Protein AF-0000000077228829 (afdb_homodimer)

InterPro domains:
  IPR000198 Rho GTPase-activating protein domain [PF00620] (389-536)
  IPR000198 Rho GTPase-activating protein domain [PS50238] (380-564)
  IPR000198 Rho GTPase-activating protein domain [SM00324] (384-561)
  IPR001849 Pleckstrin homology domain [PF00169] (268-363)
  IPR001849 Pleckstrin homology domain [PS50003] (265-368)
  IPR001849 Pleckstrin homology domain [SM00233] (266-370)
  IPR004148 BAR domain [PF16746] (6-246)
  IPR008936 Rho GTPase activation protein [G3DSA:1.10.555.10] (380-565)
  IPR008936 Rho GTPase activation protein [SSF48350] (389-562)
  IPR011993 PH-like domain superfamily [G3DSA:2.30.29.30] (257-368)
  IPR027267 AH/BAR domain superfamily [G3DSA:1.20.1270.60] (2-256)
  IPR027267 AH/BAR domain superfamily [SSF103657] (5-289)
  IPR047225 GRAF, PH domain [cd01249] (268-370)
  IPR047234 GRAF family [PTHR12552] (1-563)

Structure (mmCIF, N/CA/C/O backbone):
data_AF-0000000077228829-model_v1
#
loop_
_entity.id
_entity.type
_entity.pdbx_description
1 polymer 'Oligophrenin 1'
#
loop_
_atom_site.group_PDB
_atom_site.id
_atom_site.type_symbol
_atom_site.label_atom_id
_atom_site.label_alt_id
_atom_site.label_comp_id
_atom_site.label_asym_id
_atom_site.label_entity_id
_atom_site.label_seq_id
_atom_site.pdbx_PDB_ins_code
_atom_site.Cartn_x
_atom_site.Cartn_y
_atom_site.Cartn_z
_atom_site.occupancy
_atom_site.B_iso_or_equiv
_atom_site.auth_seq_id
_atom_site.auth_comp_id
_atom_site.auth_asym_id
_atom_site.auth_atom_id
_atom_site.pdbx_PDB_model_num
ATOM 1 N N . MET A 1 1 ? -8.727 37.438 1.93 1 54.91 1 MET A N 1
ATOM 2 C CA . MET A 1 1 ? -8.305 38.531 2.812 1 54.91 1 MET A CA 1
ATOM 3 C C . MET A 1 1 ? -8.672 38.219 4.262 1 54.91 1 MET A C 1
ATOM 5 O O . MET A 1 1 ? -9.68 37.562 4.527 1 54.91 1 MET A O 1
ATOM 9 N N . GLY A 1 2 ? -7.66 38.219 5.168 1 67.12 2 GLY A N 1
ATOM 10 C CA . GLY A 1 2 ? -7.844 37.844 6.562 1 67.12 2 GLY A CA 1
ATOM 11 C C . GLY A 1 2 ? -8.664 38.844 7.344 1 67.12 2 GLY A C 1
ATOM 12 O O . GLY A 1 2 ? -8.906 39.969 6.863 1 67.12 2 GLY A O 1
ATOM 13 N N . HIS A 1 3 ? -9.336 38.438 8.219 1 81.94 3 HIS A N 1
ATOM 14 C CA . HIS A 1 3 ? -10.117 39.312 9.094 1 81.94 3 HIS A CA 1
ATOM 15 C C . HIS A 1 3 ? -9.219 40.188 9.961 1 81.94 3 HIS A C 1
ATOM 17 O O . HIS A 1 3 ? -8.141 39.75 10.375 1 81.94 3 HIS A O 1
ATOM 23 N N . PRO A 1 4 ? -9.656 41.406 10.102 1 88.5 4 PRO A N 1
ATOM 24 C CA . PRO A 1 4 ? -8.875 42.219 11.023 1 88.5 4 PRO A CA 1
ATOM 25 C C . PRO A 1 4 ? -8.875 41.688 12.453 1 88.5 4 PRO A C 1
ATOM 27 O O . PRO A 1 4 ? -9.836 41.031 12.867 1 88.5 4 PRO A O 1
ATOM 30 N N . PRO A 1 5 ? -7.82 41.938 13.156 1 91.56 5 PRO A N 1
ATOM 31 C CA . PRO A 1 5 ? -7.762 41.438 14.531 1 91.56 5 PRO A CA 1
ATOM 32 C C . PRO A 1 5 ? -8.852 42.031 15.43 1 91.56 5 PRO A C 1
ATOM 34 O O . PRO A 1 5 ? -9.211 43.219 15.266 1 91.56 5 PRO A O 1
ATOM 37 N N . LEU A 1 6 ? -9.336 41.25 16.266 1 93.94 6 LEU A N 1
ATOM 38 C CA . LEU A 1 6 ? -10.289 41.719 17.281 1 93.94 6 LEU A CA 1
ATOM 39 C C . LEU A 1 6 ? -9.562 42.406 18.438 1 93.94 6 LEU A C 1
ATOM 41 O O . LEU A 1 6 ? -8.789 41.75 19.156 1 93.94 6 LEU A O 1
ATOM 45 N N . GLU A 1 7 ? -9.867 43.688 18.625 1 91.19 7 GLU A N 1
ATOM 46 C CA . GLU A 1 7 ? -9.188 44.438 19.672 1 91.19 7 GLU A CA 1
ATOM 47 C C . GLU A 1 7 ? -9.883 44.281 21.016 1 91.19 7 GLU A C 1
ATOM 49 O O . GLU A 1 7 ? -11.117 44.25 21.078 1 91.19 7 GLU A O 1
ATOM 54 N N . PHE A 1 8 ? -9.109 44.219 22.062 1 91.31 8 PHE A N 1
ATOM 55 C CA . PHE A 1 8 ? -9.68 44.125 23.406 1 91.31 8 PHE A CA 1
ATOM 56 C C . PHE A 1 8 ? -10.438 45.406 23.75 1 91.31 8 PHE A C 1
ATOM 58 O O . PHE A 1 8 ? -11.492 45.344 24.391 1 91.31 8 PHE A O 1
ATOM 65 N N . SER A 1 9 ? -9.906 46.531 23.312 1 85.5 9 SER A N 1
ATOM 66 C CA . SER A 1 9 ? -10.547 47.812 23.578 1 85.5 9 SER A CA 1
ATOM 67 C C . SER A 1 9 ? -11.922 47.906 22.922 1 85.5 9 SER A C 1
ATOM 69 O O . SER A 1 9 ? -12.812 48.594 23.406 1 85.5 9 SER A O 1
ATOM 71 N N . ALA A 1 10 ? -12 47.219 21.797 1 89.06 10 ALA A N 1
ATOM 72 C CA . ALA A 1 10 ? -13.266 47.25 21.062 1 89.06 10 ALA A CA 1
ATOM 73 C C . ALA A 1 10 ? -14.352 46.5 21.828 1 89.06 10 ALA A C 1
ATOM 75 O O . ALA A 1 10 ? -15.539 46.688 21.594 1 89.06 10 ALA A O 1
ATOM 76 N N . CYS A 1 11 ? -13.938 45.656 22.766 1 91.5 11 CYS A N 1
ATOM 77 C CA . CYS A 1 11 ? -14.898 44.906 23.578 1 91.5 11 CYS A CA 1
ATOM 78 C C . CYS A 1 11 ? -15.688 45.844 24.5 1 91.5 11 CYS A C 1
ATOM 80 O O . CYS A 1 11 ? -16.859 45.594 24.766 1 91.5 11 CYS A O 1
ATOM 82 N N . TYR A 1 12 ? -15.031 46.875 24.875 1 85.12 12 TYR A N 1
ATOM 83 C CA . TYR A 1 12 ? -15.672 47.812 25.766 1 85.12 12 TYR A CA 1
ATOM 84 C C . TYR A 1 12 ? -16.781 48.594 25.047 1 85.12 12 TYR A C 1
ATOM 86 O O . TYR A 1 12 ? -17.859 48.812 25.609 1 85.12 12 TYR A O 1
ATOM 94 N N . LEU A 1 13 ? -16.453 48.938 23.859 1 86.31 13 LEU A N 1
ATOM 95 C CA . LEU A 1 13 ? -17.391 49.75 23.078 1 86.31 13 LEU A CA 1
ATOM 96 C C . LEU A 1 13 ? -18.531 48.875 22.547 1 86.31 13 LEU A C 1
ATOM 98 O O . LEU A 1 13 ? -19.656 49.344 22.406 1 86.31 13 LEU A O 1
ATOM 102 N N . ASP A 1 14 ? -18.188 47.625 22.281 1 91.56 14 ASP A N 1
ATOM 103 C CA . ASP A 1 14 ? -19.156 46.688 21.75 1 91.56 14 ASP A CA 1
ATOM 104 C C . ASP A 1 14 ? -19.906 47.25 20.547 1 91.56 14 ASP A C 1
ATOM 106 O O . ASP A 1 14 ? -21.141 47.188 20.484 1 91.56 14 ASP A O 1
ATOM 110 N N . SER A 1 15 ? -19.188 47.844 19.609 1 91.25 15 SER A N 1
ATOM 111 C CA . SER A 1 15 ? -19.781 48.469 18.438 1 91.25 15 SER A CA 1
ATOM 112 C C . SER A 1 15 ? -20.391 47.438 17.5 1 91.25 15 SER A C 1
ATOM 114 O O . SER A 1 15 ? -20.062 46.25 17.562 1 91.25 15 SER A O 1
ATOM 116 N N . PRO A 1 16 ? -21.312 47.812 16.656 1 91 16 PRO A N 1
ATOM 117 C CA . PRO A 1 16 ? -21.859 46.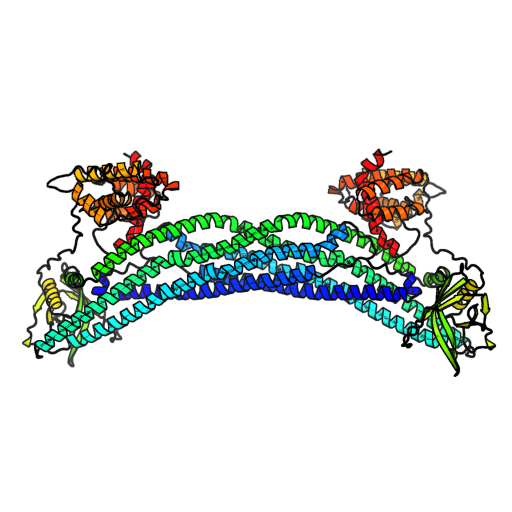906 15.656 1 91 16 PRO A CA 1
ATOM 118 C C . PRO A 1 16 ? -20.781 46.344 14.734 1 91 16 PRO A C 1
ATOM 120 O O . PRO A 1 16 ? -20.875 45.188 14.32 1 91 16 PRO A O 1
ATOM 123 N N . GLU A 1 17 ? -19.828 47.156 14.359 1 90.44 17 GLU A N 1
ATOM 124 C CA . GLU A 1 17 ? -18.719 46.688 13.523 1 90.44 17 GLU A CA 1
ATOM 125 C C . GLU A 1 17 ? -17.922 45.594 14.227 1 90.44 17 GLU A C 1
ATOM 127 O O . GLU A 1 17 ? -17.5 44.625 13.594 1 90.44 17 GLU A O 1
ATOM 132 N N . PHE A 1 18 ? -17.688 45.781 15.5 1 93.81 18 PHE A N 1
ATOM 133 C CA . PHE A 1 18 ? -17 44.781 16.297 1 93.81 18 PHE A CA 1
ATOM 134 C C . PHE A 1 18 ? -17.797 43.469 16.328 1 93.81 18 PHE A C 1
ATOM 136 O O . PHE A 1 18 ? -17.234 42.406 16.125 1 93.81 18 PHE A O 1
ATOM 143 N N . ARG A 1 19 ? -19.094 43.562 16.547 1 94.06 19 ARG A N 1
ATOM 144 C CA . ARG A 1 19 ? -19.953 42.375 16.609 1 94.06 19 ARG A CA 1
ATOM 145 C C . ARG A 1 19 ? -20 41.656 15.266 1 94.06 19 ARG A C 1
ATOM 147 O O . ARG A 1 19 ? -20.062 40.438 15.219 1 94.06 19 ARG A O 1
ATOM 154 N N . GLU A 1 20 ? -19.984 42.438 14.18 1 93.44 20 GLU A N 1
ATOM 155 C CA . GLU A 1 20 ? -19.953 41.844 12.852 1 93.44 20 GLU A CA 1
ATOM 156 C C . GLU A 1 20 ? -18.641 41.062 12.625 1 93.44 20 GLU A C 1
ATOM 158 O O . GLU A 1 20 ? -18.656 39.969 12.07 1 93.44 20 GLU A O 1
ATOM 163 N N . THR A 1 21 ? -17.531 41.656 12.945 1 94.12 21 THR A N 1
ATOM 164 C CA . THR A 1 21 ? -16.234 40.969 12.82 1 94.12 21 THR A CA 1
ATOM 165 C C . THR A 1 21 ? -16.188 39.719 13.695 1 94.12 21 THR A C 1
ATOM 167 O O . THR A 1 21 ? -15.641 38.719 13.297 1 94.12 21 THR A O 1
ATOM 170 N N . LEU A 1 22 ? -16.688 39.875 14.906 1 95.62 22 LEU A N 1
ATOM 171 C CA . LEU A 1 22 ? -16.75 38.75 15.82 1 95.62 22 LEU A CA 1
ATOM 172 C C . LEU A 1 22 ? -17.531 37.594 15.195 1 95.62 22 LEU A C 1
ATOM 174 O O . LEU A 1 22 ? -17.109 36.438 15.305 1 95.62 22 LEU A O 1
ATOM 178 N N . LYS A 1 23 ? -18.625 37.875 14.57 1 95.06 23 LYS A N 1
ATOM 179 C CA . LYS A 1 23 ? -19.438 36.875 13.898 1 95.06 23 LYS A CA 1
ATOM 180 C C . LYS A 1 23 ? -18.656 36.188 12.797 1 95.06 23 LYS A C 1
ATOM 182 O O . LYS A 1 23 ? -18.828 34.969 12.562 1 95.06 23 LYS A O 1
ATOM 187 N N . CYS A 1 24 ? -17.844 36.906 12.07 1 93.44 24 CYS A N 1
ATOM 188 C CA . CYS A 1 24 ? -17 36.312 11.039 1 93.44 24 CYS A CA 1
ATOM 189 C C . CYS A 1 24 ? -16.031 35.312 11.625 1 93.44 24 CYS A C 1
ATOM 191 O O . CYS A 1 24 ? -15.836 34.219 11.07 1 93.44 24 CYS A O 1
ATOM 193 N N . TYR A 1 25 ? -15.43 35.656 12.734 1 94.19 25 TYR A N 1
ATOM 194 C CA . TYR A 1 25 ? -14.508 34.75 13.406 1 94.19 25 TYR A CA 1
ATOM 195 C C . TYR A 1 25 ? -15.234 33.5 13.906 1 94.19 25 TYR A C 1
ATOM 197 O O . TYR A 1 25 ? -14.695 32.375 13.852 1 94.19 25 TYR A O 1
ATOM 205 N N . GLU A 1 26 ? -16.438 33.688 14.445 1 94.88 26 GLU A N 1
ATOM 206 C CA . GLU A 1 26 ? -17.234 32.562 14.914 1 94.88 26 GLU A CA 1
ATOM 207 C C . GLU A 1 26 ? -17.562 31.609 13.773 1 94.88 26 GLU A C 1
ATOM 209 O O . GLU A 1 26 ? -17.531 30.391 13.953 1 94.88 26 GLU A O 1
ATOM 214 N N . SER A 1 27 ? -17.891 32.188 12.609 1 93.94 27 SER A N 1
ATOM 215 C CA . SER A 1 27 ? -18.156 31.359 11.438 1 93.94 27 SER A CA 1
ATOM 216 C C . SER A 1 27 ? -16.938 30.531 11.031 1 93.94 27 SER A C 1
ATOM 218 O O . SER A 1 27 ? -17.062 29.406 10.57 1 93.94 27 SER A O 1
ATOM 220 N N . GLU A 1 28 ? -15.812 31.125 11.109 1 92.25 28 GLU A N 1
ATOM 221 C CA . GLU A 1 28 ? -14.578 30.422 10.789 1 92.25 28 GLU A CA 1
ATOM 222 C C . GLU A 1 28 ? -14.312 29.281 11.766 1 92.25 28 GLU A C 1
ATOM 224 O O . GLU A 1 28 ? -13.836 28.219 11.367 1 92.25 28 GLU A O 1
ATOM 229 N N . VAL A 1 29 ? -14.516 29.531 13.039 1 93.94 29 VAL A N 1
ATOM 230 C CA . VAL A 1 29 ? -14.336 28.5 14.047 1 93.94 29 VAL A CA 1
ATOM 231 C C . VAL A 1 29 ? -15.289 27.328 13.766 1 93.94 29 VAL A C 1
ATOM 233 O O . VAL A 1 29 ? -14.906 26.172 13.898 1 93.94 29 VAL A O 1
ATOM 236 N N . GLU A 1 30 ? -16.469 27.641 13.359 1 94.12 30 GLU A N 1
ATOM 237 C CA . GLU A 1 30 ? -17.453 26.609 13.031 1 94.12 30 GLU A CA 1
ATOM 238 C C . GLU A 1 30 ? -17.016 25.812 11.805 1 94.12 30 GLU A C 1
ATOM 240 O O . GLU A 1 30 ? -17.188 24.594 11.758 1 94.12 30 GLU A O 1
ATOM 245 N N . LYS A 1 31 ? -16.547 26.5 10.758 1 93.81 31 LYS A N 1
ATOM 246 C CA . LYS A 1 31 ? -16.016 25.828 9.57 1 93.81 31 LYS A CA 1
ATOM 247 C C . LYS A 1 31 ? -14.875 24.875 9.93 1 93.81 31 LYS A C 1
ATOM 249 O O . LYS A 1 31 ? -14.797 23.766 9.406 1 93.81 31 LYS A O 1
ATOM 254 N N . THR A 1 32 ? -13.984 25.344 10.766 1 94.56 32 THR A N 1
ATOM 255 C CA . THR A 1 32 ? -12.859 24.516 11.211 1 94.56 32 THR A CA 1
ATOM 256 C C . THR A 1 32 ? -13.359 23.297 11.984 1 94.56 32 THR A C 1
ATOM 258 O O . THR A 1 32 ? -12.836 22.203 11.812 1 94.56 32 THR A O 1
ATOM 261 N N . SER A 1 33 ? -14.32 23.516 12.844 1 95.25 33 SER A N 1
ATOM 262 C CA . SER A 1 33 ? -14.898 22.422 13.609 1 95.25 33 SER A CA 1
ATOM 263 C C . SER A 1 33 ? -15.492 21.359 12.695 1 95.25 33 SER A C 1
ATOM 265 O O . SER A 1 33 ? -15.273 20.156 12.898 1 95.25 33 SER A O 1
ATOM 267 N N . LYS A 1 34 ? -16.234 21.781 11.719 1 95.88 34 LYS A N 1
ATOM 268 C CA . LYS A 1 34 ? -16.828 20.859 10.758 1 95.88 34 LYS A CA 1
ATOM 269 C C . LYS A 1 34 ? -15.75 20.109 9.969 1 95.88 34 LYS A C 1
ATOM 271 O O . LYS A 1 34 ? -15.859 18.906 9.75 1 95.88 34 LYS A O 1
ATOM 276 N N . PHE A 1 35 ? -14.836 20.812 9.508 1 96.31 35 PHE A N 1
ATOM 277 C CA . PHE A 1 35 ? -13.711 20.219 8.781 1 96.31 35 PHE A CA 1
ATOM 278 C C . PHE A 1 35 ? -13.039 19.141 9.617 1 96.31 35 PHE A C 1
ATOM 280 O O . PHE A 1 35 ? -12.766 18.047 9.125 1 96.31 35 PHE A O 1
ATOM 287 N N . LEU A 1 36 ? -12.75 19.484 10.891 1 96.75 36 LEU A N 1
ATOM 288 C CA . LEU A 1 36 ? -12.07 18.547 11.766 1 96.75 36 LEU A CA 1
ATOM 289 C C . LEU A 1 36 ? -12.898 17.281 11.953 1 96.75 36 LEU A C 1
ATOM 291 O O . LEU A 1 36 ? -12.352 16.172 11.992 1 96.75 36 LEU A O 1
ATOM 295 N N . LYS A 1 37 ? -14.156 17.453 12.102 1 97.06 37 LYS A N 1
ATOM 296 C CA . LYS A 1 37 ? -15.047 16.297 12.227 1 97.06 37 LYS A CA 1
ATOM 297 C C . LYS A 1 37 ? -14.953 15.398 10.992 1 97.06 37 LYS A C 1
ATOM 299 O O . LYS A 1 37 ? -14.852 14.172 11.117 1 97.06 37 LYS A O 1
ATOM 304 N N . ASP A 1 38 ? -15.016 15.977 9.82 1 97.44 38 ASP A N 1
ATOM 305 C CA . ASP A 1 38 ? -14.914 15.227 8.57 1 97.44 38 ASP A CA 1
ATOM 306 C C . ASP A 1 38 ? -13.539 14.57 8.43 1 97.44 38 ASP A C 1
ATOM 308 O O . ASP A 1 38 ? -13.438 13.43 7.98 1 97.44 38 ASP A O 1
ATOM 312 N N . LEU A 1 39 ? -12.547 15.312 8.75 1 97.38 39 LEU A N 1
ATOM 313 C CA . LEU A 1 39 ? -11.18 14.812 8.656 1 97.38 39 LEU A CA 1
ATOM 314 C C . LEU A 1 39 ? -10.984 13.594 9.555 1 97.38 39 LEU A C 1
ATOM 316 O O . LEU A 1 39 ? -10.367 12.609 9.148 1 97.38 39 LEU A O 1
ATOM 320 N N . ILE A 1 40 ? -11.461 13.68 10.758 1 97.5 40 ILE A N 1
ATOM 321 C CA . ILE A 1 40 ? -11.352 12.578 11.703 1 97.5 40 ILE A CA 1
ATOM 322 C C . ILE A 1 40 ? -12.109 11.367 11.18 1 97.5 40 ILE A C 1
ATOM 324 O O . ILE A 1 40 ? -11.602 10.242 11.203 1 97.5 40 ILE A O 1
ATOM 328 N N . LYS A 1 41 ? -13.305 11.609 10.719 1 97.94 41 LYS A N 1
ATOM 329 C CA . LYS A 1 41 ? -14.117 10.531 10.164 1 97.94 41 LYS A CA 1
ATOM 330 C C . LYS A 1 41 ? -13.398 9.844 9.008 1 97.94 41 LYS A C 1
ATOM 332 O O . LYS A 1 41 ? -13.305 8.617 8.977 1 97.94 41 LYS A O 1
ATOM 337 N N . ASP A 1 42 ? -12.977 10.586 8.078 1 97.81 42 ASP A N 1
ATOM 338 C CA . ASP A 1 42 ? -12.289 10.031 6.914 1 97.81 42 ASP A CA 1
ATOM 339 C C . ASP A 1 42 ? -10.961 9.383 7.316 1 97.81 42 ASP A C 1
ATOM 341 O O . ASP A 1 42 ? -10.547 8.383 6.727 1 97.81 42 ASP A O 1
ATOM 345 N N . GLY A 1 43 ? -10.242 10.023 8.281 1 97.06 43 GLY A N 1
ATOM 346 C CA . GLY A 1 43 ? -9.023 9.414 8.797 1 97.06 43 GLY A CA 1
ATOM 347 C C . GLY A 1 43 ? -9.25 8.039 9.398 1 97.06 43 GLY A C 1
ATOM 348 O O . GLY A 1 43 ? -8.477 7.113 9.148 1 97.06 43 GLY A O 1
ATOM 349 N N . VAL A 1 44 ? -10.281 7.934 10.172 1 97.12 44 VAL A N 1
ATOM 350 C CA . VAL A 1 44 ? -10.648 6.656 10.781 1 97.12 44 VAL A CA 1
ATOM 351 C C . VAL A 1 44 ? -10.953 5.633 9.688 1 97.12 44 VAL A C 1
ATOM 353 O O . VAL A 1 44 ? -10.555 4.469 9.789 1 97.12 44 VAL A O 1
ATOM 356 N N . ASN A 1 45 ? -11.664 6.016 8.672 1 97.44 45 ASN A N 1
ATOM 357 C CA . ASN A 1 45 ? -12.008 5.125 7.562 1 97.44 45 ASN A CA 1
ATOM 358 C C . ASN A 1 45 ? -10.758 4.637 6.836 1 97.44 45 ASN A C 1
ATOM 360 O O . ASN A 1 45 ? -10.68 3.475 6.441 1 97.44 45 ASN A O 1
ATOM 364 N N . VAL A 1 46 ? -9.836 5.512 6.547 1 96.62 46 VAL A N 1
ATOM 365 C CA . VAL A 1 46 ? -8.586 5.133 5.898 1 96.62 46 VAL A CA 1
ATOM 366 C C . VAL A 1 46 ? -7.863 4.082 6.738 1 96.62 46 VAL A C 1
ATOM 368 O O . VAL A 1 46 ? -7.426 3.053 6.215 1 96.62 46 VAL A O 1
ATOM 371 N N . ILE A 1 47 ? -7.738 4.32 8.023 1 95.81 47 ILE A N 1
ATOM 372 C CA . ILE A 1 47 ? -7.047 3.4 8.914 1 95.81 47 ILE A CA 1
ATOM 373 C C . ILE A 1 47 ? -7.766 2.053 8.922 1 95.81 47 ILE A C 1
ATOM 375 O O . ILE A 1 47 ? -7.125 1.001 8.844 1 95.81 47 ILE A O 1
ATOM 379 N N . ALA A 1 48 ? -9.07 2.066 8.969 1 96.5 48 ALA A N 1
ATOM 380 C CA . ALA A 1 48 ? -9.859 0.84 8.977 1 96.5 48 ALA A CA 1
ATOM 381 C C . ALA A 1 48 ? -9.672 0.054 7.688 1 96.5 48 ALA A C 1
ATOM 383 O O . ALA A 1 48 ? -9.586 -1.176 7.707 1 96.5 48 ALA A O 1
ATOM 384 N N . THR A 1 49 ? -9.695 0.681 6.547 1 96.38 49 THR A N 1
ATOM 385 C CA . THR A 1 49 ? -9.57 0.011 5.258 1 96.38 49 THR A CA 1
ATOM 386 C C . THR A 1 49 ? -8.156 -0.524 5.062 1 96.38 49 THR A C 1
ATOM 388 O O . THR A 1 49 ? -7.957 -1.554 4.414 1 96.38 49 THR A O 1
ATOM 391 N N . ILE A 1 50 ? -7.164 0.167 5.551 1 94.12 50 ILE A N 1
ATOM 392 C CA . ILE A 1 50 ? -5.805 -0.361 5.531 1 94.12 50 ILE A CA 1
ATOM 393 C C . ILE A 1 50 ? -5.75 -1.68 6.297 1 94.12 50 ILE A C 1
ATOM 395 O O . ILE A 1 50 ? -5.129 -2.645 5.844 1 94.12 50 ILE A O 1
ATOM 399 N N . LYS A 1 51 ? -6.344 -1.652 7.477 1 95.06 51 LYS A N 1
ATOM 400 C CA . LYS A 1 51 ? -6.383 -2.865 8.289 1 95.06 51 LYS A CA 1
ATOM 401 C C . LYS A 1 51 ? -7.082 -4 7.547 1 95.06 51 LYS A C 1
ATOM 403 O O . LYS A 1 51 ? -6.605 -5.137 7.547 1 95.06 51 LYS A O 1
ATOM 408 N N . ALA A 1 52 ? -8.188 -3.688 6.973 1 96.31 52 ALA A N 1
ATOM 409 C CA . ALA A 1 52 ? -8.938 -4.691 6.223 1 96.31 52 ALA A CA 1
ATOM 410 C C . ALA A 1 52 ? -8.109 -5.246 5.07 1 96.31 52 ALA A C 1
ATOM 412 O O . ALA A 1 52 ? -8.133 -6.449 4.801 1 96.31 52 ALA A O 1
ATOM 413 N N . TYR A 1 53 ? -7.438 -4.383 4.352 1 95.38 53 TYR A N 1
ATOM 414 C CA . TYR A 1 53 ? -6.559 -4.781 3.262 1 95.38 53 TYR A CA 1
ATOM 415 C C . TYR A 1 53 ? -5.457 -5.711 3.762 1 95.38 53 TYR A C 1
ATOM 417 O O . TYR A 1 53 ? -5.195 -6.758 3.16 1 95.38 53 TYR A O 1
ATOM 425 N N . SER A 1 54 ? -4.883 -5.355 4.828 1 94.69 54 SER A N 1
ATOM 426 C CA . SER A 1 54 ? -3.811 -6.168 5.395 1 94.69 54 SER A CA 1
ATOM 427 C C . SER A 1 54 ? -4.316 -7.555 5.785 1 94.69 54 SER A C 1
ATOM 429 O O . SER A 1 54 ? -3.652 -8.562 5.52 1 94.69 54 SER A O 1
ATOM 431 N N . VAL A 1 55 ? -5.461 -7.609 6.41 1 96.5 55 VAL A N 1
ATOM 432 C CA . VAL A 1 55 ? -6.043 -8.875 6.84 1 96.5 55 VAL A CA 1
ATOM 433 C C . VAL A 1 55 ? -6.344 -9.742 5.617 1 96.5 55 VAL A C 1
ATOM 435 O O . VAL A 1 55 ? -6.117 -10.953 5.641 1 96.5 55 VAL A O 1
ATOM 438 N N . ALA A 1 56 ? -6.867 -9.156 4.535 1 97.25 56 ALA A N 1
ATOM 439 C CA . ALA A 1 56 ? -7.176 -9.891 3.307 1 97.25 56 ALA A CA 1
ATOM 440 C C . ALA A 1 56 ? -5.91 -10.484 2.691 1 97.25 56 ALA A C 1
ATOM 442 O O . ALA A 1 56 ? -5.91 -11.633 2.244 1 97.25 56 ALA A O 1
ATOM 443 N N . VAL A 1 57 ? -4.832 -9.727 2.646 1 96.44 57 VAL A N 1
ATOM 444 C CA . VAL A 1 57 ? -3.57 -10.203 2.086 1 96.44 57 VAL A CA 1
ATOM 445 C C . VAL A 1 57 ? -3.016 -11.336 2.943 1 96.44 57 VAL A C 1
ATOM 447 O O . VAL A 1 57 ? -2.471 -12.312 2.418 1 96.44 57 VAL A O 1
ATOM 450 N N . GLN A 1 58 ? -3.164 -11.203 4.234 1 96.56 58 GLN A N 1
ATOM 451 C CA . GLN A 1 58 ? -2.689 -12.258 5.129 1 96.56 58 GLN A CA 1
ATOM 452 C C . GLN A 1 58 ? -3.438 -13.562 4.883 1 96.56 58 GLN A C 1
ATOM 454 O O . GLN A 1 58 ? -2.836 -14.641 4.891 1 96.56 58 GLN A O 1
ATOM 459 N N . LYS A 1 59 ? -4.691 -13.477 4.719 1 97.81 59 LYS A N 1
ATOM 460 C CA . LYS A 1 59 ? -5.477 -14.672 4.422 1 97.81 59 LYS A CA 1
ATOM 461 C C . LYS A 1 59 ? -5.055 -15.289 3.094 1 97.81 59 LYS A C 1
ATOM 463 O O . LYS A 1 59 ? -4.945 -16.516 2.98 1 97.81 59 LYS A O 1
ATOM 468 N N . PHE A 1 60 ? -4.895 -14.484 2.084 1 98 60 PHE A N 1
ATOM 469 C CA . PHE A 1 60 ? -4.395 -14.93 0.789 1 98 60 PHE A CA 1
ATOM 470 C C . PHE A 1 60 ? -3.049 -15.625 0.939 1 98 60 PHE A C 1
ATOM 472 O O . PHE A 1 60 ? -2.824 -16.688 0.354 1 98 60 PHE A O 1
ATOM 479 N N . SER A 1 61 ? -2.197 -14.977 1.704 1 97.06 61 SER A N 1
ATOM 480 C CA . SER A 1 61 ? -0.881 -15.539 1.988 1 97.06 61 SER A CA 1
ATOM 481 C C . SER A 1 61 ? -0.997 -16.906 2.662 1 97.06 61 SER A C 1
ATOM 483 O O . SER A 1 61 ? -0.271 -17.844 2.312 1 97.06 61 SER A O 1
ATOM 485 N N . GLN A 1 62 ? -1.879 -17.078 3.568 1 97.19 62 GLN A N 1
ATOM 486 C CA . GLN A 1 62 ? -2.084 -18.344 4.27 1 97.19 62 GLN A CA 1
ATOM 487 C C . GLN A 1 62 ? -2.562 -19.438 3.311 1 97.19 62 GLN A C 1
ATOM 489 O O . GLN A 1 62 ? -2.123 -20.578 3.396 1 97.19 62 GLN A O 1
ATOM 494 N N . THR A 1 63 ? -3.455 -19.047 2.471 1 97.56 63 THR A N 1
ATOM 495 C CA . THR A 1 63 ? -3.957 -20 1.476 1 97.56 63 THR A CA 1
ATOM 496 C C . THR A 1 63 ? -2.824 -20.5 0.586 1 97.56 63 THR A C 1
ATOM 498 O O . THR A 1 63 ? -2.721 -21.688 0.321 1 97.56 63 THR A O 1
ATOM 501 N N . LEU A 1 64 ? -1.945 -19.594 0.128 1 96.81 64 LEU A N 1
ATOM 502 C CA . LEU A 1 64 ? -0.799 -19.969 -0.687 1 96.81 64 LEU A CA 1
ATOM 503 C C . LEU A 1 64 ? 0.134 -20.891 0.091 1 96.81 64 LEU A C 1
ATOM 505 O O . LEU A 1 64 ? 0.637 -21.875 -0.454 1 96.81 64 LEU A O 1
ATOM 509 N N . ASN A 1 65 ? 0.278 -20.625 1.34 1 95.44 65 ASN A N 1
ATOM 510 C CA . ASN A 1 65 ? 1.232 -21.359 2.17 1 95.44 65 ASN A CA 1
ATOM 511 C C . ASN A 1 65 ? 0.764 -22.781 2.449 1 95.44 65 ASN A C 1
ATOM 513 O O . ASN A 1 65 ? 1.58 -23.672 2.701 1 95.44 65 ASN A O 1
ATOM 517 N N . THR A 1 66 ? -0.516 -23.016 2.445 1 92.88 66 THR A N 1
ATOM 518 C CA . THR A 1 66 ? -1.072 -24.312 2.82 1 92.88 66 THR A CA 1
ATOM 519 C C . THR A 1 66 ? -1.021 -25.281 1.645 1 92.88 66 THR A C 1
ATOM 521 O O . THR A 1 66 ? -1.024 -26.5 1.838 1 92.88 66 THR A O 1
ATOM 524 N N . PHE A 1 67 ? -0.878 -24.797 0.49 1 91.44 67 PHE A N 1
ATOM 525 C CA . PHE A 1 67 ? -0.95 -25.672 -0.675 1 91.44 67 PHE A CA 1
ATOM 526 C C . PHE A 1 67 ? 0.412 -26.281 -0.976 1 91.44 67 PHE A C 1
ATOM 528 O O . PHE A 1 67 ? 1.432 -25.594 -0.946 1 91.44 67 PHE A O 1
ATOM 535 N N . GLN A 1 68 ? 0.374 -27.578 -1.229 1 87.31 68 GLN A N 1
ATOM 536 C CA . GLN A 1 68 ? 1.561 -28.312 -1.641 1 87.31 68 GLN A CA 1
ATOM 537 C C . GLN A 1 68 ? 1.349 -28.984 -2.994 1 87.31 68 GLN A C 1
ATOM 539 O O . GLN A 1 68 ? 0.366 -29.703 -3.191 1 87.31 68 GLN A O 1
ATOM 544 N N . PHE A 1 69 ? 2.266 -28.703 -3.895 1 85.19 69 PHE A N 1
ATOM 545 C CA . PHE A 1 69 ? 2.189 -29.312 -5.215 1 85.19 69 PHE A CA 1
ATOM 546 C C . PHE A 1 69 ? 2.525 -30.797 -5.148 1 85.19 69 PHE A C 1
ATOM 548 O O . PHE A 1 69 ? 3.455 -31.203 -4.441 1 85.19 69 PHE A O 1
ATOM 555 N N . ASP A 1 70 ? 1.688 -31.516 -5.77 1 81.94 70 ASP A N 1
ATOM 556 C CA . ASP A 1 70 ? 2 -32.906 -5.965 1 81.94 70 ASP A CA 1
ATOM 557 C C . ASP A 1 70 ? 2.527 -33.188 -7.375 1 81.94 70 ASP A C 1
ATOM 559 O O . ASP A 1 70 ? 1.999 -32.625 -8.352 1 81.94 70 ASP A O 1
ATOM 563 N N . PHE A 1 71 ? 3.65 -33.938 -7.465 1 79.62 71 PHE A N 1
ATOM 564 C CA . PHE A 1 71 ? 4.258 -34.219 -8.758 1 79.62 71 PHE A CA 1
ATOM 565 C C . PHE A 1 71 ? 4.254 -35.688 -9.055 1 79.62 71 PHE A C 1
ATOM 567 O O . PHE A 1 71 ? 4.145 -36.531 -8.141 1 79.62 71 PHE A O 1
ATOM 574 N N . ILE A 1 72 ? 4.273 -35.906 -10.266 1 79.25 72 ILE A N 1
ATOM 575 C CA . ILE A 1 72 ? 4.332 -37.281 -10.703 1 79.25 72 ILE A CA 1
ATOM 576 C C . ILE A 1 72 ? 5.773 -37.781 -10.656 1 79.25 72 ILE A C 1
ATOM 578 O O . ILE A 1 72 ? 6.691 -37.094 -11.109 1 79.25 72 ILE A O 1
ATOM 582 N N . GLY A 1 73 ? 5.926 -38.969 -10.023 1 76.94 73 GLY A N 1
ATOM 583 C CA . GLY A 1 73 ? 7.246 -39.562 -9.969 1 76.94 73 GLY A CA 1
ATOM 584 C C . GLY A 1 73 ? 8.023 -39.188 -8.727 1 76.94 73 GLY A C 1
ATOM 585 O O . GLY A 1 73 ? 7.539 -38.406 -7.891 1 76.94 73 GLY A O 1
ATOM 586 N N . ASP A 1 74 ? 9.227 -39.688 -8.609 1 77.69 74 ASP A N 1
ATOM 587 C CA . ASP A 1 74 ? 9.992 -39.531 -7.379 1 77.69 74 ASP A CA 1
ATOM 588 C C . ASP A 1 74 ? 11.039 -38.438 -7.516 1 77.69 74 ASP A C 1
ATOM 590 O O . ASP A 1 74 ? 11.68 -38.062 -6.531 1 77.69 74 ASP A O 1
ATOM 594 N N . SER A 1 75 ? 11.219 -37.938 -8.75 1 83.19 75 SER A N 1
ATOM 595 C CA . SER A 1 75 ? 12.25 -36.938 -8.945 1 83.19 75 SER A CA 1
ATOM 596 C C . SER A 1 75 ? 11.703 -35.719 -9.672 1 83.19 75 SER A C 1
ATOM 598 O O . SER A 1 75 ? 10.875 -35.844 -10.578 1 83.19 75 SER A O 1
ATOM 600 N N . LEU A 1 76 ? 12.211 -34.625 -9.195 1 87.06 76 LEU A N 1
ATOM 601 C CA . LEU A 1 76 ? 11.805 -33.375 -9.805 1 87.06 76 LEU A CA 1
ATOM 602 C C . LEU A 1 76 ? 12.984 -32.688 -10.469 1 87.06 76 LEU A C 1
ATOM 604 O O . LEU A 1 76 ? 14.125 -32.844 -10.023 1 87.06 76 LEU A O 1
ATOM 608 N N . THR A 1 77 ? 12.758 -32 -11.547 1 88.44 77 THR A N 1
ATOM 609 C CA . THR A 1 77 ? 13.773 -31.141 -12.141 1 88.44 77 THR A CA 1
ATOM 610 C C . THR A 1 77 ? 13.992 -29.891 -11.289 1 88.44 77 THR A C 1
ATOM 612 O O . THR A 1 77 ? 13.18 -29.578 -10.422 1 88.44 77 THR A O 1
ATOM 615 N N . ASP A 1 78 ? 15.094 -29.234 -11.508 1 88.56 78 ASP A N 1
ATOM 616 C CA . ASP A 1 78 ? 15.359 -27.984 -10.797 1 88.56 78 ASP A CA 1
ATOM 617 C C . ASP A 1 78 ? 14.234 -26.969 -11.023 1 88.56 78 ASP A C 1
ATOM 619 O O . ASP A 1 78 ? 13.867 -26.234 -10.102 1 88.56 78 ASP A O 1
ATOM 623 N N . ASP A 1 79 ? 13.758 -26.922 -12.242 1 91.12 79 ASP A N 1
ATOM 624 C CA . ASP A 1 79 ? 12.664 -26.016 -12.562 1 91.12 79 ASP A CA 1
ATOM 625 C C . ASP A 1 79 ? 11.406 -26.359 -11.766 1 91.12 79 ASP A C 1
ATOM 627 O O . ASP A 1 79 ? 10.742 -25.484 -11.219 1 91.12 79 ASP A O 1
ATOM 631 N N . GLU A 1 80 ? 11.125 -27.594 -11.656 1 90.88 80 GLU A N 1
ATOM 632 C CA . GLU A 1 80 ? 9.945 -28.047 -10.922 1 90.88 80 GLU A CA 1
ATOM 633 C C . GLU A 1 80 ? 10.094 -27.781 -9.422 1 90.88 80 GLU A C 1
ATOM 635 O O . GLU A 1 80 ? 9.109 -27.469 -8.742 1 90.88 80 GLU A O 1
ATOM 640 N N . ILE A 1 81 ? 11.25 -27.969 -8.945 1 91.94 81 ILE A N 1
ATOM 641 C CA . ILE A 1 81 ? 11.508 -27.688 -7.543 1 91.94 81 ILE A CA 1
ATOM 642 C C . ILE A 1 81 ? 11.242 -26.203 -7.262 1 91.94 81 ILE A C 1
ATOM 644 O O . ILE A 1 81 ? 10.609 -25.859 -6.258 1 91.94 81 ILE A O 1
ATOM 648 N N . ASN A 1 82 ? 11.781 -25.391 -8.133 1 93.56 82 ASN A N 1
ATOM 649 C CA . ASN A 1 82 ? 11.555 -23.953 -8.008 1 93.56 82 ASN A CA 1
ATOM 650 C C . ASN A 1 82 ? 10.07 -23.625 -8.023 1 93.56 82 ASN A C 1
ATOM 652 O O . ASN A 1 82 ? 9.609 -22.797 -7.234 1 93.56 82 ASN A O 1
ATOM 656 N N . ILE A 1 83 ? 9.328 -24.203 -8.828 1 94.75 83 ILE A N 1
ATOM 657 C CA . ILE A 1 83 ? 7.895 -23.984 -8.953 1 94.75 83 ILE A CA 1
ATOM 658 C C . ILE A 1 83 ? 7.18 -24.5 -7.711 1 94.75 83 ILE A C 1
ATOM 660 O O . ILE A 1 83 ? 6.289 -23.844 -7.176 1 94.75 83 ILE A O 1
ATOM 664 N N . ALA A 1 84 ? 7.59 -25.688 -7.223 1 92.88 84 ALA A N 1
ATOM 665 C CA . ALA A 1 84 ? 6.965 -26.297 -6.059 1 92.88 84 ALA A CA 1
ATOM 666 C C . ALA A 1 84 ? 7.105 -25.422 -4.824 1 92.88 84 ALA A C 1
ATOM 668 O O . ALA A 1 84 ? 6.242 -25.438 -3.941 1 92.88 84 ALA A O 1
ATOM 669 N N . GLN A 1 85 ? 8.148 -24.594 -4.793 1 94.44 85 GLN A N 1
ATOM 670 C CA . GLN A 1 85 ? 8.43 -23.75 -3.627 1 94.44 85 GLN A CA 1
ATOM 671 C C . GLN A 1 85 ? 7.879 -22.344 -3.814 1 94.44 85 GLN A C 1
ATOM 673 O O . GLN A 1 85 ? 7.91 -21.531 -2.887 1 94.44 85 GLN A O 1
ATOM 678 N N . SER A 1 86 ? 7.375 -22 -4.891 1 95.62 86 SER A N 1
ATOM 679 C CA . SER A 1 86 ? 7.008 -20.641 -5.266 1 95.62 86 SER A CA 1
ATOM 680 C C . SER A 1 86 ? 5.941 -20.078 -4.332 1 95.62 86 SER A C 1
ATOM 682 O O . SER A 1 86 ? 6.094 -18.984 -3.801 1 95.62 86 SER A O 1
ATOM 684 N N . PHE A 1 87 ? 4.875 -20.844 -4.047 1 95.75 87 PHE A N 1
ATOM 685 C CA . PHE A 1 87 ? 3.766 -20.359 -3.238 1 95.75 87 PHE A CA 1
ATOM 686 C C . PHE A 1 87 ? 4.219 -20.078 -1.81 1 95.75 87 PHE A C 1
ATOM 688 O O . PHE A 1 87 ? 3.779 -19.109 -1.191 1 95.75 87 PHE A O 1
ATOM 695 N N . GLN A 1 88 ? 5.074 -20.922 -1.35 1 95.56 88 GLN A N 1
ATOM 696 C CA . GLN A 1 88 ? 5.621 -20.672 -0.02 1 95.56 88 GLN A CA 1
ATOM 697 C C . GLN A 1 88 ? 6.469 -19.406 -0 1 95.56 88 GLN A C 1
ATOM 699 O O . GLN A 1 88 ? 6.43 -18.641 0.967 1 95.56 88 GLN A O 1
ATOM 704 N N . GLU A 1 89 ? 7.227 -19.203 -1.013 1 95.31 89 GLU A N 1
ATOM 705 C CA . GLU A 1 89 ? 8.023 -17.984 -1.138 1 95.31 89 GLU A CA 1
ATOM 706 C C . GLU A 1 89 ? 7.133 -16.75 -1.217 1 95.31 89 GLU A C 1
ATOM 708 O O . GLU A 1 89 ? 7.414 -15.734 -0.571 1 95.31 89 GLU A O 1
ATOM 713 N N . PHE A 1 90 ? 6.121 -16.891 -2.035 1 96.25 90 PHE A N 1
ATOM 714 C CA . PHE A 1 90 ? 5.168 -15.797 -2.154 1 96.25 90 PHE A CA 1
ATOM 715 C C . PHE A 1 90 ? 4.539 -15.477 -0.805 1 96.25 90 PHE A C 1
ATOM 717 O O . PHE A 1 90 ? 4.449 -14.312 -0.416 1 96.25 90 PHE A O 1
A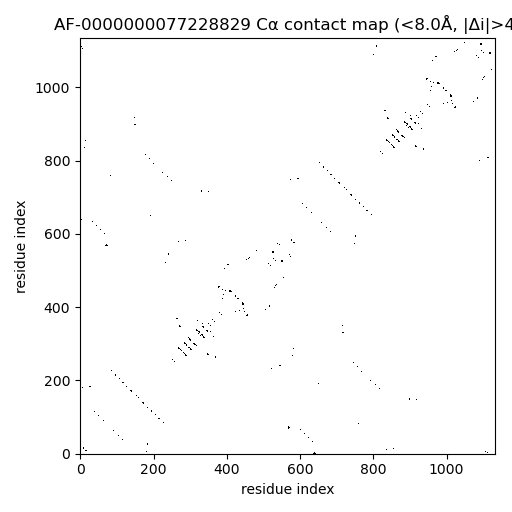TOM 724 N N . ALA A 1 91 ? 4.062 -16.547 -0.161 1 96.19 91 ALA A N 1
ATOM 725 C CA . ALA A 1 91 ? 3.396 -16.391 1.131 1 96.19 91 ALA A CA 1
ATOM 726 C C . ALA A 1 91 ? 4.316 -15.727 2.148 1 96.19 91 ALA A C 1
ATOM 728 O O . ALA A 1 91 ? 3.895 -14.836 2.891 1 96.19 91 ALA A O 1
ATOM 729 N N . GLY A 1 92 ? 5.539 -16.156 2.186 1 94.25 92 GLY A N 1
ATOM 730 C CA . GLY A 1 92 ? 6.5 -15.57 3.1 1 94.25 92 GLY A CA 1
ATOM 731 C C . GLY A 1 92 ? 6.73 -14.094 2.848 1 94.25 92 GLY A C 1
ATOM 732 O O . GLY A 1 92 ? 6.789 -13.297 3.789 1 94.25 92 GLY A O 1
ATOM 733 N N . LEU A 1 93 ? 6.879 -13.75 1.653 1 93.5 93 LEU A N 1
ATOM 734 C CA . LEU A 1 93 ? 7.086 -12.359 1.266 1 93.5 93 LEU A CA 1
ATOM 735 C C . LEU A 1 93 ? 5.891 -11.5 1.666 1 93.5 93 LEU A C 1
ATOM 737 O O . LEU A 1 93 ? 6.062 -10.43 2.244 1 93.5 93 LEU A O 1
ATOM 741 N N . LEU A 1 94 ? 4.719 -11.953 1.35 1 94.12 94 LEU A N 1
ATOM 742 C CA . LEU A 1 94 ? 3.496 -11.227 1.663 1 94.12 94 LEU A CA 1
ATOM 743 C C . LEU A 1 94 ? 3.328 -11.07 3.17 1 94.12 94 LEU A C 1
ATOM 745 O O . LEU A 1 94 ? 2.949 -10 3.648 1 94.12 94 LEU A O 1
ATOM 749 N N . GLN A 1 95 ? 3.627 -12.125 3.883 1 93.69 95 GLN A N 1
ATOM 750 C CA . GLN A 1 95 ? 3.48 -12.086 5.336 1 93.69 95 GLN A CA 1
ATOM 751 C C . GLN A 1 95 ? 4.41 -11.047 5.957 1 93.69 95 GLN A C 1
ATOM 753 O O . GLN A 1 95 ? 4.012 -10.312 6.863 1 93.69 95 GLN A O 1
ATOM 758 N N . GLU A 1 96 ? 5.574 -10.961 5.504 1 91.06 96 GLU A N 1
ATOM 759 C CA . GLU A 1 96 ? 6.547 -10 6.023 1 91.06 96 GLU A CA 1
ATOM 760 C C . GLU A 1 96 ? 6.09 -8.57 5.789 1 91.06 96 GLU A C 1
ATOM 762 O O . GLU A 1 96 ? 6.195 -7.723 6.68 1 91.06 96 GLU A O 1
ATOM 767 N N . VAL A 1 97 ? 5.625 -8.32 4.664 1 90.62 97 VAL A N 1
ATOM 768 C CA . VAL A 1 97 ? 5.16 -6.992 4.281 1 90.62 97 VAL A CA 1
ATOM 769 C C . VAL A 1 97 ? 3.965 -6.594 5.145 1 90.62 97 VAL A C 1
ATOM 771 O O . VAL A 1 97 ? 3.889 -5.461 5.629 1 90.62 97 VAL A O 1
ATOM 774 N N . GLU A 1 98 ? 3.055 -7.465 5.387 1 93.06 98 GLU A N 1
ATOM 775 C CA . GLU A 1 98 ? 1.816 -7.145 6.09 1 93.06 98 GLU A CA 1
ATOM 776 C C . GLU A 1 98 ? 2.055 -7.004 7.59 1 93.06 98 GLU A C 1
ATOM 778 O O . GLU A 1 98 ? 1.336 -6.27 8.273 1 93.06 98 GLU A O 1
ATOM 783 N N . ASP A 1 99 ? 3.041 -7.656 8.148 1 91.06 99 ASP A N 1
ATOM 784 C CA . ASP A 1 99 ? 3.395 -7.461 9.547 1 91.06 99 ASP A CA 1
ATOM 785 C C . ASP A 1 99 ? 3.754 -6.004 9.82 1 91.06 99 ASP A C 1
ATOM 787 O O . ASP A 1 99 ? 3.32 -5.43 10.828 1 91.06 99 ASP A O 1
ATOM 791 N N . ASP A 1 100 ? 4.469 -5.414 8.984 1 88.5 100 ASP A N 1
ATOM 792 C CA . ASP A 1 100 ? 4.855 -4.012 9.109 1 88.5 100 ASP A CA 1
ATOM 793 C C . ASP A 1 100 ? 3.652 -3.092 8.93 1 88.5 100 ASP A C 1
ATOM 795 O O . ASP A 1 100 ? 3.527 -2.082 9.633 1 88.5 100 ASP A O 1
ATOM 799 N N . ARG A 1 101 ? 2.85 -3.451 8.031 1 90.31 101 ARG A N 1
ATOM 800 C CA . ARG A 1 101 ? 1.66 -2.641 7.785 1 90.31 101 ARG A CA 1
ATOM 801 C C . ARG A 1 101 ? 0.744 -2.631 9.008 1 90.31 101 ARG A C 1
ATOM 803 O O . ARG A 1 101 ? 0.199 -1.588 9.367 1 90.31 101 ARG A O 1
ATOM 810 N N . MET A 1 102 ? 0.618 -3.75 9.672 1 89.5 102 MET A N 1
ATOM 811 C CA . MET A 1 102 ? -0.245 -3.861 10.844 1 89.5 102 MET A CA 1
ATOM 812 C C . MET A 1 102 ? 0.306 -3.037 12 1 89.5 102 MET A C 1
ATOM 814 O O . MET A 1 102 ? -0.459 -2.467 12.781 1 89.5 102 MET A O 1
ATOM 818 N N . MET A 1 103 ? 1.556 -2.918 12.109 1 89.06 103 MET A N 1
ATOM 819 C CA . MET A 1 103 ? 2.178 -2.102 13.148 1 89.06 103 MET A CA 1
ATOM 820 C C . MET A 1 103 ? 1.887 -0.622 12.93 1 89.06 103 MET A C 1
ATOM 822 O O . MET A 1 103 ? 1.622 0.113 13.883 1 89.06 103 MET A O 1
ATOM 826 N N . LEU A 1 104 ? 1.987 -0.253 11.719 1 85.75 104 LEU A N 1
ATOM 827 C CA . LEU A 1 104 ? 1.686 1.135 11.383 1 85.75 104 LEU A CA 1
ATOM 828 C C . LEU A 1 104 ? 0.234 1.469 11.711 1 85.75 104 LEU A C 1
ATOM 830 O O . LEU A 1 104 ? -0.055 2.539 12.25 1 85.75 104 LEU A O 1
ATOM 834 N N . VAL A 1 105 ? -0.719 0.579 11.414 1 85.25 105 VAL A N 1
ATOM 835 C CA . VAL A 1 105 ? -2.145 0.789 11.641 1 85.25 105 VAL A CA 1
ATOM 836 C C . VAL A 1 105 ? -2.408 0.999 13.125 1 85.25 105 VAL A C 1
ATOM 838 O O . VAL A 1 105 ? -3.213 1.853 13.508 1 85.25 105 VAL A O 1
ATOM 841 N N . GLN A 1 106 ? -1.684 0.343 13.906 1 86.5 106 GLN A N 1
ATOM 842 C CA . GLN A 1 106 ? -1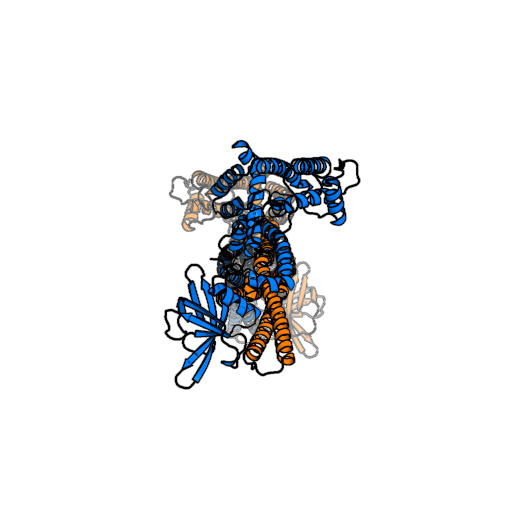.875 0.421 15.344 1 86.5 106 GLN A CA 1
ATOM 843 C C . GLN A 1 106 ? -1.466 1.79 15.883 1 86.5 106 GLN A C 1
ATOM 845 O O . GLN A 1 106 ? -2.08 2.305 16.812 1 86.5 106 GLN A O 1
ATOM 850 N N . ASN A 1 107 ? -0.567 2.414 15.219 1 91.25 107 ASN A N 1
ATOM 851 C CA . ASN A 1 107 ? -0.042 3.701 15.664 1 91.25 107 ASN A CA 1
ATOM 852 C C . ASN A 1 107 ? -0.745 4.863 14.969 1 91.25 107 ASN A C 1
ATOM 854 O O . ASN A 1 107 ? -0.654 6.008 15.414 1 91.25 107 ASN A O 1
ATOM 858 N N . ALA A 1 108 ? -1.428 4.516 13.93 1 90.5 108 ALA A N 1
ATOM 859 C CA . ALA A 1 108 ? -1.979 5.555 13.062 1 90.5 108 ALA A CA 1
ATOM 860 C C . ALA A 1 108 ? -3.059 6.355 13.789 1 90.5 108 ALA A C 1
ATOM 862 O O . ALA A 1 108 ? -3.146 7.574 13.633 1 90.5 108 ALA A O 1
ATOM 863 N N . SER A 1 109 ? -3.867 5.684 14.625 1 90.75 109 SER A N 1
ATOM 864 C CA . SER A 1 109 ? -4.91 6.371 15.383 1 90.75 109 SER A CA 1
ATOM 865 C C . SER A 1 109 ? -4.312 7.355 16.375 1 90.75 109 SER A C 1
ATOM 867 O O . SER A 1 109 ? -4.855 8.438 16.594 1 90.75 109 SER A O 1
ATOM 869 N N . ASP A 1 110 ? -3.197 6.984 16.938 1 94.44 110 ASP A N 1
ATOM 870 C CA . ASP A 1 110 ? -2.529 7.836 17.906 1 94.44 110 ASP A CA 1
ATOM 871 C C . ASP A 1 110 ? -1.869 9.039 17.234 1 94.44 110 ASP A C 1
ATOM 873 O O . ASP A 1 110 ? -1.745 10.102 17.844 1 94.44 110 ASP A O 1
ATOM 877 N N . LEU A 1 111 ? -1.479 8.828 16.047 1 94.81 111 LEU A N 1
ATOM 878 C CA . LEU A 1 111 ? -0.748 9.867 15.336 1 94.81 111 LEU A CA 1
ATOM 879 C C . LEU A 1 111 ? -1.704 10.906 14.75 1 94.81 111 LEU A C 1
ATOM 881 O O . LEU A 1 111 ? -1.403 12.102 14.742 1 94.81 111 LEU A O 1
ATOM 885 N N . LEU A 1 112 ? -2.836 10.438 14.297 1 96.5 112 LEU A N 1
ATOM 886 C CA . LEU A 1 112 ? -3.725 11.328 13.555 1 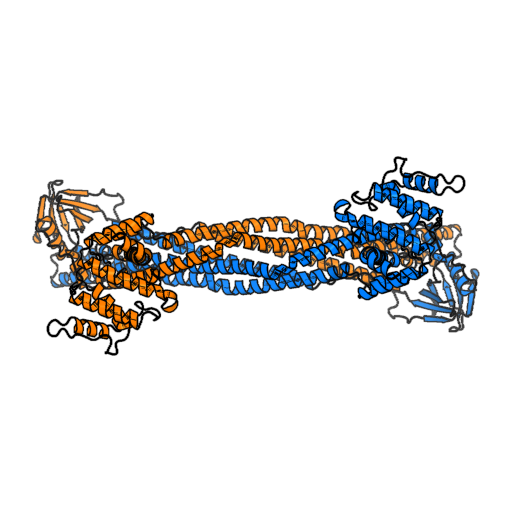96.5 112 LEU A CA 1
ATOM 887 C C . LEU A 1 112 ? -4.977 11.648 14.367 1 96.5 112 LEU A C 1
ATOM 889 O O . LEU A 1 112 ? -5.262 12.812 14.641 1 96.5 112 LEU A O 1
ATOM 893 N N . ILE A 1 113 ? -5.664 10.688 14.875 1 97.06 113 ILE A N 1
ATOM 894 C CA . ILE A 1 113 ? -7.016 10.836 15.406 1 97.06 113 ILE A CA 1
ATOM 895 C C . ILE A 1 113 ? -6.957 11.484 16.781 1 97.06 113 ILE A C 1
ATOM 897 O O . ILE A 1 113 ? -7.637 12.484 17.031 1 97.06 113 ILE A O 1
ATOM 901 N N . LYS A 1 114 ? -6.133 11 17.703 1 97.12 114 LYS A N 1
ATOM 902 C CA . LYS A 1 114 ? -6.098 11.469 19.078 1 97.12 114 LYS A CA 1
ATOM 903 C C . LYS A 1 114 ? -5.738 12.945 19.156 1 97.12 114 LYS A C 1
ATOM 905 O O . LYS A 1 114 ? -6.422 13.727 19.828 1 97.12 114 LYS A O 1
ATOM 910 N N . PRO A 1 115 ? -4.695 13.336 18.438 1 97.44 115 PRO A N 1
ATOM 911 C CA . PRO A 1 115 ? -4.359 14.758 18.5 1 97.44 115 PRO A CA 1
ATOM 912 C C . PRO A 1 115 ? -5.461 15.648 17.922 1 97.44 115 PRO A C 1
ATOM 914 O O . PRO A 1 115 ? -5.715 16.734 18.453 1 97.44 115 PRO A O 1
ATOM 917 N N . LEU A 1 116 ? -6.086 15.219 16.875 1 97.25 116 LEU A N 1
ATOM 918 C CA . LEU A 1 116 ? -7.152 16.016 16.266 1 97.25 116 LEU A CA 1
ATOM 919 C C . LEU A 1 116 ? -8.359 16.094 17.203 1 97.25 116 LEU A C 1
ATOM 921 O O . LEU A 1 116 ? -8.984 17.141 17.328 1 97.25 116 LEU A O 1
ATOM 925 N N . GLU A 1 117 ? -8.664 15.008 17.844 1 96.94 117 GLU A N 1
ATOM 926 C CA . GLU A 1 117 ? -9.758 14.992 18.812 1 96.94 117 GLU A CA 1
ATOM 927 C C . GLU A 1 117 ? -9.438 15.883 20.016 1 96.94 117 GLU A C 1
ATOM 929 O O . GLU A 1 117 ? -10.328 16.531 20.562 1 96.94 117 GLU A O 1
ATOM 934 N N . LYS A 1 118 ? -8.227 15.836 20.438 1 96.69 118 LYS A N 1
ATOM 935 C CA . LYS A 1 118 ? -7.797 16.688 21.547 1 96.69 118 LYS A CA 1
ATOM 936 C C . LYS A 1 118 ? -7.957 18.172 21.188 1 96.69 118 LYS A C 1
ATOM 938 O O . LYS A 1 118 ? -8.43 18.953 22.016 1 96.69 118 LYS A O 1
ATOM 943 N N . PHE A 1 119 ? -7.566 18.531 19.984 1 97.19 119 PHE A N 1
ATOM 944 C CA . PHE A 1 119 ? -7.723 19.906 19.562 1 97.19 119 PHE A CA 1
ATOM 945 C C . PHE A 1 119 ? -9.195 20.297 19.516 1 97.19 119 PHE A C 1
ATOM 947 O O . PHE A 1 119 ? -9.562 21.406 19.938 1 97.19 119 PHE A O 1
ATOM 954 N N . ARG A 1 120 ? -10.016 19.453 19 1 95.88 120 ARG A N 1
ATOM 955 C CA . ARG A 1 120 ? -11.453 19.719 18.922 1 95.88 120 ARG A CA 1
ATOM 956 C C . ARG A 1 120 ? -12.055 19.922 20.312 1 95.88 120 ARG A C 1
ATOM 958 O O . ARG A 1 120 ? -12.82 20.859 20.531 1 95.88 120 ARG A O 1
ATOM 965 N N . LYS A 1 121 ? -11.656 19.125 21.25 1 95 121 LYS A N 1
ATOM 966 C CA . LYS A 1 121 ? -12.203 19.172 22.594 1 95 121 LYS A CA 1
ATOM 967 C C . LYS A 1 121 ? -11.633 20.344 23.391 1 95 121 LYS A C 1
ATOM 969 O O . LYS A 1 121 ? -12.375 21.141 23.969 1 95 121 LYS A O 1
ATOM 974 N N . ASP A 1 122 ? -10.312 20.516 23.297 1 94.81 122 ASP A N 1
ATOM 975 C CA . ASP A 1 122 ? -9.625 21.453 24.172 1 94.81 122 ASP A CA 1
ATOM 976 C C . ASP A 1 122 ? -9.664 22.875 23.609 1 94.81 122 ASP A C 1
ATOM 978 O O . ASP A 1 122 ? -9.547 23.844 24.359 1 94.81 122 ASP A O 1
ATOM 982 N N . GLN A 1 123 ? -9.758 22.969 22.344 1 94.62 123 GLN A N 1
ATOM 983 C CA . GLN A 1 123 ? -9.719 24.312 21.781 1 94.62 123 GLN A CA 1
ATOM 984 C C . GLN A 1 123 ? -11.094 24.734 21.266 1 94.62 123 GLN A C 1
ATOM 986 O O . GLN A 1 123 ? -11.641 25.75 21.719 1 94.62 123 GLN A O 1
ATOM 991 N N . ILE A 1 124 ? -11.703 23.984 20.453 1 95 124 ILE A N 1
ATOM 992 C CA . ILE A 1 124 ? -13.008 24.328 19.906 1 95 124 ILE A CA 1
ATOM 993 C C . ILE A 1 124 ? -14.07 24.219 20.984 1 95 124 ILE A C 1
ATOM 995 O O . ILE A 1 124 ? -14.938 25.094 21.109 1 95 124 ILE A O 1
ATOM 999 N N . GLY A 1 125 ? -14.031 23.109 21.797 1 95.12 125 GLY A N 1
ATOM 1000 C CA . GLY A 1 125 ? -14.969 22.953 22.891 1 95.12 125 GLY A CA 1
ATOM 1001 C C . GLY A 1 125 ? -14.906 24.094 23.906 1 95.12 125 GLY A C 1
ATOM 1002 O O . GLY A 1 125 ? -15.938 24.625 24.312 1 95.12 125 GLY A O 1
ATOM 1003 N N . VAL A 1 126 ? -13.719 24.5 24.297 1 95.75 126 VAL A N 1
ATOM 1004 C CA . VAL A 1 126 ? -13.516 25.578 25.25 1 95.75 126 VAL A CA 1
ATOM 1005 C C . VAL A 1 126 ? -14.008 26.906 24.656 1 95.75 126 VAL A C 1
ATOM 1007 O O . VAL A 1 126 ? -14.57 27.734 25.375 1 95.75 126 VAL A O 1
ATOM 1010 N N . THR A 1 127 ? -13.766 27.078 23.391 1 96.69 127 THR A N 1
ATOM 1011 C CA . THR A 1 127 ? -14.227 28.297 22.719 1 96.69 127 THR A CA 1
ATOM 1012 C C . THR A 1 127 ? -15.75 28.375 22.75 1 96.69 127 THR A C 1
ATOM 1014 O O . THR A 1 127 ? -16.312 29.453 22.938 1 96.69 127 THR A O 1
ATOM 1017 N N . LYS A 1 128 ? -16.406 27.25 22.578 1 95.88 128 LYS A N 1
ATOM 1018 C CA . LYS A 1 128 ? -17.859 27.219 22.641 1 95.88 128 LYS A CA 1
ATOM 1019 C C . LYS A 1 128 ? -18.359 27.562 24.031 1 95.88 128 LYS A C 1
ATOM 1021 O O . LYS A 1 128 ? -19.359 28.25 24.188 1 95.88 128 LYS A O 1
ATOM 1026 N N . GLU A 1 129 ? -17.656 27.125 25.047 1 96.56 129 GLU A N 1
ATOM 1027 C CA . GLU A 1 129 ? -18 27.438 26.422 1 96.56 129 GLU A CA 1
ATOM 1028 C C . GLU A 1 129 ? -17.828 28.922 26.703 1 96.56 129 GLU A C 1
ATOM 1030 O O . GLU A 1 129 ? -18.672 29.531 27.359 1 96.56 129 GLU A O 1
ATOM 1035 N N . LYS A 1 130 ? -16.703 29.469 26.234 1 97.31 130 LYS A N 1
ATOM 1036 C CA . LYS A 1 130 ? -16.453 30.891 26.422 1 97.31 130 LYS A CA 1
ATOM 1037 C C . LYS A 1 130 ? -17.484 31.734 25.672 1 97.31 130 LYS A C 1
ATOM 1039 O O . LYS A 1 130 ? -17.859 32.812 26.109 1 97.31 130 LYS A O 1
ATOM 1044 N N . LYS A 1 131 ? -17.891 31.25 24.531 1 97.44 131 LYS A N 1
ATOM 1045 C CA . LYS A 1 131 ? -18.938 31.938 23.781 1 97.44 131 LYS A CA 1
ATOM 1046 C C . LYS A 1 131 ? -20.234 32 24.578 1 97.44 131 LYS A C 1
ATOM 1048 O O . LYS A 1 131 ? -20.891 33.031 24.641 1 97.44 131 LYS A O 1
ATOM 1053 N N . LYS A 1 132 ? -20.656 30.891 25.188 1 97.5 132 LYS A N 1
ATOM 1054 C CA . LYS A 1 132 ? -21.859 30.828 26 1 97.5 132 LYS A CA 1
ATOM 1055 C C . LYS A 1 132 ? -21.797 31.828 27.156 1 97.5 132 LYS A C 1
ATOM 1057 O O . LYS A 1 132 ? -22.781 32.5 27.469 1 97.5 132 LYS A O 1
ATOM 1062 N N . LYS A 1 133 ? -20.656 31.859 27.797 1 97.81 133 LYS A N 1
ATOM 1063 C CA . LYS A 1 133 ? -20.469 32.812 28.891 1 97.81 133 LYS A CA 1
ATOM 1064 C C . LYS A 1 133 ? -20.578 34.25 28.406 1 97.81 133 LYS A C 1
ATOM 1066 O O . LYS A 1 133 ? -21.219 35.094 29.047 1 97.81 133 LYS A O 1
ATOM 1071 N N . PHE A 1 134 ? -19.953 34.531 27.281 1 97.88 134 PHE A N 1
ATOM 1072 C CA . PHE A 1 134 ? -20 35.844 26.672 1 97.88 134 PHE A CA 1
ATOM 1073 C C . PHE A 1 134 ? -21.438 36.25 26.359 1 97.88 134 PHE A C 1
ATOM 1075 O O . PHE A 1 134 ? -21.844 37.375 26.641 1 97.88 134 PHE A O 1
ATOM 1082 N N . GLU A 1 135 ? -22.188 35.375 25.828 1 97.12 135 GLU A N 1
ATOM 1083 C CA . GLU A 1 135 ? -23.578 35.656 25.469 1 97.12 135 GLU A CA 1
ATOM 1084 C C . GLU A 1 135 ? -24.438 35.844 26.719 1 97.12 135 GLU A C 1
ATOM 1086 O O . GLU A 1 135 ? -25.297 36.75 26.75 1 97.12 135 GLU A O 1
ATOM 1091 N N . LYS A 1 136 ? -24.203 35.062 27.672 1 97.69 136 LYS A N 1
ATOM 1092 C CA . LYS A 1 136 ? -24.969 35.156 28.922 1 97.69 136 LYS A CA 1
ATOM 1093 C C . LYS A 1 136 ? -24.703 36.5 29.609 1 97.69 136 LYS A C 1
ATOM 1095 O O . LYS A 1 136 ? -25.641 37.188 30.031 1 97.69 136 LYS A O 1
ATOM 1100 N N . GLU A 1 137 ? -23.422 36.844 29.703 1 96.94 137 GLU A N 1
ATOM 1101 C CA . GLU A 1 137 ? -23.047 38.094 30.359 1 96.94 137 GLU A CA 1
ATOM 1102 C C . GLU A 1 137 ? -23.516 39.312 29.547 1 96.94 137 GLU A C 1
ATOM 1104 O O . GLU A 1 137 ? -23.859 40.344 30.109 1 96.94 137 GLU A O 1
ATOM 1109 N N . SER A 1 138 ? -23.438 39.125 28.234 1 95.69 138 SER A N 1
ATOM 1110 C CA . SER A 1 138 ? -23.938 40.188 27.359 1 95.69 138 SER A CA 1
ATOM 1111 C C . SER A 1 138 ? -25.422 40.438 27.594 1 95.69 138 SER A C 1
ATOM 1113 O O . SER A 1 138 ? -25.859 41.562 27.75 1 95.69 138 SER A O 1
ATOM 1115 N N . GLU A 1 139 ? -26.219 39.406 27.672 1 95.81 139 GLU A N 1
ATOM 1116 C CA . GLU A 1 139 ? -27.656 39.531 27.875 1 95.81 139 GLU A CA 1
ATOM 1117 C C . GLU A 1 139 ? -27.969 40.125 29.25 1 95.81 139 GLU A C 1
ATOM 1119 O O . GLU A 1 139 ? -28.859 40.938 29.391 1 95.81 139 GLU A O 1
ATOM 1124 N N . LYS A 1 140 ? -27.266 39.656 30.203 1 96.56 140 LYS A N 1
ATOM 1125 C CA . LYS A 1 140 ? -27.453 40.156 31.562 1 96.56 140 LYS A CA 1
ATOM 1126 C C . LYS A 1 140 ? -27.172 41.656 31.641 1 96.56 140 LYS A C 1
ATOM 1128 O O . LYS A 1 140 ? -27.938 42.406 32.25 1 96.56 140 LYS A O 1
ATOM 1133 N N . TYR A 1 141 ? -26.078 42.062 31.094 1 95.81 141 TYR A N 1
ATOM 1134 C CA . TYR A 1 141 ? -25.672 43.438 31.125 1 95.81 141 TYR A CA 1
ATOM 1135 C C . TYR A 1 141 ? -26.703 44.344 30.422 1 95.81 141 TYR A C 1
ATOM 1137 O O . TYR A 1 141 ? -27.156 45.344 30.969 1 95.81 141 TYR A O 1
ATOM 1145 N N . TYR A 1 142 ? -27.094 44 29.234 1 93.38 142 TYR A N 1
ATOM 1146 C CA . TYR A 1 142 ? -27.984 44.875 28.453 1 93.38 142 TYR A CA 1
ATOM 1147 C C . TYR A 1 142 ? -29.391 44.875 29.047 1 93.38 142 TYR A C 1
ATOM 1149 O O . TYR A 1 142 ? -30.094 45.875 28.984 1 93.38 142 TYR A O 1
ATOM 1157 N N . SER A 1 143 ? -29.797 43.75 29.672 1 94.5 143 SER A N 1
ATOM 1158 C CA . SER A 1 143 ? -31.062 43.75 30.391 1 94.5 143 SER A CA 1
ATOM 1159 C C . SER A 1 143 ? -31.047 44.688 31.578 1 94.5 143 SER A C 1
ATOM 1161 O O . SER A 1 143 ? -32 45.438 31.797 1 94.5 143 SER A O 1
ATOM 1163 N N . GLN A 1 144 ? -29.984 44.625 32.281 1 94.75 144 GLN A N 1
ATOM 1164 C CA . GLN A 1 144 ? -29.828 45.531 33.406 1 94.75 144 GLN A CA 1
ATOM 1165 C C . GLN A 1 144 ? -29.75 46.969 32.969 1 94.75 144 GLN A C 1
ATOM 1167 O O . GLN A 1 144 ? -30.234 47.875 33.656 1 94.75 144 GLN A O 1
ATOM 1172 N N . LEU A 1 145 ? -29.047 47.188 31.906 1 93.5 145 LEU A N 1
ATOM 1173 C CA . LEU A 1 145 ? -28.922 48.531 31.359 1 93.5 145 LEU A CA 1
ATOM 1174 C C . LEU A 1 145 ? -30.297 49.094 31.016 1 93.5 145 LEU A C 1
ATOM 1176 O O . LEU A 1 145 ? -30.594 50.25 31.297 1 93.5 145 LEU A O 1
ATOM 1180 N N . GLU A 1 146 ? -31.141 48.312 30.375 1 91.25 146 GLU A N 1
ATOM 1181 C CA . GLU A 1 146 ? -32.5 48.75 30.031 1 91.25 146 GLU A CA 1
ATOM 1182 C C . GLU A 1 146 ? -33.281 49.125 31.281 1 91.25 146 GLU A C 1
ATOM 1184 O O . GLU A 1 146 ? -34 50.125 31.297 1 91.25 146 GLU A O 1
ATOM 1189 N N . LYS A 1 147 ? -33.156 48.375 32.281 1 93.19 147 LYS A N 1
ATOM 1190 C CA . LYS A 1 147 ? -33.844 48.656 33.531 1 93.19 147 LYS A CA 1
ATOM 1191 C C . LYS A 1 147 ? -33.312 49.938 34.156 1 93.19 147 LYS A C 1
ATOM 1193 O O . LYS A 1 147 ? -34.062 50.719 34.688 1 93.19 147 LYS A O 1
ATOM 1198 N N . HIS A 1 148 ? -32.031 50 34.062 1 94.25 148 HIS A N 1
ATOM 1199 C CA . HIS A 1 148 ? -31.344 51.156 34.656 1 94.25 148 HIS A CA 1
ATOM 1200 C C . HIS A 1 148 ? -31.766 52.438 34 1 94.25 148 HIS A C 1
ATOM 1202 O O . HIS A 1 148 ? -32 53.469 34.656 1 94.25 148 HIS A O 1
ATOM 1208 N N . LEU A 1 149 ? -31.922 52.438 32.719 1 92.31 149 LEU A N 1
ATOM 1209 C CA . LEU A 1 149 ? -32.25 53.625 31.953 1 92.31 149 LEU A CA 1
ATOM 1210 C C . LEU A 1 149 ? -33.719 53.969 32.094 1 92.31 149 LEU A C 1
ATOM 1212 O O . LEU A 1 149 ? -34.125 55.094 31.797 1 92.31 149 LEU A O 1
ATOM 1216 N N . SER A 1 150 ? -34.5 53.094 32.5 1 90.19 150 SER A N 1
ATOM 1217 C CA . SER A 1 150 ? -35.938 53.312 32.625 1 90.19 150 SER A CA 1
ATOM 1218 C C . SER A 1 150 ? -36.281 53.844 34.031 1 90.19 150 SER A C 1
ATOM 1220 O O . SER A 1 150 ? -37.406 54.219 34.281 1 90.19 150 SER A O 1
ATOM 1222 N N . LEU A 1 151 ? -35.281 53.938 34.906 1 91.25 151 LEU A N 1
ATOM 1223 C CA . LEU A 1 151 ? -35.531 54.375 36.281 1 91.25 151 LEU A CA 1
ATOM 1224 C C . LEU A 1 151 ? -35.906 55.844 36.312 1 91.25 151 LEU A C 1
ATOM 1226 O O . LEU A 1 151 ? -35.312 56.656 35.594 1 91.25 151 LEU A O 1
ATOM 1230 N N . SER A 1 152 ? -36.875 56.156 37.094 1 88.12 152 SER A N 1
ATOM 1231 C CA . SER A 1 152 ? -37.312 57.531 37.25 1 88.12 152 SER A CA 1
ATOM 1232 C C . SER A 1 152 ? -36.344 58.344 38.125 1 88.12 152 SER A C 1
ATOM 1234 O O . SER A 1 152 ? -35.781 57.812 39.094 1 88.12 152 SER A O 1
ATOM 1236 N N . VAL A 1 153 ? -36.188 59.656 37.812 1 86 153 VAL A N 1
ATOM 1237 C CA . VAL A 1 153 ? -35.312 60.562 38.531 1 86 153 VAL A CA 1
ATOM 1238 C C . VAL A 1 153 ? -35.875 60.781 39.938 1 86 153 VAL A C 1
ATOM 1240 O O . VAL A 1 153 ? -35.156 61.156 40.875 1 86 153 VAL A O 1
ATOM 1243 N N . LYS A 1 154 ? -37.156 60.531 40.094 1 87.25 154 LYS A N 1
ATOM 1244 C CA . LYS A 1 154 ? -37.844 60.812 41.344 1 87.25 154 LYS A CA 1
ATOM 1245 C C . LYS A 1 154 ? -37.625 59.75 42.375 1 87.25 154 LYS A C 1
ATOM 1247 O O . LYS A 1 154 ? -37.969 59.906 43.562 1 87.25 154 LYS A O 1
ATOM 1252 N N . LYS A 1 155 ? -37 58.781 42.031 1 87.81 155 LYS A N 1
ATOM 1253 C CA . LYS A 1 155 ? -36.719 57.688 42.969 1 87.81 155 LYS A CA 1
ATOM 1254 C C . LYS A 1 155 ? -35.719 58.156 44.031 1 87.81 155 LYS A C 1
ATOM 1256 O O . LYS A 1 155 ? -35 59.156 43.875 1 87.81 155 LYS A O 1
ATOM 1261 N N . LYS A 1 156 ? -35.656 57.406 45.156 1 91.06 156 LYS A N 1
ATOM 1262 C CA . LYS A 1 156 ? -34.719 57.719 46.25 1 91.06 156 LYS A CA 1
ATOM 1263 C C . LYS A 1 156 ? -33.281 57.656 45.812 1 91.06 156 LYS A C 1
ATOM 1265 O O . LYS A 1 156 ? -32.906 56.781 45.031 1 91.06 156 LYS A O 1
ATOM 1270 N N . ASP A 1 157 ? -32.531 58.5 46.312 1 89.81 157 ASP A N 1
ATOM 1271 C CA . ASP A 1 157 ? -31.141 58.594 45.938 1 89.81 157 ASP A CA 1
ATOM 1272 C C . ASP A 1 157 ? -30.375 57.312 46.25 1 89.81 157 ASP A C 1
ATOM 1274 O O . ASP A 1 157 ? -29.469 56.938 45.5 1 89.81 157 ASP A O 1
ATOM 1278 N N . SER A 1 158 ? -30.734 56.688 47.281 1 91.5 158 SER A N 1
ATOM 1279 C CA . SER A 1 158 ? -30.078 55.438 47.656 1 91.5 158 SER A CA 1
ATOM 1280 C C . SER A 1 158 ? -30.344 54.344 46.625 1 91.5 158 SER A C 1
ATOM 1282 O O . SER A 1 158 ? -29.453 53.531 46.312 1 91.5 158 SER A O 1
ATOM 1284 N N . GLN A 1 159 ? -31.562 54.406 46.156 1 91.88 159 GLN A N 1
ATOM 1285 C CA . GLN A 1 159 ? -31.938 53.406 45.125 1 91.88 159 GLN A CA 1
ATOM 1286 C C . GLN A 1 159 ? -31.219 53.688 43.812 1 91.88 159 GLN A C 1
ATOM 1288 O O . GLN A 1 159 ? -30.828 52.75 43.125 1 91.88 159 GLN A O 1
ATOM 1293 N N . LEU A 1 160 ? -31.094 54.875 43.531 1 92.69 160 LEU A N 1
ATOM 1294 C CA . LEU A 1 160 ? -30.422 55.25 42.281 1 92.69 160 LEU A CA 1
ATOM 1295 C C . LEU A 1 160 ? -28.938 54.938 42.344 1 92.69 160 LEU A C 1
ATOM 1297 O O . LEU A 1 160 ? -28.359 54.469 41.375 1 92.69 160 LEU A O 1
ATOM 1301 N N . GLN A 1 161 ? -28.375 55.094 43.5 1 92.69 161 GLN A N 1
ATOM 1302 C CA . GLN A 1 161 ? -26.953 54.781 43.688 1 92.69 161 GLN A CA 1
ATOM 1303 C C . GLN A 1 161 ? -26.719 53.281 43.625 1 92.69 161 GLN A C 1
ATOM 1305 O O . GLN A 1 161 ? -25.703 52.844 43.062 1 92.69 161 GLN A O 1
ATOM 1310 N N . GLU A 1 162 ? -27.594 52.562 44.188 1 93.44 162 GLU A N 1
ATOM 1311 C CA . GLU A 1 162 ? -27.5 51.125 44.125 1 93.44 162 GLU A CA 1
ATOM 1312 C C . GLU A 1 162 ? -27.625 50.625 42.688 1 93.44 162 GLU A C 1
ATOM 1314 O O . GLU A 1 162 ? -26.938 49.688 42.281 1 93.44 162 GLU A O 1
ATOM 1319 N N . ALA A 1 163 ? -28.469 51.25 41.969 1 93.25 163 ALA A N 1
ATOM 1320 C CA . ALA A 1 163 ? -28.656 50.875 40.562 1 93.25 163 ALA A CA 1
ATOM 1321 C C . ALA A 1 163 ? -27.406 51.188 39.75 1 93.25 163 ALA A C 1
ATOM 1323 O O . ALA A 1 163 ? -27.031 50.406 38.875 1 93.25 163 ALA A O 1
ATOM 1324 N N . ASP A 1 164 ? -26.797 52.25 40.062 1 93 164 ASP A N 1
ATOM 1325 C CA . ASP A 1 164 ? -25.562 52.625 39.375 1 93 164 ASP A CA 1
ATOM 1326 C C . ASP A 1 164 ? -24.438 51.625 39.656 1 93 164 ASP A C 1
ATOM 1328 O O . ASP A 1 164 ? -23.719 51.219 38.75 1 93 164 ASP A O 1
ATOM 1332 N N . GLU A 1 165 ? -24.344 51.25 40.875 1 92.38 165 GLU A N 1
ATOM 1333 C CA . GLU A 1 165 ? -23.312 50.312 41.281 1 92.38 165 GLU A CA 1
ATOM 1334 C C . GLU A 1 165 ? -23.547 48.938 40.656 1 92.38 165 GLU A C 1
ATOM 1336 O O . GLU A 1 165 ? -22.594 48.281 40.25 1 92.38 165 GLU A O 1
ATOM 1341 N N . GLN A 1 166 ? -24.75 48.594 40.625 1 93.44 166 GLN A N 1
ATOM 1342 C CA . GLN A 1 166 ? -25.094 47.312 40.031 1 93.44 166 GLN A CA 1
ATOM 1343 C C . GLN A 1 166 ? -24.781 47.312 38.531 1 93.44 166 GLN A C 1
ATOM 1345 O O . GLN A 1 166 ? -24.297 46.312 38 1 93.44 166 GLN A O 1
ATOM 1350 N N . LEU A 1 167 ? -25.078 48.312 37.875 1 92.62 167 LEU A N 1
ATOM 1351 C CA . LEU A 1 167 ? -24.797 48.406 36.438 1 92.62 167 LEU A CA 1
ATOM 1352 C C . LEU A 1 167 ? -23.297 48.344 36.188 1 92.62 167 LEU A C 1
ATOM 1354 O O . LEU A 1 167 ? -22.859 47.688 35.219 1 92.62 167 LEU A O 1
ATOM 1358 N N . ASP A 1 168 ? -22.547 49 37.062 1 88.88 168 ASP A N 1
ATOM 1359 C CA . ASP A 1 168 ? -21.094 48.969 36.906 1 88.88 168 ASP A CA 1
ATOM 1360 C C . ASP A 1 168 ? -20.531 47.562 37.094 1 88.88 168 ASP A C 1
ATOM 1362 O O . ASP A 1 168 ? -19.609 47.188 36.375 1 88.88 168 ASP A O 1
ATOM 1366 N N . LYS A 1 169 ? -21.031 46.938 38 1 90.81 169 LYS A N 1
ATOM 1367 C CA . LYS A 1 169 ? -20.609 45.562 38.25 1 90.81 169 LYS A CA 1
ATOM 1368 C C . LYS A 1 169 ? -20.906 44.656 37.031 1 90.81 169 LYS A C 1
ATOM 1370 O O . LYS A 1 169 ? -20.062 43.875 36.625 1 90.81 169 LYS A O 1
ATOM 1375 N N . GLU A 1 170 ? -22.078 44.781 36.5 1 92.62 170 GLU A N 1
ATOM 1376 C CA . GLU A 1 170 ? -22.469 43.969 35.344 1 92.62 170 GLU A CA 1
ATOM 1377 C C . GLU A 1 170 ? -21.656 44.344 34.094 1 92.62 170 GLU A C 1
ATOM 1379 O O . GLU A 1 170 ? -21.359 43.5 33.281 1 92.62 170 GLU A O 1
ATOM 1384 N N . ARG A 1 171 ? -21.312 45.562 34 1 89.88 171 ARG A N 1
ATOM 1385 C CA . ARG A 1 171 ? -20.5 46.031 32.906 1 89.88 171 ARG A CA 1
ATOM 1386 C C . ARG A 1 171 ? -19.109 45.375 32.938 1 89.88 171 ARG A C 1
ATOM 1388 O O . ARG A 1 171 ? -18.578 44.938 31.922 1 89.88 171 ARG A O 1
ATOM 1395 N N . VAL A 1 172 ? -18.531 45.375 34.156 1 89.19 172 VAL A N 1
ATOM 1396 C CA . VAL A 1 172 ? -17.203 44.781 34.344 1 89.19 172 VAL A CA 1
ATOM 1397 C C . VAL A 1 172 ? -17.234 43.312 34 1 89.19 172 VAL A C 1
ATOM 1399 O O . VAL A 1 172 ? -16.328 42.781 33.344 1 89.19 172 VAL A O 1
ATOM 1402 N N . ASN A 1 173 ? -18.281 42.656 34.438 1 92.06 173 ASN A N 1
ATOM 1403 C CA . ASN A 1 173 ? -18.422 41.219 34.125 1 92.06 173 ASN A CA 1
ATOM 1404 C C . ASN A 1 173 ? -18.547 40.969 32.625 1 92.06 173 ASN A C 1
ATOM 1406 O O . ASN A 1 173 ? -17.953 40.031 32.094 1 92.06 173 ASN A O 1
ATOM 1410 N N . PHE A 1 174 ? -19.312 41.75 32 1 94.44 174 PHE A N 1
ATOM 1411 C CA . PHE A 1 174 ? -19.5 41.625 30.562 1 94.44 174 PHE A CA 1
ATOM 1412 C C . PHE A 1 174 ? -18.188 41.875 29.812 1 94.44 174 PHE A C 1
ATOM 1414 O O . PHE A 1 174 ? -17.844 41.125 28.906 1 94.44 174 PHE A O 1
ATOM 1421 N N . TYR A 1 175 ? -17.531 42.906 30.219 1 92.12 175 TYR A N 1
ATOM 1422 C CA . TYR A 1 175 ? -16.281 43.25 29.562 1 92.12 175 TYR A CA 1
ATOM 1423 C C . TYR A 1 175 ? -15.258 42.125 29.734 1 92.12 175 TYR A C 1
ATOM 1425 O O . TYR A 1 175 ? -14.594 41.75 28.766 1 92.12 175 TYR A O 1
ATOM 1433 N N . GLU A 1 176 ? -15.125 41.594 30.906 1 92.19 176 GLU A N 1
ATOM 1434 C CA . GLU A 1 176 ? -14.195 40.5 31.172 1 92.19 176 GLU A CA 1
ATOM 1435 C C . GLU A 1 176 ? -14.523 39.281 30.312 1 92.19 176 GLU A C 1
ATOM 1437 O O . GLU A 1 176 ? -13.633 38.656 29.75 1 92.19 176 GLU A O 1
ATOM 1442 N N . ALA A 1 177 ? -15.789 38.938 30.266 1 95.38 177 ALA A N 1
ATOM 1443 C CA . ALA A 1 177 ? -16.219 37.812 29.453 1 95.38 177 ALA A CA 1
ATOM 1444 C C . ALA A 1 177 ? -15.922 38.031 27.984 1 95.38 177 ALA A C 1
ATOM 1446 O O . ALA A 1 177 ? -15.539 37.094 27.266 1 95.38 177 ALA A O 1
ATOM 1447 N N . SER A 1 178 ? -16.141 39.219 27.531 1 96 178 SER A N 1
ATOM 1448 C CA . SER A 1 178 ? -15.898 39.562 26.125 1 96 178 SER A CA 1
ATOM 1449 C C . SER A 1 178 ? -14.414 39.469 25.781 1 96 178 SER A C 1
ATOM 1451 O O . SER A 1 178 ? -14.055 38.906 24.75 1 96 178 SER A O 1
ATOM 1453 N N . VAL A 1 179 ? -13.617 40.031 26.609 1 95 179 VAL A N 1
ATOM 1454 C CA . VAL A 1 179 ? -12.172 40.031 26.375 1 95 179 VAL A CA 1
ATOM 1455 C C . VAL A 1 179 ? -11.648 38.594 26.391 1 95 179 VAL A C 1
ATOM 1457 O O . VAL A 1 179 ? -10.828 38.219 25.562 1 95 179 VAL A O 1
ATOM 1460 N N . GLU A 1 180 ? -12.07 37.812 27.297 1 95.12 180 GLU A N 1
ATOM 1461 C CA . GLU A 1 180 ? -11.656 36.406 27.375 1 95.12 180 GLU A CA 1
ATOM 1462 C C . GLU A 1 180 ? -12.07 35.656 26.109 1 95.12 180 GLU A C 1
ATOM 1464 O O . GLU A 1 180 ? -11.32 34.781 25.625 1 95.12 180 GLU A O 1
ATOM 1469 N N . TYR A 1 181 ? -13.266 35.875 25.688 1 97.31 181 TYR A N 1
ATOM 1470 C CA . TYR A 1 181 ? -13.773 35.219 24.484 1 97.31 181 TYR A CA 1
ATOM 1471 C C . TYR A 1 181 ? -12.93 35.594 23.281 1 97.31 181 TYR A C 1
ATOM 1473 O O . TYR A 1 181 ? -12.531 34.719 22.5 1 97.31 181 TYR A O 1
ATOM 1481 N N . VAL A 1 182 ? -12.672 36.875 23.109 1 96 182 VAL A N 1
ATOM 1482 C CA . VAL A 1 182 ? -11.859 37.375 22 1 96 182 VAL A CA 1
ATOM 1483 C C . VAL A 1 182 ? -10.461 36.75 22.078 1 96 182 VAL A C 1
ATOM 1485 O O . VAL A 1 182 ? -9.914 36.312 21.047 1 96 182 VAL A O 1
ATOM 1488 N N . TYR A 1 183 ? -9.922 36.688 23.234 1 95.25 183 TYR A N 1
ATOM 1489 C CA . TYR A 1 183 ? -8.625 36.031 23.453 1 95.25 183 TYR A CA 1
ATOM 1490 C C . TYR A 1 183 ? -8.641 34.594 22.969 1 95.25 183 TYR A C 1
ATOM 1492 O O . TYR A 1 183 ? -7.734 34.156 22.25 1 95.25 183 TYR A O 1
ATOM 1500 N N . GLN A 1 184 ? -9.633 33.906 23.375 1 95.62 184 GLN A N 1
ATOM 1501 C CA . GLN A 1 184 ? -9.75 32.5 23.016 1 95.62 184 GLN A CA 1
ATOM 1502 C C . GLN A 1 184 ? -9.883 32.312 21.516 1 95.62 184 GLN A C 1
ATOM 1504 O O . GLN A 1 184 ? -9.328 31.375 20.938 1 95.62 184 GLN A O 1
ATOM 1509 N N . ILE A 1 185 ? -10.641 33.125 20.891 1 94.94 185 ILE A N 1
ATOM 1510 C CA . ILE A 1 185 ? -10.828 33.062 19.453 1 94.94 185 ILE A CA 1
ATOM 1511 C C . ILE A 1 185 ? -9.484 33.219 18.75 1 94.94 185 ILE A C 1
ATOM 1513 O O . ILE A 1 185 ? -9.188 32.469 17.797 1 94.94 185 ILE A O 1
ATOM 1517 N N . HIS A 1 186 ? -8.688 34.188 19.141 1 92.88 186 HIS A N 1
ATOM 1518 C CA . HIS A 1 186 ? -7.371 34.375 18.547 1 92.88 186 HIS A CA 1
ATOM 1519 C C . HIS A 1 186 ? -6.477 33.156 18.766 1 92.88 186 HIS A C 1
ATOM 1521 O O . HIS A 1 186 ? -5.719 32.781 17.875 1 92.88 186 HIS A O 1
ATOM 1527 N N . GLN A 1 187 ? -6.57 32.562 19.984 1 92.56 187 GLN A N 1
ATOM 1528 C CA . GLN A 1 187 ? -5.773 31.391 20.297 1 92.56 187 GLN A CA 1
ATOM 1529 C C . GLN A 1 187 ? -6.102 30.234 19.344 1 92.56 187 GLN A C 1
ATOM 1531 O O . GLN A 1 187 ? -5.199 29.609 18.797 1 92.56 187 GLN A O 1
ATOM 1536 N N . VAL A 1 188 ? -7.344 30 19.172 1 93.94 188 VAL A N 1
ATOM 1537 C CA . VAL A 1 188 ? -7.773 28.875 18.344 1 93.94 188 VAL A CA 1
ATOM 1538 C C . VAL A 1 188 ? -7.34 29.109 16.891 1 93.94 188 VAL A C 1
ATOM 1540 O O . VAL A 1 188 ? -6.879 28.188 16.219 1 93.94 188 VAL A O 1
ATOM 1543 N N . GLN A 1 189 ? -7.492 30.344 16.406 1 91.31 189 GLN A N 1
ATOM 1544 C CA . GLN A 1 189 ? -7.152 30.688 15.023 1 91.31 189 GLN A CA 1
ATOM 1545 C C . GLN A 1 189 ? -5.66 30.5 14.758 1 91.31 189 GLN A C 1
ATOM 1547 O O . GLN A 1 189 ? -5.266 30.078 13.672 1 91.31 189 GLN A O 1
ATOM 1552 N N . ASP A 1 190 ? -4.887 30.781 15.711 1 91.19 190 ASP A N 1
ATOM 1553 C CA . ASP A 1 190 ? -3.441 30.672 15.531 1 91.19 190 ASP A CA 1
ATOM 1554 C C . ASP A 1 190 ? -2.975 29.219 15.734 1 91.19 190 ASP A C 1
ATOM 1556 O O . ASP A 1 190 ? -2.109 28.734 15 1 91.19 190 ASP A O 1
ATOM 1560 N N . ARG A 1 191 ? -3.475 28.562 16.703 1 93.19 191 ARG A N 1
ATOM 1561 C CA . ARG A 1 191 ? -3.02 27.219 17.062 1 93.19 191 ARG A CA 1
ATOM 1562 C C . ARG A 1 191 ? -3.406 26.203 15.992 1 93.19 191 ARG A C 1
ATOM 1564 O O . ARG A 1 191 ? -2.736 25.188 15.828 1 93.19 191 ARG A O 1
ATOM 1571 N N . LYS A 1 192 ? -4.488 26.375 15.297 1 93.69 192 LYS A N 1
ATOM 1572 C CA . LYS A 1 192 ? -4.945 25.406 14.305 1 93.69 192 LYS A CA 1
ATOM 1573 C C . LYS A 1 192 ? -3.906 25.219 13.203 1 93.69 192 LYS A C 1
ATOM 1575 O O . LYS A 1 192 ? -3.867 24.172 12.555 1 93.69 192 LYS A O 1
ATOM 1580 N N . LYS A 1 193 ? -3.039 26.266 12.992 1 92.38 193 LYS A N 1
ATOM 1581 C CA . LYS A 1 193 ? -2.037 26.266 11.93 1 92.38 193 LYS A CA 1
ATOM 1582 C C . LYS A 1 193 ? -1.039 25.125 12.133 1 92.38 193 LYS A C 1
ATOM 1584 O O . LYS A 1 193 ? -0.549 24.547 11.156 1 92.38 193 LYS A O 1
ATOM 1589 N N . PHE A 1 194 ? -0.74 24.812 13.352 1 94.62 194 PHE A N 1
ATOM 1590 C CA . PHE A 1 194 ? 0.279 23.781 13.539 1 94.62 194 PHE A CA 1
ATOM 1591 C C . PHE A 1 194 ? -0.301 22.562 14.25 1 94.62 194 PHE A C 1
ATOM 1593 O O . PHE A 1 194 ? 0.107 21.438 13.992 1 94.62 194 PHE A O 1
ATOM 1600 N N . ASP A 1 195 ? -1.319 22.703 15.117 1 95.75 195 ASP A N 1
ATOM 1601 C CA . ASP A 1 195 ? -1.891 21.594 15.875 1 95.75 195 ASP A CA 1
ATOM 1602 C C . ASP A 1 195 ? -2.688 20.672 14.961 1 95.75 195 ASP A C 1
ATOM 1604 O O . ASP A 1 195 ? -2.871 19.484 15.281 1 95.75 195 ASP A O 1
ATOM 1608 N N . VAL A 1 196 ? -3.176 21.156 13.875 1 95.75 196 VAL A N 1
ATOM 1609 C CA . VAL A 1 196 ? -3.98 20.344 12.969 1 95.75 196 VAL A CA 1
ATOM 1610 C C . VAL A 1 196 ? -3.102 19.781 11.852 1 95.75 196 VAL A C 1
ATOM 1612 O O . VAL A 1 196 ? -3.289 18.656 11.414 1 95.75 196 VAL A O 1
ATOM 1615 N N . VAL A 1 197 ? -2.152 20.531 11.352 1 96.88 197 VAL A N 1
ATOM 1616 C CA . VAL A 1 197 ? -1.33 20.156 10.203 1 96.88 197 VAL A CA 1
ATOM 1617 C C . VAL A 1 197 ? -0.304 19.109 10.625 1 96.88 197 VAL A C 1
ATOM 1619 O O . VAL A 1 197 ? -0.021 18.172 9.867 1 96.88 197 VAL A O 1
ATOM 1622 N N . GLU A 1 198 ? 0.169 19.203 11.844 1 97.25 198 GLU A N 1
ATOM 1623 C CA . GLU A 1 198 ? 1.244 18.328 12.312 1 97.25 198 GLU A CA 1
ATOM 1624 C C . GLU A 1 198 ? 0.797 16.875 12.344 1 97.25 198 GLU A C 1
ATOM 1626 O O . GLU A 1 198 ? 1.509 15.992 11.859 1 97.25 198 GLU A O 1
ATOM 1631 N N . PRO A 1 199 ? -0.35 16.578 12.938 1 97.25 199 PRO A N 1
ATOM 1632 C CA . PRO A 1 199 ? -0.798 15.188 12.938 1 97.25 199 PRO A CA 1
ATOM 1633 C C . PRO A 1 199 ? -1.005 14.633 11.531 1 97.25 199 PRO A C 1
ATOM 1635 O O . PRO A 1 199 ? -0.687 13.469 11.266 1 97.25 199 PRO A O 1
ATOM 1638 N N . VAL A 1 200 ? -1.52 15.398 10.625 1 97.31 200 VAL A N 1
ATOM 1639 C CA . VAL A 1 200 ? -1.743 14.961 9.25 1 97.31 200 VAL A CA 1
ATOM 1640 C C . VAL A 1 200 ? -0.404 14.672 8.578 1 97.31 200 VAL A C 1
ATOM 1642 O O . VAL A 1 200 ? -0.255 13.664 7.887 1 97.31 200 VAL A O 1
ATOM 1645 N N . LEU A 1 201 ? 0.518 15.586 8.789 1 96.88 201 LEU A N 1
ATOM 1646 C CA . LEU A 1 201 ? 1.857 15.406 8.242 1 96.88 201 LEU A CA 1
ATOM 1647 C C . LEU A 1 201 ? 2.486 14.117 8.773 1 96.88 201 LEU A C 1
ATOM 1649 O O . LEU A 1 201 ? 3.088 13.359 8.016 1 96.88 201 LEU A O 1
ATOM 1653 N N . ALA A 1 202 ? 2.367 13.938 10.062 1 95.44 202 ALA A N 1
ATOM 1654 C CA . ALA A 1 202 ? 2.924 12.742 10.688 1 95.44 202 ALA A CA 1
ATOM 1655 C C . ALA A 1 202 ? 2.277 11.477 10.133 1 95.44 202 ALA A C 1
ATOM 1657 O O . ALA A 1 202 ? 2.959 10.477 9.891 1 95.44 202 ALA A O 1
ATOM 1658 N N . PHE A 1 203 ? 1.021 11.5 9.93 1 96.19 203 PHE A N 1
ATOM 1659 C CA . PHE A 1 203 ? 0.273 10.375 9.383 1 96.19 203 PHE A CA 1
ATOM 1660 C C . PHE A 1 203 ? 0.727 10.07 7.961 1 96.19 203 PHE A C 1
ATOM 1662 O O . PHE A 1 203 ? 0.99 8.906 7.625 1 96.19 203 PHE A O 1
ATOM 1669 N N . LEU A 1 204 ? 0.788 11.039 7.156 1 94.5 204 LEU A N 1
ATOM 1670 C CA . LEU A 1 204 ? 1.227 10.859 5.777 1 94.5 204 LEU A CA 1
ATOM 1671 C C . LEU A 1 204 ? 2.646 10.312 5.727 1 94.5 204 LEU A C 1
ATOM 1673 O O . LEU A 1 204 ? 2.951 9.445 4.902 1 94.5 204 LEU A O 1
ATOM 1677 N N . HIS A 1 205 ? 3.467 10.875 6.602 1 93.25 205 HIS A N 1
ATOM 1678 C CA . HIS A 1 205 ? 4.832 10.375 6.684 1 93.25 205 HIS A CA 1
ATOM 1679 C C . HIS A 1 205 ? 4.848 8.883 7.008 1 93.25 205 HIS A C 1
ATOM 1681 O O . HIS A 1 205 ? 5.656 8.133 6.457 1 93.25 205 HIS A O 1
ATOM 1687 N N . SER A 1 206 ? 4.047 8.523 7.895 1 92.62 206 SER A N 1
ATOM 1688 C CA . SER A 1 206 ? 3.98 7.121 8.305 1 92.62 206 SER A CA 1
ATOM 1689 C C . SER A 1 206 ? 3.555 6.23 7.141 1 92.62 206 SER A C 1
ATOM 1691 O O . SER A 1 206 ? 4.145 5.172 6.914 1 92.62 206 SER A O 1
ATOM 1693 N N . ILE A 1 207 ? 2.564 6.594 6.398 1 89.38 207 ILE A N 1
ATOM 1694 C CA . ILE A 1 207 ? 2.045 5.828 5.27 1 89.38 207 ILE A CA 1
ATOM 1695 C C . ILE A 1 207 ? 3.123 5.699 4.195 1 89.38 207 ILE A C 1
ATOM 1697 O O . ILE A 1 207 ? 3.33 4.613 3.641 1 89.38 207 ILE A O 1
ATOM 1701 N N . LEU A 1 208 ? 3.768 6.738 3.887 1 88.94 208 LEU A N 1
ATOM 1702 C CA . LEU A 1 208 ? 4.777 6.742 2.832 1 88.94 208 LEU A CA 1
ATOM 1703 C C . LEU A 1 208 ? 6.004 5.945 3.252 1 88.94 208 LEU A C 1
ATOM 1705 O O . LEU A 1 208 ? 6.637 5.289 2.42 1 88.94 208 LEU A O 1
ATOM 1709 N N . THR A 1 209 ? 6.348 6.086 4.484 1 88.75 209 THR A N 1
ATOM 1710 C CA . THR A 1 209 ? 7.465 5.297 4.996 1 88.75 209 THR A CA 1
ATOM 1711 C C . THR A 1 209 ? 7.184 3.805 4.852 1 88.75 209 THR A C 1
ATOM 1713 O O . THR A 1 209 ? 8.094 3.02 4.582 1 88.75 209 THR A O 1
ATOM 1716 N N . LEU A 1 210 ? 6.008 3.473 5.109 1 87.44 210 LEU A N 1
ATOM 1717 C CA . LEU A 1 210 ? 5.625 2.076 4.934 1 87.44 210 LEU A CA 1
ATOM 1718 C C . LEU A 1 210 ? 5.852 1.623 3.498 1 87.44 210 LEU A C 1
ATOM 1720 O O . LEU A 1 210 ? 6.309 0.502 3.26 1 87.44 210 LEU A O 1
ATOM 1724 N N . ASN A 1 211 ? 5.48 2.359 2.557 1 87.62 211 ASN A N 1
ATOM 1725 C CA . ASN A 1 211 ? 5.719 2.041 1.152 1 87.62 211 ASN A CA 1
ATOM 1726 C C . ASN A 1 211 ? 7.207 1.862 0.866 1 87.62 211 ASN A C 1
ATOM 1728 O O . ASN A 1 211 ? 7.598 0.956 0.129 1 87.62 211 ASN A O 1
ATOM 1732 N N . ASN A 1 212 ? 7.965 2.725 1.437 1 87.88 212 ASN A N 1
ATOM 1733 C CA . ASN A 1 212 ? 9.406 2.617 1.265 1 87.88 212 ASN A CA 1
ATOM 1734 C C . ASN A 1 212 ? 9.953 1.318 1.857 1 87.88 212 ASN A C 1
ATOM 1736 O O . ASN A 1 212 ? 10.805 0.667 1.258 1 87.88 212 ASN A O 1
ATOM 1740 N N . LEU A 1 213 ? 9.469 1.025 2.982 1 87.12 213 LEU A N 1
ATOM 1741 C CA . LEU A 1 213 ? 9.883 -0.203 3.646 1 87.12 213 LEU A CA 1
ATOM 1742 C C . LEU A 1 213 ? 9.492 -1.427 2.824 1 87.12 213 LEU A C 1
ATOM 1744 O O . LEU A 1 213 ? 10.266 -2.383 2.721 1 87.12 213 LEU A O 1
ATOM 1748 N N . THR A 1 214 ? 8.359 -1.41 2.307 1 88.31 214 THR A N 1
ATOM 1749 C CA . THR A 1 214 ? 7.875 -2.516 1.484 1 88.31 214 THR A CA 1
ATOM 1750 C C . THR A 1 214 ? 8.773 -2.715 0.268 1 88.31 214 THR A C 1
ATOM 1752 O O . THR A 1 214 ? 9.117 -3.848 -0.077 1 88.31 214 THR A O 1
ATOM 1755 N N . VAL A 1 215 ? 9.141 -1.693 -0.386 1 89.12 215 VAL A N 1
ATOM 1756 C CA . VAL A 1 215 ? 10.016 -1.766 -1.555 1 89.12 215 VAL A CA 1
ATOM 1757 C C . VAL A 1 215 ? 11.375 -2.332 -1.153 1 89.12 215 VAL A C 1
ATOM 1759 O O . VAL A 1 215 ? 11.938 -3.17 -1.859 1 89.12 215 VAL A O 1
ATOM 1762 N N . GLU A 1 216 ? 11.828 -1.889 -0.039 1 88.62 216 GLU A N 1
ATOM 1763 C CA . GLU A 1 216 ? 13.117 -2.377 0.444 1 88.62 216 GLU A CA 1
ATOM 1764 C C . GLU A 1 216 ? 13.055 -3.867 0.769 1 88.62 216 GLU A C 1
ATOM 1766 O O . GLU A 1 216 ? 13.984 -4.613 0.459 1 88.62 216 GLU A O 1
ATOM 1771 N N . MET A 1 217 ? 12.023 -4.301 1.336 1 87.19 217 MET A N 1
ATOM 1772 C CA . MET A 1 217 ? 11.859 -5.691 1.755 1 87.19 217 MET A CA 1
ATOM 1773 C C . MET A 1 217 ? 11.641 -6.598 0.55 1 87.19 217 MET A C 1
ATOM 1775 O O . MET A 1 217 ? 11.891 -7.805 0.622 1 87.19 217 MET A O 1
ATOM 1779 N N . THR A 1 218 ? 11.164 -6.047 -0.552 1 88.62 218 THR A N 1
ATOM 1780 C CA . THR A 1 218 ? 10.812 -6.867 -1.706 1 88.62 218 THR A CA 1
ATOM 1781 C C . THR A 1 218 ? 11.828 -6.676 -2.832 1 88.62 218 THR A C 1
ATOM 1783 O O . THR A 1 218 ? 11.531 -6.945 -3.996 1 88.62 218 THR A O 1
ATOM 1786 N N . GLN A 1 219 ? 12.969 -6.215 -2.514 1 89.12 219 GLN A N 1
ATOM 1787 C CA . GLN A 1 219 ? 13.984 -5.93 -3.518 1 89.12 219 GLN A CA 1
ATOM 1788 C C . GLN A 1 219 ? 14.445 -7.207 -4.211 1 89.12 219 GLN A C 1
ATOM 1790 O O . GLN A 1 219 ? 14.773 -7.191 -5.402 1 89.12 219 GLN A O 1
ATOM 1795 N N . ASP A 1 220 ? 14.422 -8.32 -3.498 1 90.06 220 ASP A N 1
ATOM 1796 C CA . ASP A 1 220 ? 14.914 -9.586 -4.035 1 90.06 220 ASP A CA 1
ATOM 1797 C C . ASP A 1 220 ? 13.82 -10.312 -4.82 1 90.06 220 ASP A C 1
ATOM 1799 O O . ASP A 1 220 ? 14.055 -11.383 -5.379 1 90.06 220 ASP A O 1
ATOM 1803 N N . PHE A 1 221 ? 12.727 -9.758 -4.895 1 90.94 221 PHE A N 1
ATOM 1804 C CA . PHE A 1 221 ? 11.625 -10.398 -5.602 1 90.94 221 PHE A CA 1
ATOM 1805 C C . PHE A 1 221 ? 11.867 -10.383 -7.105 1 90.94 221 PHE A C 1
ATOM 1807 O O . PHE A 1 221 ? 11.531 -11.344 -7.805 1 90.94 221 PHE A O 1
ATOM 1814 N N . MET A 1 222 ? 12.398 -9.344 -7.633 1 89.88 222 MET A N 1
ATOM 1815 C CA . MET A 1 222 ? 12.531 -9.195 -9.078 1 89.88 222 MET A CA 1
ATOM 1816 C C . MET A 1 222 ? 13.469 -10.25 -9.648 1 89.88 222 MET A C 1
ATOM 1818 O O . MET A 1 222 ? 13.117 -10.953 -10.602 1 89.88 222 MET A O 1
ATOM 1822 N N . PRO A 1 223 ? 14.664 -10.438 -9.039 1 93.19 223 PRO A N 1
ATOM 1823 C CA . PRO A 1 223 ? 15.492 -11.539 -9.523 1 93.19 223 PRO A CA 1
ATOM 1824 C C . PRO A 1 223 ? 14.812 -12.898 -9.383 1 93.19 223 PRO A C 1
ATOM 1826 O O . PRO A 1 223 ? 14.938 -13.75 -10.266 1 93.19 223 PRO A O 1
ATOM 1829 N N . TYR A 1 224 ? 14.156 -13.102 -8.32 1 94.81 224 TYR A N 1
ATOM 1830 C CA . TYR A 1 224 ? 13.438 -14.352 -8.117 1 94.81 224 TYR A CA 1
ATOM 1831 C C . TYR A 1 224 ? 12.352 -14.531 -9.164 1 94.81 224 TYR A C 1
ATOM 1833 O O . TYR A 1 224 ? 12.164 -15.633 -9.695 1 94.81 224 TYR A O 1
ATOM 1841 N N . LYS A 1 225 ? 11.609 -13.5 -9.406 1 94.38 225 LYS A N 1
ATOM 1842 C CA . LYS A 1 225 ? 10.547 -13.523 -10.414 1 94.38 225 LYS A CA 1
ATOM 1843 C C . LYS A 1 225 ? 11.094 -13.945 -11.773 1 94.38 225 LYS A C 1
ATOM 1845 O O . LYS A 1 225 ? 10.484 -14.758 -12.469 1 94.38 225 LYS A O 1
ATOM 1850 N N . GLN A 1 226 ? 12.219 -13.398 -12.148 1 94.62 226 GLN A N 1
ATOM 1851 C CA . GLN A 1 226 ? 12.82 -13.711 -13.438 1 94.62 226 GLN A CA 1
ATOM 1852 C C . GLN A 1 226 ? 13.227 -15.18 -13.508 1 94.62 226 GLN A C 1
ATOM 1854 O O . GLN A 1 226 ? 12.984 -15.844 -14.523 1 94.62 226 GLN A O 1
ATOM 1859 N N . GLU A 1 227 ? 13.766 -15.625 -12.445 1 95.44 227 GLU A N 1
ATOM 1860 C CA . GLU A 1 227 ? 14.156 -17.031 -12.367 1 95.44 227 GLU A CA 1
ATOM 1861 C C . GLU A 1 227 ? 12.93 -17.938 -12.445 1 95.44 227 GLU A C 1
ATOM 1863 O O . GLU A 1 227 ? 12.953 -18.953 -13.141 1 95.44 227 GLU A O 1
ATOM 1868 N N . LEU A 1 228 ? 11.938 -17.594 -11.672 1 96.31 228 LEU A N 1
ATOM 1869 C CA . LEU A 1 228 ? 10.719 -18.406 -11.656 1 96.31 228 LEU A CA 1
ATOM 1870 C C . LEU A 1 228 ? 10.023 -18.375 -13.016 1 96.31 228 LEU A C 1
ATOM 1872 O O . LEU A 1 228 ? 9.5 -19.406 -13.461 1 96.31 228 LEU A O 1
ATOM 1876 N N . GLN A 1 229 ? 10.039 -17.266 -13.672 1 95.94 229 GLN A N 1
ATOM 1877 C CA . GLN A 1 229 ? 9.453 -17.141 -15 1 95.94 229 GLN A CA 1
ATOM 1878 C C . GLN A 1 229 ? 10.156 -18.062 -15.992 1 95.94 229 GLN A C 1
ATOM 1880 O O . GLN A 1 229 ? 9.508 -18.672 -16.859 1 95.94 229 GLN A O 1
ATOM 1885 N N . LEU A 1 230 ? 11.43 -18.125 -15.844 1 94 230 LEU A N 1
ATOM 1886 C CA . LEU A 1 230 ? 12.195 -19.031 -16.688 1 94 230 LEU A CA 1
ATOM 1887 C C . LEU A 1 230 ? 11.836 -20.484 -16.391 1 94 230 LEU A C 1
ATOM 1889 O O . LEU A 1 230 ? 11.672 -21.297 -17.312 1 94 230 LEU A O 1
ATOM 1893 N N . SER A 1 231 ? 11.727 -20.812 -15.172 1 94.81 231 SER A N 1
ATOM 1894 C CA . SER A 1 231 ? 11.344 -22.156 -14.773 1 94.81 231 SER A CA 1
ATOM 1895 C C . SER A 1 231 ? 9.969 -22.531 -15.32 1 94.81 231 SER A C 1
ATOM 1897 O O . SER A 1 231 ? 9.758 -23.656 -15.781 1 94.81 231 SER A O 1
ATOM 1899 N N . LEU A 1 232 ? 9.07 -21.594 -15.219 1 96 232 LEU A N 1
ATOM 1900 C CA . LEU A 1 232 ? 7.715 -21.812 -15.711 1 96 232 LEU A CA 1
ATOM 1901 C C . LEU A 1 232 ? 7.723 -22.047 -17.219 1 96 232 LEU A C 1
ATOM 1903 O O . LEU A 1 232 ? 7.051 -22.953 -17.719 1 96 232 LEU A O 1
ATOM 1907 N N . GLN A 1 233 ? 8.492 -21.297 -17.922 1 93.44 233 GLN A N 1
ATOM 1908 C CA . GLN A 1 233 ? 8.594 -21.422 -19.375 1 93.44 233 GLN A CA 1
ATOM 1909 C C . GLN A 1 233 ? 9.211 -22.766 -19.766 1 93.44 233 GLN A C 1
ATOM 1911 O O . GLN A 1 233 ? 8.727 -23.438 -20.688 1 93.44 233 GLN A O 1
ATOM 1916 N N . ASN A 1 234 ? 10.25 -23.125 -19.078 1 91.19 234 ASN A N 1
ATOM 1917 C CA . ASN A 1 234 ? 10.898 -24.406 -19.344 1 91.19 234 ASN A CA 1
ATOM 1918 C C . ASN A 1 234 ? 9.953 -25.578 -19.078 1 91.19 234 ASN A C 1
ATOM 1920 O O . ASN A 1 234 ? 9.906 -26.531 -19.859 1 91.19 234 ASN A O 1
ATOM 1924 N N . THR A 1 235 ? 9.273 -25.469 -18 1 92.69 235 THR A N 1
ATOM 1925 C CA . THR A 1 235 ? 8.328 -26.531 -17.641 1 92.69 235 THR A CA 1
ATOM 1926 C C . THR A 1 235 ? 7.199 -26.609 -18.672 1 92.69 235 THR A C 1
ATOM 1928 O O . THR A 1 235 ? 6.766 -27.703 -19.031 1 92.69 235 THR A O 1
ATOM 1931 N N . ARG A 1 236 ? 6.727 -25.484 -19.141 1 93.56 236 ARG A N 1
ATOM 1932 C CA . ARG A 1 236 ? 5.695 -25.453 -20.172 1 93.56 236 ARG A CA 1
ATOM 1933 C C . ARG A 1 236 ? 6.195 -26.078 -21.469 1 93.56 236 ARG A C 1
ATOM 1935 O O . ARG A 1 236 ? 5.488 -26.875 -22.094 1 93.56 236 ARG A O 1
ATOM 1942 N N . ASN A 1 237 ? 7.414 -25.734 -21.859 1 89.88 237 ASN A N 1
ATOM 1943 C CA . ASN A 1 237 ? 8 -26.312 -23.062 1 89.88 237 ASN A CA 1
ATOM 1944 C C . ASN A 1 237 ? 8.141 -27.828 -22.969 1 89.88 237 ASN A C 1
ATOM 1946 O O . ASN A 1 237 ? 7.859 -28.547 -23.938 1 89.88 237 ASN A O 1
ATOM 1950 N N . ASN A 1 238 ? 8.57 -28.25 -21.797 1 89.38 238 ASN A N 1
ATOM 1951 C CA . ASN A 1 238 ? 8.688 -29.688 -21.562 1 89.38 238 ASN A CA 1
ATOM 1952 C C . ASN A 1 238 ? 7.328 -30.391 -21.656 1 89.38 238 ASN A C 1
ATOM 1954 O O . ASN A 1 238 ? 7.215 -31.469 -22.234 1 89.38 238 ASN A O 1
ATOM 1958 N N . TYR A 1 239 ? 6.391 -29.734 -21.109 1 91.38 239 TYR A N 1
ATOM 1959 C CA . TYR A 1 239 ? 5.039 -30.266 -21.125 1 91.38 239 TYR A CA 1
ATOM 1960 C C . TYR A 1 239 ? 4.523 -30.406 -22.547 1 91.38 239 TYR A C 1
ATOM 1962 O O . TYR A 1 239 ? 3.963 -31.438 -22.922 1 91.38 239 TYR A O 1
ATOM 1970 N N . GLU A 1 240 ? 4.664 -29.391 -23.344 1 89.5 240 GLU A N 1
ATOM 1971 C CA . GLU A 1 240 ? 4.152 -29.391 -24.719 1 89.5 240 GLU A CA 1
ATOM 1972 C C . GLU A 1 240 ? 4.789 -30.5 -25.547 1 89.5 240 GLU A C 1
ATOM 1974 O O . GLU A 1 240 ? 4.098 -31.188 -26.297 1 89.5 240 GLU A O 1
ATOM 1979 N N . SER A 1 241 ? 6.027 -30.672 -25.312 1 85 241 SER A N 1
ATOM 1980 C CA . SER A 1 241 ? 6.734 -31.734 -26.016 1 85 241 SER A CA 1
ATOM 1981 C C . SER A 1 241 ? 6.281 -33.094 -25.547 1 85 241 SER A C 1
ATOM 1983 O O . SER A 1 241 ? 6.023 -34 -26.359 1 85 241 SER A O 1
ATOM 1985 N N . THR A 1 242 ? 6.164 -33.25 -24.266 1 88.75 242 THR A N 1
ATOM 1986 C CA . THR A 1 242 ? 5.754 -34.5 -23.688 1 88.75 242 THR A CA 1
ATOM 1987 C C . THR A 1 242 ? 4.309 -34.844 -24.047 1 88.75 242 THR A C 1
ATOM 1989 O O . THR A 1 242 ? 3.959 -36 -24.281 1 88.75 242 THR A O 1
ATOM 1992 N N . CYS A 1 243 ? 3.512 -33.844 -24.078 1 90.12 243 CYS A N 1
ATOM 1993 C CA . CYS A 1 243 ? 2.094 -34.031 -24.375 1 90.12 243 CYS A CA 1
ATOM 1994 C C . CYS A 1 243 ? 1.895 -34.562 -25.781 1 90.12 243 CYS A C 1
ATOM 1996 O O . CYS A 1 243 ? 1.017 -35.406 -26 1 90.12 243 CYS A O 1
ATOM 1998 N N . GLU A 1 244 ? 2.68 -34.125 -26.719 1 87.25 244 GLU A N 1
ATOM 1999 C CA . GLU A 1 244 ? 2.594 -34.625 -28.078 1 87.25 244 GLU A CA 1
ATOM 2000 C C . GLU A 1 244 ? 2.924 -36.125 -28.141 1 87.25 244 GLU A C 1
ATOM 2002 O O . GLU A 1 244 ? 2.217 -36.906 -28.797 1 87.25 244 GLU A O 1
ATOM 2007 N N . GLU A 1 245 ? 3.965 -36.438 -27.406 1 87 245 GLU A N 1
ATOM 2008 C CA . GLU A 1 245 ? 4.375 -37.844 -27.359 1 87 245 GLU A CA 1
ATOM 2009 C C . GLU A 1 245 ? 3.332 -38.719 -26.656 1 87 245 GLU A C 1
ATOM 2011 O O . GLU A 1 245 ? 3.055 -39.844 -27.078 1 87 245 GLU A O 1
ATOM 2016 N N . LEU A 1 246 ? 2.807 -38.188 -25.625 1 90.25 246 LEU A N 1
ATOM 2017 C CA . LEU A 1 246 ? 1.813 -38.875 -24.828 1 90.25 246 LEU A CA 1
ATOM 2018 C C . LEU A 1 246 ? 0.527 -39.094 -25.625 1 90.25 246 LEU A C 1
ATOM 2020 O O . LEU A 1 246 ? -0.108 -40.156 -25.531 1 90.25 246 LEU A O 1
ATOM 2024 N N . GLU A 1 247 ? 0.125 -38.125 -26.375 1 90.12 247 GLU A N 1
ATOM 2025 C CA . GLU A 1 247 ? -1.067 -38.219 -27.203 1 90.12 247 GLU A CA 1
ATOM 2026 C C . GLU A 1 247 ? -0.903 -39.312 -28.281 1 90.12 247 GLU A C 1
ATOM 2028 O O . GLU A 1 247 ? -1.848 -40.031 -28.594 1 90.12 247 GLU A O 1
ATOM 2033 N N . GLU A 1 248 ? 0.253 -39.344 -28.859 1 88.56 248 GLU A N 1
ATOM 2034 C CA . GLU A 1 248 ? 0.53 -40.375 -29.844 1 88.56 248 GLU A CA 1
ATOM 2035 C C . GLU A 1 248 ? 0.457 -41.75 -29.234 1 88.56 248 GLU A C 1
ATOM 2037 O O . GLU A 1 248 ? -0.075 -42.688 -29.844 1 88.56 248 GLU A O 1
ATOM 2042 N N . LEU A 1 249 ? 1.018 -41.875 -28.078 1 88 249 LEU A N 1
ATOM 2043 C CA . LEU A 1 249 ? 0.943 -43.156 -27.375 1 88 249 LEU A CA 1
ATOM 2044 C C . LEU A 1 249 ? -0.505 -43.531 -27.062 1 88 249 LEU A C 1
ATOM 2046 O O . LEU A 1 249 ? -0.895 -44.688 -27.203 1 88 249 LEU A O 1
ATOM 2050 N N . MET A 1 250 ? -1.271 -42.594 -26.609 1 90.81 250 MET A N 1
ATOM 2051 C CA . MET A 1 250 ? -2.684 -42.812 -26.328 1 90.81 250 MET A CA 1
ATOM 2052 C C . MET A 1 250 ? -3.424 -43.344 -27.547 1 90.81 250 MET A C 1
ATOM 2054 O O . MET A 1 250 ? -4.207 -44.281 -27.453 1 90.81 250 MET A O 1
ATOM 2058 N N . LYS A 1 251 ? -3.17 -42.75 -28.719 1 88.5 251 LYS A N 1
ATOM 2059 C CA . LYS A 1 251 ? -3.807 -43.156 -29.969 1 88.5 251 LYS A CA 1
ATOM 2060 C C . LYS A 1 251 ? -3.42 -44.562 -30.344 1 88.5 251 LYS A C 1
ATOM 2062 O O . LYS A 1 251 ? -4.262 -45.344 -30.797 1 88.5 251 LYS A O 1
ATOM 2067 N N . ARG A 1 252 ? -2.203 -44.906 -30.094 1 84.88 252 ARG A N 1
ATOM 2068 C CA . ARG A 1 252 ? -1.73 -46.25 -30.391 1 84.88 252 ARG A CA 1
ATOM 2069 C C . ARG A 1 252 ? -2.363 -47.25 -29.453 1 84.88 252 ARG A C 1
ATOM 2071 O O . ARG A 1 252 ? -2.715 -48.375 -29.891 1 84.88 252 ARG A O 1
ATOM 2078 N N . MET A 1 253 ? -2.459 -46.844 -28.25 1 85.31 253 MET A N 1
ATOM 2079 C CA . MET A 1 253 ? -2.957 -47.781 -27.234 1 85.31 253 MET A CA 1
ATOM 2080 C C . MET A 1 253 ? -4.465 -47.969 -27.375 1 85.31 253 MET A C 1
ATOM 2082 O O . MET A 1 253 ? -5.008 -48.969 -26.906 1 85.31 253 MET A O 1
ATOM 2086 N N . THR A 1 254 ? -5.156 -47.094 -27.969 1 85.75 254 THR A N 1
ATOM 2087 C CA . THR A 1 254 ? -6.605 -47.188 -28.094 1 85.75 254 THR A CA 1
ATOM 2088 C C . THR A 1 254 ? -6.984 -47.781 -29.453 1 85.75 254 THR A C 1
ATOM 2090 O O . THR A 1 254 ? -8.172 -47.969 -29.734 1 85.75 254 THR A O 1
ATOM 2093 N N . ASN A 1 255 ? -5.949 -48.094 -30.172 1 81.38 255 ASN A N 1
ATOM 2094 C CA . ASN A 1 255 ? -6.227 -48.812 -31.422 1 81.38 255 ASN A CA 1
ATOM 2095 C C . ASN A 1 255 ? -6.738 -50.219 -31.156 1 81.38 255 ASN A C 1
ATOM 2097 O O . ASN A 1 255 ? -6.148 -50.969 -30.375 1 81.38 255 ASN A O 1
ATOM 2101 N N . PRO A 1 256 ? -7.809 -50.656 -31.75 1 70.81 256 PRO A N 1
ATOM 2102 C CA . PRO A 1 256 ? -8.43 -51.969 -31.484 1 70.81 256 PRO A CA 1
ATOM 2103 C C . PRO A 1 256 ? -7.48 -53.125 -31.734 1 70.81 256 PRO A C 1
ATOM 2105 O O . PRO A 1 256 ? -7.512 -54.125 -31 1 70.81 256 PRO A O 1
ATOM 2108 N N . THR A 1 257 ? -6.711 -53.031 -32.75 1 67 257 THR A N 1
ATOM 2109 C CA . THR A 1 257 ? -5.777 -54.094 -33.062 1 67 257 THR A CA 1
ATOM 2110 C C . THR A 1 257 ? -4.801 -54.312 -31.906 1 67 257 THR A C 1
ATOM 2112 O O . THR A 1 257 ? -4.477 -55.469 -31.562 1 67 257 THR A O 1
ATOM 2115 N N . LYS A 1 258 ? -4.395 -53.312 -31.297 1 68.69 258 LYS A N 1
ATOM 2116 C CA . LYS A 1 258 ? -3.42 -53.406 -30.203 1 68.69 258 LYS A CA 1
ATOM 2117 C C . LYS A 1 258 ? -4.074 -53.906 -28.922 1 68.69 258 LYS A C 1
ATOM 2119 O O . LYS A 1 258 ? -3.461 -54.625 -28.156 1 68.69 258 LYS A O 1
ATOM 2124 N N . VAL A 1 259 ? -5.207 -53.469 -28.797 1 62.72 259 VAL A N 1
ATOM 2125 C CA . VAL A 1 259 ? -5.922 -53.875 -27.578 1 62.72 259 VAL A CA 1
ATOM 2126 C C . VAL A 1 259 ? -6.031 -55.406 -27.531 1 62.72 259 VAL A C 1
ATOM 2128 O O . VAL A 1 259 ? -5.828 -56.031 -26.484 1 62.72 259 VAL A O 1
ATOM 2131 N N . ILE A 1 260 ? -6.254 -55.875 -28.688 1 59.47 260 ILE A N 1
ATOM 2132 C CA . ILE A 1 260 ? -6.422 -57.344 -28.797 1 59.47 260 ILE A CA 1
ATOM 2133 C C . ILE A 1 260 ? -5.078 -58.031 -28.578 1 59.47 260 ILE A C 1
ATOM 2135 O O . ILE A 1 260 ? -5.02 -59.094 -27.953 1 59.47 260 ILE A O 1
ATOM 2139 N N . GLN A 1 261 ? -4.016 -57.281 -29.016 1 59.44 261 GLN A N 1
ATOM 2140 C CA . GLN A 1 261 ? -2.68 -57.875 -28.922 1 59.44 261 GLN A CA 1
ATOM 2141 C C . GLN A 1 261 ? -2.125 -57.75 -27.5 1 59.44 261 GLN A C 1
ATOM 2143 O O . GLN A 1 261 ? -1.263 -58.531 -27.094 1 59.44 261 GLN A O 1
ATOM 2148 N N . MET A 1 262 ? -2.549 -56.844 -26.797 1 58.66 262 MET A N 1
ATOM 2149 C CA . MET A 1 262 ? -2.025 -56.531 -25.469 1 58.66 262 MET A CA 1
ATOM 2150 C C . MET A 1 262 ? -2.211 -57.719 -24.531 1 58.66 262 MET A C 1
ATOM 2152 O O . MET A 1 262 ? -1.397 -57.938 -23.625 1 58.66 262 MET A O 1
ATOM 2156 N N . HIS A 1 263 ? -3.217 -58.531 -24.828 1 54.78 263 HIS A N 1
ATOM 2157 C CA . HIS A 1 263 ? -3.506 -59.688 -24.016 1 54.78 263 HIS A CA 1
ATOM 2158 C C . HIS A 1 263 ? -2.324 -60.656 -24 1 54.78 263 HIS A C 1
ATOM 2160 O O . HIS A 1 263 ? -2.082 -61.344 -23 1 54.78 263 HIS A O 1
ATOM 2166 N N . SER A 1 264 ? -1.633 -60.625 -25.094 1 53.12 264 SER A N 1
ATOM 2167 C CA . SER A 1 264 ? -0.61 -61.656 -25.234 1 53.12 264 SER A CA 1
ATOM 2168 C C . SER A 1 264 ? 0.72 -61.188 -24.641 1 53.12 264 SER A C 1
ATOM 2170 O O . SER A 1 264 ? 1.626 -62 -24.453 1 53.12 264 SER A O 1
ATOM 2172 N N . LEU A 1 265 ? 0.891 -59.906 -24.312 1 54.84 265 LEU A N 1
ATOM 2173 C CA . LEU A 1 265 ? 2.215 -59.375 -23.984 1 54.84 265 LEU A CA 1
ATOM 2174 C C . LEU A 1 265 ? 2.402 -59.25 -22.484 1 54.84 265 LEU A C 1
ATOM 2176 O O . LEU A 1 265 ? 3.525 -59.094 -22 1 54.84 265 LEU A O 1
ATOM 2180 N N . LEU A 1 266 ? 1.381 -59.375 -21.719 1 58.91 266 LEU A N 1
ATOM 2181 C CA . LEU A 1 266 ? 1.487 -59.094 -20.281 1 58.91 266 LEU A CA 1
ATOM 2182 C C . LEU A 1 266 ? 1.622 -60.375 -19.484 1 58.91 266 LEU A C 1
ATOM 2184 O O . LEU A 1 266 ? 1.183 -61.438 -19.938 1 58.91 266 LEU A O 1
ATOM 2188 N N . PRO A 1 267 ? 2.568 -60.25 -18.438 1 64.12 267 PRO A N 1
ATOM 2189 C CA . PRO A 1 267 ? 2.541 -61.406 -17.531 1 64.12 267 PRO A CA 1
ATOM 2190 C C . PRO A 1 267 ? 1.122 -61.875 -17.219 1 64.12 267 PRO A C 1
ATOM 2192 O O . PRO A 1 267 ? 0.185 -61.094 -17.25 1 64.12 267 PRO A O 1
ATOM 2195 N N . MET A 1 268 ? 0.96 -63.125 -17.094 1 80.88 268 MET A N 1
ATOM 2196 C CA . MET A 1 268 ? -0.38 -63.688 -16.953 1 80.88 268 MET A CA 1
ATOM 2197 C C . MET A 1 268 ? -1.048 -63.188 -15.68 1 80.88 268 MET A C 1
ATOM 2199 O O . MET A 1 268 ? -0.749 -63.656 -14.586 1 80.88 268 MET A O 1
ATOM 2203 N N . GLU A 1 269 ? -1.716 -62.094 -15.797 1 87.25 269 GLU A N 1
ATOM 2204 C CA . GLU A 1 269 ? -2.537 -61.531 -14.719 1 87.25 269 GLU A CA 1
ATOM 2205 C C . GLU A 1 269 ? -3.904 -61.094 -15.242 1 87.25 269 GLU A C 1
ATOM 2207 O O . GLU A 1 269 ? -4.047 -60.75 -16.422 1 87.25 269 GLU A O 1
ATOM 2212 N N . GLY A 1 270 ? -4.922 -61.156 -14.406 1 88.94 270 GLY A N 1
ATOM 2213 C CA . GLY A 1 270 ? -6.277 -60.781 -14.781 1 88.94 270 GLY A CA 1
ATOM 2214 C C . GLY A 1 270 ? -7.328 -61.281 -13.805 1 88.94 270 GLY A C 1
ATOM 2215 O O . GLY A 1 270 ? -6.996 -61.875 -12.773 1 88.94 270 GLY A O 1
ATOM 2216 N N . TYR A 1 271 ? -8.57 -61.031 -14.156 1 91.38 271 TYR A N 1
ATOM 2217 C CA . TYR A 1 271 ? -9.68 -61.469 -13.305 1 91.38 271 TYR A CA 1
ATOM 2218 C C . TYR A 1 271 ? -10.117 -62.875 -13.633 1 91.38 271 TYR A C 1
ATOM 2220 O O . TYR A 1 271 ? -10.211 -63.25 -14.812 1 91.38 271 TYR A O 1
ATOM 2228 N N . LEU A 1 272 ? -10.312 -63.594 -12.602 1 92.94 272 LEU A N 1
ATOM 2229 C CA . LEU A 1 272 ? -10.883 -64.938 -12.695 1 92.94 272 LEU A CA 1
ATOM 2230 C C . LEU A 1 272 ? -11.977 -65.125 -11.656 1 92.94 272 LEU A C 1
ATOM 2232 O O . LEU A 1 272 ? -11.953 -64.5 -10.594 1 92.94 272 LEU A O 1
ATOM 2236 N N . TYR A 1 273 ? -12.914 -65.938 -12.062 1 92.81 273 TYR A N 1
ATOM 2237 C CA . TYR A 1 273 ? -13.969 -66.312 -11.125 1 92.81 273 TYR A CA 1
ATOM 2238 C C . TYR A 1 273 ? -13.75 -67.688 -10.594 1 92.81 273 TYR A C 1
ATOM 2240 O O . TYR A 1 273 ? -13.656 -68.688 -11.367 1 92.81 273 TYR A O 1
ATOM 2248 N N . CYS A 1 274 ? -13.703 -67.812 -9.336 1 91.94 274 CYS A N 1
ATOM 2249 C CA . CYS A 1 274 ? -13.391 -69.062 -8.688 1 91.94 274 CYS A CA 1
ATOM 2250 C C . CYS A 1 274 ? -14.641 -69.688 -8.078 1 91.94 274 CYS A C 1
ATOM 2252 O O . CYS A 1 274 ? -15.414 -69.062 -7.398 1 91.94 274 CYS A O 1
ATOM 2254 N N . GLN A 1 275 ? -14.672 -71.062 -8.352 1 89.62 275 GLN A N 1
ATOM 2255 C CA . GLN A 1 275 ? -15.797 -71.812 -7.777 1 89.62 275 GLN A CA 1
ATOM 2256 C C . GLN A 1 275 ? -15.516 -72.188 -6.328 1 89.62 275 GLN A C 1
ATOM 2258 O O . GLN A 1 275 ? -14.57 -72.938 -6.055 1 89.62 275 GLN A O 1
ATOM 2263 N N . GLU A 1 276 ? -16.281 -71.625 -5.457 1 86.81 276 GLU A N 1
ATOM 2264 C CA . GLU A 1 276 ? -16.156 -72 -4.047 1 86.81 276 GLU A CA 1
ATOM 2265 C C . GLU A 1 276 ? -17.312 -72.875 -3.582 1 86.81 276 GLU A C 1
ATOM 2267 O O . GLU A 1 276 ? -18.484 -72.5 -3.762 1 86.81 276 GLU A O 1
ATOM 2272 N N . LYS A 1 277 ? -16.891 -74 -3.076 1 83.69 277 LYS A N 1
ATOM 2273 C CA . LYS A 1 277 ? -17.906 -74.938 -2.594 1 83.69 277 LYS A CA 1
ATOM 2274 C C . LYS A 1 277 ? -18.109 -74.75 -1.089 1 83.69 277 LYS A C 1
ATOM 2276 O O . LYS A 1 277 ? -17.156 -74.625 -0.334 1 83.69 277 LYS A O 1
ATOM 2281 N N . TRP A 1 278 ? -19.391 -74.625 -0.743 1 80.88 278 TRP A N 1
ATOM 2282 C CA .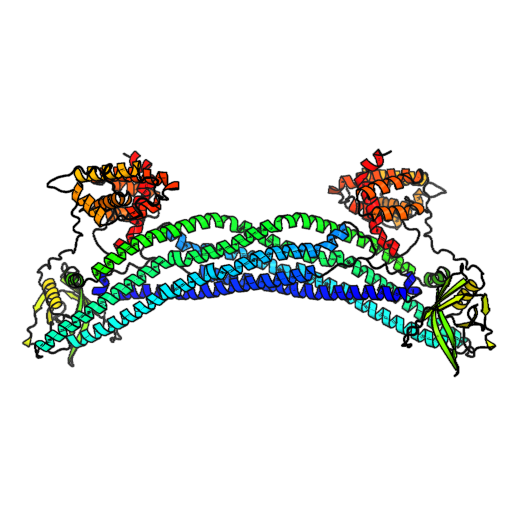 TRP A 1 278 ? -19.75 -74.562 0.669 1 80.88 278 TRP A CA 1
ATOM 2283 C C . TRP A 1 278 ? -20.922 -75.5 0.948 1 80.88 278 TRP A C 1
ATOM 2285 O O . TRP A 1 278 ? -21.406 -76.188 0.043 1 80.88 278 TRP A O 1
ATOM 2295 N N . ALA A 1 279 ? -21.219 -75.75 2.209 1 79.19 279 ALA A N 1
ATOM 2296 C CA . ALA A 1 279 ? -22.141 -76.75 2.693 1 79.19 279 ALA A CA 1
ATOM 2297 C C . ALA A 1 279 ? -23.469 -76.688 1.945 1 79.19 279 ALA A C 1
ATOM 2299 O O . ALA A 1 279 ? -24.047 -77.75 1.611 1 79.19 279 ALA A O 1
ATOM 2300 N N . LEU A 1 280 ? -23.859 -75.562 1.661 1 81.06 280 LEU A N 1
ATOM 2301 C CA . LEU A 1 280 ? -25.219 -75.438 1.122 1 81.06 280 LEU A CA 1
ATOM 2302 C C . LEU A 1 280 ? -25.172 -75.125 -0.378 1 81.06 280 LEU A C 1
ATOM 2304 O O . LEU A 1 280 ? -26.219 -74.938 -0.996 1 81.06 280 LEU A O 1
ATOM 2308 N N . GLY A 1 281 ? -23.906 -75.188 -1.005 1 84.81 281 GLY A N 1
ATOM 2309 C CA . GLY A 1 281 ? -23.969 -74.938 -2.436 1 84.81 281 GLY A CA 1
ATOM 2310 C C . GLY A 1 281 ? -22.641 -74.438 -3.008 1 84.81 281 GLY A C 1
ATOM 2311 O O . GLY A 1 281 ? -21.578 -74.688 -2.447 1 84.81 281 GLY A O 1
ATOM 2312 N N . VAL A 1 282 ? -22.688 -73.875 -4.328 1 86 282 VAL A N 1
ATOM 2313 C CA . VAL A 1 282 ? -21.516 -73.375 -5.059 1 86 282 VAL A CA 1
ATOM 2314 C C . VAL A 1 282 ? -21.641 -71.938 -5.34 1 86 282 VAL A C 1
ATOM 2316 O O . VAL A 1 282 ? -22.734 -71.438 -5.656 1 86 282 VAL A O 1
ATOM 2319 N N . THR A 1 283 ? -20.672 -71.125 -4.887 1 87.69 283 THR A N 1
ATOM 2320 C CA . THR A 1 283 ? -20.656 -69.688 -5.203 1 87.69 283 THR A CA 1
ATOM 2321 C C . THR A 1 283 ? -19.422 -69.375 -6.035 1 87.69 283 THR A C 1
ATOM 2323 O O . THR A 1 283 ? -18.391 -70.062 -5.934 1 87.69 283 THR A O 1
ATOM 2326 N N . TRP A 1 284 ? -19.609 -68.438 -6.914 1 90.31 284 TRP A N 1
ATOM 2327 C CA . TRP A 1 284 ? -18.5 -67.938 -7.734 1 90.31 284 TRP A CA 1
ATOM 2328 C C . TRP A 1 284 ? -18 -66.625 -7.242 1 90.31 284 TRP A C 1
ATOM 2330 O O . TRP A 1 284 ? -18.766 -65.625 -7.129 1 90.31 284 TRP A O 1
ATOM 2340 N N . VAL A 1 285 ? -16.719 -66.562 -6.93 1 89.25 285 VAL A N 1
ATOM 2341 C CA . VAL A 1 285 ? -16.125 -65.375 -6.363 1 89.25 285 VAL A CA 1
ATOM 2342 C C . VAL A 1 285 ? -15.109 -64.812 -7.34 1 89.25 285 VAL A C 1
ATOM 2344 O O . VAL A 1 285 ? -14.312 -65.562 -7.93 1 89.25 285 VAL A O 1
ATOM 2347 N N . LYS A 1 286 ? -15.172 -63.469 -7.477 1 91.06 286 LYS A N 1
ATOM 2348 C CA . LYS A 1 286 ? -14.273 -62.781 -8.391 1 91.06 286 LYS A CA 1
ATOM 2349 C C . LYS A 1 286 ? -12.93 -62.5 -7.738 1 91.06 286 LYS A C 1
ATOM 2351 O O . LYS A 1 286 ? -12.867 -61.875 -6.672 1 91.06 286 LYS A O 1
ATOM 2356 N N . TYR A 1 287 ? -11.805 -62.938 -8.328 1 92.38 287 TYR A N 1
ATOM 2357 C CA . TYR A 1 287 ? -10.453 -62.688 -7.84 1 92.38 287 TYR A CA 1
ATOM 2358 C C . TYR A 1 287 ? -9.602 -62.031 -8.914 1 92.38 287 TYR A C 1
ATOM 2360 O O . TYR A 1 287 ? -9.781 -62.281 -10.109 1 92.38 287 TYR A O 1
ATOM 2368 N N . TYR A 1 288 ? -8.797 -61.094 -8.492 1 93.12 288 TYR A N 1
ATOM 2369 C CA . TYR A 1 288 ? -7.695 -60.719 -9.367 1 93.12 288 TYR A CA 1
ATOM 2370 C C . TYR A 1 288 ? -6.492 -61.625 -9.172 1 93.12 288 TYR A C 1
ATOM 2372 O O . TYR A 1 288 ? -5.957 -61.75 -8.07 1 93.12 288 TYR A O 1
ATOM 2380 N N . CYS A 1 289 ? -6.031 -62.25 -10.203 1 92.44 289 CYS A N 1
ATOM 2381 C CA . CYS A 1 289 ? -5.039 -63.312 -10.086 1 92.44 289 CYS A CA 1
ATOM 2382 C C . CYS A 1 289 ? -3.768 -62.938 -10.844 1 92.44 289 CYS A C 1
ATOM 2384 O O . CYS A 1 289 ? -3.826 -62.344 -11.922 1 92.44 289 CYS A O 1
ATOM 2386 N N . LYS A 1 290 ? -2.648 -63.25 -10.273 1 90.06 290 LYS A N 1
ATOM 2387 C CA . LYS A 1 290 ? -1.329 -63.094 -10.883 1 90.06 290 LYS A CA 1
ATOM 2388 C C . LYS A 1 290 ? -0.564 -64.438 -10.82 1 90.06 290 LYS A C 1
ATOM 2390 O O . LYS A 1 290 ? -0.419 -65 -9.742 1 90.06 290 LYS A O 1
ATOM 2395 N N . TYR A 1 291 ? -0.206 -64.875 -11.969 1 89.88 291 TYR A N 1
ATOM 2396 C CA . TYR A 1 291 ? 0.493 -66.125 -11.992 1 89.88 291 TYR A CA 1
ATOM 2397 C C . TYR A 1 291 ? 1.981 -65.938 -12.258 1 89.88 291 TYR A C 1
ATOM 2399 O O . TYR A 1 291 ? 2.365 -65.25 -13.203 1 89.88 291 TYR A O 1
ATOM 2407 N N . HIS A 1 292 ? 2.801 -66.5 -11.484 1 84.75 292 HIS A N 1
ATOM 2408 C CA . HIS A 1 292 ? 4.25 -66.5 -11.656 1 84.75 292 HIS A CA 1
ATOM 2409 C C . HIS A 1 292 ? 4.746 -67.812 -12.141 1 84.75 292 HIS A C 1
ATOM 2411 O O . HIS A 1 292 ? 4.832 -68.812 -11.359 1 84.75 292 HIS A O 1
ATOM 2417 N N . LYS A 1 293 ? 5.152 -67.812 -13.32 1 80.12 293 LYS A N 1
ATOM 2418 C CA . LYS A 1 293 ? 5.508 -69.062 -13.977 1 80.12 293 LYS A CA 1
ATOM 2419 C C . LYS A 1 293 ? 6.723 -69.688 -13.305 1 80.12 293 LYS A C 1
ATOM 2421 O O . LYS A 1 293 ? 6.77 -70.938 -13.133 1 80.12 293 LYS A O 1
ATOM 2426 N N . GLU A 1 294 ? 7.688 -68.875 -12.961 1 80 294 GLU A N 1
ATOM 2427 C CA . GLU A 1 294 ? 8.93 -69.438 -12.398 1 80 294 GLU A CA 1
ATOM 2428 C C . GLU A 1 294 ? 8.68 -70.125 -11.086 1 80 294 GLU A C 1
ATOM 2430 O O . GLU A 1 294 ? 9.242 -71.188 -10.844 1 80 294 GLU A O 1
ATOM 2435 N N . SER A 1 295 ? 7.824 -69.625 -10.32 1 83 295 SER A N 1
ATOM 2436 C CA . SER A 1 295 ? 7.566 -70.25 -9.016 1 83 295 SER A CA 1
ATOM 2437 C C . SER A 1 295 ? 6.297 -71.062 -9.031 1 83 295 SER A C 1
ATOM 2439 O O . SER A 1 295 ? 5.965 -71.75 -8.039 1 83 295 SER A O 1
ATOM 2441 N N . GLN A 1 296 ? 5.57 -71.062 -10.125 1 86.38 296 GLN A N 1
ATOM 2442 C CA . GLN A 1 296 ? 4.305 -71.812 -10.281 1 86.38 296 GLN A CA 1
ATOM 2443 C C . GLN A 1 296 ? 3.316 -71.375 -9.188 1 86.38 296 GLN A C 1
ATOM 2445 O O . GLN A 1 296 ? 2.668 -72.25 -8.594 1 86.38 296 GLN A O 1
ATOM 2450 N N . GLN A 1 297 ? 3.371 -70.125 -8.992 1 89.62 297 GLN A N 1
ATOM 2451 C CA . GLN A 1 297 ? 2.514 -69.625 -7.93 1 89.62 297 GLN A CA 1
ATOM 2452 C C . GLN A 1 297 ? 1.42 -68.75 -8.484 1 89.62 297 GLN A C 1
ATOM 2454 O O . GLN A 1 297 ? 1.68 -67.875 -9.367 1 89.62 297 GLN A O 1
ATOM 2459 N N . LEU A 1 298 ? 0.246 -69 -8.039 1 91.25 298 LEU A N 1
ATOM 2460 C CA . LEU A 1 298 ? -0.904 -68.188 -8.383 1 91.25 298 LEU A CA 1
ATOM 2461 C C . LEU A 1 298 ? -1.329 -67.312 -7.191 1 91.25 298 LEU A C 1
ATOM 2463 O O . LEU A 1 298 ? -1.746 -67.812 -6.16 1 91.25 298 LEU A O 1
ATOM 2467 N N . CYS A 1 299 ? -1.145 -66 -7.336 1 91.25 299 CYS A N 1
ATOM 2468 C CA . CYS A 1 299 ? -1.558 -65.062 -6.301 1 91.25 299 CYS A CA 1
ATOM 2469 C C . CYS A 1 299 ? -2.949 -64.5 -6.59 1 91.25 299 CYS A C 1
ATOM 2471 O O . CYS A 1 299 ? -3.201 -64 -7.68 1 91.25 299 CYS A O 1
ATOM 2473 N N . MET A 1 300 ? -3.881 -64.625 -5.633 1 91.56 300 MET A N 1
ATOM 2474 C CA . MET A 1 300 ? -5.266 -64.188 -5.832 1 91.56 300 MET A CA 1
ATOM 2475 C C . MET A 1 300 ? -5.676 -63.188 -4.793 1 91.56 300 MET A C 1
ATOM 2477 O O . MET A 1 300 ? -5.449 -63.375 -3.598 1 91.56 300 MET A O 1
ATOM 2481 N N . VAL A 1 301 ? -6.156 -62.094 -5.281 1 90.56 301 VAL A N 1
ATOM 2482 C CA . VAL A 1 301 ? -6.691 -61.062 -4.414 1 90.56 301 VAL A CA 1
ATOM 2483 C C . VAL A 1 301 ? -8.203 -60.938 -4.605 1 90.56 301 VAL A C 1
ATOM 2485 O O . VAL A 1 301 ? -8.688 -60.812 -5.734 1 90.56 301 VAL A O 1
ATOM 2488 N N . SER A 1 302 ? -8.969 -61.031 -3.551 1 87.31 302 SER A N 1
ATOM 2489 C CA . SER A 1 302 ? -10.422 -61 -3.643 1 87.31 302 SER A CA 1
ATOM 2490 C C . SER A 1 302 ? -10.93 -59.594 -3.951 1 87.31 302 SER A C 1
ATOM 2492 O O . SER A 1 302 ? -10.469 -58.625 -3.357 1 87.31 302 SER A O 1
ATOM 2494 N N . CYS A 1 303 ? -11.742 -59.469 -4.992 1 79.19 303 CYS A N 1
ATOM 2495 C CA . CYS A 1 303 ? -12.281 -58.156 -5.383 1 79.19 303 CYS A CA 1
ATOM 2496 C C . CYS A 1 303 ? -13.789 -58.125 -5.148 1 79.19 303 CYS A C 1
ATOM 2498 O O . CYS A 1 303 ? -14.477 -57.281 -5.727 1 79.19 303 CYS A O 1
ATOM 2500 N N . ASP A 1 304 ? -14.359 -59 -4.277 1 71.25 304 ASP A N 1
ATOM 2501 C CA . ASP A 1 304 ? -15.797 -59 -4.02 1 71.25 304 ASP A CA 1
ATOM 2502 C C . ASP A 1 304 ? -16.188 -57.875 -3.07 1 71.25 304 ASP A C 1
ATOM 2504 O O . ASP A 1 304 ? -15.594 -57.719 -1.995 1 71.25 304 ASP A O 1
ATOM 2508 N N . GLN A 1 305 ? -16.812 -56.844 -3.619 1 59.72 305 GLN A N 1
ATOM 2509 C CA . GLN A 1 305 ? -17.25 -55.688 -2.855 1 59.72 305 GLN A CA 1
ATOM 2510 C C . GLN A 1 305 ? -18.188 -56.094 -1.715 1 59.72 305 GLN A C 1
ATOM 2512 O O . GLN A 1 305 ? -18.422 -55.312 -0.798 1 59.72 305 GLN A O 1
ATOM 2517 N N . LYS A 1 306 ? -18.844 -57.219 -2.006 1 53.88 306 LYS A N 1
ATOM 2518 C CA . LYS A 1 306 ? -19.875 -57.531 -1.018 1 53.88 306 LYS A CA 1
ATOM 2519 C C . LYS A 1 306 ? -19.266 -58.125 0.252 1 53.88 306 LYS A C 1
ATOM 2521 O O . LYS A 1 306 ? -19.969 -58.375 1.232 1 53.88 306 LYS A O 1
ATOM 2526 N N . ALA A 1 307 ? -18.156 -58.656 0.305 1 50.78 307 ALA A N 1
ATOM 2527 C CA . ALA A 1 307 ? -17.719 -59.344 1.511 1 50.78 307 ALA A CA 1
ATOM 2528 C C . ALA A 1 307 ? -17.219 -58.375 2.564 1 50.78 307 ALA A C 1
ATOM 2530 O O . ALA A 1 307 ? -16.375 -57.531 2.277 1 50.78 307 ALA A O 1
ATOM 2531 N N . THR A 1 308 ? -17.844 -58.094 3.416 1 52.66 308 THR A N 1
ATOM 2532 C CA . THR A 1 308 ? -17.578 -57.312 4.625 1 52.66 308 THR A CA 1
ATOM 2533 C C . THR A 1 308 ? -16.203 -57.688 5.195 1 52.66 308 THR A C 1
ATOM 2535 O O . THR A 1 308 ? -15.625 -56.906 5.957 1 52.66 308 THR A O 1
ATOM 2538 N N . VAL A 1 309 ? -15.805 -58.938 5.082 1 53.28 309 VAL A N 1
ATOM 2539 C CA . VAL A 1 309 ? -14.562 -59.344 5.715 1 53.28 309 VAL A CA 1
ATOM 2540 C C . VAL A 1 309 ? -13.453 -59.438 4.668 1 53.28 309 VAL A C 1
ATOM 2542 O O . VAL A 1 309 ? -13.609 -60.094 3.641 1 53.28 309 VAL A O 1
ATOM 2545 N N . LYS A 1 310 ? -12.523 -58.688 4.75 1 56.59 310 LYS A N 1
ATOM 2546 C CA . LYS A 1 310 ? -11.312 -58.656 3.928 1 56.59 310 LYS A CA 1
ATOM 2547 C C . LYS A 1 310 ? -10.688 -60.062 3.846 1 56.59 310 LYS A C 1
ATOM 2549 O O . LYS A 1 310 ? -10.25 -60.625 4.859 1 56.59 310 LYS A O 1
ATOM 2554 N N . GLN A 1 311 ? -10.914 -60.812 2.867 1 62.47 311 GLN A N 1
ATOM 2555 C CA . GLN A 1 311 ? -10.289 -62.125 2.76 1 62.47 311 GLN A CA 1
ATOM 2556 C C . GLN A 1 311 ? -8.805 -62.031 2.428 1 62.47 311 GLN A C 1
ATOM 2558 O O . GLN A 1 311 ? -8.406 -61.156 1.647 1 62.47 311 GLN A O 1
ATOM 2563 N N . PRO A 1 312 ? -7.914 -62.625 3.156 1 67.56 312 PRO A N 1
ATOM 2564 C CA . PRO A 1 312 ? -6.465 -62.531 2.961 1 67.56 312 PRO A CA 1
ATOM 2565 C C . PRO A 1 312 ? -6.031 -62.969 1.565 1 67.56 312 PRO A C 1
ATOM 2567 O O . PRO A 1 312 ? -6.734 -63.75 0.915 1 67.56 312 PRO A O 1
ATOM 2570 N N . ASN A 1 313 ? -5.086 -62.281 0.977 1 82.19 313 ASN A N 1
ATOM 2571 C CA . ASN A 1 313 ? -4.457 -62.688 -0.268 1 82.19 313 ASN A CA 1
ATOM 2572 C C . ASN A 1 313 ? -4.117 -64.188 -0.244 1 82.19 313 ASN A C 1
ATOM 2574 O O . ASN A 1 313 ? -3.637 -64.688 0.766 1 82.19 313 ASN A O 1
ATOM 2578 N N . THR A 1 314 ? -4.684 -64.938 -1.211 1 87.12 314 THR A N 1
ATOM 2579 C CA . THR A 1 314 ? -4.465 -66.375 -1.285 1 87.12 314 THR A CA 1
ATOM 2580 C C . THR A 1 314 ? -3.373 -66.688 -2.301 1 87.12 314 THR A C 1
ATOM 2582 O O . THR A 1 314 ? -3.316 -66.062 -3.375 1 87.12 314 THR A O 1
ATOM 2585 N N . GLN A 1 315 ? -2.48 -67.5 -1.868 1 90 315 GLN A N 1
ATOM 2586 C CA . GLN A 1 315 ? -1.426 -68 -2.752 1 90 315 GLN A CA 1
ATOM 2587 C C . GLN A 1 315 ? -1.553 -69.5 -2.984 1 90 315 GLN A C 1
ATOM 2589 O O . GLN A 1 315 ? -1.621 -70.312 -2.031 1 90 315 GLN A O 1
ATOM 2594 N N . LEU A 1 316 ? -1.695 -69.875 -4.281 1 91 316 LEU A N 1
ATOM 2595 C CA . LEU A 1 316 ? -1.85 -71.312 -4.637 1 91 316 LEU A CA 1
ATOM 2596 C C . LEU A 1 316 ? -0.672 -71.75 -5.477 1 91 316 LEU A C 1
ATOM 2598 O O . LEU A 1 316 ? -0.169 -71.062 -6.328 1 91 316 LEU A O 1
ATOM 2602 N N . THR A 1 317 ? -0.172 -72.875 -5.07 1 91.62 317 THR A N 1
ATOM 2603 C CA . THR A 1 317 ? 0.896 -73.5 -5.852 1 91.62 317 THR A CA 1
ATOM 2604 C C . THR A 1 317 ? 0.325 -74.5 -6.863 1 91.62 317 THR A C 1
ATOM 2606 O O . THR A 1 317 ? -0.315 -75.438 -6.48 1 91.62 317 THR A O 1
ATOM 2609 N N . LEU A 1 318 ? 0.609 -74.312 -8.102 1 89.5 318 LEU A N 1
ATOM 2610 C CA . LEU A 1 318 ? -0.027 -75.062 -9.172 1 89.5 318 LEU A CA 1
ATOM 2611 C C . LEU A 1 318 ? 0.665 -76.438 -9.375 1 89.5 318 LEU A C 1
ATOM 2613 O O . LEU A 1 318 ? 1.896 -76.5 -9.391 1 89.5 318 LEU A O 1
ATOM 2617 N N . LYS A 1 319 ? -0.131 -77.438 -9.516 1 85.19 319 LYS A N 1
ATOM 2618 C CA . LYS A 1 319 ? 0.356 -78.75 -9.898 1 85.19 319 LYS A CA 1
ATOM 2619 C C . LYS A 1 319 ? 0.094 -79.062 -11.375 1 85.19 319 LYS A C 1
ATOM 2621 O O . LYS A 1 319 ? 1.015 -79.375 -12.125 1 85.19 319 LYS A O 1
ATOM 2626 N N . SER A 1 320 ? -1.083 -78.938 -11.742 1 82.94 320 SER A N 1
ATOM 2627 C CA . SER A 1 320 ? -1.488 -79.125 -13.125 1 82.94 320 SER A CA 1
ATOM 2628 C C . SER A 1 320 ? -2.744 -78.375 -13.461 1 82.94 320 SER A C 1
ATOM 2630 O O . SER A 1 320 ? -3.428 -77.875 -12.57 1 82.94 320 SER A O 1
ATOM 2632 N N . CYS A 1 321 ? -2.92 -78.125 -14.766 1 84.25 321 CYS A N 1
ATOM 2633 C CA . CYS A 1 321 ? -4.094 -77.375 -15.258 1 84.25 321 CYS A CA 1
ATOM 2634 C C . CYS A 1 321 ? -4.762 -78.125 -16.391 1 84.25 321 CYS A C 1
ATOM 2636 O O . CYS A 1 321 ? -4.09 -78.562 -17.328 1 84.25 321 CYS A O 1
ATOM 2638 N N . VAL A 1 322 ? -6.027 -78.438 -16.234 1 79.06 322 VAL A N 1
ATOM 2639 C CA . VAL A 1 322 ? -6.738 -79.188 -17.266 1 79.06 322 VAL A CA 1
ATOM 2640 C C . VAL A 1 322 ? -8.039 -78.5 -17.609 1 79.06 322 VAL A C 1
ATOM 2642 O O . VAL A 1 322 ? -8.656 -77.875 -16.75 1 79.06 322 VAL A O 1
ATOM 2645 N N . ARG A 1 323 ? -8.352 -78.5 -18.812 1 77.12 323 ARG A N 1
ATOM 2646 C CA . ARG A 1 323 ? -9.625 -77.938 -19.25 1 77.12 323 ARG A CA 1
ATOM 2647 C C . ARG A 1 323 ? -10.797 -78.75 -18.672 1 77.12 323 ARG A C 1
ATOM 2649 O O . ARG A 1 323 ? -10.742 -79.938 -18.609 1 77.12 323 ARG A O 1
ATOM 2656 N N . ARG A 1 324 ? -11.703 -78.062 -18.125 1 72.81 324 ARG A N 1
ATOM 2657 C CA . ARG A 1 324 ? -12.898 -78.75 -17.609 1 72.81 324 ARG A CA 1
ATOM 2658 C C . ARG A 1 324 ? -13.836 -79.125 -18.75 1 72.81 324 ARG A C 1
ATOM 2660 O O . ARG A 1 324 ? -14.055 -78.312 -19.672 1 72.81 324 ARG A O 1
ATOM 2667 N N . LYS A 1 325 ? -14.258 -80.312 -18.703 1 72.12 325 LYS A N 1
ATOM 2668 C CA . LYS A 1 325 ? -15.188 -80.75 -19.734 1 72.12 325 LYS A CA 1
ATOM 2669 C C . LYS A 1 325 ? -16.469 -79.938 -19.719 1 72.12 325 LYS A C 1
ATOM 2671 O O . LYS A 1 325 ? -17.078 -79.75 -18.656 1 72.12 325 LYS A O 1
ATOM 2676 N N . SER A 1 326 ? -16.875 -79.5 -20.766 1 69 326 SER A N 1
ATOM 2677 C CA . SER A 1 326 ? -18.047 -78.625 -20.922 1 69 326 SER A CA 1
ATOM 2678 C C . SER A 1 326 ? -19.312 -79.375 -20.438 1 69 326 SER A C 1
ATOM 2680 O O . SER A 1 326 ? -20.25 -78.688 -19.969 1 69 326 SER A O 1
ATOM 2682 N N . GLU A 1 327 ? -19.281 -80.562 -20.438 1 75.38 327 GLU A N 1
ATOM 2683 C CA . GLU A 1 327 ? -20.484 -81.312 -20.094 1 75.38 327 GLU A CA 1
ATOM 2684 C C . GLU A 1 327 ? -20.688 -81.375 -18.578 1 75.38 327 GLU A C 1
ATOM 2686 O O . GLU A 1 327 ? -21.797 -81.625 -18.109 1 75.38 327 GLU A O 1
ATOM 2691 N N . SER A 1 328 ? -19.641 -81.125 -17.891 1 78.88 328 SER A N 1
ATOM 2692 C CA . SER A 1 328 ? -19.719 -81.312 -16.438 1 78.88 328 SER A CA 1
ATOM 2693 C C . SER A 1 328 ? -20.172 -80.062 -15.711 1 78.88 328 SER A C 1
ATOM 2695 O O . SER A 1 328 ? -20.531 -80.125 -14.531 1 78.88 328 SER A O 1
ATOM 2697 N N . ILE A 1 329 ? -20.141 -78.938 -16.438 1 84.69 329 ILE A N 1
ATOM 2698 C CA . ILE A 1 329 ? -20.469 -77.688 -15.773 1 84.69 329 ILE A CA 1
ATOM 2699 C C . ILE A 1 329 ? -21.219 -76.812 -16.734 1 84.69 329 ILE A C 1
ATOM 2701 O O . ILE A 1 329 ? -20.891 -76.75 -17.922 1 84.69 329 ILE A O 1
ATOM 2705 N N . ASP A 1 330 ? -22.297 -76.125 -16.266 1 86.88 330 ASP A N 1
ATOM 2706 C CA . ASP A 1 330 ? -23.109 -75.312 -17.109 1 86.88 330 ASP A CA 1
ATOM 2707 C C . ASP A 1 330 ? -22.562 -73.875 -17.109 1 86.88 330 ASP A C 1
ATOM 2709 O O . ASP A 1 330 ? -23.297 -72.938 -16.844 1 86.88 330 ASP A O 1
ATOM 2713 N N . LYS A 1 331 ? -21.312 -73.75 -17.219 1 89.88 331 LYS A N 1
ATOM 2714 C CA . LYS A 1 331 ? -20.641 -72.438 -17.344 1 89.88 331 LYS A CA 1
ATOM 2715 C C . LYS A 1 331 ? -19.625 -72.438 -18.469 1 89.88 331 LYS A C 1
ATOM 2717 O O . LYS A 1 331 ? -19.031 -73.5 -18.781 1 89.88 331 LYS A O 1
ATOM 2722 N N . ARG A 1 332 ? -19.516 -71.375 -19.016 1 89.88 332 ARG A N 1
ATOM 2723 C CA . ARG A 1 332 ? -18.594 -71.25 -20.125 1 89.88 332 ARG A CA 1
ATOM 2724 C C . ARG A 1 332 ? -17.188 -70.875 -19.656 1 89.88 332 ARG A C 1
ATOM 2726 O O . ARG A 1 332 ? -17.031 -70.312 -18.594 1 89.88 332 ARG A O 1
ATOM 2733 N N . PHE A 1 333 ? -16.203 -71.312 -20.375 1 92.06 333 PHE A N 1
ATOM 2734 C CA . PHE A 1 333 ? -14.805 -70.875 -20.25 1 92.06 333 PHE A CA 1
ATOM 2735 C C . PHE A 1 333 ? -14.203 -71.375 -18.938 1 92.06 333 PHE A C 1
ATOM 2737 O O . PHE A 1 333 ? -13.484 -70.625 -18.266 1 92.06 333 PHE A O 1
ATOM 2744 N N . CYS A 1 334 ? -14.523 -72.438 -18.438 1 92.12 334 CYS A N 1
ATOM 2745 C CA . CYS A 1 334 ? -14.055 -72.938 -17.156 1 92.12 334 CYS A CA 1
ATOM 2746 C C . CYS A 1 334 ? -12.852 -73.875 -17.344 1 92.12 334 CYS A C 1
ATOM 2748 O O . CYS A 1 334 ? -12.695 -74.5 -18.406 1 92.12 334 CYS A O 1
ATOM 2750 N N . PHE A 1 335 ? -12.023 -73.875 -16.422 1 91.12 335 PHE A N 1
ATOM 2751 C CA . PHE A 1 335 ? -10.906 -74.812 -16.375 1 91.12 335 PHE A CA 1
ATOM 2752 C C . PHE A 1 335 ? -10.562 -75.188 -14.938 1 91.12 335 PHE A C 1
ATOM 2754 O O . PHE A 1 335 ? -10.914 -74.5 -14.008 1 91.12 335 PHE A O 1
ATOM 2761 N N . ASP A 1 336 ? -9.938 -76.312 -14.75 1 90.94 336 ASP A N 1
ATOM 2762 C CA . ASP A 1 336 ? -9.609 -76.812 -13.422 1 90.94 336 ASP A CA 1
ATOM 2763 C C . ASP A 1 336 ? -8.102 -76.75 -13.164 1 90.94 336 ASP A C 1
ATOM 2765 O O . ASP A 1 336 ? -7.301 -77 -14.07 1 90.94 336 ASP A O 1
ATOM 2769 N N . VAL A 1 337 ? -7.836 -76.375 -11.984 1 91 337 VAL A N 1
ATOM 2770 C CA . VAL A 1 337 ? -6.434 -76.25 -11.578 1 91 337 VAL A CA 1
ATOM 2771 C C . VAL A 1 337 ? -6.203 -77.125 -10.32 1 91 337 VAL A C 1
ATOM 2773 O O . VAL A 1 337 ? -6.922 -76.938 -9.328 1 91 337 VAL A O 1
ATOM 2776 N N . GLU A 1 338 ? -5.262 -77.938 -10.469 1 89.94 338 GLU A N 1
ATOM 2777 C CA . GLU A 1 338 ? -4.859 -78.75 -9.289 1 89.94 338 GLU A CA 1
ATOM 2778 C C . GLU A 1 338 ? -3.756 -78 -8.516 1 89.94 338 GLU A C 1
ATOM 2780 O O . GLU A 1 338 ? -2.736 -77.625 -9.094 1 89.94 338 GLU A O 1
ATOM 2785 N N . VAL A 1 339 ? -4.008 -77.875 -7.301 1 90.38 339 VAL A N 1
ATOM 2786 C CA . VAL A 1 339 ? -3.059 -77.125 -6.477 1 90.38 339 VAL A CA 1
ATOM 2787 C C . VAL A 1 339 ? -2.623 -78 -5.293 1 90.38 339 VAL A C 1
ATOM 2789 O O . VAL A 1 339 ? -3.301 -78.938 -4.938 1 90.38 339 VAL A O 1
ATOM 2792 N N . ILE A 1 340 ? -1.518 -77.625 -4.762 1 89.06 340 ILE A N 1
ATOM 2793 C CA . ILE A 1 340 ? -0.939 -78.375 -3.668 1 89.06 340 ILE A CA 1
ATOM 2794 C C . ILE A 1 340 ? -1.734 -78.125 -2.389 1 89.06 340 ILE A C 1
ATOM 2796 O O . ILE A 1 340 ? -1.926 -79.062 -1.585 1 89.06 340 ILE A O 1
ATOM 2800 N N . GLU A 1 341 ? -2.234 -77 -2.242 1 86.94 341 GLU A N 1
ATOM 2801 C CA . GLU A 1 341 ? -2.85 -76.562 -0.988 1 86.94 341 GLU A CA 1
ATOM 2802 C C . GLU A 1 341 ? -4.246 -77.125 -0.828 1 86.94 341 GLU A C 1
ATOM 2804 O O . GLU A 1 341 ? -4.785 -77.188 0.279 1 86.94 341 GLU A O 1
ATOM 2809 N N . ARG A 1 342 ? -4.73 -77.625 -1.95 1 85.06 342 ARG A N 1
ATOM 2810 C CA . ARG A 1 342 ? -6.078 -78.188 -1.908 1 85.06 342 ARG A CA 1
ATOM 2811 C C . ARG A 1 342 ? -6.109 -79.562 -2.467 1 85.06 342 ARG A C 1
ATOM 2813 O O . ARG A 1 342 ? -5.324 -79.938 -3.355 1 85.06 342 ARG A O 1
ATOM 2820 N N . SER A 1 343 ? -6.957 -80.375 -1.934 1 84.06 343 SER A N 1
ATOM 2821 C CA . SER A 1 343 ? -7.059 -81.812 -2.373 1 84.06 343 SER A CA 1
ATOM 2822 C C . SER A 1 343 ? -7.883 -81.938 -3.652 1 84.06 343 SER A C 1
ATOM 2824 O O . SER A 1 343 ? -7.625 -82.75 -4.484 1 84.06 343 SER A O 1
ATOM 2826 N N . ALA A 1 344 ? -8.828 -81.062 -3.732 1 84.75 344 ALA A N 1
ATOM 2827 C CA . ALA A 1 344 ? -9.664 -81.062 -4.926 1 84.75 344 ALA A CA 1
ATOM 2828 C C . ALA A 1 344 ? -9.273 -79.938 -5.898 1 84.75 344 ALA A C 1
ATOM 2830 O O . ALA A 1 344 ? -8.758 -78.938 -5.484 1 84.75 344 ALA A O 1
ATOM 2831 N N . PRO A 1 345 ? -9.414 -80.25 -7.133 1 89.06 345 PRO A N 1
ATOM 2832 C CA . PRO A 1 345 ? -9.102 -79.25 -8.117 1 89.06 345 PRO A CA 1
ATOM 2833 C C . PRO A 1 345 ? -9.977 -78 -7.957 1 89.06 345 PRO A C 1
ATOM 2835 O O . PRO A 1 345 ? -11.141 -78.062 -7.543 1 89.06 345 PRO A O 1
ATOM 2838 N N . VAL A 1 346 ? -9.406 -76.875 -8.211 1 90.81 346 VAL A N 1
ATOM 2839 C CA . VAL A 1 346 ? -10.133 -75.625 -8.148 1 90.81 346 VAL A CA 1
ATOM 2840 C C . VAL A 1 346 ? -10.586 -75.25 -9.555 1 90.81 346 VAL A C 1
ATOM 2842 O O . VAL A 1 346 ? -9.781 -75.188 -10.484 1 90.81 346 VAL A O 1
ATOM 2845 N N . THR A 1 347 ? -11.859 -74.938 -9.688 1 92.31 347 THR A N 1
ATOM 2846 C CA . THR A 1 347 ? -12.406 -74.562 -10.984 1 92.31 347 THR A CA 1
ATOM 2847 C C . THR A 1 347 ? -12.43 -73.062 -11.141 1 92.31 347 THR A C 1
ATOM 2849 O O . THR A 1 347 ? -12.969 -72.312 -10.289 1 92.31 347 THR A O 1
ATOM 2852 N N . PHE A 1 348 ? -11.859 -72.625 -12.211 1 93.25 348 PHE A N 1
ATOM 2853 C CA . PHE A 1 348 ? -11.852 -71.188 -12.531 1 93.25 348 PHE A CA 1
ATOM 2854 C C . PHE A 1 348 ? -12.641 -70.938 -13.812 1 93.25 348 PHE A C 1
ATOM 2856 O O . PHE A 1 348 ? -12.75 -71.812 -14.672 1 93.25 348 PHE A O 1
ATOM 2863 N N . GLN A 1 349 ? -13.234 -69.812 -13.867 1 93.25 349 GLN A N 1
ATOM 2864 C CA . GLN A 1 349 ? -13.891 -69.312 -15.078 1 93.25 349 GLN A CA 1
ATOM 2865 C C . GLN A 1 349 ? -13.234 -68 -15.57 1 93.25 349 GLN A C 1
ATOM 2867 O O . GLN A 1 349 ? -13.07 -67.062 -14.805 1 93.25 349 GLN A O 1
ATOM 2872 N N . ALA A 1 350 ? -12.766 -68 -16.797 1 91.19 350 ALA A N 1
ATOM 2873 C CA . ALA A 1 350 ? -12.203 -66.812 -17.406 1 91.19 350 ALA A CA 1
ATOM 2874 C C . ALA A 1 350 ? -13.289 -66 -18.078 1 91.19 350 ALA A C 1
ATOM 2876 O O . ALA A 1 350 ? -14.375 -66.5 -18.375 1 91.19 350 ALA A O 1
ATOM 2877 N N . PRO A 1 351 ? -13.062 -64.75 -18.297 1 90.38 351 PRO A N 1
ATOM 2878 C CA . PRO A 1 351 ? -14.062 -63.906 -18.922 1 90.38 351 PRO A CA 1
ATOM 2879 C C . PRO A 1 351 ? -14.32 -64.25 -20.375 1 90.38 351 PRO A C 1
ATOM 2881 O O . PRO A 1 351 ? -15.445 -64.125 -20.875 1 90.38 351 PRO A O 1
ATOM 2884 N N . THR A 1 352 ? -13.344 -64.688 -21.062 1 88.5 352 THR A N 1
ATOM 2885 C CA . THR A 1 352 ? -13.508 -65.062 -22.469 1 88.5 352 THR A CA 1
ATOM 2886 C C . THR A 1 352 ? -12.766 -66.312 -22.797 1 88.5 352 THR A C 1
ATOM 2888 O O . THR A 1 352 ? -11.953 -66.812 -22 1 88.5 352 THR A O 1
ATOM 2891 N N . GLU A 1 353 ? -13.156 -66.812 -23.922 1 88.06 353 GLU A N 1
ATOM 2892 C CA . GLU A 1 353 ? -12.492 -68.062 -24.375 1 88.06 353 GLU A CA 1
ATOM 2893 C C . GLU A 1 353 ? -11.008 -67.812 -24.625 1 88.06 353 GLU A C 1
ATOM 2895 O O . GLU A 1 353 ? -10.172 -68.688 -24.312 1 88.06 353 GLU A O 1
ATOM 2900 N N . ALA A 1 354 ? -10.719 -66.688 -25.188 1 83.75 354 ALA A N 1
ATOM 2901 C CA . ALA A 1 354 ? -9.336 -66.312 -25.469 1 83.75 354 ALA A CA 1
ATOM 2902 C C . ALA A 1 354 ? -8.516 -66.25 -24.188 1 83.75 354 ALA A C 1
ATOM 2904 O O . ALA A 1 354 ? -7.387 -66.75 -24.125 1 83.75 354 ALA A O 1
ATOM 2905 N N . GLU A 1 355 ? -9.055 -65.75 -23.172 1 85.94 355 GLU A N 1
ATOM 2906 C CA . GLU A 1 355 ? -8.367 -65.625 -21.891 1 85.94 355 GLU A CA 1
ATOM 2907 C C . GLU A 1 355 ? -8.219 -67 -21.219 1 85.94 355 GLU A C 1
ATOM 2909 O O . GLU A 1 355 ? -7.203 -67.25 -20.578 1 85.94 355 GLU A O 1
ATOM 2914 N N . ARG A 1 356 ? -9.25 -67.75 -21.344 1 88.56 356 ARG A N 1
ATOM 2915 C CA . ARG A 1 356 ? -9.148 -69.062 -20.797 1 88.56 356 ARG A CA 1
ATOM 2916 C C . ARG A 1 356 ? -7.961 -69.812 -21.406 1 88.56 356 ARG A C 1
ATOM 2918 O O . ARG A 1 356 ? -7.188 -70.5 -20.688 1 88.56 356 ARG A O 1
ATOM 2925 N N . LYS A 1 357 ? -7.906 -69.688 -22.672 1 85.12 357 LYS A N 1
ATOM 2926 C CA . LYS A 1 357 ? -6.809 -70.375 -23.375 1 85.12 357 LYS A CA 1
ATOM 2927 C C . LYS A 1 357 ? -5.457 -69.812 -22.906 1 85.12 357 LYS A C 1
ATOM 2929 O O . LYS A 1 357 ? -4.516 -70.625 -22.719 1 85.12 357 LYS A O 1
ATOM 2934 N N . LEU A 1 358 ? -5.355 -68.625 -22.75 1 83.44 358 LEU A N 1
ATOM 2935 C CA . LEU A 1 358 ? -4.113 -67.938 -22.312 1 83.44 358 LEU A CA 1
ATOM 2936 C C . LEU A 1 358 ? -3.725 -68.438 -20.922 1 83.44 358 LEU A C 1
ATOM 2938 O O . LEU A 1 358 ? -2.557 -68.75 -20.672 1 83.44 358 LEU A O 1
ATOM 2942 N N . TRP A 1 359 ? -4.637 -68.5 -20.047 1 87.62 359 TRP A N 1
ATOM 2943 C CA . TRP A 1 359 ? -4.383 -68.938 -18.688 1 87.62 359 TRP A CA 1
ATOM 2944 C C . TRP A 1 359 ? -3.928 -70.375 -18.672 1 87.62 359 TRP A C 1
ATOM 2946 O O . TRP A 1 359 ? -2.967 -70.75 -17.984 1 87.62 359 TRP A O 1
ATOM 2956 N N . MET A 1 360 ? -4.562 -71.125 -19.422 1 86.06 360 MET A N 1
ATOM 2957 C CA . MET A 1 360 ? -4.227 -72.562 -19.469 1 86.06 360 MET A CA 1
ATOM 2958 C C . MET A 1 360 ? -2.84 -72.812 -20.062 1 86.06 360 MET A C 1
ATOM 2960 O O . MET A 1 360 ? -2.076 -73.625 -19.594 1 86.06 360 MET A O 1
ATOM 2964 N N . GLU A 1 361 ? -2.605 -72 -21.078 1 83.12 361 GLU A N 1
ATOM 2965 C CA . GLU A 1 361 ? -1.286 -72.062 -21.703 1 83.12 361 GLU A CA 1
ATOM 2966 C C . GLU A 1 361 ? -0.191 -71.688 -20.734 1 83.12 361 GLU A C 1
ATOM 2968 O O . GLU A 1 361 ? 0.888 -72.25 -20.703 1 83.12 361 GLU A O 1
ATOM 2973 N N . ALA A 1 362 ? -0.434 -70.688 -20.047 1 82.25 362 ALA A N 1
ATOM 2974 C CA . ALA A 1 362 ? 0.541 -70.188 -19.078 1 82.25 362 ALA A CA 1
ATOM 2975 C C . ALA A 1 362 ? 0.755 -71.188 -17.953 1 82.25 362 ALA A C 1
ATOM 2977 O O . ALA A 1 362 ? 1.874 -71.312 -17.453 1 82.25 362 ALA A O 1
ATOM 2978 N N . MET A 1 363 ? -0.236 -71.812 -17.594 1 83.75 363 MET A N 1
ATOM 2979 C CA . MET A 1 363 ? -0.161 -72.688 -16.438 1 83.75 363 MET A CA 1
ATOM 2980 C C . MET A 1 363 ? 0.324 -74.062 -16.875 1 83.75 363 MET A C 1
ATOM 2982 O O . MET A 1 363 ? 0.751 -74.875 -16.031 1 83.75 363 MET A O 1
ATOM 2986 N N . ASP A 1 364 ? 0.032 -74.5 -18.203 1 73.81 364 ASP A N 1
ATOM 2987 C CA . ASP A 1 364 ? 0.417 -75.812 -18.703 1 73.81 364 ASP A CA 1
ATOM 2988 C C . ASP A 1 364 ? 1.831 -75.812 -19.281 1 73.81 364 ASP A C 1
ATOM 2990 O O . ASP A 1 364 ? 2.289 -76.812 -19.844 1 73.81 364 ASP A O 1
ATOM 2994 N N . GLY A 1 365 ? 2.682 -74.75 -19 1 58.78 365 GLY A N 1
ATOM 2995 C CA . GLY A 1 365 ? 4.094 -74.688 -19.328 1 58.78 365 GLY A CA 1
ATOM 2996 C C . GLY A 1 365 ? 4.344 -74.375 -20.797 1 58.78 365 GLY A C 1
ATOM 2997 O O . GLY A 1 365 ? 5.48 -74.438 -21.266 1 58.78 365 GLY A O 1
ATOM 2998 N N . LYS A 1 366 ? 3.227 -74.25 -21.703 1 53.25 366 LYS A N 1
ATOM 2999 C CA . LYS A 1 366 ? 3.586 -73.875 -23.047 1 53.25 366 LYS A CA 1
ATOM 3000 C C . LYS A 1 366 ? 3.852 -72.375 -23.109 1 53.25 366 LYS A C 1
ATOM 3002 O O . LYS A 1 366 ? 3.186 -71.562 -22.422 1 53.25 366 LYS A O 1
ATOM 3007 N N . GLU A 1 367 ? 4.988 -72.062 -23.234 1 45.94 367 GLU A N 1
ATOM 3008 C CA . GLU A 1 367 ? 5.488 -70.688 -23.141 1 45.94 367 GLU A CA 1
ATOM 3009 C C . GLU A 1 367 ? 4.719 -69.75 -24.078 1 45.94 367 GLU A C 1
ATOM 3011 O O . GLU A 1 367 ? 4.633 -70 -25.281 1 45.94 367 GLU A O 1
ATOM 3016 N N . PRO A 1 368 ? 3.727 -69.125 -23.609 1 45.53 368 PRO A N 1
ATOM 3017 C CA . PRO A 1 368 ? 3.211 -68.125 -24.547 1 45.53 368 PRO A CA 1
ATOM 3018 C C . PRO A 1 368 ? 4.316 -67.25 -25.156 1 45.53 368 PRO A C 1
ATOM 3020 O O . PRO A 1 368 ? 5.324 -66.938 -24.5 1 45.53 368 PRO A O 1
ATOM 3023 N N . ILE A 1 369 ? 4.617 -67.438 -26.406 1 40.66 369 ILE A N 1
ATOM 3024 C CA . ILE A 1 369 ? 5.59 -66.562 -27.094 1 40.66 369 ILE A CA 1
ATOM 3025 C C . ILE A 1 369 ? 5.188 -65.125 -26.953 1 40.66 369 ILE A C 1
ATOM 3027 O O . ILE A 1 369 ? 4.109 -64.688 -27.391 1 40.66 369 ILE A O 1
ATOM 3031 N N . TYR A 1 370 ? 5.512 -64.5 -25.938 1 38.75 370 TYR A N 1
ATOM 3032 C CA . TYR A 1 370 ? 5.324 -63.094 -25.75 1 38.75 370 TYR A CA 1
ATOM 3033 C C . TYR A 1 370 ? 5.957 -62.312 -26.891 1 38.75 370 TYR A C 1
ATOM 3035 O O . TYR A 1 370 ? 7.141 -62.469 -27.188 1 38.75 370 TYR A O 1
ATOM 3043 N N . HIS A 1 371 ? 5.301 -62.188 -27.938 1 36.28 371 HIS A N 1
ATOM 3044 C CA . HIS A 1 371 ? 5.898 -61.344 -28.953 1 36.28 371 HIS A CA 1
ATOM 3045 C C . HIS A 1 371 ? 5.984 -59.906 -28.469 1 36.28 371 HIS A C 1
ATOM 3047 O O . HIS A 1 371 ? 5.008 -59.344 -27.938 1 36.28 371 HIS A O 1
ATOM 3053 N N . SER A 1 372 ? 6.973 -59.594 -27.844 1 39.12 372 SER A N 1
ATOM 3054 C CA . SER A 1 372 ? 7.27 -58.219 -27.5 1 39.12 372 SER A CA 1
ATOM 3055 C C . SER A 1 372 ? 6.824 -57.25 -28.594 1 39.12 372 SER A C 1
ATOM 3057 O O . SER A 1 372 ? 7.191 -57.438 -29.766 1 39.12 372 SER A O 1
ATOM 3059 N N . PRO A 1 373 ? 5.711 -56.625 -28.422 1 41.41 373 PRO A N 1
ATOM 3060 C CA . PRO A 1 373 ? 5.109 -55.75 -29.438 1 41.41 373 PRO A CA 1
ATOM 3061 C C . PRO A 1 373 ? 6.148 -55.094 -30.328 1 41.41 373 PRO A C 1
ATOM 3063 O O . PRO A 1 373 ? 7.344 -55.156 -30.047 1 41.41 373 PRO A O 1
ATOM 3066 N N . ILE A 1 374 ? 5.691 -53.812 -30.859 1 43.62 374 ILE A N 1
ATOM 3067 C CA . ILE A 1 374 ? 5.703 -52.938 -32.031 1 43.62 374 ILE A CA 1
ATOM 3068 C C . ILE A 1 374 ? 6.969 -52.062 -32 1 43.62 374 ILE A C 1
ATOM 3070 O O . ILE A 1 374 ? 7.102 -51.156 -31.188 1 43.62 374 ILE A O 1
ATOM 3074 N N . GLN A 1 375 ? 8.047 -52.75 -31.922 1 44.03 375 GLN A N 1
ATOM 3075 C CA . GLN A 1 375 ? 9.156 -51.812 -32.125 1 44.03 375 GLN A CA 1
ATOM 3076 C C . GLN A 1 375 ? 8.93 -50.938 -33.375 1 44.03 375 GLN A C 1
ATOM 3078 O O . GLN A 1 375 ? 8.484 -51.438 -34.406 1 44.03 375 GLN A O 1
ATOM 3083 N N . LYS A 1 376 ? 8.719 -49.75 -33.188 1 49.5 376 LYS A N 1
ATOM 3084 C CA . LYS A 1 376 ? 8.805 -48.812 -34.312 1 49.5 376 LYS A CA 1
ATOM 3085 C C . LYS A 1 376 ? 9.859 -49.25 -35.312 1 49.5 376 LYS A C 1
ATOM 3087 O O . LYS A 1 376 ? 10.961 -49.656 -34.938 1 49.5 376 LYS A O 1
ATOM 3092 N N . GLN A 1 377 ? 9.484 -49.781 -36.375 1 45.91 377 GLN A N 1
ATOM 3093 C CA . GLN A 1 377 ? 10.32 -50.125 -37.5 1 45.91 377 GLN A CA 1
ATOM 3094 C C . GLN A 1 377 ? 11.367 -49.062 -37.781 1 45.91 377 GLN A C 1
ATOM 3096 O O . GLN A 1 377 ? 11.094 -48.062 -38.438 1 45.91 377 GLN A O 1
ATOM 3101 N N . ALA A 1 378 ? 12.07 -48.688 -36.812 1 55.44 378 ALA A N 1
ATOM 3102 C CA . ALA A 1 378 ? 13.164 -47.781 -37.125 1 55.44 378 ALA A CA 1
ATOM 3103 C C . ALA A 1 378 ? 14.148 -48.406 -38.094 1 55.44 378 ALA A C 1
ATOM 3105 O O . ALA A 1 378 ? 14.695 -49.5 -37.844 1 55.44 378 ALA A O 1
ATOM 3106 N N . GLU A 1 379 ? 13.883 -48 -39.406 1 65.25 379 GLU A N 1
ATOM 3107 C CA . GLU A 1 379 ? 14.438 -48.594 -40.625 1 65.25 379 GLU A CA 1
ATOM 3108 C C . GLU A 1 379 ? 15.805 -48.031 -40.969 1 65.25 379 GLU A C 1
ATOM 3110 O O . GLU A 1 379 ? 16.516 -48.531 -41.812 1 65.25 379 GLU A O 1
ATOM 3115 N N . MET A 1 380 ? 16.297 -47 -40.125 1 82.06 380 MET A N 1
ATOM 3116 C CA . MET A 1 380 ? 17.531 -46.406 -40.625 1 82.06 380 MET A CA 1
ATOM 3117 C C . MET A 1 380 ? 18.734 -46.875 -39.812 1 82.06 380 MET A C 1
ATOM 3119 O O . MET A 1 380 ? 18.578 -47.375 -38.688 1 82.06 380 MET A O 1
ATOM 3123 N N . GLU A 1 381 ? 19.922 -46.812 -40.344 1 88.5 381 GLU A N 1
ATOM 3124 C CA . GLU A 1 381 ? 21.141 -47.312 -39.719 1 88.5 381 GLU A CA 1
ATOM 3125 C C . GLU A 1 381 ? 22.172 -46.188 -39.594 1 88.5 381 GLU A C 1
ATOM 3127 O O . GLU A 1 381 ? 22.219 -45.281 -40.406 1 88.5 381 GLU A O 1
ATOM 3132 N N . LEU A 1 382 ? 22.891 -46.281 -38.531 1 93.38 382 LEU A N 1
ATOM 3133 C CA . LEU A 1 382 ? 24.016 -45.375 -38.312 1 93.38 382 LEU A CA 1
ATOM 3134 C C . LEU A 1 382 ? 25.234 -45.812 -39.125 1 93.38 382 LEU A C 1
ATOM 3136 O O . LEU A 1 382 ? 26.094 -46.531 -38.625 1 93.38 382 LEU A O 1
ATOM 3140 N N . ASN A 1 383 ? 25.297 -45.375 -40.344 1 91.44 383 ASN A N 1
ATOM 3141 C CA . ASN A 1 383 ? 26.359 -45.75 -41.281 1 91.44 383 ASN A CA 1
ATOM 3142 C C . ASN A 1 383 ? 26.969 -44.562 -41.969 1 91.44 383 ASN A C 1
ATOM 3144 O O . ASN A 1 383 ? 26.688 -43.406 -41.625 1 91.44 383 ASN A O 1
ATOM 3148 N N . GLU A 1 384 ? 27.812 -44.781 -42.906 1 91 384 GLU A N 1
ATOM 3149 C CA . GLU A 1 384 ? 28.547 -43.719 -43.562 1 91 384 GLU A CA 1
ATOM 3150 C C . GLU A 1 384 ? 27.609 -42.781 -44.344 1 91 384 GLU A C 1
ATOM 3152 O O . GLU A 1 384 ? 27.844 -41.594 -44.438 1 91 384 GLU A O 1
ATOM 3157 N N . ILE A 1 385 ? 26.609 -43.375 -44.844 1 90.38 385 ILE A N 1
ATOM 3158 C CA . ILE A 1 385 ? 25.641 -42.562 -45.562 1 90.38 385 ILE A CA 1
ATOM 3159 C C . ILE A 1 385 ? 24.922 -41.625 -44.594 1 90.38 385 ILE A C 1
ATOM 3161 O O . ILE A 1 385 ? 24.656 -40.469 -44.906 1 90.38 385 ILE A O 1
ATOM 3165 N N . GLY A 1 386 ? 24.609 -42.219 -43.438 1 93.81 386 GLY A N 1
ATOM 3166 C CA . GLY A 1 386 ? 24 -41.406 -42.406 1 93.81 386 GLY A CA 1
ATOM 3167 C C . GLY A 1 386 ? 24.875 -40.25 -41.969 1 93.81 386 GLY A C 1
ATOM 3168 O O . GLY A 1 386 ? 24.391 -39.125 -41.781 1 93.81 386 GLY A O 1
ATOM 3169 N N . PHE A 1 387 ? 26.141 -40.438 -41.844 1 95.69 387 PHE A N 1
ATOM 3170 C CA . PHE A 1 387 ? 27.078 -39.375 -41.469 1 95.69 387 PHE A CA 1
ATOM 3171 C C . PHE A 1 387 ? 27.125 -38.281 -42.531 1 95.69 387 PHE A C 1
ATOM 3173 O O . PHE A 1 387 ? 27.156 -37.094 -42.188 1 95.69 387 PHE A O 1
ATOM 3180 N N . LYS A 1 388 ? 27.156 -38.781 -43.75 1 93.19 388 LYS A N 1
ATOM 3181 C CA . LYS A 1 388 ? 27.188 -37.812 -44.844 1 93.19 388 LYS A CA 1
ATOM 3182 C C . LYS A 1 388 ? 25.922 -36.969 -44.875 1 93.19 388 LYS A C 1
ATOM 3184 O O . LYS A 1 388 ? 25.984 -35.75 -45.094 1 93.19 388 LYS A O 1
ATOM 3189 N N . PHE A 1 389 ? 24.844 -37.594 -44.656 1 94 389 PHE A N 1
ATOM 3190 C CA . PHE A 1 389 ? 23.562 -36.906 -44.625 1 94 389 PHE A CA 1
ATOM 3191 C C . PHE A 1 389 ? 23.562 -35.812 -43.562 1 94 389 PHE A C 1
ATOM 3193 O O . PHE A 1 389 ? 23.203 -34.688 -43.812 1 94 389 PHE A O 1
ATOM 3200 N N . VAL A 1 390 ? 23.969 -36.188 -42.312 1 96 390 VAL A N 1
ATOM 3201 C CA . VAL A 1 390 ? 23.953 -35.281 -41.188 1 96 390 VAL A CA 1
ATOM 3202 C C . VAL A 1 390 ? 24.938 -34.125 -41.406 1 96 390 VAL A C 1
ATOM 3204 O O . VAL A 1 390 ? 24.641 -32.969 -41.125 1 96 390 VAL A O 1
ATOM 3207 N N . ARG A 1 391 ? 26.062 -34.406 -41.969 1 95.81 391 ARG A N 1
ATOM 3208 C CA . ARG A 1 391 ? 27.047 -33.375 -42.281 1 95.81 391 ARG A CA 1
ATOM 3209 C C . ARG A 1 391 ? 26.516 -32.344 -43.281 1 95.81 391 ARG A C 1
ATOM 3211 O O . ARG A 1 391 ? 26.734 -31.141 -43.125 1 95.81 391 ARG A O 1
ATOM 3218 N N . ARG A 1 392 ? 25.844 -32.875 -44.219 1 93.5 392 ARG A N 1
ATOM 3219 C CA . ARG A 1 392 ? 25.281 -31.984 -45.25 1 93.5 392 ARG A CA 1
ATOM 3220 C C . ARG A 1 392 ? 24.203 -31.094 -44.656 1 93.5 392 ARG A C 1
ATOM 3222 O O . ARG A 1 392 ? 24.109 -29.906 -45 1 93.5 392 ARG A O 1
ATOM 3229 N N . CYS A 1 393 ? 23.391 -31.688 -43.875 1 95.25 393 CYS A N 1
ATOM 3230 C CA . CYS A 1 393 ? 22.344 -30.906 -43.188 1 95.25 393 CYS A CA 1
ATOM 3231 C C . CYS A 1 393 ? 22.953 -29.828 -42.312 1 95.25 393 CYS A C 1
ATOM 3233 O O . CYS A 1 393 ? 22.531 -28.672 -42.375 1 95.25 393 CYS A O 1
ATOM 3235 N N . ILE A 1 394 ? 23.938 -30.219 -41.531 1 96.44 394 ILE A N 1
ATOM 3236 C CA . ILE A 1 394 ? 24.609 -29.297 -40.625 1 96.44 394 ILE A CA 1
ATOM 3237 C C . ILE A 1 394 ? 25.219 -28.125 -41.406 1 96.44 394 ILE A C 1
ATOM 3239 O O . ILE A 1 394 ? 25.062 -26.969 -41.031 1 96.44 394 ILE A O 1
ATOM 3243 N N . ASN A 1 395 ? 25.891 -28.484 -42.469 1 94.25 395 ASN A N 1
ATOM 3244 C CA . ASN A 1 395 ? 26.531 -27.469 -43.281 1 94.25 395 ASN A CA 1
ATOM 3245 C C . ASN A 1 395 ? 25.5 -26.469 -43.844 1 94.25 395 ASN A C 1
ATOM 3247 O O . ASN A 1 395 ? 25.75 -25.266 -43.844 1 94.25 395 ASN A O 1
ATOM 3251 N N . TYR A 1 396 ? 24.469 -26.953 -44.281 1 93.69 396 TYR A N 1
ATOM 3252 C CA . TYR A 1 396 ? 23.406 -26.094 -44.812 1 93.69 396 TYR A CA 1
ATOM 3253 C C . TYR A 1 396 ? 22.859 -25.172 -43.719 1 93.69 396 TYR A C 1
ATOM 3255 O O . TYR A 1 396 ? 22.703 -23.969 -43.938 1 93.69 396 TYR A O 1
ATOM 3263 N N . ILE A 1 397 ? 22.547 -25.688 -42.594 1 95.31 397 ILE A N 1
ATOM 3264 C CA . ILE A 1 397 ? 21.922 -24.922 -41.5 1 95.31 397 ILE A CA 1
ATOM 3265 C C . ILE A 1 397 ? 22.891 -23.859 -41 1 95.31 397 ILE A C 1
ATOM 3267 O O . ILE A 1 397 ? 22.484 -22.719 -40.781 1 95.31 397 ILE A O 1
ATOM 3271 N N . GLU A 1 398 ? 24.125 -24.203 -40.812 1 95.62 398 GLU A N 1
ATOM 3272 C CA . GLU A 1 398 ? 25.109 -23.266 -40.281 1 95.62 398 GLU A CA 1
ATOM 3273 C C . GLU A 1 398 ? 25.422 -22.172 -41.281 1 95.62 398 GLU A C 1
ATOM 3275 O O . GLU A 1 398 ? 25.828 -21.062 -40.906 1 95.62 398 GLU A O 1
ATOM 3280 N N . THR A 1 399 ? 25.203 -22.422 -42.5 1 92.69 399 THR A N 1
ATOM 3281 C CA . THR A 1 399 ? 25.531 -21.438 -43.531 1 92.69 399 THR A CA 1
ATOM 3282 C C . THR A 1 399 ? 24.312 -20.578 -43.875 1 92.69 399 THR A C 1
ATOM 3284 O O . THR A 1 399 ? 24.438 -19.375 -44.094 1 92.69 399 THR A O 1
ATOM 3287 N N . LYS A 1 400 ? 23.125 -21.203 -43.844 1 92.12 400 LYS A N 1
ATOM 3288 C CA . LYS A 1 400 ? 21.984 -20.5 -44.406 1 92.12 400 LYS A CA 1
ATOM 3289 C C . LYS A 1 400 ? 20.906 -20.234 -43.375 1 92.12 400 LYS A C 1
ATOM 3291 O O . LYS A 1 400 ? 20.078 -19.344 -43.531 1 92.12 400 LYS A O 1
ATOM 3296 N N . ALA A 1 401 ? 20.906 -21 -42.312 1 93.38 401 ALA A N 1
ATOM 3297 C CA . ALA A 1 401 ? 19.688 -20.984 -41.5 1 93.38 401 ALA A CA 1
ATOM 3298 C C . ALA A 1 401 ? 20.016 -20.797 -40 1 93.38 401 ALA A C 1
ATOM 3300 O O . ALA A 1 401 ? 19.125 -20.891 -39.156 1 93.38 401 ALA A O 1
ATOM 3301 N N . VAL A 1 402 ? 21.125 -20.469 -39.625 1 94.31 402 VAL A N 1
ATOM 3302 C CA . VAL A 1 402 ? 21.547 -20.484 -38.25 1 94.31 402 VAL A CA 1
ATOM 3303 C C . VAL A 1 402 ? 20.875 -19.344 -37.469 1 94.31 402 VAL A C 1
ATOM 3305 O O . VAL A 1 402 ? 20.609 -19.469 -36.281 1 94.31 402 VAL A O 1
ATOM 3308 N N . THR A 1 403 ? 20.484 -18.281 -38.188 1 94 403 THR A N 1
ATOM 3309 C CA . THR A 1 403 ? 19.906 -17.109 -37.531 1 94 403 THR A CA 1
ATOM 3310 C C . THR A 1 403 ? 18.391 -17.109 -37.656 1 94 403 THR A C 1
ATOM 3312 O O . THR A 1 403 ? 17.719 -16.203 -37.156 1 94 403 THR A O 1
ATOM 3315 N N . GLN A 1 404 ? 17.875 -18.109 -38.219 1 93 404 GLN A N 1
ATOM 3316 C CA . GLN A 1 404 ? 16.422 -18.172 -38.375 1 93 404 GLN A CA 1
ATOM 3317 C C . GLN A 1 404 ? 15.719 -18.422 -37.062 1 93 404 GLN A C 1
ATOM 3319 O O . GLN A 1 404 ? 16.047 -19.375 -36.344 1 93 404 GLN A O 1
ATOM 3324 N N . GLU A 1 405 ? 14.711 -17.656 -36.875 1 93 405 GLU A N 1
ATOM 3325 C CA . GLU A 1 405 ? 13.984 -17.797 -35.625 1 93 405 GLU A CA 1
ATOM 3326 C C . GLU A 1 405 ? 13.281 -19.141 -35.531 1 93 405 GLU A C 1
ATOM 3328 O O . GLU A 1 405 ? 12.562 -19.547 -36.438 1 93 405 GLU A O 1
ATOM 3333 N N . GLY A 1 406 ? 13.594 -19.844 -34.469 1 93 406 GLY A N 1
ATOM 3334 C CA . GLY A 1 406 ? 12.945 -21.125 -34.219 1 93 406 GLY A CA 1
ATOM 3335 C C . GLY A 1 406 ? 13.523 -22.25 -35.062 1 93 406 GLY A C 1
ATOM 3336 O O . GLY A 1 406 ? 12.828 -23.234 -35.344 1 93 406 GLY A O 1
ATOM 3337 N N . VAL A 1 407 ? 14.711 -22.062 -35.438 1 93.94 407 VAL A N 1
ATOM 3338 C CA . VAL A 1 407 ? 15.375 -23.141 -36.188 1 93.94 407 VAL A CA 1
ATOM 3339 C C . VAL A 1 407 ? 15.258 -24.453 -35.406 1 93.94 407 VAL A C 1
ATOM 3341 O O . VAL A 1 407 ? 15.438 -24.469 -34.188 1 93.94 407 VAL A O 1
ATOM 3344 N N . TYR A 1 408 ? 14.812 -25.594 -36.031 1 93.62 408 TYR A N 1
ATOM 3345 C CA . TYR A 1 408 ? 14.586 -26.938 -35.5 1 93.62 408 TYR A CA 1
ATOM 3346 C C . TYR A 1 408 ? 13.242 -27.047 -34.812 1 93.62 408 TYR A C 1
ATOM 3348 O O . TYR A 1 408 ? 12.734 -28.141 -34.562 1 93.62 408 TYR A O 1
ATOM 3356 N N . ARG A 1 409 ? 12.719 -25.938 -34.406 1 90.38 409 ARG A N 1
ATOM 3357 C CA . ARG A 1 409 ? 11.43 -25.969 -33.719 1 90.38 409 ARG A CA 1
ATOM 3358 C C . ARG A 1 409 ? 10.281 -25.984 -34.75 1 90.38 409 ARG A C 1
ATOM 3360 O O . ARG A 1 409 ? 9.281 -26.688 -34.531 1 90.38 409 ARG A O 1
ATOM 3367 N N . THR A 1 410 ? 10.445 -25.188 -35.75 1 90.5 410 THR A N 1
ATOM 3368 C CA . THR A 1 410 ? 9.445 -25.156 -36.812 1 90.5 410 THR A CA 1
ATOM 3369 C C . THR A 1 410 ? 9.547 -26.406 -37.688 1 90.5 410 THR A C 1
ATOM 3371 O O . THR A 1 410 ? 10.641 -26.812 -38.062 1 90.5 410 THR A O 1
ATOM 3374 N N . VAL A 1 411 ? 8.438 -26.984 -38 1 88.88 411 VAL A N 1
ATOM 3375 C CA . VAL A 1 411 ? 8.422 -28.266 -38.688 1 88.88 411 VAL A CA 1
ATOM 3376 C C . VAL A 1 411 ? 8.172 -28.062 -40.188 1 88.88 411 VAL A C 1
ATOM 3378 O O . VAL A 1 411 ? 7.375 -27.219 -40.562 1 88.88 411 VAL A O 1
ATOM 3381 N N . GLY A 1 412 ? 8.922 -28.828 -40.906 1 88.19 412 GLY A N 1
ATOM 3382 C CA . GLY A 1 412 ? 8.711 -28.812 -42.344 1 88.19 412 GLY A CA 1
ATOM 3383 C C . GLY A 1 412 ? 7.625 -29.766 -42.812 1 88.19 412 GLY A C 1
ATOM 3384 O O . GLY A 1 412 ? 7.125 -30.562 -42.031 1 88.19 412 GLY A O 1
ATOM 3385 N N . SER A 1 413 ? 7.281 -29.578 -44.062 1 89.38 413 SER A N 1
ATOM 3386 C CA . SER A 1 413 ? 6.258 -30.438 -44.656 1 89.38 413 SER A CA 1
ATOM 3387 C C . SER A 1 413 ? 6.703 -31.891 -44.688 1 89.38 413 SER A C 1
ATOM 3389 O O . SER A 1 413 ? 7.801 -32.219 -45.156 1 89.38 413 SER A O 1
ATOM 3391 N N . ASN A 1 414 ? 5.887 -32.812 -44.188 1 89.38 414 ASN A N 1
ATOM 3392 C CA . ASN A 1 414 ? 6.191 -34.25 -44.125 1 89.38 414 ASN A CA 1
ATOM 3393 C C . ASN A 1 414 ? 6.461 -34.812 -45.5 1 89.38 414 ASN A C 1
ATOM 3395 O O . ASN A 1 414 ? 7.32 -35.688 -45.656 1 89.38 414 ASN A O 1
ATOM 3399 N N . ILE A 1 415 ? 5.793 -34.312 -46.438 1 90.12 415 ILE A N 1
ATOM 3400 C CA . ILE A 1 415 ? 5.941 -34.781 -47.812 1 90.12 415 ILE A CA 1
ATOM 3401 C C . ILE A 1 415 ? 7.336 -34.469 -48.312 1 90.12 415 ILE A C 1
ATOM 3403 O O . ILE A 1 415 ? 8.008 -35.312 -48.906 1 90.12 415 ILE A O 1
ATOM 3407 N N . GLN A 1 416 ? 7.707 -33.25 -48.094 1 90.38 416 GLN A N 1
ATOM 3408 C CA . GLN A 1 416 ? 9.023 -32.812 -48.531 1 90.38 416 GLN A CA 1
ATOM 3409 C C . GLN A 1 416 ? 10.133 -33.531 -47.781 1 90.38 416 GLN A C 1
ATOM 3411 O O . GLN A 1 416 ? 11.172 -33.844 -48.344 1 90.38 416 GLN A O 1
ATOM 3416 N N . VAL A 1 417 ? 9.922 -33.781 -46.531 1 91.81 417 VAL A N 1
ATOM 3417 C CA . VAL A 1 417 ? 10.914 -34.469 -45.719 1 91.81 417 VAL A CA 1
ATOM 3418 C C . VAL A 1 417 ? 11.117 -35.906 -46.219 1 91.81 417 VAL A C 1
ATOM 3420 O O . VAL A 1 417 ? 12.25 -36.375 -46.375 1 91.81 417 VAL A O 1
ATOM 3423 N N . GLN A 1 418 ? 10.047 -36.594 -46.531 1 89.31 418 GLN A N 1
ATOM 3424 C CA . GLN A 1 418 ? 10.109 -37.969 -47 1 89.31 418 GLN A CA 1
ATOM 3425 C C . GLN A 1 418 ? 10.766 -38 -48.375 1 89.31 418 GLN A C 1
ATOM 3427 O O . GLN A 1 418 ? 11.531 -38.938 -48.688 1 89.31 418 GLN A O 1
ATOM 3432 N N . LYS A 1 419 ? 10.406 -37.062 -49.156 1 87.75 419 LYS A N 1
ATOM 3433 C CA . LYS A 1 419 ? 11.031 -36.969 -50.469 1 87.75 419 LYS A CA 1
ATOM 3434 C C . LYS A 1 419 ? 12.547 -36.812 -50.344 1 87.75 419 LYS A C 1
ATOM 3436 O O . LYS A 1 419 ? 13.289 -37.469 -51.094 1 87.75 419 LYS A O 1
ATOM 3441 N N . LEU A 1 420 ? 12.969 -35.938 -49.5 1 89.44 420 LEU A N 1
ATOM 3442 C CA . LEU A 1 420 ? 14.391 -35.719 -49.281 1 89.44 420 LEU A CA 1
ATOM 3443 C C . LEU A 1 420 ? 15.078 -36.969 -48.75 1 89.44 420 LEU A C 1
ATOM 3445 O O . LEU A 1 420 ? 16.141 -37.375 -49.25 1 89.44 420 LEU A O 1
ATOM 3449 N N . ILE A 1 421 ? 14.516 -37.625 -47.781 1 90.12 421 ILE A N 1
ATOM 3450 C CA . ILE A 1 421 ? 15.07 -38.812 -47.156 1 90.12 421 ILE A CA 1
ATOM 3451 C C . ILE A 1 421 ? 15.141 -39.938 -48.188 1 90.12 421 ILE A C 1
ATOM 3453 O O . ILE A 1 421 ? 16.156 -40.625 -48.312 1 90.12 421 ILE A O 1
ATOM 3457 N N . ASN A 1 422 ? 14.062 -40.094 -48.969 1 86.44 422 ASN A N 1
ATOM 3458 C CA . ASN A 1 422 ? 14.008 -41.156 -49.969 1 86.44 422 ASN A CA 1
ATOM 3459 C C . ASN A 1 422 ? 15.023 -40.906 -51.062 1 86.44 422 ASN A C 1
ATOM 3461 O O . ASN A 1 422 ? 15.578 -41.875 -51.625 1 86.44 422 ASN A O 1
ATOM 3465 N N . SER A 1 423 ? 15.156 -39.75 -51.375 1 84.12 423 SER A N 1
ATOM 3466 C CA . SER A 1 423 ? 16.109 -39.406 -52.438 1 84.12 423 SER A CA 1
ATOM 3467 C C . SER A 1 423 ? 17.547 -39.656 -51.969 1 84.12 423 SER A C 1
ATOM 3469 O O . SER A 1 423 ? 18.391 -40.094 -52.75 1 84.12 423 SER A O 1
ATOM 3471 N N . PHE A 1 424 ? 17.859 -39.375 -50.781 1 87.69 424 PHE A N 1
ATOM 3472 C CA . PHE A 1 424 ? 19.219 -39.469 -50.281 1 87.69 424 PHE A CA 1
ATOM 3473 C C . PHE A 1 424 ? 19.578 -40.906 -49.938 1 87.69 424 PHE A C 1
ATOM 3475 O O . PHE A 1 424 ? 20.703 -41.344 -50.156 1 87.69 424 PHE A O 1
ATOM 3482 N N . PHE A 1 425 ? 18.656 -41.625 -49.344 1 85.94 425 PHE A N 1
ATOM 3483 C CA . PHE A 1 425 ? 18.953 -42.938 -48.844 1 85.94 425 PHE A CA 1
ATOM 3484 C C . PHE A 1 425 ? 18.484 -44.031 -49.812 1 85.94 425 PHE A C 1
ATOM 3486 O O . PHE A 1 425 ? 18.359 -45.188 -49.469 1 85.94 425 PHE A O 1
ATOM 3493 N N . ASP A 1 426 ? 18.219 -43.625 -51.031 1 78.19 426 ASP A N 1
ATOM 3494 C CA . ASP A 1 426 ? 17.828 -44.562 -52.062 1 78.19 426 ASP A CA 1
ATOM 3495 C C . ASP A 1 426 ? 18.953 -45.562 -52.375 1 78.19 426 ASP A C 1
ATOM 3497 O O . ASP A 1 426 ? 20.062 -45.156 -52.719 1 78.19 426 ASP A O 1
ATOM 3501 N N . PRO A 1 427 ? 18.828 -46.875 -52.156 1 69.56 427 PRO A N 1
ATOM 3502 C CA . PRO A 1 427 ? 19.875 -47.844 -52.344 1 69.56 427 PRO A CA 1
ATOM 3503 C C . PRO A 1 427 ? 20.312 -47.969 -53.812 1 69.56 427 PRO A C 1
ATOM 3505 O O . PRO A 1 427 ? 21.453 -48.344 -54.094 1 69.56 427 PRO A O 1
ATOM 3508 N N . VAL A 1 428 ? 19.422 -47.906 -54.688 1 68.19 428 VAL A N 1
ATOM 3509 C CA . VAL A 1 428 ? 19.688 -48.156 -56.125 1 68.19 428 VAL A CA 1
ATOM 3510 C C . VAL A 1 428 ? 20.484 -47 -56.719 1 68.19 428 VAL A C 1
ATOM 3512 O O . VAL A 1 428 ? 21.453 -47.219 -57.438 1 68.19 428 VAL A O 1
ATOM 3515 N N . ASN A 1 429 ? 20.047 -45.719 -56.5 1 61.38 429 ASN A N 1
ATOM 3516 C CA . ASN A 1 429 ? 20.703 -44.562 -57.062 1 61.38 429 ASN A CA 1
ATOM 3517 C C . ASN A 1 429 ? 20.984 -43.5 -56 1 61.38 429 ASN A C 1
ATOM 3519 O O . ASN A 1 429 ? 20.25 -42.531 -55.875 1 61.38 429 ASN A O 1
ATOM 3523 N N . PRO A 1 430 ? 22 -43.906 -55.125 1 60.91 430 PRO A N 1
ATOM 3524 C CA . PRO A 1 430 ? 22.297 -42.875 -54.125 1 60.91 430 PRO A CA 1
ATOM 3525 C C . PRO A 1 430 ? 22.578 -41.531 -54.75 1 60.91 430 PRO A C 1
ATOM 3527 O O . PRO A 1 430 ? 23.438 -41.406 -55.625 1 60.91 430 PRO A O 1
ATOM 3530 N N . ARG A 1 431 ? 21.406 -40.812 -54.969 1 58.28 431 ARG A N 1
ATOM 3531 C CA . ARG A 1 431 ? 21.594 -39.5 -55.594 1 58.28 431 ARG A CA 1
ATOM 3532 C C . ARG A 1 431 ? 22.312 -38.562 -54.656 1 58.28 431 ARG A C 1
ATOM 3534 O O . ARG A 1 431 ? 22.031 -38.531 -53.469 1 58.28 431 ARG A O 1
ATOM 3541 N N . ASP A 1 432 ? 23.422 -38.156 -55 1 63.19 432 ASP A N 1
ATOM 3542 C CA . ASP A 1 432 ? 24.125 -37.094 -54.344 1 63.19 432 ASP A CA 1
ATOM 3543 C C . ASP A 1 432 ? 23.266 -35.812 -54.281 1 63.19 432 ASP A C 1
ATOM 3545 O O . ASP A 1 432 ? 23.344 -35 -55.188 1 63.19 432 ASP A O 1
ATOM 3549 N N . VAL A 1 433 ? 22.188 -35.906 -53.562 1 64.31 433 VAL A N 1
ATOM 3550 C CA . VAL A 1 433 ? 21.266 -34.781 -53.469 1 64.31 433 VAL A CA 1
ATOM 3551 C C . VAL A 1 433 ? 22.016 -33.562 -52.938 1 64.31 433 VAL A C 1
ATOM 3553 O O . VAL A 1 433 ? 22.656 -33.625 -51.906 1 64.31 433 VAL A O 1
ATOM 3556 N N . ASP A 1 434 ? 22.297 -32.656 -53.812 1 66.81 434 ASP A N 1
ATOM 3557 C CA . ASP A 1 434 ? 22.906 -31.406 -53.406 1 66.81 434 ASP A CA 1
ATOM 3558 C C . ASP A 1 434 ? 21.922 -30.531 -52.625 1 66.81 434 ASP A C 1
ATOM 3560 O O . ASP A 1 434 ? 20.969 -30 -53.219 1 66.81 434 ASP A O 1
ATOM 3564 N N . LEU A 1 435 ? 21.922 -30.484 -51.344 1 67.75 435 LEU A N 1
ATOM 3565 C CA . LEU A 1 435 ? 21.016 -29.719 -50.469 1 67.75 435 LEU A CA 1
ATOM 3566 C C . LEU A 1 435 ? 21.156 -28.219 -50.75 1 67.75 435 LEU A C 1
ATOM 3568 O O . LEU A 1 435 ? 20.234 -27.453 -50.469 1 67.75 435 LEU A O 1
ATOM 3572 N N . GLN A 1 436 ? 22.344 -27.781 -51.312 1 62.81 436 GLN A N 1
ATOM 3573 C CA . GLN A 1 436 ? 22.609 -26.359 -51.531 1 62.81 436 GLN A CA 1
ATOM 3574 C C . GLN A 1 436 ? 21.875 -25.828 -52.75 1 62.81 436 GLN A C 1
ATOM 3576 O O . GLN A 1 436 ? 21.562 -24.641 -52.844 1 62.81 436 GLN A O 1
ATOM 3581 N N . ASN A 1 437 ? 21.734 -26.719 -53.781 1 58.66 437 ASN A N 1
ATOM 3582 C CA . ASN A 1 437 ? 21.281 -26.234 -55.062 1 58.66 437 ASN A CA 1
ATOM 3583 C C . ASN A 1 437 ? 19.75 -26.266 -55.156 1 58.66 437 ASN A C 1
ATOM 3585 O O . ASN A 1 437 ? 19.156 -25.5 -55.906 1 58.66 437 ASN A O 1
ATOM 3589 N N . ILE A 1 438 ? 19.047 -27.25 -54.531 1 59.97 438 ILE A N 1
ATOM 3590 C CA . ILE A 1 438 ? 17.625 -27.422 -54.75 1 59.97 438 ILE A CA 1
ATOM 3591 C C . ILE A 1 438 ? 16.844 -26.625 -53.719 1 59.97 438 ILE A C 1
ATOM 3593 O O . ILE A 1 438 ? 17.328 -26.406 -52.594 1 59.97 438 ILE A O 1
ATOM 3597 N N . ASP A 1 439 ? 15.867 -25.891 -54.094 1 69.12 439 ASP A N 1
ATOM 3598 C CA . ASP A 1 439 ? 15 -24.969 -53.375 1 69.12 439 ASP A CA 1
ATOM 3599 C C . ASP A 1 439 ? 14.352 -25.641 -52.156 1 69.12 439 ASP A C 1
ATOM 3601 O O . ASP A 1 439 ? 13.141 -25.891 -52.156 1 69.12 439 ASP A O 1
ATOM 3605 N N . TRP A 1 440 ? 15.195 -26.266 -51.281 1 80.25 440 TRP A N 1
ATOM 3606 C CA . TRP A 1 440 ? 14.578 -26.797 -50.062 1 80.25 440 TRP A CA 1
ATOM 3607 C C . TRP A 1 440 ? 14.406 -25.703 -49 1 80.25 440 TRP A C 1
ATOM 3609 O O . TRP A 1 440 ? 15.227 -24.781 -48.906 1 80.25 440 TRP A O 1
ATOM 3619 N N . ASP A 1 441 ? 13.359 -25.812 -48.375 1 88 441 ASP A N 1
ATOM 3620 C CA . ASP A 1 441 ? 13.125 -24.922 -47.25 1 88 441 ASP A CA 1
ATOM 3621 C C . ASP A 1 441 ? 13.922 -25.375 -46.031 1 88 441 ASP A C 1
ATOM 3623 O O . ASP A 1 441 ? 14.148 -26.562 -45.844 1 88 441 ASP A O 1
ATOM 3627 N N . GLU A 1 442 ? 14.492 -24.469 -45.344 1 90.5 442 GLU A N 1
ATOM 3628 C CA . GLU A 1 442 ? 15.305 -24.734 -44.156 1 90.5 442 GLU A CA 1
ATOM 3629 C C . GLU A 1 442 ? 14.562 -25.641 -43.156 1 90.5 442 GLU A C 1
ATOM 3631 O O . GLU A 1 442 ? 15.172 -26.5 -42.531 1 90.5 442 GLU A O 1
ATOM 3636 N N . LYS A 1 443 ? 13.242 -25.484 -43.125 1 93.56 443 LYS A N 1
ATOM 3637 C CA . LYS A 1 443 ? 12.438 -26.297 -42.188 1 93.56 443 LYS A CA 1
ATOM 3638 C C . LYS A 1 443 ? 12.43 -27.766 -42.625 1 93.56 443 LYS A C 1
ATOM 3640 O O . LYS A 1 443 ? 12.383 -28.656 -41.781 1 93.56 443 LYS A O 1
ATOM 3645 N N . THR A 1 444 ? 12.5 -27.953 -43.844 1 93.88 444 THR A N 1
ATOM 3646 C CA . THR A 1 444 ? 12.523 -29.312 -44.375 1 93.88 444 THR A CA 1
ATOM 3647 C C . THR A 1 444 ? 13.828 -30.016 -44 1 93.88 444 THR A C 1
ATOM 3649 O O . THR A 1 444 ? 13.828 -31.188 -43.625 1 93.88 444 THR A O 1
ATOM 3652 N N . ILE A 1 445 ? 14.906 -29.297 -44.094 1 94 445 ILE A N 1
ATOM 3653 C CA . ILE A 1 445 ? 16.219 -29.859 -43.812 1 94 445 ILE A CA 1
ATOM 3654 C C . ILE A 1 445 ? 16.344 -30.188 -42.344 1 94 445 ILE A C 1
ATOM 3656 O O . ILE A 1 445 ? 16.812 -31.266 -41.969 1 94 445 ILE A O 1
ATOM 3660 N N . THR A 1 446 ? 15.938 -29.234 -41.469 1 95.75 446 THR A N 1
ATOM 3661 C CA . THR A 1 446 ? 16.016 -29.469 -40.031 1 95.75 446 THR A CA 1
ATOM 3662 C C . THR A 1 446 ? 15.125 -30.641 -39.625 1 95.75 446 THR A C 1
ATOM 3664 O O . THR A 1 446 ? 15.516 -31.469 -38.781 1 95.75 446 THR A O 1
ATOM 3667 N N . SER A 1 447 ? 13.961 -30.688 -40.25 1 95.25 447 SER A N 1
ATOM 3668 C CA . SER A 1 447 ? 13.039 -31.781 -39.969 1 95.25 447 SER A CA 1
ATOM 3669 C C . SER A 1 447 ? 13.578 -33.125 -40.469 1 95.25 447 SER A C 1
ATOM 3671 O O . SER A 1 447 ? 13.375 -34.156 -39.812 1 95.25 447 SER A O 1
ATOM 3673 N N . ALA A 1 448 ? 14.188 -33.062 -41.562 1 94.06 448 ALA A N 1
ATOM 3674 C CA . ALA A 1 448 ? 14.75 -34.281 -42.094 1 94.06 448 ALA A CA 1
ATOM 3675 C C . ALA A 1 448 ? 15.875 -34.812 -41.219 1 94.06 448 ALA A C 1
ATOM 3677 O O . ALA A 1 448 ? 15.984 -36.031 -41.031 1 94.06 448 ALA A O 1
ATOM 3678 N N . LEU A 1 449 ? 16.703 -33.969 -40.781 1 95.69 449 LEU A N 1
ATOM 3679 C CA . LEU A 1 449 ? 17.781 -34.344 -39.875 1 95.69 449 LEU A CA 1
ATOM 3680 C C . LEU A 1 449 ? 17.219 -35.031 -38.625 1 95.69 449 LEU A C 1
ATOM 3682 O O . LEU A 1 449 ? 17.672 -36.094 -38.25 1 95.69 449 LEU A O 1
ATOM 3686 N N . LYS A 1 450 ? 16.219 -34.438 -38.031 1 95.12 450 LYS A N 1
ATOM 3687 C CA . LYS A 1 450 ? 15.578 -34.969 -36.812 1 95.12 450 LYS A CA 1
ATOM 3688 C C . LYS A 1 450 ? 14.93 -36.312 -37.125 1 95.12 450 LYS A C 1
ATOM 3690 O O . LYS A 1 450 ? 15.016 -37.25 -36.312 1 95.12 450 LYS A O 1
ATOM 3695 N N . PHE A 1 451 ? 14.312 -36.312 -38.25 1 93.31 451 PHE A N 1
ATOM 3696 C CA . PHE A 1 451 ? 13.633 -37.562 -38.656 1 93.31 451 PHE A CA 1
ATOM 3697 C C . PHE A 1 451 ? 14.617 -38.719 -38.75 1 93.31 451 PHE A C 1
ATOM 3699 O O . PHE A 1 451 ? 14.344 -39.812 -38.281 1 93.31 451 PHE A O 1
ATOM 3706 N N . TYR A 1 452 ? 15.719 -38.5 -39.438 1 94.25 452 TYR A N 1
ATOM 3707 C CA . TYR A 1 452 ? 16.75 -39.5 -39.562 1 94.25 452 TYR A CA 1
ATOM 3708 C C . TYR A 1 452 ? 17.188 -40.031 -38.188 1 94.25 452 TYR A C 1
ATOM 3710 O O . TYR A 1 452 ? 17.234 -41.25 -37.969 1 94.25 452 TYR A O 1
ATOM 3718 N N . LEU A 1 453 ? 17.469 -39.125 -37.312 1 95.25 453 LEU A N 1
ATOM 3719 C CA . LEU A 1 453 ? 17.953 -39.469 -35.969 1 95.25 453 LEU A CA 1
ATOM 3720 C C . LEU A 1 453 ? 16.891 -40.25 -35.219 1 95.25 453 LEU A C 1
ATOM 3722 O O . LEU A 1 453 ? 17.219 -41.219 -34.5 1 95.25 453 LEU A O 1
ATOM 3726 N N . ARG A 1 454 ? 15.648 -39.875 -35.375 1 91.94 454 ARG A N 1
ATOM 3727 C CA . ARG A 1 454 ? 14.539 -40.5 -34.656 1 91.94 454 ARG A CA 1
ATOM 3728 C C . ARG A 1 454 ? 14.234 -41.875 -35.25 1 91.94 454 ARG A C 1
ATOM 3730 O O . ARG A 1 454 ? 13.672 -42.75 -34.562 1 91.94 454 ARG A O 1
ATOM 3737 N N . SER A 1 455 ? 14.656 -42.062 -36.469 1 90.75 455 SER A N 1
ATOM 3738 C CA . SER A 1 455 ? 14.297 -43.281 -37.188 1 90.75 455 SER A CA 1
ATOM 3739 C C . SER A 1 455 ? 15.43 -44.312 -37.125 1 90.75 455 SER A C 1
ATOM 3741 O O . SER A 1 455 ? 15.367 -45.344 -37.781 1 90.75 455 SER A O 1
ATOM 3743 N N . LEU A 1 456 ? 16.422 -44.031 -36.375 1 92.88 456 LEU A N 1
ATOM 3744 C CA . LEU A 1 456 ? 17.5 -45 -36.188 1 92.88 456 LEU A CA 1
ATOM 3745 C C . LEU A 1 456 ? 16.984 -46.25 -35.469 1 92.88 456 LEU A C 1
ATOM 3747 O O . LEU A 1 456 ? 16.156 -46.156 -34.562 1 92.88 456 LEU A O 1
ATOM 3751 N N . SER A 1 457 ? 17.406 -47.406 -35.875 1 89.5 457 SER A N 1
ATOM 3752 C CA . SER A 1 457 ? 16.984 -48.656 -35.219 1 89.5 457 SER A CA 1
ATOM 3753 C C . SER A 1 457 ? 17.25 -48.625 -33.719 1 89.5 457 SER A C 1
ATOM 3755 O O . SER A 1 457 ? 16.438 -49.094 -32.938 1 89.5 457 SER A O 1
ATOM 3757 N N . GLU A 1 458 ? 18.391 -48.094 -33.406 1 92.19 458 GLU A N 1
ATOM 3758 C CA . GLU A 1 458 ? 18.734 -47.781 -32.031 1 92.19 458 GLU A CA 1
ATOM 3759 C C . GLU A 1 458 ? 19.047 -46.312 -31.859 1 92.19 458 GLU A C 1
ATOM 3761 O O . GLU A 1 458 ? 19.734 -45.719 -32.688 1 92.19 458 GLU A O 1
ATOM 3766 N N . PRO A 1 459 ? 18.453 -45.781 -30.797 1 94.38 459 PRO A N 1
ATOM 3767 C CA . PRO A 1 459 ? 18.734 -44.344 -30.609 1 94.38 459 PRO A CA 1
ATOM 3768 C C . PRO A 1 459 ? 20.234 -44.062 -30.516 1 94.38 459 PRO A C 1
ATOM 3770 O O . PRO A 1 459 ? 21.016 -44.938 -30.109 1 94.38 459 PRO A O 1
ATOM 3773 N N . LEU A 1 460 ? 20.547 -42.875 -30.859 1 95.56 460 LEU A N 1
ATOM 3774 C CA . LEU A 1 460 ? 21.953 -42.469 -30.906 1 95.56 460 LEU A CA 1
ATOM 3775 C C . LEU A 1 460 ? 22.625 -42.719 -29.562 1 95.56 460 LEU A C 1
ATOM 3777 O O . LEU A 1 460 ? 23.797 -43.125 -29.516 1 95.56 460 LEU A O 1
ATOM 3781 N N . MET A 1 461 ? 21.891 -42.531 -28.469 1 96.38 461 MET A N 1
ATOM 3782 C CA . MET A 1 461 ? 22.469 -42.719 -27.141 1 96.38 461 MET A CA 1
ATOM 3783 C C . MET A 1 461 ? 22.25 -44.125 -26.625 1 96.38 461 MET A C 1
ATOM 3785 O O . MET A 1 461 ? 22.469 -44.406 -25.438 1 96.38 461 MET A O 1
ATOM 3789 N N . THR A 1 462 ? 21.719 -45 -27.375 1 95.12 462 THR A N 1
ATOM 3790 C CA . THR A 1 462 ? 21.547 -46.438 -27.172 1 95.12 462 THR A CA 1
ATOM 3791 C C . THR A 1 462 ? 20.484 -46.719 -26.109 1 95.12 462 THR A C 1
ATOM 3793 O O . THR A 1 462 ? 20.25 -45.906 -25.234 1 95.12 462 THR A O 1
ATOM 3796 N N . TYR A 1 463 ? 19.875 -47.906 -26.203 1 93.38 463 TYR A N 1
ATOM 3797 C CA . TYR A 1 463 ? 18.922 -48.344 -25.203 1 93.38 463 TYR A CA 1
ATOM 3798 C C . TYR A 1 463 ? 19.625 -48.75 -23.906 1 93.38 463 TYR A C 1
ATOM 3800 O O . TYR A 1 463 ? 19.109 -48.531 -22.812 1 93.38 463 TYR A O 1
ATOM 3808 N N . ASN A 1 464 ? 20.781 -49.281 -24.062 1 93.44 464 ASN A N 1
ATOM 3809 C CA . ASN A 1 464 ? 21.531 -49.812 -22.938 1 93.44 464 ASN A CA 1
ATOM 3810 C C . ASN A 1 464 ? 21.906 -48.719 -21.938 1 93.44 464 ASN A C 1
ATOM 3812 O O . ASN A 1 464 ? 21.938 -48.969 -20.734 1 93.44 464 ASN A O 1
ATOM 3816 N N . LEU A 1 465 ? 22.219 -47.594 -22.438 1 95.62 465 LEU A N 1
ATOM 3817 C CA . LEU A 1 465 ? 22.688 -46.531 -21.578 1 95.62 465 LEU A CA 1
ATOM 3818 C C . LEU A 1 465 ? 21.531 -45.594 -21.172 1 95.62 465 LEU A C 1
ATOM 3820 O O . LEU A 1 465 ? 21.719 -44.688 -20.359 1 95.62 465 LEU A O 1
ATOM 3824 N N . HIS A 1 466 ? 20.438 -45.844 -21.703 1 95.19 466 HIS A N 1
ATOM 3825 C CA . HIS A 1 466 ? 19.297 -44.969 -21.5 1 95.19 466 HIS A CA 1
ATOM 3826 C C . HIS A 1 466 ? 18.953 -44.844 -20.016 1 95.19 466 HIS A C 1
ATOM 3828 O O . HIS A 1 466 ? 18.812 -43.719 -19.5 1 95.19 466 HIS A O 1
ATOM 3834 N N . ARG A 1 467 ? 18.828 -45.906 -19.344 1 94.12 467 ARG A N 1
ATOM 3835 C CA . ARG A 1 467 ? 18.438 -45.906 -17.938 1 94.12 467 ARG A CA 1
ATOM 3836 C C . ARG A 1 467 ? 19.469 -45.156 -17.094 1 94.12 467 ARG A C 1
ATOM 3838 O O . ARG A 1 467 ? 19.109 -44.375 -16.203 1 94.12 467 ARG A O 1
ATOM 3845 N N . ASP A 1 468 ? 20.656 -45.406 -17.391 1 95.19 468 ASP A N 1
ATOM 3846 C CA . ASP A 1 468 ? 21.719 -44.75 -16.625 1 95.19 468 ASP A CA 1
ATOM 3847 C C . ASP A 1 468 ? 21.734 -43.25 -16.891 1 95.19 468 ASP A C 1
ATOM 3849 O O . ASP A 1 468 ? 22 -42.438 -15.969 1 95.19 468 ASP A O 1
ATOM 3853 N N . LEU A 1 469 ? 21.562 -42.906 -18.062 1 95.62 469 LEU A N 1
ATOM 3854 C CA . LEU A 1 469 ? 21.547 -41.5 -18.422 1 95.62 469 LEU A CA 1
ATOM 3855 C C . LEU A 1 469 ? 20.391 -40.781 -17.703 1 95.62 469 LEU A C 1
ATOM 3857 O O . LEU A 1 469 ? 20.578 -39.688 -17.172 1 95.62 469 LEU A O 1
ATOM 3861 N N . ILE A 1 470 ? 19.25 -41.375 -17.703 1 94.69 470 ILE A N 1
ATOM 3862 C CA . ILE A 1 470 ? 18.078 -40.781 -17.047 1 94.69 470 ILE A CA 1
ATOM 3863 C C . ILE A 1 470 ? 18.328 -40.688 -15.547 1 94.69 470 ILE A C 1
ATOM 3865 O O . ILE A 1 470 ? 18.016 -39.688 -14.922 1 94.69 470 ILE A O 1
ATOM 3869 N N . SER A 1 471 ? 18.891 -41.719 -14.977 1 94.44 471 SER A N 1
ATOM 3870 C CA . SER A 1 471 ? 19.203 -41.719 -13.555 1 94.44 471 SER A CA 1
ATOM 3871 C C . SER A 1 471 ? 20.188 -40.625 -13.195 1 94.44 471 SER A C 1
ATOM 3873 O O . SER A 1 471 ? 20.078 -40 -12.141 1 94.44 471 SER A O 1
ATOM 3875 N N . ALA A 1 472 ? 21.141 -40.406 -14.031 1 94.81 472 ALA A N 1
ATOM 3876 C CA . ALA A 1 472 ? 22.109 -39.344 -13.812 1 94.81 472 ALA A CA 1
ATOM 3877 C C . ALA A 1 472 ? 21.422 -37.969 -13.844 1 94.81 472 ALA A C 1
ATOM 3879 O O . ALA A 1 472 ? 21.703 -37.094 -13.008 1 94.81 472 ALA A O 1
ATOM 3880 N N . ALA A 1 473 ? 20.578 -37.781 -14.812 1 93.56 473 ALA A N 1
ATOM 3881 C CA . ALA A 1 473 ? 19.875 -36.5 -14.969 1 93.56 473 ALA A CA 1
ATOM 3882 C C . ALA A 1 473 ? 18.969 -36.219 -13.773 1 93.56 473 ALA A C 1
ATOM 3884 O O . ALA A 1 473 ? 18.688 -35.062 -13.453 1 93.56 473 ALA A O 1
ATOM 3885 N N . LYS A 1 474 ? 18.453 -37.281 -13.102 1 92.56 474 LYS A N 1
ATOM 3886 C CA . LYS A 1 474 ? 17.531 -37.188 -11.977 1 92.56 474 LYS A CA 1
ATOM 3887 C C . LYS A 1 474 ? 18.266 -36.844 -10.688 1 92.56 474 LYS A C 1
ATOM 3889 O O . LYS A 1 474 ? 17.656 -36.469 -9.695 1 92.56 474 LYS A O 1
ATOM 3894 N N . SER A 1 475 ? 19.562 -36.844 -10.727 1 91.5 475 SER A N 1
ATOM 3895 C CA . SER A 1 475 ? 20.359 -36.594 -9.523 1 91.5 475 SER A CA 1
ATOM 3896 C C . SER A 1 475 ? 20.219 -35.125 -9.078 1 91.5 475 SER A C 1
ATOM 3898 O O . SER A 1 475 ? 20.125 -34.219 -9.914 1 91.5 475 SER A O 1
ATOM 3900 N N . ASP A 1 476 ? 20.297 -34.969 -7.762 1 87.5 476 ASP A N 1
ATOM 3901 C CA . ASP A 1 476 ? 20.172 -33.625 -7.195 1 87.5 476 ASP A CA 1
ATOM 3902 C C . ASP A 1 476 ? 21.5 -32.906 -7.23 1 87.5 476 ASP A C 1
ATOM 3904 O O . ASP A 1 476 ? 21.531 -31.672 -7.09 1 87.5 476 ASP A O 1
ATOM 3908 N N . ASN A 1 477 ? 22.531 -33.562 -7.406 1 89.62 477 ASN A N 1
ATOM 3909 C CA . ASN A 1 477 ? 23.859 -32.969 -7.418 1 89.62 477 ASN A CA 1
ATOM 3910 C C . ASN A 1 477 ? 24.328 -32.656 -8.844 1 89.62 477 ASN A C 1
ATOM 3912 O O . ASN A 1 477 ? 24.594 -33.562 -9.617 1 89.62 477 ASN A O 1
ATOM 3916 N N . LEU A 1 478 ? 24.484 -31.453 -9.078 1 88.19 478 LEU A N 1
ATOM 3917 C CA . LEU A 1 478 ? 24.859 -31.016 -10.422 1 88.19 478 LEU A CA 1
ATOM 3918 C C . LEU A 1 478 ? 26.203 -31.578 -10.828 1 88.19 478 LEU A C 1
ATOM 3920 O O . LEU A 1 478 ? 26.391 -31.984 -11.984 1 88.19 478 LEU A O 1
ATOM 3924 N N . ASP A 1 479 ? 27.156 -31.609 -9.922 1 89.75 479 ASP A N 1
ATOM 3925 C CA . ASP A 1 479 ? 28.484 -32.125 -10.227 1 89.75 479 ASP A CA 1
ATOM 3926 C C . ASP A 1 479 ? 28.438 -33.594 -10.602 1 89.75 479 ASP A C 1
ATOM 3928 O O . ASP A 1 479 ? 29.156 -34.031 -11.508 1 89.75 479 ASP A O 1
ATOM 3932 N N . PHE A 1 480 ? 27.641 -34.219 -9.836 1 92.44 480 PHE A N 1
ATOM 3933 C CA . PHE A 1 480 ? 27.484 -35.656 -10.141 1 92.44 480 PHE A CA 1
ATOM 3934 C C . PHE A 1 480 ? 26.812 -35.844 -11.492 1 92.44 480 PHE A C 1
ATOM 3936 O O . PHE A 1 480 ? 27.219 -36.719 -12.273 1 92.44 480 PHE A O 1
ATOM 3943 N N . ARG A 1 481 ? 25.766 -35.062 -11.852 1 93.69 481 ARG A N 1
ATOM 3944 C CA . ARG A 1 481 ? 25.078 -35.125 -13.141 1 93.69 481 ARG A CA 1
ATOM 3945 C C . ARG A 1 481 ? 26.062 -34.938 -14.289 1 93.69 481 ARG A C 1
ATOM 3947 O O . ARG A 1 481 ? 26.078 -35.75 -15.234 1 93.69 481 ARG A O 1
ATOM 3954 N N . LEU A 1 482 ? 26.922 -33.969 -14.141 1 91.19 482 LEU A N 1
ATOM 3955 C CA . LEU A 1 482 ? 27.875 -33.625 -15.195 1 91.19 482 LEU A CA 1
ATOM 3956 C C . LEU A 1 482 ? 28.906 -34.719 -15.406 1 91.19 482 LEU A C 1
ATOM 3958 O O . LEU A 1 482 ? 29.125 -35.156 -16.531 1 91.19 482 LEU A O 1
ATOM 3962 N N . SER A 1 483 ? 29.438 -35.156 -14.273 1 91.62 483 SER A N 1
ATOM 3963 C CA . SER A 1 483 ? 30.484 -36.188 -14.344 1 91.62 483 SER A CA 1
ATOM 3964 C C . SER A 1 483 ? 29.938 -37.5 -14.859 1 91.62 483 SER A C 1
ATOM 3966 O O . SER A 1 483 ? 30.578 -38.156 -15.672 1 91.62 483 SER A O 1
ATOM 3968 N N . GLU A 1 484 ? 28.766 -37.844 -14.336 1 94.31 484 GLU A N 1
ATOM 3969 C CA . GLU A 1 484 ? 28.188 -39.156 -14.703 1 94.31 484 GLU A CA 1
ATOM 3970 C C . GLU A 1 484 ? 27.766 -39.156 -16.172 1 94.31 484 GLU A C 1
ATOM 3972 O O . GLU A 1 484 ? 28 -40.156 -16.875 1 94.31 484 GLU A O 1
ATOM 3977 N N . ILE A 1 485 ? 27.156 -38.094 -16.672 1 94.12 485 ILE A N 1
ATOM 3978 C CA . ILE A 1 485 ? 26.734 -38.031 -18.062 1 94.12 485 ILE A CA 1
ATOM 3979 C C . ILE A 1 485 ? 27.969 -38.094 -18.984 1 94.12 485 ILE A C 1
ATOM 3981 O O . ILE A 1 485 ? 27.953 -38.75 -20.016 1 94.12 485 ILE A O 1
ATOM 3985 N N . HIS A 1 486 ? 29 -37.438 -18.578 1 91.19 486 HIS A N 1
ATOM 3986 C CA . HIS A 1 486 ? 30.25 -37.469 -19.328 1 91.19 486 HIS A CA 1
ATOM 3987 C C . HIS A 1 486 ? 30.797 -38.875 -19.422 1 91.19 486 HIS A C 1
ATOM 3989 O O . HIS A 1 486 ? 31.188 -39.344 -20.516 1 91.19 486 HIS A O 1
ATOM 3995 N N . THR A 1 487 ? 30.797 -39.5 -18.297 1 93.69 487 THR A N 1
ATOM 3996 C CA . THR A 1 487 ? 31.297 -40.875 -18.25 1 93.69 487 THR A CA 1
ATOM 3997 C C . THR A 1 487 ? 30.469 -41.781 -19.156 1 93.69 487 THR A C 1
ATOM 3999 O O . THR A 1 487 ? 31.031 -42.625 -19.875 1 93.69 487 THR A O 1
ATOM 4002 N N . LEU A 1 488 ? 29.219 -41.625 -19.156 1 95.38 488 LEU A N 1
ATOM 4003 C CA . LEU A 1 488 ? 28.328 -42.469 -19.922 1 95.38 488 LEU A CA 1
ATOM 4004 C C . LEU A 1 488 ? 28.469 -42.219 -21.422 1 95.38 488 LEU A C 1
ATOM 4006 O O . LEU A 1 488 ? 28.328 -43.125 -22.234 1 95.38 488 LEU A O 1
ATOM 4010 N N . VAL A 1 489 ? 28.781 -41 -21.812 1 93.69 489 VAL A N 1
ATOM 4011 C CA . VAL A 1 489 ? 29 -40.625 -23.219 1 93.69 489 VAL A CA 1
ATOM 4012 C C . VAL A 1 489 ? 30.203 -41.375 -23.766 1 93.69 489 VAL A C 1
ATOM 4014 O O . VAL A 1 489 ? 30.203 -41.844 -24.922 1 93.69 489 VAL A O 1
ATOM 4017 N N . TYR A 1 490 ? 31.141 -41.594 -22.969 1 92.06 490 TYR A N 1
ATOM 4018 C CA . TYR A 1 490 ? 32.375 -42.281 -23.406 1 92.06 490 TYR A CA 1
ATOM 4019 C C . TYR A 1 490 ? 32.156 -43.781 -23.484 1 92.06 490 TYR A C 1
ATOM 4021 O O . TYR A 1 490 ? 32.938 -44.5 -24.078 1 92.06 490 TYR A O 1
ATOM 4029 N N . LYS A 1 491 ? 31.094 -44.25 -22.906 1 94.75 491 LYS A N 1
ATOM 4030 C CA . LYS A 1 491 ? 30.766 -45.656 -23 1 94.75 491 LYS A CA 1
ATOM 4031 C C . LYS A 1 491 ? 30 -45.969 -24.281 1 94.75 491 LYS A C 1
ATOM 4033 O O . LYS A 1 491 ? 29.75 -47.156 -24.594 1 94.75 491 LYS A O 1
ATOM 4038 N N . LEU A 1 492 ? 29.656 -44.938 -25.047 1 95.62 492 LEU A N 1
ATOM 4039 C CA . LEU A 1 492 ? 28.953 -45.125 -26.312 1 95.62 492 LEU A CA 1
ATOM 4040 C C . LEU A 1 492 ? 29.844 -45.812 -27.344 1 95.62 492 LEU A C 1
ATOM 4042 O O . LEU A 1 492 ? 31.062 -45.656 -27.312 1 95.62 492 LEU A O 1
ATOM 4046 N N . PRO A 1 493 ? 29.188 -46.594 -28.25 1 94.75 493 PRO A N 1
ATOM 4047 C CA . PRO A 1 493 ? 29.969 -47.094 -29.375 1 94.75 493 PRO A CA 1
ATOM 4048 C C . PRO A 1 493 ? 30.641 -46 -30.172 1 94.75 493 PRO A C 1
ATOM 4050 O O . PRO A 1 493 ? 30.141 -44.875 -30.219 1 94.75 493 PRO A O 1
ATOM 4053 N N . GLU A 1 494 ? 31.703 -46.25 -30.797 1 94.31 494 GLU A N 1
ATOM 4054 C CA . GLU A 1 494 ? 32.562 -45.25 -31.453 1 94.31 494 GLU A CA 1
ATOM 4055 C C . GLU A 1 494 ? 31.766 -44.469 -32.5 1 94.31 494 GLU A C 1
ATOM 4057 O O . GLU A 1 494 ? 31.844 -43.219 -32.531 1 94.31 494 GLU A O 1
ATOM 4062 N N . LYS A 1 495 ? 31 -45.125 -33.25 1 95.19 495 LYS A N 1
ATOM 4063 C CA . LYS A 1 495 ? 30.234 -44.438 -34.312 1 95.19 495 LYS A CA 1
ATOM 4064 C C . LYS A 1 495 ? 29.188 -43.531 -33.688 1 95.19 495 LYS A C 1
ATOM 4066 O O . LYS A 1 495 ? 28.953 -42.406 -34.188 1 95.19 495 LYS A O 1
ATOM 4071 N N . ASN A 1 496 ? 28.578 -44.031 -32.625 1 96.06 496 ASN A N 1
ATOM 4072 C CA . ASN A 1 496 ? 27.578 -43.219 -31.922 1 96.06 496 ASN A CA 1
ATOM 4073 C C . ASN A 1 496 ? 28.203 -41.969 -31.312 1 96.06 496 ASN A C 1
ATOM 4075 O O . ASN A 1 496 ? 27.625 -40.875 -31.406 1 96.06 496 ASN A O 1
ATOM 4079 N N . ARG A 1 497 ? 29.312 -42.156 -30.734 1 94.94 497 ARG A N 1
ATOM 4080 C CA . ARG A 1 497 ? 30 -41.062 -30.078 1 94.94 497 ARG A CA 1
ATOM 4081 C C . ARG A 1 497 ? 30.453 -40 -31.094 1 94.94 497 ARG A C 1
ATOM 4083 O O . ARG A 1 497 ? 30.344 -38.812 -30.828 1 94.94 497 ARG A O 1
ATOM 4090 N N . GLU A 1 498 ? 30.922 -40.469 -32.188 1 95.06 498 GLU A N 1
ATOM 4091 C CA . GLU A 1 498 ? 31.359 -39.562 -33.25 1 95.06 498 GLU A CA 1
ATOM 4092 C C . GLU A 1 498 ? 30.188 -38.719 -33.75 1 95.06 498 GLU A C 1
ATOM 4094 O O . GLU A 1 498 ? 30.328 -37.5 -33.938 1 95.06 498 GLU A O 1
ATOM 4099 N N . MET A 1 499 ? 29.109 -39.344 -33.969 1 96.56 499 MET A N 1
ATOM 4100 C CA . MET A 1 499 ? 27.922 -38.656 -34.438 1 96.56 499 MET A CA 1
ATOM 4101 C C . MET A 1 499 ? 27.438 -37.656 -33.406 1 96.56 499 MET A C 1
ATOM 4103 O O . MET A 1 499 ? 27.062 -36.531 -33.719 1 96.56 499 MET A O 1
ATOM 4107 N N . LEU A 1 500 ? 27.438 -38.125 -32.188 1 96.19 500 LEU A N 1
ATOM 4108 C CA . LEU A 1 500 ? 27 -37.281 -31.109 1 96.19 500 LEU A CA 1
ATOM 4109 C C . LEU A 1 500 ? 27.859 -36.031 -31 1 96.19 500 LEU A C 1
ATOM 4111 O O . LEU A 1 500 ? 27.328 -34.938 -30.828 1 96.19 500 LEU A O 1
ATOM 4115 N N . GLU A 1 501 ? 29.109 -36.219 -31.094 1 93.94 501 GLU A N 1
ATOM 4116 C CA . GLU A 1 501 ? 30.031 -35.094 -31.016 1 93.94 501 GLU A CA 1
ATOM 4117 C C . GLU A 1 501 ? 29.781 -34.094 -32.125 1 93.94 501 GLU A C 1
ATOM 4119 O O . GLU A 1 501 ? 29.812 -32.875 -31.922 1 93.94 501 GLU A O 1
ATOM 4124 N N . MET A 1 502 ? 29.578 -34.625 -33.25 1 95.75 502 MET A N 1
ATOM 4125 C CA . MET A 1 502 ? 29.297 -33.781 -34.406 1 95.75 502 MET A CA 1
ATOM 4126 C C . MET A 1 502 ? 28 -33 -34.219 1 95.75 502 MET A C 1
ATOM 4128 O O . MET A 1 502 ? 27.953 -31.797 -34.469 1 95.75 502 MET A O 1
ATOM 4132 N N . LEU A 1 503 ? 27.047 -33.656 -33.719 1 96.94 503 LEU A N 1
ATOM 4133 C CA . LEU A 1 503 ? 25.75 -33.031 -33.531 1 96.94 503 LEU A CA 1
ATOM 4134 C C . LEU A 1 503 ? 25.812 -31.969 -32.406 1 96.94 503 LEU A C 1
ATOM 4136 O O . LEU A 1 503 ? 25.297 -30.875 -32.562 1 96.94 503 LEU A O 1
ATOM 4140 N N . ILE A 1 504 ? 26.422 -32.312 -31.328 1 96.31 504 ILE A N 1
ATOM 4141 C CA . ILE A 1 504 ? 26.484 -31.406 -30.188 1 96.31 504 ILE A CA 1
ATOM 4142 C C . ILE A 1 504 ? 27.281 -30.156 -30.547 1 96.31 504 ILE A C 1
ATOM 4144 O O . ILE A 1 504 ? 26.906 -29.047 -30.172 1 96.31 504 ILE A O 1
ATOM 4148 N N . LYS A 1 505 ? 28.359 -30.359 -31.266 1 95.44 505 LYS A N 1
ATOM 4149 C CA . LYS A 1 505 ? 29.109 -29.203 -31.734 1 95.44 505 LYS A CA 1
ATOM 4150 C C . LYS A 1 505 ? 28.234 -28.281 -32.562 1 95.44 505 LYS A C 1
ATOM 4152 O O . LYS A 1 505 ? 28.297 -27.062 -32.438 1 95.44 505 LYS A O 1
ATOM 4157 N N . HIS A 1 506 ? 27.5 -28.844 -33.375 1 96.75 506 HIS A N 1
ATOM 4158 C CA . HIS A 1 506 ? 26.562 -28.078 -34.188 1 96.75 506 HIS A CA 1
ATOM 4159 C C . HIS A 1 506 ? 25.531 -27.359 -33.344 1 96.75 506 HIS A C 1
ATOM 4161 O O . HIS A 1 506 ? 25.25 -26.188 -33.562 1 96.75 506 HIS A O 1
ATOM 4167 N N . LEU A 1 507 ? 24.938 -28.078 -32.406 1 97 507 LEU A N 1
ATOM 4168 C CA . LEU A 1 507 ? 23.906 -27.5 -31.547 1 97 507 LEU A CA 1
ATOM 4169 C C . LEU A 1 507 ? 24.469 -26.344 -30.719 1 97 507 LEU A C 1
ATOM 4171 O O . LEU A 1 507 ? 23.797 -25.344 -30.5 1 97 507 LEU A O 1
ATOM 4175 N N . VAL A 1 508 ? 25.672 -26.516 -30.297 1 96.19 508 VAL A N 1
ATOM 4176 C CA . VAL A 1 508 ? 26.344 -25.453 -29.562 1 96.19 508 VAL A CA 1
ATOM 4177 C C . VAL A 1 508 ? 26.469 -24.219 -30.453 1 96.19 508 VAL A C 1
ATOM 4179 O O . VAL A 1 508 ? 26.25 -23.094 -30 1 96.19 508 VAL A O 1
ATOM 4182 N N . ASN A 1 509 ? 26.859 -24.438 -31.656 1 96.12 509 ASN A N 1
ATOM 4183 C CA . ASN A 1 509 ? 26.984 -23.344 -32.625 1 96.12 509 ASN A CA 1
ATOM 4184 C C . ASN A 1 509 ? 25.641 -22.625 -32.844 1 96.12 509 ASN A C 1
ATOM 4186 O O . ASN A 1 509 ? 25.594 -21.406 -32.875 1 96.12 509 ASN A O 1
ATOM 4190 N N . VAL A 1 510 ? 24.609 -23.344 -33 1 96.56 510 VAL A N 1
ATOM 4191 C CA . VAL A 1 510 ? 23.297 -22.766 -33.219 1 96.56 510 VAL A CA 1
ATOM 4192 C C . VAL A 1 510 ? 22.844 -21.984 -31.984 1 96.56 510 VAL A C 1
ATOM 4194 O O . VAL A 1 510 ? 22.328 -20.875 -32.094 1 96.56 510 VAL A O 1
ATOM 4197 N N . CYS A 1 511 ? 23.047 -22.578 -30.781 1 96.06 511 CYS A N 1
ATOM 4198 C CA . CYS A 1 511 ? 22.672 -21.922 -29.547 1 96.06 511 CYS A CA 1
ATOM 4199 C C . CYS A 1 511 ? 23.469 -20.656 -29.312 1 96.06 511 CYS A C 1
ATOM 4201 O O . CYS A 1 511 ? 23.031 -19.75 -28.609 1 96.06 511 CYS A O 1
ATOM 4203 N N . GLY A 1 512 ? 24.625 -20.594 -29.922 1 95.31 512 GLY A N 1
ATOM 4204 C CA . GLY A 1 512 ? 25.438 -19.375 -29.844 1 95.31 512 GLY A CA 1
ATOM 4205 C C . GLY A 1 512 ? 24.766 -18.172 -30.484 1 95.31 512 GLY A C 1
ATOM 4206 O O . GLY A 1 512 ? 25.125 -17.031 -30.203 1 95.31 512 GLY A O 1
ATOM 4207 N N . HIS A 1 513 ? 23.781 -18.422 -31.312 1 96 513 HIS A N 1
ATOM 4208 C CA . HIS A 1 513 ? 23.047 -17.375 -31.984 1 96 513 HIS A CA 1
ATOM 4209 C C . HIS A 1 513 ? 21.641 -17.219 -31.391 1 96 513 HIS A C 1
ATOM 4211 O O . HIS A 1 513 ? 20.703 -16.875 -32.094 1 96 513 HIS A O 1
ATOM 4217 N N . SER A 1 514 ? 21.5 -17.516 -30.125 1 94.06 514 SER A N 1
ATOM 4218 C CA . SER A 1 514 ? 20.188 -17.562 -29.484 1 94.06 514 SER A CA 1
ATOM 4219 C C . SER A 1 514 ? 19.547 -16.172 -29.438 1 94.06 514 SER A C 1
ATOM 4221 O O . SER A 1 514 ? 18.328 -16.047 -29.391 1 94.06 514 SER A O 1
ATOM 4223 N N . ASN A 1 515 ? 20.297 -15.109 -29.516 1 93.5 515 ASN A N 1
ATOM 4224 C CA . ASN A 1 515 ? 19.75 -13.758 -29.547 1 93.5 515 ASN A CA 1
ATOM 4225 C C . ASN A 1 515 ? 18.938 -13.508 -30.812 1 93.5 515 ASN A C 1
ATOM 4227 O O . ASN A 1 515 ? 17.984 -12.727 -30.797 1 93.5 515 ASN A O 1
ATOM 4231 N N . ASP A 1 516 ? 19.359 -14.25 -31.844 1 94.19 516 ASP A N 1
ATOM 4232 C CA . ASP A 1 516 ? 18.688 -14.086 -33.125 1 94.19 516 ASP A CA 1
ATOM 4233 C C . ASP A 1 516 ? 17.625 -15.164 -33.344 1 94.19 516 ASP A C 1
ATOM 4235 O O . ASP A 1 516 ? 16.484 -14.859 -33.688 1 94.19 516 ASP A O 1
ATOM 4239 N N . ASN A 1 517 ? 18.031 -16.391 -33.125 1 94.88 517 ASN A N 1
ATOM 4240 C CA . ASN A 1 517 ? 17.141 -17.484 -33.469 1 94.88 517 ASN A CA 1
ATOM 4241 C C . ASN A 1 517 ? 16.297 -17.922 -32.281 1 94.88 517 ASN A C 1
ATOM 4243 O O . ASN A 1 517 ? 15.383 -18.734 -32.438 1 94.88 517 ASN A O 1
ATOM 4247 N N . ARG A 1 518 ? 16.531 -17.484 -31.031 1 90.94 518 ARG A N 1
ATOM 4248 C CA . ARG A 1 518 ? 15.781 -17.734 -29.797 1 90.94 518 ARG A CA 1
ATOM 4249 C C . ARG A 1 518 ? 15.93 -19.172 -29.344 1 90.94 518 ARG A C 1
ATOM 4251 O O . ARG A 1 518 ? 15.094 -19.688 -28.594 1 90.94 518 ARG A O 1
ATOM 4258 N N . MET A 1 519 ? 16.953 -19.797 -29.844 1 94.5 519 MET A N 1
ATOM 4259 C CA . MET A 1 519 ? 17.156 -21.203 -29.484 1 94.5 519 MET A CA 1
ATOM 4260 C C . MET A 1 519 ? 18.234 -21.344 -28.422 1 94.5 519 MET A C 1
ATOM 4262 O O . MET A 1 519 ? 19.406 -21.562 -28.734 1 94.5 519 MET A O 1
ATOM 4266 N N . THR A 1 520 ? 17.766 -21.266 -27.156 1 93.38 520 THR A N 1
ATOM 4267 C CA . THR A 1 520 ? 18.641 -21.469 -26.016 1 93.38 520 THR A CA 1
ATOM 4268 C C . THR A 1 520 ? 18.938 -22.953 -25.812 1 93.38 520 THR A C 1
ATOM 4270 O O . THR A 1 520 ? 18.266 -23.797 -26.391 1 93.38 520 THR A O 1
ATOM 4273 N N . PRO A 1 521 ? 19.953 -23.266 -25.016 1 93.38 521 PRO A N 1
ATOM 4274 C CA . PRO A 1 521 ? 20.219 -24.672 -24.75 1 93.38 521 PRO A CA 1
ATOM 4275 C C . PRO A 1 521 ? 19 -25.422 -24.219 1 93.38 521 PRO A C 1
ATOM 4277 O O . PRO A 1 521 ? 18.766 -26.562 -24.594 1 93.38 521 PRO A O 1
ATOM 4280 N N . SER A 1 522 ? 18.203 -24.797 -23.453 1 92.31 522 SER A N 1
ATOM 4281 C CA . SER A 1 522 ? 17 -25.406 -22.906 1 92.31 522 SER A CA 1
ATOM 4282 C C . SER A 1 522 ? 15.977 -25.672 -24.016 1 92.31 522 SER A C 1
ATOM 4284 O O . SER A 1 522 ? 15.383 -26.75 -24.078 1 92.31 522 SER A O 1
ATOM 4286 N N . ASN A 1 523 ? 15.797 -24.703 -24.875 1 91.75 523 ASN A N 1
ATOM 4287 C CA . ASN A 1 523 ? 14.867 -24.859 -25.984 1 91.75 523 ASN A CA 1
ATOM 4288 C C . ASN A 1 523 ? 15.312 -25.953 -26.938 1 91.75 523 ASN A C 1
ATOM 4290 O O . ASN A 1 523 ? 14.492 -26.75 -27.422 1 91.75 523 ASN A O 1
ATOM 4294 N N . MET A 1 524 ? 16.609 -25.906 -27.188 1 95.12 524 MET A N 1
ATOM 4295 C CA . MET A 1 524 ? 17.172 -26.906 -28.094 1 95.12 524 MET A CA 1
ATOM 4296 C C . MET A 1 524 ? 17.078 -28.312 -27.484 1 95.12 524 MET A C 1
ATOM 4298 O O . MET A 1 524 ? 16.797 -29.281 -28.203 1 95.12 524 MET A O 1
ATOM 4302 N N . ALA A 1 525 ? 17.25 -28.406 -26.188 1 95.12 525 ALA A N 1
ATOM 4303 C CA . ALA A 1 525 ? 17.219 -29.672 -25.484 1 95.12 525 ALA A CA 1
ATOM 4304 C C . ALA A 1 525 ? 15.82 -30.297 -25.547 1 95.12 525 ALA A C 1
ATOM 4306 O O . ALA A 1 525 ? 15.68 -31.516 -25.625 1 95.12 525 ALA A O 1
ATOM 4307 N N . VAL A 1 526 ? 14.797 -29.516 -25.562 1 93.19 526 VAL A N 1
ATOM 4308 C CA . VAL A 1 526 ? 13.422 -30 -25.625 1 93.19 526 VAL A CA 1
ATOM 4309 C C . VAL A 1 526 ? 13.188 -30.703 -26.953 1 93.19 526 VAL A C 1
ATOM 4311 O O . VAL A 1 526 ? 12.453 -31.703 -27.016 1 93.19 526 VAL A O 1
ATOM 4314 N N . ILE A 1 527 ? 13.82 -30.219 -28 1 93.69 527 ILE A N 1
ATOM 4315 C CA . ILE A 1 527 ? 13.641 -30.766 -29.328 1 93.69 527 ILE A CA 1
ATOM 4316 C C . ILE A 1 527 ? 14.484 -32.031 -29.484 1 93.69 527 ILE A C 1
ATOM 4318 O O . ILE A 1 527 ? 14.016 -33.031 -30 1 93.69 527 ILE A O 1
ATOM 4322 N N . PHE A 1 528 ? 15.672 -32.031 -28.984 1 96.31 528 PHE A N 1
ATOM 4323 C CA . PHE A 1 528 ? 16.625 -33.094 -29.312 1 96.31 528 PHE A CA 1
ATOM 4324 C C . PHE A 1 528 ? 16.672 -34.156 -28.203 1 96.31 528 PHE A C 1
ATOM 4326 O O . PHE A 1 528 ? 17.219 -35.219 -28.406 1 96.31 528 PHE A O 1
ATOM 4333 N N . GLY A 1 529 ? 16.078 -33.844 -27.062 1 94.81 529 GLY A N 1
ATOM 4334 C CA . GLY A 1 529 ? 16 -34.844 -26 1 94.81 529 GLY A CA 1
ATOM 4335 C C . GLY A 1 529 ? 15.398 -36.156 -26.469 1 94.81 529 GLY A C 1
ATOM 4336 O O . GLY A 1 529 ? 16.094 -37.188 -26.562 1 94.81 529 GLY A O 1
ATOM 4337 N N . PRO A 1 530 ? 14.141 -36 -26.906 1 92.19 530 PRO A N 1
ATOM 4338 C CA . PRO A 1 530 ? 13.484 -37.219 -27.375 1 92.19 530 PRO A CA 1
ATOM 4339 C C . PRO A 1 530 ? 14.023 -37.688 -28.719 1 92.19 530 PRO A C 1
ATOM 4341 O O . PRO A 1 530 ? 13.781 -38.844 -29.125 1 92.19 530 PRO A O 1
ATOM 4344 N N . THR A 1 531 ? 14.812 -36.875 -29.406 1 93.12 531 THR A N 1
ATOM 4345 C CA . THR A 1 531 ? 15.383 -37.219 -30.703 1 93.12 531 THR A CA 1
ATOM 4346 C C . THR A 1 531 ? 16.594 -38.125 -30.516 1 93.12 531 THR A C 1
ATOM 4348 O O . THR A 1 531 ? 16.797 -39.062 -31.297 1 93.12 531 THR A O 1
ATOM 4351 N N . LEU A 1 532 ? 17.375 -37.844 -29.516 1 95.81 532 LEU A N 1
ATOM 4352 C CA . LEU A 1 532 ? 18.625 -38.562 -29.328 1 95.81 532 LEU A CA 1
ATOM 4353 C C . LEU A 1 532 ? 18.453 -39.719 -28.344 1 95.81 532 LEU A C 1
ATOM 4355 O O . LEU A 1 532 ? 19.234 -40.688 -28.375 1 95.81 532 LEU A O 1
ATOM 4359 N N . LEU A 1 533 ? 17.5 -39.531 -27.453 1 94.75 533 LEU A N 1
ATOM 4360 C CA . LEU A 1 533 ? 17.25 -40.531 -26.453 1 94.75 533 LEU A CA 1
ATOM 4361 C C . LEU A 1 533 ? 15.836 -41.094 -26.594 1 94.75 533 LEU A C 1
ATOM 4363 O O . LEU A 1 533 ? 14.891 -40.344 -26.859 1 94.75 533 LEU A O 1
ATOM 4367 N N . ARG A 1 534 ? 15.727 -42.344 -26.516 1 91.31 534 ARG A N 1
ATOM 4368 C CA . ARG A 1 534 ? 14.438 -43.031 -26.562 1 91.31 534 ARG A CA 1
ATOM 4369 C C . ARG A 1 534 ? 14.43 -44.25 -25.672 1 91.31 534 ARG A C 1
ATOM 4371 O O . ARG A 1 534 ? 15.391 -45.031 -25.656 1 91.31 534 ARG A O 1
ATOM 4378 N N . ALA A 1 535 ? 13.383 -44.406 -24.984 1 88.62 535 ALA A N 1
ATOM 4379 C CA . ALA A 1 535 ? 13.242 -45.625 -24.156 1 88.62 535 ALA A CA 1
ATOM 4380 C C . ALA A 1 535 ? 12.875 -46.812 -25 1 88.62 535 ALA A C 1
ATOM 4382 O O . ALA A 1 535 ? 12.203 -46.688 -26.031 1 88.62 535 ALA A O 1
ATOM 4383 N N . GLN A 1 536 ? 13.258 -47.906 -24.516 1 85.31 536 GLN A N 1
ATOM 4384 C CA . GLN A 1 536 ? 12.938 -49.156 -25.219 1 85.31 536 GLN A CA 1
ATOM 4385 C C . GLN A 1 536 ? 11.461 -49.5 -25.094 1 85.31 536 GLN A C 1
ATOM 4387 O O . GLN A 1 536 ? 10.836 -49.969 -26.047 1 85.31 536 GLN A O 1
ATOM 4392 N N . GLU A 1 537 ? 11.023 -49.156 -23.922 1 82.19 537 GLU A N 1
ATOM 4393 C CA . GLU A 1 537 ? 9.617 -49.438 -23.672 1 82.19 537 GLU A CA 1
ATOM 4394 C C . GLU A 1 537 ? 8.758 -48.219 -23.906 1 82.19 537 GLU A C 1
ATOM 4396 O O . GLU A 1 537 ? 9.164 -47.094 -23.578 1 82.19 537 GLU A O 1
ATOM 4401 N N . GLU A 1 538 ? 7.648 -48.438 -24.531 1 83.25 538 GLU A N 1
ATOM 4402 C CA . GLU A 1 538 ? 6.699 -47.344 -24.734 1 83.25 538 GLU A CA 1
ATOM 4403 C C . GLU A 1 538 ? 5.668 -47.312 -23.609 1 83.25 538 GLU A C 1
ATOM 4405 O O . GLU A 1 538 ? 4.582 -47.875 -23.734 1 83.25 538 GLU A O 1
ATOM 4410 N N . THR A 1 539 ? 5.957 -46.594 -22.562 1 87.69 539 THR A N 1
ATOM 4411 C CA . THR A 1 539 ? 5.102 -46.438 -21.391 1 87.69 539 THR A CA 1
ATOM 4412 C C . THR A 1 539 ? 4.891 -44.969 -21.062 1 87.69 539 THR A C 1
ATOM 4414 O O . THR A 1 539 ? 5.617 -44.125 -21.562 1 87.69 539 THR A O 1
ATOM 4417 N N . VAL A 1 540 ? 3.896 -44.719 -20.328 1 88.44 540 VAL A N 1
ATOM 4418 C CA . VAL A 1 540 ? 3.652 -43.375 -19.859 1 88.44 540 VAL A CA 1
ATOM 4419 C C . VAL A 1 540 ? 4.832 -42.906 -19 1 88.44 540 VAL A C 1
ATOM 4421 O O . VAL A 1 540 ? 5.254 -41.75 -19.109 1 88.44 540 VAL A O 1
ATOM 4424 N N . ALA A 1 541 ? 5.332 -43.781 -18.172 1 88.19 541 ALA A N 1
ATOM 4425 C CA . ALA A 1 541 ? 6.496 -43.469 -17.359 1 88.19 541 ALA A CA 1
ATOM 4426 C C . ALA A 1 541 ? 7.66 -43 -18.219 1 88.19 541 ALA A C 1
ATOM 4428 O O . ALA A 1 541 ? 8.367 -42.062 -17.844 1 88.19 541 ALA A O 1
ATOM 4429 N N . ALA A 1 542 ? 7.863 -43.656 -19.297 1 89.12 542 ALA A N 1
ATOM 4430 C CA . ALA A 1 542 ? 8.938 -43.25 -20.203 1 89.12 542 ALA A CA 1
ATOM 4431 C C . ALA A 1 542 ? 8.688 -41.875 -20.766 1 89.12 542 ALA A C 1
ATOM 4433 O O . ALA A 1 542 ? 9.633 -41.094 -20.984 1 89.12 542 ALA A O 1
ATOM 4434 N N . MET A 1 543 ? 7.449 -41.594 -21.094 1 88.44 543 MET A N 1
ATOM 4435 C CA . MET A 1 543 ? 7.098 -40.281 -21.609 1 88.44 543 MET A CA 1
ATOM 4436 C C . MET A 1 543 ? 7.34 -39.188 -20.547 1 88.44 543 MET A C 1
ATOM 4438 O O . MET A 1 543 ? 7.812 -38.094 -20.859 1 88.44 543 MET A O 1
ATOM 4442 N N . MET A 1 544 ? 7.039 -39.5 -19.359 1 87.06 544 MET A N 1
ATOM 4443 C CA . MET A 1 544 ? 7.227 -38.562 -18.266 1 87.06 544 MET A CA 1
ATOM 4444 C C . MET A 1 544 ? 8.711 -38.281 -18.031 1 87.06 544 MET A C 1
ATOM 4446 O O . MET A 1 544 ? 9.07 -37.25 -17.484 1 87.06 544 MET A O 1
ATOM 4450 N N . ASP A 1 545 ? 9.539 -39.188 -18.453 1 89.38 545 ASP A N 1
ATOM 4451 C CA . ASP A 1 545 ? 10.977 -39.062 -18.25 1 89.38 545 ASP A CA 1
ATOM 4452 C C . ASP A 1 545 ? 11.609 -38.219 -19.375 1 89.38 545 ASP A C 1
ATOM 4454 O O . ASP A 1 545 ? 12.805 -37.938 -19.344 1 89.38 545 ASP A O 1
ATOM 4458 N N . ILE A 1 546 ? 10.828 -37.812 -20.312 1 90.69 546 ILE A N 1
ATOM 4459 C CA . ILE A 1 546 ? 11.352 -37.031 -21.438 1 90.69 546 ILE A CA 1
ATOM 4460 C C . ILE A 1 546 ? 12.008 -35.75 -20.906 1 90.69 546 ILE A C 1
ATOM 4462 O O . ILE A 1 546 ? 13.023 -35.312 -21.438 1 90.69 546 ILE A O 1
ATOM 4466 N N . LYS A 1 547 ? 11.453 -35.219 -19.875 1 90.81 547 LYS A N 1
ATOM 4467 C CA . LYS A 1 547 ? 12.008 -34 -19.297 1 90.81 547 LYS A CA 1
ATOM 4468 C C . LYS A 1 547 ? 13.453 -34.219 -18.859 1 90.81 547 LYS A C 1
ATOM 4470 O O . LYS A 1 547 ? 14.281 -33.312 -18.953 1 90.81 547 LYS A O 1
ATOM 4475 N N . PHE A 1 548 ? 13.758 -35.344 -18.391 1 92.88 548 PHE A N 1
ATOM 4476 C CA . PHE A 1 548 ? 15.117 -35.625 -17.953 1 92.88 548 PHE A CA 1
ATOM 4477 C C . PHE A 1 548 ? 16.016 -35.938 -19.156 1 92.88 548 PHE A C 1
ATOM 4479 O O . PHE A 1 548 ? 17.234 -35.688 -19.094 1 92.88 548 PHE A O 1
ATOM 4486 N N . GLN A 1 549 ? 15.406 -36.531 -20.25 1 95 549 GLN A N 1
ATOM 4487 C CA . GLN A 1 549 ? 16.156 -36.625 -21.5 1 95 549 GLN A CA 1
ATOM 4488 C C . GLN A 1 549 ? 16.641 -35.25 -21.953 1 95 549 GLN A C 1
ATOM 4490 O O . GLN A 1 549 ? 17.781 -35.125 -22.406 1 95 549 GLN A O 1
ATOM 4495 N N . ASN A 1 550 ? 15.719 -34.344 -21.812 1 93.94 550 ASN A N 1
ATOM 4496 C CA . ASN A 1 550 ? 16.047 -32.969 -22.188 1 93.94 550 ASN A CA 1
ATOM 4497 C C . ASN A 1 550 ? 17.203 -32.406 -21.359 1 93.94 550 ASN A C 1
ATOM 4499 O O . ASN A 1 550 ? 18.047 -31.688 -21.891 1 93.94 550 ASN A O 1
ATOM 4503 N N . ILE A 1 551 ? 17.234 -32.75 -20.125 1 94.31 551 ILE A N 1
ATOM 4504 C CA . ILE A 1 551 ? 18.281 -32.25 -19.234 1 94.31 551 ILE A CA 1
ATOM 4505 C C . ILE A 1 551 ? 19.625 -32.812 -19.672 1 94.31 551 ILE A C 1
ATOM 4507 O O . ILE A 1 551 ? 20.641 -32.125 -19.641 1 94.31 551 ILE A O 1
ATOM 4511 N N . VAL A 1 552 ? 19.672 -34.062 -20.078 1 95.12 552 VAL A N 1
ATOM 4512 C CA . VAL A 1 552 ? 20.891 -34.688 -20.562 1 95.12 552 VAL A CA 1
ATOM 4513 C C . VAL A 1 552 ? 21.453 -33.875 -21.734 1 95.12 552 VAL A C 1
ATOM 4515 O O . VAL A 1 552 ? 22.641 -33.531 -21.75 1 95.12 552 VAL A O 1
ATOM 4518 N N . VAL A 1 553 ? 20.609 -33.625 -22.703 1 95.31 553 VAL A N 1
ATOM 4519 C CA . VAL A 1 553 ? 21.031 -32.906 -23.906 1 95.31 553 VAL A CA 1
ATOM 4520 C C . VAL A 1 553 ? 21.453 -31.484 -23.562 1 95.31 553 VAL A C 1
ATOM 4522 O O . VAL A 1 553 ? 22.422 -30.969 -24.109 1 95.31 553 VAL A O 1
ATOM 4525 N N . GLU A 1 554 ? 20.688 -30.891 -22.672 1 94.62 554 GLU A N 1
ATOM 4526 C CA . GLU A 1 554 ? 21.016 -29.531 -22.25 1 94.62 554 GLU A CA 1
ATOM 4527 C C . GLU A 1 554 ? 22.406 -29.469 -21.625 1 94.62 554 GLU A C 1
ATOM 4529 O O . GLU A 1 554 ? 23.172 -28.531 -21.922 1 94.62 554 GLU A O 1
ATOM 4534 N N . ILE A 1 555 ? 22.703 -30.375 -20.828 1 94.12 555 ILE A N 1
ATOM 4535 C CA . ILE A 1 555 ? 24.016 -30.453 -20.172 1 94.12 555 ILE A CA 1
ATOM 4536 C C . ILE A 1 555 ? 25.109 -30.641 -21.219 1 94.12 555 ILE A C 1
ATOM 4538 O O . ILE A 1 555 ? 26.172 -30.031 -21.141 1 94.12 555 ILE A O 1
ATOM 4542 N N . LEU A 1 556 ? 24.859 -31.516 -22.203 1 95 556 LEU A N 1
ATOM 4543 C CA . LEU A 1 556 ? 25.844 -31.781 -23.266 1 95 556 LEU A CA 1
ATOM 4544 C C . LEU A 1 556 ? 26.125 -30.516 -24.062 1 95 556 LEU A C 1
ATOM 4546 O O . LEU A 1 556 ? 27.266 -30.281 -24.5 1 95 556 LEU A O 1
ATOM 4550 N N . ILE A 1 557 ? 25.125 -29.703 -24.281 1 95.06 557 ILE A N 1
ATOM 4551 C CA . ILE A 1 557 ? 25.281 -28.469 -25.031 1 95.06 557 ILE A CA 1
ATOM 4552 C C . ILE A 1 557 ? 26.016 -27.422 -24.172 1 95.06 557 ILE A C 1
ATOM 4554 O O . ILE A 1 557 ? 27 -26.844 -24.609 1 95.06 557 ILE A O 1
ATOM 4558 N N . GLU A 1 558 ? 25.578 -27.266 -22.953 1 92.88 558 GLU A N 1
ATOM 4559 C CA . GLU A 1 558 ? 26.078 -26.219 -22.078 1 92.88 558 GLU A CA 1
ATOM 4560 C C . GLU A 1 558 ? 27.516 -26.5 -21.641 1 92.88 558 GLU A C 1
ATOM 4562 O O . GLU A 1 558 ? 28.312 -25.578 -21.453 1 92.88 558 GLU A O 1
ATOM 4567 N N . GLU A 1 559 ? 27.781 -27.719 -21.422 1 89.56 559 GLU A N 1
ATOM 4568 C CA . GLU A 1 559 ? 29.094 -28.094 -20.891 1 89.56 559 GLU A CA 1
ATOM 4569 C C . GLU A 1 559 ? 29.938 -28.766 -21.969 1 89.56 559 GLU A C 1
ATOM 4571 O O . GLU A 1 559 ? 30.781 -29.609 -21.656 1 89.56 559 GLU A O 1
ATOM 4576 N N . TYR A 1 560 ? 29.688 -28.453 -23.172 1 89.56 560 TYR A N 1
ATOM 4577 C CA . TYR A 1 560 ? 30.359 -29.078 -24.312 1 89.56 560 TYR A CA 1
ATOM 4578 C C . TYR A 1 560 ? 31.875 -28.969 -24.172 1 89.56 560 TYR A C 1
ATOM 4580 O O . TYR A 1 560 ? 32.594 -29.938 -24.438 1 89.56 560 TYR A O 1
ATOM 4588 N N . LYS A 1 561 ? 32.375 -27.766 -23.781 1 82.56 561 LYS A N 1
ATOM 4589 C CA . LYS A 1 561 ? 33.812 -27.562 -23.672 1 82.56 561 LYS A CA 1
ATOM 4590 C C . LYS A 1 561 ? 34.406 -28.469 -22.609 1 82.56 561 LYS A C 1
ATOM 4592 O O . LYS A 1 561 ? 35.531 -28.984 -22.797 1 82.56 561 LYS A O 1
ATOM 4597 N N . LYS A 1 562 ? 33.625 -28.688 -21.609 1 74.75 562 LYS A N 1
ATOM 4598 C CA . LYS A 1 562 ? 34.125 -29.547 -20.531 1 74.75 562 LYS A CA 1
ATOM 4599 C C . LYS A 1 562 ? 34.094 -31.031 -20.938 1 74.75 562 LYS A C 1
ATOM 4601 O O . LYS A 1 562 ? 35 -31.797 -20.609 1 74.75 562 LYS A O 1
ATOM 4606 N N . VAL A 1 563 ? 33.125 -31.312 -21.641 1 64.19 563 VAL A N 1
ATOM 4607 C CA . VAL A 1 563 ? 32.906 -32.719 -22.047 1 64.19 563 VAL A CA 1
ATOM 4608 C C . VAL A 1 563 ? 33.938 -33.094 -23.094 1 64.19 563 VAL A C 1
ATOM 4610 O O . VAL A 1 563 ? 34.469 -34.219 -23.078 1 64.19 563 VAL A O 1
ATOM 4613 N N . GLN A 1 564 ? 34.25 -32.281 -24.016 1 64.12 564 GLN A N 1
ATOM 4614 C CA . GLN A 1 564 ? 35.25 -32.531 -25.047 1 64.12 564 GLN A CA 1
ATOM 4615 C C . GLN A 1 564 ? 36.656 -32.625 -24.469 1 64.12 564 GLN A C 1
ATOM 4617 O O . GLN A 1 564 ? 37.469 -33.438 -24.922 1 64.12 564 GLN A O 1
ATOM 4622 N N . ILE A 1 565 ? 36.906 -31.688 -23.609 1 46.84 565 ILE A N 1
ATOM 4623 C CA . ILE A 1 565 ? 38.25 -31.594 -23.078 1 46.84 565 ILE A CA 1
ATOM 4624 C C . ILE A 1 565 ? 38.594 -32.875 -22.312 1 46.84 565 ILE A C 1
ATOM 4626 O O . ILE A 1 565 ? 39.719 -33.312 -22.297 1 46.84 565 ILE A O 1
ATOM 4630 N N . CYS A 1 566 ? 37.75 -33.438 -21.641 1 41.66 566 CYS A N 1
ATOM 4631 C CA . CYS A 1 566 ? 38.156 -34.625 -20.859 1 41.66 566 CYS A CA 1
ATOM 4632 C C . CYS A 1 566 ? 38.312 -35.844 -21.75 1 41.66 566 CYS A C 1
ATOM 4634 O O . CYS A 1 566 ? 38.344 -36.969 -21.266 1 41.66 566 CYS A O 1
ATOM 4636 N N . LYS A 1 567 ? 38.688 -35.562 -23.062 1 43.81 567 LYS A N 1
ATOM 4637 C CA . LYS A 1 567 ? 39.312 -36.594 -23.859 1 43.81 567 LYS A CA 1
ATOM 4638 C C . LYS A 1 567 ? 40.812 -36.719 -23.578 1 43.81 567 LYS A C 1
ATOM 4640 O O . LYS A 1 567 ? 41.5 -35.688 -23.469 1 43.81 567 LYS A O 1
ATOM 4645 N N . MET B 1 1 ? 6.547 -38.062 -1.618 1 55.34 1 MET B N 1
ATOM 4646 C CA . MET B 1 1 ? 6.863 -38.969 -2.707 1 55.34 1 MET B CA 1
ATOM 4647 C C . MET B 1 1 ? 5.75 -39 -3.748 1 55.34 1 MET B C 1
ATOM 4649 O O . MET B 1 1 ? 4.578 -38.812 -3.412 1 55.34 1 MET B O 1
ATOM 4653 N N . GLY B 1 2 ? 6.09 -38.688 -5.02 1 67.38 2 GLY B N 1
ATOM 4654 C CA . GLY B 1 2 ? 5.121 -38.562 -6.098 1 67.38 2 GLY B CA 1
ATOM 4655 C C . GLY B 1 2 ? 4.484 -39.875 -6.473 1 67.38 2 GLY B C 1
ATOM 4656 O O . GLY B 1 2 ? 4.969 -40.938 -6.078 1 67.38 2 GLY B O 1
ATOM 4657 N N . HIS B 1 3 ? 3.34 -39.875 -6.832 1 82.12 3 HIS B N 1
ATOM 4658 C CA . HIS B 1 3 ? 2.629 -41.062 -7.293 1 82.12 3 HIS B CA 1
ATOM 4659 C C . HIS B 1 3 ? 3.234 -41.594 -8.586 1 82.12 3 HIS B C 1
ATOM 4661 O O . HIS B 1 3 ? 3.689 -40.812 -9.43 1 82.12 3 HIS B O 1
ATOM 4667 N N . PRO B 1 4 ? 3.297 -42.906 -8.617 1 88.69 4 PRO B N 1
ATOM 4668 C CA . PRO B 1 4 ? 3.771 -43.469 -9.891 1 88.69 4 PRO B CA 1
ATOM 4669 C C . PRO B 1 4 ? 2.852 -43.125 -11.062 1 88.69 4 PRO B C 1
ATOM 4671 O O . PRO B 1 4 ? 1.646 -42.969 -10.875 1 88.69 4 PRO B O 1
ATOM 4674 N N . PRO B 1 5 ? 3.42 -43.031 -12.219 1 91.69 5 PRO B N 1
ATOM 4675 C CA . PRO B 1 5 ? 2.588 -42.719 -13.383 1 91.69 5 PRO B CA 1
ATOM 4676 C C . PRO B 1 5 ? 1.536 -43.781 -13.672 1 91.69 5 PRO B C 1
ATOM 4678 O O . PRO B 1 5 ? 1.79 -44.969 -13.477 1 91.69 5 PRO B O 1
ATOM 4681 N N . LEU B 1 6 ? 0.423 -43.344 -14.07 1 94.06 6 LEU B N 1
ATOM 4682 C CA . LEU B 1 6 ? -0.636 -44.25 -14.516 1 94.06 6 LEU B CA 1
ATOM 4683 C C . LEU B 1 6 ? -0.387 -44.719 -15.945 1 94.06 6 LEU B C 1
ATOM 4685 O O . LEU B 1 6 ? -0.383 -43.906 -16.875 1 94.06 6 LEU B O 1
ATOM 4689 N N . GLU B 1 7 ? -0.227 -46.031 -16.094 1 91.5 7 GLU B N 1
ATOM 4690 C CA . GLU B 1 7 ? 0.085 -46.562 -17.406 1 91.5 7 GLU B CA 1
ATOM 4691 C C . GLU B 1 7 ? -1.187 -46.844 -18.203 1 91.5 7 GLU B C 1
ATOM 4693 O O . GLU B 1 7 ? -2.189 -47.312 -17.641 1 91.5 7 GLU B O 1
ATOM 4698 N N . PHE B 1 8 ? -1.139 -46.594 -19.484 1 91.44 8 PHE B N 1
ATOM 4699 C CA . PHE B 1 8 ? -2.275 -46.875 -20.359 1 91.44 8 PHE B CA 1
ATOM 4700 C C . PHE B 1 8 ? -2.543 -48.375 -20.406 1 91.44 8 PHE B C 1
ATOM 4702 O O . PHE B 1 8 ? -3.699 -48.812 -20.422 1 91.44 8 PHE B O 1
ATOM 4709 N N . SER B 1 9 ? -1.478 -49.188 -20.406 1 85.94 9 SER B N 1
ATOM 4710 C CA . SER B 1 9 ? -1.62 -50.625 -20.453 1 85.94 9 SER B CA 1
ATOM 4711 C C . SER B 1 9 ? -2.322 -51.156 -19.203 1 85.94 9 SER B C 1
ATOM 4713 O O . SER B 1 9 ? -3.004 -52.188 -19.266 1 85.94 9 SER B O 1
ATOM 4715 N N . ALA B 1 10 ? -2.09 -50.469 -18.141 1 89.12 10 ALA B N 1
ATOM 4716 C CA . ALA B 1 10 ? -2.705 -50.875 -16.875 1 89.12 10 ALA B CA 1
ATOM 4717 C C . ALA B 1 10 ? -4.219 -50.688 -16.922 1 89.12 10 ALA B C 1
ATOM 4719 O O . ALA B 1 10 ? -4.953 -51.312 -16.141 1 89.12 10 ALA B O 1
ATOM 4720 N N . CYS B 1 11 ? -4.695 -49.844 -17.844 1 91.62 11 CYS B N 1
ATOM 4721 C CA . CYS B 1 11 ? -6.129 -49.625 -17.984 1 91.62 11 CYS B CA 1
ATOM 4722 C C . CYS B 1 11 ? -6.836 -50.875 -18.469 1 91.62 11 CYS B C 1
ATOM 4724 O O . CYS B 1 11 ? -7.98 -51.125 -18.109 1 91.62 11 CYS B O 1
ATOM 4726 N N . TYR B 1 12 ? -6.105 -51.594 -19.234 1 85.56 12 TYR B N 1
ATOM 4727 C CA . TYR B 1 12 ? -6.688 -52.812 -19.797 1 85.56 12 TYR B CA 1
ATOM 4728 C C . TYR B 1 12 ? -6.891 -53.875 -18.703 1 85.56 12 TYR B C 1
ATOM 4730 O O . TYR B 1 12 ? -7.922 -54.562 -18.672 1 85.56 12 TYR B O 1
ATOM 4738 N N . LEU B 1 13 ? -5.906 -53.969 -17.875 1 86.44 13 LEU B N 1
ATOM 4739 C CA . LEU B 1 13 ? -5.953 -54.969 -16.828 1 86.44 13 LEU B CA 1
ATOM 4740 C C . LEU B 1 13 ? -6.91 -54.531 -15.711 1 86.44 13 LEU B C 1
ATOM 4742 O O . LEU B 1 13 ? -7.535 -55.375 -15.07 1 86.44 13 LEU B O 1
ATOM 4746 N N . ASP B 1 14 ? -6.984 -53.25 -15.523 1 91.62 14 ASP B N 1
ATOM 4747 C CA . ASP B 1 14 ? -7.848 -52.688 -14.484 1 91.62 14 ASP B CA 1
ATOM 4748 C C . ASP B 1 14 ? -7.609 -53.375 -13.141 1 91.62 14 ASP B C 1
ATOM 4750 O O . ASP B 1 14 ? -8.562 -53.781 -12.469 1 91.62 14 ASP B O 1
ATOM 4754 N N . SER B 1 15 ? -6.363 -53.531 -12.742 1 91.31 15 SER B N 1
ATOM 4755 C CA . SER B 1 15 ? -5.996 -54.219 -11.508 1 91.31 15 SER B CA 1
ATOM 4756 C C . SER B 1 15 ? -6.402 -53.375 -10.289 1 91.31 15 SER B C 1
ATOM 4758 O O . SER B 1 15 ? -6.637 -52.188 -10.391 1 91.31 15 SER B O 1
ATOM 4760 N N . PRO B 1 16 ? -6.555 -54 -9.141 1 91.19 16 PRO B N 1
ATOM 4761 C CA . PRO B 1 16 ? -6.836 -53.25 -7.91 1 91.19 16 PRO B CA 1
ATOM 4762 C C . PRO B 1 16 ? -5.766 -52.219 -7.594 1 91.19 16 PRO B C 1
ATOM 4764 O O . PRO B 1 16 ? -6.074 -51.156 -7.066 1 91.19 16 PRO B O 1
ATOM 4767 N N . GLU B 1 17 ? -4.508 -52.562 -7.828 1 90.56 17 GLU B N 1
ATOM 4768 C CA . GLU B 1 17 ? -3.42 -51.625 -7.605 1 90.56 17 GLU B CA 1
ATOM 4769 C C . GLU B 1 17 ? -3.57 -50.375 -8.492 1 90.56 17 GLU B C 1
ATOM 4771 O O . GLU B 1 17 ? -3.309 -49.25 -8.047 1 90.56 17 GLU B O 1
ATOM 4776 N N . PHE B 1 18 ? -3.941 -50.625 -9.727 1 93.88 18 PHE B N 1
ATOM 4777 C CA . PHE B 1 18 ? -4.195 -49.5 -10.648 1 93.88 18 PHE B CA 1
ATOM 4778 C C . PHE B 1 18 ? -5.32 -48.625 -10.133 1 93.88 18 PHE B C 1
ATOM 4780 O O . PHE B 1 18 ? -5.191 -47.406 -10.117 1 93.88 18 PHE B O 1
ATOM 4787 N N . ARG B 1 19 ? -6.43 -49.219 -9.695 1 94.19 19 ARG B N 1
ATOM 4788 C CA . ARG B 1 19 ? -7.582 -48.469 -9.195 1 94.19 19 ARG B CA 1
ATOM 4789 C C . ARG B 1 19 ? -7.223 -47.688 -7.945 1 94.19 19 ARG B C 1
ATOM 4791 O O . ARG B 1 19 ? -7.711 -46.562 -7.746 1 94.19 19 ARG B O 1
ATOM 4798 N N . GLU B 1 20 ? -6.363 -48.25 -7.102 1 93.56 20 GLU B N 1
ATOM 4799 C CA . GLU B 1 20 ? -5.91 -47.562 -5.91 1 93.56 20 GLU B CA 1
ATOM 4800 C C . GLU B 1 20 ? -5.078 -46.312 -6.277 1 93.56 20 GLU B C 1
ATOM 4802 O O . GLU B 1 20 ? -5.242 -45.25 -5.684 1 93.56 20 GLU B O 1
ATOM 4807 N N . THR B 1 21 ? -4.145 -46.469 -7.18 1 94.25 21 THR B N 1
ATOM 4808 C CA . THR B 1 21 ? -3.336 -45.344 -7.637 1 94.25 21 THR B CA 1
ATOM 4809 C C . THR B 1 21 ? -4.211 -44.281 -8.289 1 94.25 21 THR B C 1
ATOM 4811 O O . THR B 1 21 ? -3.98 -43.094 -8.109 1 94.25 21 THR B O 1
ATOM 4814 N N . LEU B 1 22 ? -5.145 -44.75 -9.094 1 95.75 22 LEU B N 1
ATOM 4815 C CA . LEU B 1 22 ? -6.082 -43.812 -9.727 1 95.75 22 LEU B CA 1
ATOM 4816 C C . LEU B 1 22 ? -6.828 -43 -8.688 1 95.75 22 LEU B C 1
ATOM 4818 O O . LEU B 1 22 ? -7.012 -41.781 -8.859 1 95.75 22 LEU B O 1
ATOM 4822 N N . LYS B 1 23 ? -7.262 -43.625 -7.629 1 95.19 23 LYS B N 1
ATOM 4823 C CA . LYS B 1 23 ? -7.957 -42.938 -6.547 1 95.19 23 LYS B CA 1
ATOM 4824 C C . LYS B 1 23 ? -7.062 -41.875 -5.914 1 95.19 23 LYS B C 1
ATOM 4826 O O . LYS B 1 23 ? -7.547 -40.812 -5.504 1 95.19 23 LYS B O 1
ATOM 4831 N N . CYS B 1 24 ? -5.805 -42.156 -5.762 1 93.56 24 CYS B N 1
ATOM 4832 C CA . CYS B 1 24 ? -4.863 -41.156 -5.223 1 93.56 24 CYS B CA 1
ATOM 4833 C C . CYS B 1 24 ? -4.785 -39.938 -6.113 1 93.56 24 CYS B C 1
ATOM 4835 O O . CYS B 1 24 ? -4.781 -38.812 -5.617 1 93.56 24 CYS B O 1
ATOM 4837 N N . TYR B 1 25 ? -4.723 -40.125 -7.402 1 94.25 25 TYR B N 1
ATOM 4838 C CA . TYR B 1 25 ? -4.691 -39.031 -8.344 1 94.25 25 TYR B CA 1
ATOM 4839 C C . TYR B 1 25 ? -5.984 -38.219 -8.289 1 94.25 25 TYR B C 1
ATOM 4841 O O . TYR B 1 25 ? -5.965 -37 -8.383 1 94.25 25 TYR B O 1
ATOM 4849 N N . GLU B 1 26 ? -7.109 -38.938 -8.172 1 94.94 26 GLU B N 1
ATOM 4850 C CA . GLU B 1 26 ? -8.398 -38.25 -8.062 1 94.94 26 GLU B CA 1
ATOM 4851 C C . GLU B 1 26 ? -8.461 -37.375 -6.816 1 94.94 26 GLU B C 1
ATOM 4853 O O . GLU B 1 26 ? -8.992 -36.25 -6.863 1 94.94 26 GLU B O 1
ATOM 4858 N N . SER B 1 27 ? -7.91 -37.875 -5.711 1 94 27 SER B N 1
ATOM 4859 C CA . SER B 1 27 ? -7.859 -37.094 -4.477 1 94 27 SER B CA 1
ATOM 4860 C C . SER B 1 27 ? -7.023 -35.844 -4.652 1 94 27 SER B C 1
ATOM 4862 O O . SER B 1 27 ? -7.336 -34.812 -4.078 1 94 27 SER B O 1
ATOM 4864 N N . GLU B 1 28 ? -5.965 -35.969 -5.336 1 92.38 28 GLU B N 1
ATOM 4865 C CA . GLU B 1 28 ? -5.105 -34.812 -5.598 1 92.38 28 GLU B CA 1
ATOM 4866 C C . GLU B 1 28 ? -5.824 -33.781 -6.449 1 92.38 28 GLU B C 1
ATOM 4868 O O . GLU B 1 28 ? -5.668 -32.562 -6.227 1 92.38 28 GLU B O 1
ATOM 4873 N N . VAL B 1 29 ? -6.52 -34.219 -7.469 1 94.06 29 VAL B N 1
ATOM 4874 C CA . VAL B 1 29 ? -7.277 -33.281 -8.32 1 94.06 29 VAL B CA 1
ATOM 4875 C C . VAL B 1 29 ? -8.32 -32.562 -7.484 1 94.06 29 VAL B C 1
ATOM 4877 O O . VAL B 1 29 ? -8.539 -31.359 -7.668 1 94.06 29 VAL B O 1
ATOM 4880 N N . GLU B 1 30 ? -8.938 -33.25 -6.574 1 94.19 30 GLU B N 1
ATOM 4881 C CA . GLU B 1 30 ? -9.93 -32.656 -5.699 1 94.19 30 GLU B CA 1
ATOM 4882 C C . GLU B 1 30 ? -9.281 -31.609 -4.773 1 94.19 30 GLU B C 1
ATOM 4884 O O . GLU B 1 30 ? -9.859 -30.547 -4.523 1 94.19 30 GLU B O 1
ATOM 4889 N N . LYS B 1 31 ? -8.133 -31.938 -4.191 1 93.81 31 LYS B N 1
ATOM 4890 C CA . LYS B 1 31 ? -7.398 -31 -3.354 1 93.81 31 LYS B CA 1
ATOM 4891 C C . LYS B 1 31 ? -7.043 -29.734 -4.129 1 93.81 31 LYS B C 1
ATOM 4893 O O . LYS B 1 31 ? -7.156 -28.625 -3.604 1 93.81 31 LYS B O 1
ATOM 4898 N N . THR B 1 32 ? -6.586 -29.922 -5.34 1 94.62 32 THR B N 1
ATOM 4899 C CA . THR B 1 32 ? -6.25 -28.781 -6.191 1 94.62 32 THR B CA 1
ATOM 4900 C C . THR B 1 32 ? -7.484 -27.938 -6.484 1 94.62 32 THR B C 1
ATOM 4902 O O . THR B 1 32 ? -7.418 -26.703 -6.477 1 94.62 32 THR B O 1
ATOM 4905 N N . SER B 1 33 ? -8.57 -28.594 -6.762 1 95.31 33 SER B N 1
ATOM 4906 C CA . SER B 1 33 ? -9.828 -27.891 -7.023 1 95.31 33 SER B CA 1
ATOM 4907 C C . SER B 1 33 ? -10.242 -27.047 -5.824 1 95.31 33 SER B C 1
ATOM 4909 O O . SER B 1 33 ? -10.633 -25.875 -5.98 1 95.31 33 SER B O 1
ATOM 4911 N N . LYS B 1 34 ? -10.188 -27.609 -4.656 1 95.81 34 LYS B N 1
ATOM 4912 C CA . LYS B 1 34 ? -10.523 -26.891 -3.434 1 95.81 34 LYS B CA 1
ATOM 4913 C C . LYS B 1 34 ? -9.578 -25.703 -3.211 1 95.81 34 LYS B C 1
ATOM 4915 O O . LYS B 1 34 ? -10.016 -24.625 -2.838 1 95.81 34 LYS B O 1
ATOM 4920 N N . PHE B 1 35 ? -8.367 -25.938 -3.352 1 96.31 35 PHE B N 1
ATOM 4921 C CA . PHE B 1 35 ? -7.363 -24.891 -3.221 1 96.31 35 PHE B CA 1
ATOM 4922 C C . PHE B 1 35 ? -7.668 -23.734 -4.16 1 96.31 35 PHE B C 1
ATOM 4924 O O . PHE B 1 35 ? -7.629 -22.578 -3.752 1 96.31 35 PHE B O 1
ATOM 4931 N N . LEU B 1 36 ? -7.938 -24.078 -5.43 1 96.81 36 LEU B N 1
ATOM 4932 C CA . LEU B 1 36 ? -8.203 -23.047 -6.426 1 96.81 36 LEU B CA 1
ATOM 4933 C C . LEU B 1 36 ? -9.43 -22.219 -6.039 1 96.81 36 LEU B C 1
ATOM 4935 O O . LEU B 1 36 ? -9.445 -21 -6.219 1 96.81 36 LEU B O 1
ATOM 4939 N N . LYS B 1 37 ? -10.422 -22.875 -5.562 1 97 37 LYS B N 1
ATOM 4940 C CA . LYS B 1 37 ? -11.617 -22.172 -5.105 1 97 37 LYS B CA 1
ATOM 4941 C C . LYS B 1 37 ? -11.281 -21.188 -3.994 1 97 37 LYS B C 1
ATOM 4943 O O . LYS B 1 37 ? -11.727 -20.031 -4.027 1 97 37 LYS B O 1
ATOM 4948 N N . ASP B 1 38 ? -10.516 -21.609 -3.016 1 97.44 38 ASP B N 1
ATOM 4949 C CA . ASP B 1 38 ? -10.109 -20.75 -1.911 1 97.44 38 ASP B CA 1
ATOM 4950 C C . ASP B 1 38 ? -9.219 -19.609 -2.404 1 97.44 38 ASP B C 1
ATOM 4952 O O . ASP B 1 38 ? -9.352 -18.469 -1.947 1 97.44 38 ASP B O 1
ATOM 4956 N N . LEU B 1 39 ? -8.312 -19.938 -3.258 1 97.38 39 LEU B N 1
ATOM 4957 C CA . LEU B 1 39 ? -7.395 -18.938 -3.805 1 97.38 39 LEU B CA 1
ATOM 4958 C C . LEU B 1 39 ? -8.156 -17.844 -4.547 1 97.38 39 LEU B C 1
ATOM 4960 O O . LEU B 1 39 ? -7.855 -16.656 -4.395 1 97.38 39 LEU B O 1
ATOM 4964 N N . ILE B 1 40 ? -9.086 -18.234 -5.336 1 97.5 40 ILE B N 1
ATOM 4965 C CA . ILE B 1 40 ? -9.898 -17.281 -6.094 1 97.5 40 ILE B CA 1
ATOM 4966 C C . ILE B 1 40 ? -10.703 -16.406 -5.133 1 97.5 40 ILE B C 1
ATOM 4968 O O . ILE B 1 40 ? -10.742 -15.18 -5.289 1 97.5 40 ILE B O 1
ATOM 4972 N N . LYS B 1 41 ? -11.305 -17.047 -4.176 1 97.88 41 LYS B N 1
ATOM 4973 C CA . LYS B 1 41 ? -12.078 -16.312 -3.174 1 97.88 41 LYS B CA 1
ATOM 4974 C C . LYS B 1 41 ? -11.211 -15.273 -2.461 1 97.88 41 LYS B C 1
ATOM 4976 O O . LYS B 1 41 ? -11.594 -14.109 -2.348 1 97.88 41 LYS B O 1
ATOM 4981 N N . ASP B 1 42 ? -10.133 -15.688 -1.948 1 97.81 42 ASP B N 1
ATOM 4982 C CA . ASP B 1 42 ? -9.234 -14.797 -1.229 1 97.81 42 ASP B CA 1
ATOM 4983 C C . ASP B 1 42 ? -8.648 -13.742 -2.162 1 97.81 42 ASP B C 1
ATOM 4985 O O . ASP B 1 42 ? -8.422 -12.602 -1.753 1 97.81 42 ASP B O 1
ATOM 4989 N N . GLY B 1 43 ? -8.32 -14.148 -3.422 1 97.12 43 GLY B N 1
ATOM 4990 C CA . GLY B 1 43 ? -7.855 -13.18 -4.402 1 97.12 43 GLY B CA 1
ATOM 4991 C C . GLY B 1 43 ? -8.859 -12.07 -4.664 1 97.12 43 GLY B C 1
ATOM 4992 O O . GLY B 1 43 ? -8.492 -10.898 -4.738 1 97.12 43 GLY B O 1
ATOM 4993 N N . VAL B 1 44 ? -10.094 -12.445 -4.801 1 97.12 44 VAL B N 1
ATOM 4994 C CA . VAL B 1 44 ? -11.164 -11.477 -5.008 1 97.12 44 VAL B CA 1
ATOM 4995 C C . VAL B 1 44 ? -11.258 -10.539 -3.811 1 97.12 44 VAL B C 1
ATOM 4997 O O . VAL B 1 44 ? -11.453 -9.328 -3.975 1 97.12 44 VAL B O 1
ATOM 5000 N N . ASN B 1 45 ? -11.156 -11.047 -2.619 1 97.5 45 ASN B N 1
ATOM 5001 C CA . ASN B 1 45 ? -11.211 -10.242 -1.401 1 97.5 45 ASN B CA 1
ATOM 5002 C C . ASN B 1 45 ? -10.062 -9.234 -1.341 1 97.5 45 ASN B C 1
ATOM 5004 O O . ASN B 1 45 ? -10.258 -8.094 -0.913 1 97.5 45 ASN B O 1
ATOM 5008 N N . VAL B 1 46 ? -8.867 -9.648 -1.654 1 96.62 46 VAL B N 1
ATOM 5009 C CA . VAL B 1 46 ? -7.715 -8.758 -1.678 1 96.62 46 VAL B CA 1
ATOM 5010 C C . VAL B 1 46 ? -7.973 -7.602 -2.646 1 96.62 46 VAL B C 1
ATOM 5012 O O . VAL B 1 46 ? -7.77 -6.438 -2.303 1 96.62 46 VAL B O 1
ATOM 5015 N N . ILE B 1 47 ? -8.43 -7.922 -3.836 1 95.81 47 ILE B N 1
ATOM 5016 C CA . ILE B 1 47 ? -8.695 -6.91 -4.855 1 95.81 47 ILE B CA 1
ATOM 5017 C C . ILE B 1 47 ? -9.773 -5.949 -4.359 1 95.81 47 ILE B C 1
ATOM 5019 O O . ILE B 1 47 ? -9.641 -4.73 -4.504 1 95.81 47 ILE B O 1
ATOM 5023 N N . ALA B 1 48 ? -10.805 -6.461 -3.748 1 96.5 48 ALA B N 1
ATOM 5024 C CA . ALA B 1 48 ? -11.898 -5.641 -3.23 1 96.5 48 ALA B CA 1
ATOM 5025 C C . ALA B 1 48 ? -11.406 -4.707 -2.127 1 96.5 48 ALA B C 1
ATOM 5027 O O . ALA B 1 48 ? -11.82 -3.549 -2.055 1 96.5 48 ALA B O 1
ATOM 5028 N N . THR B 1 49 ? -10.609 -5.172 -1.208 1 96.31 49 THR B N 1
ATOM 5029 C CA . THR B 1 49 ? -10.125 -4.371 -0.089 1 96.31 49 THR B CA 1
ATOM 5030 C C . THR B 1 49 ? -9.133 -3.316 -0.568 1 96.31 49 THR B C 1
ATOM 5032 O O . THR B 1 49 ? -9.055 -2.227 0.002 1 96.31 49 THR B O 1
ATOM 5035 N N . ILE B 1 50 ? -8.352 -3.619 -1.565 1 94.06 50 ILE B N 1
ATOM 5036 C CA . ILE B 1 50 ? -7.48 -2.613 -2.168 1 94.06 50 ILE B CA 1
ATOM 5037 C C . ILE B 1 50 ? -8.328 -1.464 -2.713 1 94.06 50 ILE B C 1
ATOM 5039 O O . ILE B 1 50 ? -7.984 -0.293 -2.533 1 94.06 50 ILE B O 1
ATOM 5043 N N . LYS B 1 51 ? -9.375 -1.836 -3.428 1 94.94 51 LYS B N 1
ATOM 5044 C CA . LYS B 1 51 ? -10.273 -0.826 -3.977 1 94.94 51 LYS B CA 1
ATOM 5045 C C . LYS B 1 51 ? -10.883 0.028 -2.867 1 94.94 51 LYS B C 1
ATOM 5047 O O . LYS B 1 51 ? -10.953 1.254 -2.988 1 94.94 51 LYS B O 1
ATOM 5052 N N . ALA B 1 52 ? -11.312 -0.622 -1.85 1 96.19 52 ALA B N 1
ATOM 5053 C CA . ALA B 1 52 ? -11.906 0.091 -0.721 1 96.19 52 ALA B CA 1
ATOM 5054 C C . ALA B 1 52 ? -10.898 1.04 -0.08 1 96.19 52 ALA B C 1
ATOM 5056 O O . ALA B 1 52 ? -11.25 2.162 0.294 1 96.19 52 ALA B O 1
ATOM 5057 N N . TYR B 1 53 ? -9.695 0.579 0.096 1 95.25 53 TYR B N 1
ATOM 5058 C CA . TYR B 1 53 ? -8.617 1.4 0.636 1 95.25 53 TYR B CA 1
ATOM 5059 C C . TYR B 1 53 ? -8.367 2.621 -0.243 1 95.25 53 TYR B C 1
ATOM 5061 O O . TYR B 1 53 ? -8.266 3.742 0.257 1 95.25 53 TYR B O 1
ATOM 5069 N N . SER B 1 54 ? -8.32 2.404 -1.482 1 94.62 54 SER B N 1
ATOM 5070 C CA . SER B 1 54 ? -8.086 3.498 -2.42 1 94.62 54 SER B CA 1
ATOM 5071 C C . SER B 1 54 ? -9.203 4.535 -2.354 1 94.62 54 SER B C 1
ATOM 5073 O O . SER B 1 54 ? -8.938 5.738 -2.35 1 94.62 54 SER B O 1
ATOM 5075 N N . VAL B 1 55 ? -10.43 4.086 -2.309 1 96.44 55 VAL B N 1
ATOM 5076 C CA . VAL B 1 55 ? -11.578 4.977 -2.246 1 96.44 55 VAL B CA 1
ATOM 5077 C C . VAL B 1 55 ? -11.539 5.789 -0.954 1 96.44 55 VAL B C 1
ATOM 5079 O O . VAL B 1 55 ? -11.836 6.988 -0.956 1 96.44 55 VAL B O 1
ATOM 5082 N N . ALA B 1 56 ? -11.172 5.164 0.177 1 97.19 56 ALA B N 1
ATOM 5083 C CA . ALA B 1 56 ? -11.078 5.844 1.466 1 97.19 56 ALA B CA 1
ATOM 5084 C C . ALA B 1 56 ? -10.016 6.938 1.428 1 97.19 56 ALA B C 1
ATOM 5086 O O . ALA B 1 56 ? -10.227 8.039 1.942 1 97.19 56 ALA B O 1
ATOM 5087 N N . VAL B 1 57 ? -8.867 6.668 0.831 1 96.38 57 VAL B N 1
ATOM 5088 C CA . VAL B 1 57 ? -7.789 7.641 0.732 1 96.38 57 VAL B CA 1
ATOM 5089 C C . VAL B 1 57 ? -8.219 8.805 -0.157 1 96.38 57 VAL B C 1
ATOM 5091 O O . VAL B 1 57 ? -7.898 9.961 0.126 1 96.38 57 VAL B O 1
ATOM 5094 N N . GLN B 1 58 ? -8.93 8.5 -1.198 1 96.56 58 GLN B N 1
ATOM 5095 C CA . GLN B 1 58 ? -9.414 9.555 -2.09 1 96.56 58 GLN B CA 1
ATOM 5096 C C . GLN B 1 58 ? -10.367 10.492 -1.364 1 96.56 58 GLN B C 1
ATOM 5098 O O . GLN B 1 58 ? -10.32 11.711 -1.556 1 96.56 58 GLN B O 1
ATOM 5103 N N . LYS B 1 59 ? -11.227 9.945 -0.6 1 97.75 59 LYS B N 1
ATOM 5104 C CA . LYS B 1 59 ? -12.148 10.766 0.178 1 97.75 59 LYS B CA 1
ATOM 5105 C C . LYS B 1 59 ? -11.398 11.641 1.18 1 97.75 59 LYS B C 1
ATOM 5107 O O . LYS B 1 59 ? -11.727 12.812 1.357 1 97.75 59 LYS B O 1
ATOM 5112 N N . PHE B 1 60 ? -10.445 11.062 1.863 1 97.94 60 PHE B N 1
ATOM 5113 C CA . PHE B 1 60 ? -9.586 11.797 2.775 1 97.94 60 PHE B CA 1
ATOM 5114 C C . PHE B 1 60 ? -8.883 12.938 2.051 1 97.94 60 PHE B C 1
ATOM 5116 O O . PHE B 1 60 ? -8.82 14.062 2.561 1 97.94 60 PHE B O 1
ATOM 5123 N N . SER B 1 61 ? -8.359 12.586 0.904 1 97.06 61 SER B N 1
ATOM 5124 C CA . SER B 1 61 ? -7.695 13.578 0.064 1 97.06 61 SER B CA 1
ATOM 5125 C C . SER B 1 61 ? -8.641 14.711 -0.308 1 97.06 61 SER B C 1
ATOM 5127 O O . SER B 1 61 ? -8.258 15.883 -0.269 1 97.06 61 SER B O 1
ATOM 5129 N N . GLN B 1 62 ? -9.852 14.461 -0.619 1 97.12 62 GLN B N 1
ATOM 5130 C CA . GLN B 1 62 ? -10.844 15.461 -0.979 1 97.12 62 GLN B CA 1
ATOM 5131 C C . GLN B 1 62 ? -11.156 16.375 0.202 1 97.12 62 GLN B C 1
ATOM 5133 O O . GLN B 1 62 ? -11.297 17.594 0.035 1 97.12 62 GLN B O 1
ATOM 5138 N N . THR B 1 63 ? -11.273 15.758 1.328 1 97.56 63 THR B N 1
ATOM 5139 C CA . THR B 1 63 ? -11.523 16.531 2.537 1 97.56 63 THR B CA 1
ATOM 5140 C C . THR B 1 63 ? -10.391 17.531 2.797 1 97.56 63 THR B C 1
ATOM 5142 O O . THR B 1 63 ? -10.641 18.688 3.109 1 97.56 63 THR B O 1
ATOM 5145 N N . LEU B 1 64 ? -9.141 17.078 2.645 1 96.81 64 LEU B N 1
ATOM 5146 C CA . LEU B 1 64 ? -7.992 17.969 2.816 1 96.81 64 LEU B CA 1
ATOM 5147 C C . LEU B 1 64 ? -8.008 19.078 1.783 1 96.81 64 LEU B C 1
ATOM 5149 O O . LEU B 1 64 ? -7.715 20.234 2.109 1 96.81 64 LEU B O 1
ATOM 5153 N N . ASN B 1 65 ? -8.422 18.766 0.611 1 95.5 65 ASN B N 1
ATOM 5154 C CA . ASN B 1 65 ? -8.375 19.719 -0.502 1 95.5 65 ASN B CA 1
ATOM 5155 C C . ASN B 1 65 ? -9.422 20.812 -0.353 1 95.5 65 ASN B C 1
ATOM 5157 O O . ASN B 1 65 ? -9.258 21.906 -0.884 1 95.5 65 ASN B O 1
ATOM 5161 N N . THR B 1 66 ? -10.508 20.531 0.324 1 92.88 66 THR B N 1
ATOM 5162 C CA . THR B 1 66 ? -11.625 21.469 0.421 1 92.88 66 THR B CA 1
ATOM 5163 C C . THR B 1 66 ? -11.367 22.5 1.513 1 92.88 66 THR B C 1
ATOM 5165 O O . THR B 1 66 ? -11.938 23.594 1.482 1 92.88 66 THR B O 1
ATOM 5168 N N . PHE B 1 67 ? -10.477 22.234 2.375 1 91.31 67 PHE B N 1
ATOM 5169 C CA . PHE B 1 67 ? -10.289 23.125 3.508 1 91.31 67 PHE B CA 1
ATOM 5170 C C . PHE B 1 67 ? -9.312 24.25 3.156 1 91.31 67 PHE B C 1
ATOM 5172 O O . PHE B 1 67 ? -8.266 24 2.557 1 91.31 67 PHE B O 1
ATOM 5179 N N . GLN B 1 68 ? -9.719 25.453 3.52 1 87.38 68 GLN B N 1
ATOM 5180 C CA . GLN B 1 68 ? -8.875 26.625 3.365 1 87.38 68 GLN B CA 1
ATOM 5181 C C . GLN B 1 68 ? -8.617 27.297 4.711 1 87.38 68 GLN B C 1
ATOM 5183 O O . GLN B 1 68 ? -9.562 27.609 5.445 1 87.38 68 GLN B O 1
ATOM 5188 N N . PHE B 1 69 ? -7.336 27.484 4.992 1 85.19 69 PHE B N 1
ATOM 5189 C CA . PHE B 1 69 ? -6.973 28.156 6.234 1 85.19 69 PHE B CA 1
ATOM 5190 C C . PHE B 1 69 ? -7.316 29.641 6.168 1 85.19 69 PHE B C 1
ATOM 5192 O O . PHE B 1 69 ? -7.094 30.281 5.141 1 85.19 69 PHE B O 1
ATOM 5199 N N . ASP B 1 70 ? -7.945 30.031 7.191 1 81.69 70 ASP B N 1
ATOM 5200 C CA . ASP B 1 70 ? -8.148 31.469 7.352 1 81.69 70 ASP B CA 1
ATOM 5201 C C . ASP B 1 70 ? -7.137 32.062 8.328 1 81.69 70 ASP B C 1
ATOM 5203 O O . ASP B 1 70 ? -6.855 31.453 9.375 1 81.69 70 ASP B O 1
ATOM 5207 N N . PHE B 1 71 ? -6.5 33.188 7.934 1 79.25 71 PHE B N 1
ATOM 5208 C CA . PHE B 1 71 ? -5.492 33.812 8.781 1 79.25 71 PHE B CA 1
ATOM 5209 C C . PHE B 1 71 ? -5.926 35.219 9.188 1 79.25 71 PHE B C 1
ATOM 5211 O O . PHE B 1 71 ? -6.77 35.812 8.539 1 79.25 71 PHE B O 1
ATOM 5218 N N . ILE B 1 72 ? -5.398 35.531 10.242 1 78.94 72 ILE B N 1
ATOM 5219 C CA . ILE B 1 72 ? -5.672 36.875 10.75 1 78.94 72 ILE B CA 1
ATOM 5220 C C . ILE B 1 72 ? -4.758 37.875 10.055 1 78.94 72 ILE B C 1
ATOM 5222 O O . ILE B 1 72 ? -3.553 37.656 9.93 1 78.94 72 ILE B O 1
ATOM 5226 N N . GLY B 1 73 ? -5.391 38.938 9.57 1 76.5 73 GLY B N 1
ATOM 5227 C CA . GLY B 1 73 ? -4.617 40 8.938 1 76.5 73 GLY B CA 1
ATOM 5228 C C . GLY B 1 73 ? -4.488 39.844 7.438 1 76.5 73 GLY B C 1
ATOM 5229 O O . GLY B 1 73 ? -5.004 38.875 6.871 1 76.5 73 GLY B O 1
ATOM 5230 N N . ASP B 1 74 ? -3.781 40.75 6.809 1 77.19 74 ASP B N 1
ATOM 5231 C CA . ASP B 1 74 ? -3.742 40.75 5.352 1 77.19 74 ASP B CA 1
ATOM 5232 C C . ASP B 1 74 ? -2.438 40.156 4.828 1 77.19 74 ASP B C 1
ATOM 5234 O O . ASP B 1 74 ? -2.279 39.969 3.619 1 77.19 74 ASP B O 1
ATOM 5238 N N . SER B 1 75 ? -1.507 39.906 5.746 1 82.69 75 SER B N 1
ATOM 5239 C CA . SER B 1 75 ? -0.22 39.375 5.285 1 82.69 75 SER B CA 1
ATOM 5240 C C . SER B 1 75 ? 0.182 38.125 6.051 1 82.69 75 SER B C 1
ATOM 5242 O O . SER B 1 75 ? -0.059 38.031 7.254 1 82.69 75 SER B O 1
ATOM 5244 N N . LEU B 1 76 ? 0.755 37.281 5.27 1 86.94 76 LEU B N 1
ATOM 5245 C CA . LEU B 1 76 ? 1.223 36.031 5.859 1 86.94 76 LEU B CA 1
ATOM 5246 C C . LEU B 1 76 ? 2.74 35.938 5.766 1 86.94 76 LEU B C 1
ATOM 5248 O O . LEU B 1 76 ? 3.35 36.469 4.836 1 86.94 76 LEU B O 1
ATOM 5252 N N . THR B 1 77 ? 3.35 35.344 6.742 1 88.25 77 THR B N 1
ATOM 5253 C CA . THR B 1 77 ? 4.766 35 6.652 1 88.25 77 THR B CA 1
ATOM 5254 C C . THR B 1 77 ? 4.992 33.844 5.68 1 88.25 77 THR B C 1
ATOM 5256 O O . THR B 1 77 ? 4.043 33.156 5.301 1 88.25 77 THR B O 1
ATOM 5259 N N . ASP B 1 78 ? 6.223 33.688 5.242 1 88.19 78 ASP B N 1
ATOM 5260 C CA . ASP B 1 78 ? 6.555 32.562 4.363 1 88.19 78 ASP B CA 1
ATOM 5261 C C . ASP B 1 78 ? 6.18 31.234 5.004 1 88.19 78 ASP B C 1
ATOM 5263 O O . ASP B 1 78 ? 5.727 30.312 4.32 1 88.19 78 ASP B O 1
ATOM 5267 N N . ASP B 1 79 ? 6.438 31.125 6.293 1 91 79 ASP B N 1
ATOM 5268 C CA . ASP B 1 79 ? 6.09 29.906 7.016 1 91 79 ASP B CA 1
ATOM 5269 C C . ASP B 1 79 ? 4.582 29.672 6.988 1 91 79 ASP B C 1
ATOM 5271 O O . ASP B 1 79 ? 4.133 28.547 6.758 1 91 79 ASP B O 1
ATOM 5275 N N . GLU B 1 80 ? 3.822 30.672 7.168 1 90.81 80 GLU B N 1
ATOM 5276 C CA . GLU B 1 80 ? 2.367 30.562 7.172 1 90.81 80 GLU B CA 1
ATOM 5277 C C . GLU B 1 80 ? 1.837 30.219 5.781 1 90.81 80 GLU B C 1
ATOM 5279 O O . GLU B 1 80 ? 0.855 29.484 5.648 1 90.81 80 GLU B O 1
ATOM 5284 N N . ILE B 1 81 ? 2.422 30.797 4.809 1 91.88 81 ILE B N 1
ATOM 5285 C CA . ILE B 1 81 ? 2.035 30.484 3.438 1 91.88 81 ILE B CA 1
ATOM 5286 C C . ILE B 1 81 ? 2.258 29 3.166 1 91.88 81 ILE B C 1
ATOM 5288 O O . ILE B 1 81 ? 1.403 28.328 2.574 1 91.88 81 ILE B O 1
ATOM 5292 N N . ASN B 1 82 ? 3.43 28.547 3.562 1 93.56 82 ASN B N 1
ATOM 5293 C CA . ASN B 1 82 ? 3.744 27.125 3.414 1 93.56 82 ASN B CA 1
ATOM 5294 C C . ASN B 1 82 ? 2.723 26.25 4.125 1 93.56 82 ASN B C 1
ATOM 5296 O O . ASN B 1 82 ? 2.299 25.219 3.592 1 93.56 82 ASN B O 1
ATOM 5300 N N . ILE B 1 83 ? 2.328 26.594 5.25 1 94.69 83 ILE B N 1
ATOM 5301 C CA . ILE B 1 83 ? 1.359 25.844 6.051 1 94.69 83 ILE B CA 1
ATOM 5302 C C . ILE B 1 83 ? -0.015 25.922 5.391 1 94.69 83 ILE B C 1
ATOM 5304 O O . ILE B 1 83 ? -0.722 24.906 5.309 1 94.69 83 ILE B O 1
ATOM 5308 N N . ALA B 1 84 ? -0.407 27.109 4.891 1 92.75 84 ALA B N 1
ATOM 5309 C CA . ALA B 1 84 ? -1.71 27.312 4.266 1 92.75 84 ALA B CA 1
ATOM 5310 C C . ALA B 1 84 ? -1.874 26.406 3.037 1 92.75 84 ALA B C 1
ATOM 5312 O O . ALA B 1 84 ? -2.988 26 2.707 1 92.75 84 ALA B O 1
ATOM 5313 N N . GLN B 1 85 ? -0.749 26.062 2.398 1 94.38 85 GLN B N 1
ATOM 5314 C CA . GLN B 1 85 ? -0.79 25.281 1.165 1 94.38 85 GLN B CA 1
ATOM 5315 C C . GLN B 1 85 ? -0.585 23.797 1.446 1 94.38 85 GLN B C 1
ATOM 5317 O O . GLN B 1 85 ? -0.714 22.969 0.545 1 94.38 85 GLN B O 1
ATOM 5322 N N . SER B 1 86 ? -0.308 23.406 2.592 1 95.5 86 SER B N 1
ATOM 5323 C CA . SER B 1 86 ? 0.118 22.062 2.947 1 95.5 86 SER B CA 1
ATOM 5324 C C . SER B 1 86 ? -0.962 21.031 2.615 1 95.5 86 SER B C 1
ATOM 5326 O O . SER B 1 86 ? -0.687 20.031 1.964 1 95.5 86 SER B O 1
ATOM 5328 N N . PHE B 1 87 ? -2.232 21.297 2.979 1 95.62 87 PHE B N 1
ATOM 5329 C CA . PHE B 1 87 ? -3.309 20.328 2.781 1 95.62 87 PHE B CA 1
ATOM 5330 C C . PHE B 1 87 ? -3.561 20.094 1.296 1 95.62 87 PHE B C 1
ATOM 5332 O O . PHE B 1 87 ? -3.84 18.969 0.877 1 95.62 87 PHE B O 1
ATOM 5339 N N . GLN B 1 88 ? -3.451 21.156 0.558 1 95.44 88 GLN B N 1
ATOM 5340 C CA . GLN B 1 88 ? -3.592 20.984 -0.886 1 95.44 88 GLN B CA 1
ATOM 5341 C C . GLN B 1 88 ? -2.457 20.141 -1.459 1 95.44 88 GLN B C 1
ATOM 5343 O O . GLN B 1 88 ? -2.676 19.328 -2.357 1 95.44 88 GLN B O 1
ATOM 5348 N N . GLU B 1 89 ? -1.282 20.375 -0.983 1 95.19 89 GLU B N 1
ATOM 5349 C CA . GLU B 1 89 ? -0.135 19.578 -1.403 1 95.19 89 GLU B CA 1
ATOM 5350 C C . GLU B 1 89 ? -0.317 18.109 -1.025 1 95.19 89 GLU B C 1
ATOM 5352 O O . GLU B 1 89 ? -0.03 17.219 -1.825 1 95.19 89 GLU B O 1
ATOM 5357 N N . PHE B 1 90 ? -0.75 17.938 0.202 1 96.19 90 PHE B N 1
ATOM 5358 C CA . PHE B 1 90 ? -1.013 16.578 0.661 1 96.19 90 PHE B CA 1
ATOM 5359 C C . PHE B 1 90 ? -2.053 15.898 -0.222 1 96.19 90 PHE B C 1
ATOM 5361 O O . PHE B 1 90 ? -1.871 14.75 -0.639 1 96.19 90 PHE B O 1
ATOM 5368 N N . ALA B 1 91 ? -3.156 16.625 -0.417 1 96.12 91 ALA B N 1
ATOM 5369 C CA . ALA B 1 91 ? -4.262 16.094 -1.214 1 96.12 91 ALA B CA 1
ATOM 5370 C C . ALA B 1 91 ? -3.795 15.727 -2.621 1 96.12 91 ALA B C 1
ATOM 5372 O O . ALA B 1 91 ? -4.16 14.672 -3.146 1 96.12 91 ALA B O 1
ATOM 5373 N N . GLY B 1 92 ? -3.027 16.594 -3.223 1 94.06 92 GLY B N 1
ATOM 5374 C CA . GLY B 1 92 ? -2.508 16.312 -4.555 1 94.06 92 GLY B CA 1
ATOM 5375 C C . GLY B 1 92 ? -1.636 15.078 -4.609 1 94.06 92 GLY B C 1
ATOM 5376 O O . GLY B 1 92 ? -1.752 14.266 -5.535 1 94.06 92 GLY B O 1
ATOM 5377 N N . LEU B 1 93 ? -0.794 14.953 -3.686 1 93.38 93 LEU B N 1
ATOM 5378 C CA . LEU B 1 93 ? 0.093 13.797 -3.607 1 93.38 93 LEU B CA 1
ATOM 5379 C C . LEU B 1 93 ? -0.707 12.508 -3.451 1 93.38 93 LEU B C 1
ATOM 5381 O O . LEU B 1 93 ? -0.448 11.523 -4.148 1 93.38 93 LEU B O 1
ATOM 5385 N N . LEU B 1 94 ? -1.632 12.508 -2.541 1 94 94 LEU B N 1
ATOM 5386 C CA . LEU B 1 94 ? -2.457 11.336 -2.283 1 94 94 LEU B CA 1
ATOM 5387 C C . LEU B 1 94 ? -3.277 10.969 -3.516 1 94 94 LEU B C 1
ATOM 5389 O O . LEU B 1 94 ? -3.396 9.789 -3.855 1 94 94 LEU B O 1
ATOM 5393 N N . GLN B 1 95 ? -3.811 11.977 -4.164 1 93.5 95 GLN B N 1
ATOM 5394 C CA . GLN B 1 95 ? -4.633 11.727 -5.344 1 93.5 95 GLN B CA 1
ATOM 5395 C C . GLN B 1 95 ? -3.818 11.07 -6.453 1 93.5 95 GLN B C 1
ATOM 5397 O O . GLN B 1 95 ? -4.297 10.141 -7.113 1 93.5 95 GLN B O 1
ATOM 5402 N N . GLU B 1 96 ? -2.658 11.484 -6.656 1 90.88 96 GLU B N 1
ATOM 5403 C CA . GLU B 1 96 ? -1.794 10.922 -7.691 1 90.88 96 GLU B CA 1
ATOM 5404 C C . GLU B 1 96 ? -1.481 9.461 -7.414 1 90.88 96 GLU B C 1
ATOM 5406 O O . GLU B 1 96 ? -1.513 8.625 -8.32 1 90.88 96 GLU B O 1
ATOM 5411 N N . VAL B 1 97 ? -1.193 9.164 -6.238 1 90.56 97 VAL B N 1
ATOM 5412 C CA . VAL B 1 97 ? -0.853 7.809 -5.828 1 90.56 97 VAL B CA 1
ATOM 5413 C C . VAL B 1 97 ? -2.059 6.891 -6.023 1 90.56 97 VAL B C 1
ATOM 5415 O O . VAL B 1 97 ? -1.922 5.773 -6.523 1 90.56 97 VAL B O 1
ATOM 5418 N N . GLU B 1 98 ? -3.219 7.316 -5.684 1 92.88 98 GLU B N 1
ATOM 5419 C CA . GLU B 1 98 ? -4.41 6.469 -5.711 1 92.88 98 GLU B CA 1
ATOM 5420 C C . GLU B 1 98 ? -4.914 6.27 -7.137 1 92.88 98 GLU B C 1
ATOM 5422 O O . GLU B 1 98 ? -5.527 5.246 -7.445 1 92.88 98 GLU B O 1
ATOM 5427 N N . ASP B 1 99 ? -4.676 7.191 -8.039 1 90.81 99 ASP B N 1
ATOM 5428 C CA . ASP B 1 99 ? -5.023 6.992 -9.445 1 90.81 99 ASP B CA 1
ATOM 5429 C C . ASP B 1 99 ? -4.328 5.762 -10.016 1 90.81 99 ASP B C 1
ATOM 5431 O O . ASP B 1 99 ? -4.945 4.961 -10.719 1 90.81 99 ASP B O 1
ATOM 5435 N N . ASP B 1 100 ? -3.127 5.578 -9.719 1 88.31 100 ASP B N 1
ATOM 5436 C CA . ASP B 1 100 ? -2.357 4.422 -10.172 1 88.31 100 ASP B CA 1
ATOM 5437 C C . ASP B 1 100 ? -2.854 3.137 -9.516 1 88.31 100 ASP B C 1
ATOM 5439 O O . ASP B 1 100 ? -2.914 2.088 -10.164 1 88.31 100 ASP B O 1
ATOM 5443 N N . ARG B 1 101 ? -3.16 3.258 -8.297 1 90.12 101 ARG B N 1
ATOM 5444 C CA . ARG B 1 101 ? -3.652 2.086 -7.578 1 90.12 101 ARG B CA 1
ATOM 5445 C C . ARG B 1 101 ? -4.973 1.598 -8.172 1 90.12 101 ARG B C 1
ATOM 5447 O O . ARG B 1 101 ? -5.18 0.393 -8.32 1 90.12 101 ARG B O 1
ATOM 5454 N N . MET B 1 102 ? -5.832 2.506 -8.555 1 89.38 102 MET B N 1
ATOM 5455 C CA . MET B 1 102 ? -7.129 2.15 -9.125 1 89.38 102 MET B CA 1
ATOM 5456 C C . MET B 1 102 ? -6.961 1.477 -10.477 1 89.38 102 MET B C 1
ATOM 5458 O O . MET B 1 102 ? -7.73 0.578 -10.828 1 89.38 102 MET B O 1
ATOM 5462 N N . MET B 1 103 ? -5.996 1.834 -11.219 1 88.88 103 MET B N 1
ATOM 5463 C CA . MET B 1 103 ? -5.719 1.204 -12.508 1 88.88 103 MET B CA 1
ATOM 5464 C C . MET B 1 103 ? -5.273 -0.242 -12.32 1 88.88 103 MET B C 1
ATOM 5466 O O . MET B 1 103 ? -5.668 -1.123 -13.086 1 88.88 103 MET B O 1
ATOM 5470 N N . LEU B 1 104 ? -4.449 -0.416 -11.375 1 85.62 104 LEU B N 1
ATOM 5471 C CA . LEU B 1 104 ? -3.994 -1.77 -11.07 1 85.62 104 LEU B CA 1
ATOM 5472 C C . LEU B 1 104 ? -5.168 -2.662 -10.68 1 85.62 104 LEU B C 1
ATOM 5474 O O . LEU B 1 104 ? -5.258 -3.807 -11.125 1 85.62 104 LEU B O 1
ATOM 5478 N N . VAL B 1 105 ? -6.098 -2.172 -9.859 1 85.31 105 VAL B N 1
ATOM 5479 C CA . VAL B 1 105 ? -7.242 -2.932 -9.375 1 85.31 105 VAL B CA 1
ATOM 5480 C C . VAL B 1 105 ? -8.102 -3.383 -10.547 1 85.31 105 VAL B C 1
ATOM 5482 O O . VAL B 1 105 ? -8.594 -4.516 -10.57 1 85.31 105 VAL B O 1
ATOM 5485 N N . GLN B 1 106 ? -8.18 -2.594 -11.5 1 86.44 106 GLN B N 1
ATOM 5486 C CA . GLN B 1 106 ? -9.008 -2.893 -12.664 1 86.44 106 GLN B CA 1
ATOM 5487 C C . GLN B 1 106 ? -8.43 -4.051 -13.469 1 86.44 106 GLN B C 1
ATOM 5489 O O . GLN B 1 106 ? -9.172 -4.859 -14.031 1 86.44 106 GLN B O 1
ATOM 5494 N N . ASN B 1 107 ? -7.156 -4.211 -13.414 1 91.19 107 ASN B N 1
ATOM 5495 C CA . ASN B 1 107 ? -6.473 -5.238 -14.195 1 91.19 107 ASN B CA 1
ATOM 5496 C C . ASN B 1 107 ? -6.23 -6.5 -13.367 1 91.19 107 ASN B C 1
ATOM 5498 O O . ASN B 1 107 ? -5.941 -7.562 -13.922 1 91.19 107 ASN B O 1
ATOM 5502 N N . ALA B 1 108 ? -6.379 -6.328 -12.094 1 90.56 108 ALA B N 1
ATOM 5503 C CA . ALA B 1 108 ? -5.98 -7.398 -11.188 1 90.56 108 ALA B CA 1
ATOM 5504 C C . ALA B 1 108 ? -6.875 -8.625 -11.359 1 90.56 108 ALA B C 1
ATOM 5506 O O . ALA B 1 108 ? -6.395 -9.758 -11.312 1 90.56 108 ALA B O 1
ATOM 5507 N N . SER B 1 109 ? -8.172 -8.406 -11.594 1 90.75 109 SER B N 1
ATOM 5508 C CA . SER B 1 109 ? -9.094 -9.523 -11.797 1 90.75 109 SER B CA 1
ATOM 5509 C C . SER B 1 109 ? -8.742 -10.305 -13.062 1 90.75 109 SER B C 1
ATOM 5511 O O . SER B 1 109 ? -8.852 -11.531 -13.086 1 90.75 109 SER B O 1
ATOM 5513 N N . ASP B 1 110 ? -8.305 -9.602 -14.055 1 94.44 110 ASP B N 1
ATOM 5514 C CA . ASP B 1 110 ? -7.945 -10.234 -15.32 1 94.44 110 ASP B CA 1
ATOM 5515 C C . ASP B 1 110 ? -6.637 -11.016 -15.195 1 94.44 110 ASP B C 1
ATOM 5517 O O . ASP B 1 110 ? -6.43 -12.008 -15.891 1 94.44 110 ASP B O 1
ATOM 5521 N N . LEU B 1 111 ? -5.816 -10.531 -14.352 1 94.94 111 LEU B N 1
ATOM 5522 C CA . LEU B 1 111 ? -4.496 -11.133 -14.211 1 94.94 111 LEU B CA 1
ATOM 5523 C C . LEU B 1 111 ? -4.555 -12.383 -13.344 1 94.94 111 LEU B C 1
ATOM 5525 O O . LEU B 1 111 ? -3.861 -13.367 -13.617 1 94.94 111 LEU B O 1
ATOM 5529 N N . LEU B 1 112 ? -5.375 -12.344 -12.336 1 96.62 112 LEU B N 1
ATOM 5530 C CA . LEU B 1 112 ? -5.355 -13.414 -11.352 1 96.62 112 LEU B CA 1
ATOM 5531 C C . LEU B 1 112 ? -6.613 -14.273 -11.461 1 96.62 112 LEU B C 1
ATOM 5533 O O . LEU B 1 112 ? -6.523 -15.484 -11.688 1 96.62 112 LEU B O 1
ATOM 5537 N N . ILE B 1 113 ? -7.766 -13.727 -11.445 1 97.12 113 ILE B N 1
ATOM 5538 C CA . ILE B 1 113 ? -9.023 -14.43 -11.258 1 97.12 113 ILE B CA 1
ATOM 5539 C C . ILE B 1 113 ? -9.414 -15.156 -12.539 1 97.12 113 ILE B C 1
ATOM 5541 O O . ILE B 1 113 ? -9.672 -16.359 -12.523 1 97.12 113 ILE B O 1
ATOM 5545 N N . LYS B 1 114 ? -9.422 -14.492 -13.688 1 97.19 114 LYS B N 1
ATOM 5546 C CA . LYS B 1 114 ? -9.898 -15.062 -14.945 1 97.19 114 LYS B CA 1
ATOM 5547 C C . LYS B 1 114 ? -9.086 -16.281 -15.344 1 97.19 114 LYS B C 1
ATOM 5549 O O . LYS B 1 114 ? -9.648 -17.344 -15.648 1 97.19 114 LYS B O 1
ATOM 5554 N N . PRO B 1 115 ? -7.766 -16.172 -15.289 1 97.5 115 PRO B N 1
ATOM 5555 C CA . PRO B 1 115 ? -6.988 -17.359 -15.656 1 97.5 115 PRO B CA 1
ATOM 5556 C C . PRO B 1 115 ? -7.227 -18.531 -14.711 1 97.5 115 PRO B C 1
ATOM 5558 O O . PRO B 1 115 ? -7.27 -19.688 -15.156 1 97.5 115 PRO B O 1
ATOM 5561 N N . LEU B 1 116 ? -7.34 -18.266 -13.453 1 97.25 116 LEU B N 1
ATOM 5562 C CA . LEU B 1 116 ? -7.57 -19.328 -12.484 1 97.25 116 LEU B CA 1
ATOM 5563 C C . LEU B 1 116 ? -8.945 -19.969 -12.695 1 97.25 116 LEU B C 1
ATOM 5565 O O . LEU B 1 116 ? -9.086 -21.188 -12.617 1 97.25 116 LEU B O 1
ATOM 5569 N N . GLU B 1 117 ? -9.922 -19.156 -12.984 1 97 117 GLU B N 1
ATOM 5570 C CA . GLU B 1 117 ? -11.258 -19.672 -13.273 1 97 117 GLU B CA 1
ATOM 5571 C C . GLU B 1 117 ? -11.266 -20.5 -14.555 1 97 117 GLU B C 1
ATOM 5573 O O . GLU B 1 117 ? -11.961 -21.5 -14.648 1 97 117 GLU B O 1
ATOM 5578 N N . LYS B 1 118 ? -10.555 -20.031 -15.523 1 96.75 118 LYS B N 1
ATOM 5579 C CA . LYS B 1 118 ? -10.445 -20.766 -16.781 1 96.75 118 LYS B CA 1
ATOM 5580 C C . LYS B 1 118 ? -9.828 -22.141 -16.562 1 96.75 118 LYS B C 1
ATOM 5582 O O . LYS B 1 118 ? -10.305 -23.141 -17.109 1 96.75 118 LYS B O 1
ATOM 5587 N N . PHE B 1 119 ? -8.781 -22.203 -15.75 1 97.31 119 PHE B N 1
ATOM 5588 C CA . PHE B 1 119 ? -8.156 -23.484 -15.445 1 97.31 119 PHE B CA 1
ATOM 5589 C C . PHE B 1 119 ? -9.133 -24.406 -14.719 1 97.31 119 PHE B C 1
ATOM 5591 O O . PHE B 1 119 ? -9.219 -25.594 -15.023 1 97.31 119 PHE B O 1
ATOM 5598 N N . ARG B 1 120 ? -9.836 -23.875 -13.781 1 95.88 120 ARG B N 1
ATOM 5599 C CA . ARG B 1 120 ? -10.805 -24.672 -13.031 1 95.88 120 ARG B CA 1
ATOM 5600 C C . ARG B 1 120 ? -11.883 -25.234 -13.945 1 95.88 120 ARG B C 1
ATOM 5602 O O . ARG B 1 120 ? -12.227 -26.406 -13.859 1 95.88 120 ARG B O 1
ATOM 5609 N N . LYS B 1 121 ? -12.352 -24.453 -14.859 1 95 121 LYS B N 1
ATOM 5610 C CA . LYS B 1 121 ? -13.43 -24.859 -15.758 1 95 121 LYS B CA 1
ATOM 5611 C C . LYS B 1 121 ? -12.922 -25.797 -16.844 1 95 121 LYS B C 1
ATOM 5613 O O . LYS B 1 121 ? -13.484 -26.875 -17.062 1 95 121 LYS B O 1
ATOM 5618 N N . ASP B 1 122 ? -11.789 -25.438 -17.438 1 94.94 122 ASP B N 1
ATOM 5619 C CA . ASP B 1 122 ? -11.328 -26.125 -18.641 1 94.94 122 ASP B CA 1
ATOM 5620 C C . ASP B 1 122 ? -10.539 -27.391 -18.281 1 94.94 122 ASP B C 1
ATOM 5622 O O . ASP B 1 122 ? -10.453 -28.312 -19.094 1 94.94 122 ASP B O 1
ATOM 5626 N N . GLN B 1 123 ? -9.938 -27.375 -17.172 1 94.75 123 GLN B N 1
ATOM 5627 C CA . GLN B 1 123 ? -9.109 -28.531 -16.828 1 94.75 123 GLN B CA 1
ATOM 5628 C C . GLN B 1 123 ? -9.773 -29.391 -15.758 1 94.75 123 GLN B C 1
ATOM 5630 O O . GLN B 1 123 ? -10.047 -30.578 -15.977 1 94.75 123 GLN B O 1
ATOM 5635 N N . ILE B 1 124 ? -10.133 -28.844 -14.672 1 95 124 ILE B N 1
ATOM 5636 C CA . ILE B 1 124 ? -10.742 -29.609 -13.586 1 95 124 ILE B CA 1
ATOM 5637 C C . ILE B 1 124 ? -12.148 -30.031 -13.984 1 95 124 ILE B C 1
ATOM 5639 O O . ILE B 1 124 ? -12.547 -31.188 -13.75 1 95 124 ILE B O 1
ATOM 5643 N N . GLY B 1 125 ? -12.953 -29.094 -14.586 1 95.25 125 GLY B N 1
ATOM 5644 C CA . GLY B 1 125 ? -14.289 -29.438 -15.047 1 95.25 125 GLY B CA 1
ATOM 5645 C C . GLY B 1 125 ? -14.297 -30.547 -16.062 1 95.25 125 GLY B C 1
ATOM 5646 O O . GLY B 1 125 ? -15.094 -31.484 -15.961 1 95.25 125 GLY B O 1
ATOM 5647 N N . VAL B 1 126 ? -13.406 -30.531 -17.031 1 95.81 126 VAL B N 1
ATOM 5648 C CA . VAL B 1 126 ? -13.305 -31.547 -18.078 1 95.81 126 VAL B CA 1
ATOM 5649 C C . VAL B 1 126 ? -12.891 -32.875 -17.453 1 95.81 126 VAL B C 1
ATOM 5651 O O . VAL B 1 126 ? -13.367 -33.938 -17.891 1 95.81 126 VAL B O 1
ATOM 5654 N N . THR B 1 127 ? -11.992 -32.812 -16.516 1 96.75 127 THR B N 1
ATOM 5655 C CA . THR B 1 127 ? -11.562 -34.031 -15.836 1 96.75 127 THR B CA 1
ATOM 5656 C C . THR B 1 127 ? -12.727 -34.688 -15.117 1 96.75 127 THR B C 1
ATOM 5658 O O . THR B 1 127 ? -12.852 -35.906 -15.109 1 96.75 127 THR B O 1
ATOM 5661 N N . LYS B 1 128 ? -13.578 -33.875 -14.516 1 95.94 128 LYS B N 1
ATOM 5662 C CA . LYS B 1 128 ? -14.758 -34.406 -13.844 1 95.94 128 LYS B CA 1
ATOM 5663 C C . LYS B 1 128 ? -15.703 -35.094 -14.836 1 95.94 128 LYS B C 1
ATOM 5665 O O . LYS B 1 128 ? -16.297 -36.125 -14.539 1 95.94 128 LYS B O 1
ATOM 5670 N N . GLU B 1 129 ? -15.836 -34.5 -16 1 96.62 129 GLU B N 1
ATOM 5671 C CA . GLU B 1 129 ? -16.672 -35.094 -17.062 1 96.62 129 GLU B CA 1
ATOM 5672 C C . GLU B 1 129 ? -16.109 -36.406 -17.547 1 96.62 129 GLU B C 1
ATOM 5674 O O . GLU B 1 129 ? -16.844 -37.375 -17.75 1 96.62 129 GLU B O 1
ATOM 5679 N N . LYS B 1 130 ? -14.773 -36.438 -17.75 1 97.38 130 LYS B N 1
ATOM 5680 C CA . LYS B 1 130 ? -14.133 -37.656 -18.188 1 97.38 130 LYS B CA 1
ATOM 5681 C C . LYS B 1 130 ? -14.227 -38.75 -17.109 1 97.38 130 LYS B C 1
ATOM 5683 O O . LYS B 1 130 ? -14.328 -39.938 -17.438 1 97.38 130 LYS B O 1
ATOM 5688 N N . LYS B 1 131 ? -14.164 -38.344 -15.891 1 97.44 131 LYS B N 1
ATOM 5689 C CA . LYS B 1 131 ? -14.336 -39.281 -14.797 1 97.44 131 LYS B CA 1
ATOM 5690 C C . LYS B 1 131 ? -15.727 -39.938 -14.836 1 97.44 131 LYS B C 1
ATOM 5692 O O . LYS B 1 131 ? -15.859 -41.125 -14.68 1 97.44 131 LYS B O 1
ATOM 5697 N N . LYS B 1 132 ? -16.781 -39.125 -15.039 1 97.5 132 LYS B N 1
ATOM 5698 C CA . LYS B 1 132 ? -18.156 -39.625 -15.117 1 97.5 132 LYS B CA 1
ATOM 5699 C C . LYS B 1 132 ? -18.297 -40.656 -16.25 1 97.5 132 LYS B C 1
ATOM 5701 O O . LYS B 1 132 ? -18.969 -41.656 -16.094 1 97.5 132 LYS B O 1
ATOM 5706 N N . LYS B 1 133 ? -17.719 -40.312 -17.375 1 97.88 133 LYS B N 1
ATOM 5707 C CA . LYS B 1 133 ? -17.766 -41.219 -18.5 1 97.88 133 LYS B CA 1
ATOM 5708 C C . LYS B 1 133 ? -17.047 -42.531 -18.188 1 97.88 133 LYS B C 1
ATOM 5710 O O . LYS B 1 133 ? -17.547 -43.625 -18.516 1 97.88 133 LYS B O 1
ATOM 5715 N N . PHE B 1 134 ? -15.883 -42.438 -17.562 1 97.94 134 PHE B N 1
ATOM 5716 C CA . PHE B 1 134 ? -15.102 -43.594 -17.156 1 97.94 134 PHE B CA 1
ATOM 5717 C C . PHE B 1 134 ? -15.906 -44.469 -16.219 1 97.94 134 PHE B C 1
ATOM 5719 O O . PHE B 1 134 ? -15.953 -45.719 -16.391 1 97.94 134 PHE B O 1
ATOM 5726 N N . GLU B 1 135 ? -16.578 -43.906 -15.281 1 97.12 135 GLU B N 1
ATOM 5727 C CA . GLU B 1 135 ? -17.375 -44.656 -14.312 1 97.12 135 GLU B CA 1
ATOM 5728 C C . GLU B 1 135 ? -18.578 -45.312 -14.977 1 97.12 135 GLU B C 1
ATOM 5730 O O . GLU B 1 135 ? -18.922 -46.438 -14.672 1 97.12 135 GLU B O 1
ATOM 5735 N N . LYS B 1 136 ? -19.203 -44.594 -15.836 1 97.69 136 LYS B N 1
ATOM 5736 C CA . LYS B 1 136 ? -20.359 -45.125 -16.547 1 97.69 136 LYS B CA 1
ATOM 5737 C C . LYS B 1 136 ? -19.984 -46.312 -17.406 1 97.69 136 LYS B C 1
ATOM 5739 O O . LYS B 1 136 ? -20.672 -47.344 -17.375 1 97.69 136 LYS B O 1
ATOM 5744 N N . GLU B 1 137 ? -18.906 -46.156 -18.172 1 97 137 GLU B N 1
ATOM 5745 C CA . GLU B 1 137 ? -18.469 -47.219 -19.047 1 97 137 GLU B CA 1
ATOM 5746 C C . GLU B 1 137 ? -17.953 -48.406 -18.234 1 97 137 GLU B C 1
ATOM 5748 O O . GLU B 1 137 ? -18.109 -49.562 -18.656 1 97 137 GLU B O 1
ATOM 5753 N N . SER B 1 138 ? -17.312 -48.094 -17.141 1 95.81 138 SER B N 1
ATOM 5754 C CA . SER B 1 138 ? -16.859 -49.156 -16.234 1 95.81 138 SER B CA 1
ATOM 5755 C C . SER B 1 138 ? -18.031 -49.969 -15.719 1 95.81 138 SER B C 1
ATOM 5757 O O . SER B 1 138 ? -18 -51.219 -15.773 1 95.81 138 SER B O 1
ATOM 5759 N N . GLU B 1 139 ? -19.078 -49.344 -15.273 1 95.81 139 GLU B N 1
ATOM 5760 C CA . GLU B 1 139 ? -20.266 -50.031 -14.758 1 95.81 139 GLU B CA 1
ATOM 5761 C C . GLU B 1 139 ? -20.953 -50.844 -15.852 1 95.81 139 GLU B C 1
ATOM 5763 O O . GLU B 1 139 ? -21.391 -51.969 -15.609 1 95.81 139 GLU B O 1
ATOM 5768 N N . LYS B 1 140 ? -21.062 -50.281 -16.984 1 96.56 140 LYS B N 1
ATOM 5769 C CA . LYS B 1 140 ? -21.688 -50.938 -18.094 1 96.56 140 LYS B CA 1
ATOM 5770 C C . LYS B 1 140 ? -20.938 -52.219 -18.469 1 96.56 140 LYS B C 1
ATOM 5772 O O . LYS B 1 140 ? -21.531 -53.281 -18.688 1 96.56 140 LYS B O 1
ATOM 5777 N N . TYR B 1 141 ? -19.656 -52.094 -18.578 1 95.81 141 TYR B N 1
ATOM 5778 C CA . TYR B 1 141 ? -18.828 -53.219 -18.953 1 95.81 141 TYR B CA 1
ATOM 5779 C C . TYR B 1 141 ? -18.938 -54.344 -17.938 1 95.81 141 TYR B C 1
ATOM 5781 O O . TYR B 1 141 ? -19.172 -55.5 -18.281 1 95.81 141 TYR B O 1
ATOM 5789 N N . TYR B 1 142 ? -18.781 -54.094 -16.688 1 93.38 142 TYR B N 1
ATOM 5790 C CA . TYR B 1 142 ? -18.75 -55.125 -15.664 1 93.38 142 TYR B CA 1
ATOM 5791 C C . TYR B 1 142 ? -20.141 -55.719 -15.477 1 93.38 142 TYR B C 1
ATOM 5793 O O . TYR B 1 142 ? -20.266 -56.906 -15.164 1 93.38 142 TYR B O 1
ATOM 5801 N N . SER B 1 143 ? -21.188 -54.938 -15.695 1 94.44 143 SER B N 1
ATOM 5802 C CA . SER B 1 143 ? -22.547 -55.469 -15.68 1 94.44 143 SER B CA 1
ATOM 5803 C C . SER B 1 143 ? -22.75 -56.469 -16.812 1 94.44 143 SER B C 1
ATOM 5805 O O . SER B 1 143 ? -23.312 -57.562 -16.609 1 94.44 143 SER B O 1
ATOM 5807 N N . GLN B 1 144 ? -22.297 -56.094 -17.938 1 94.81 144 GLN B N 1
ATOM 5808 C CA . GLN B 1 144 ? -22.406 -56.969 -19.078 1 94.81 144 GLN B CA 1
ATOM 5809 C C . GLN B 1 144 ? -21.562 -58.219 -18.891 1 94.81 144 GLN B C 1
ATOM 5811 O O . GLN B 1 144 ? -21.938 -59.312 -19.344 1 94.81 144 GLN B O 1
ATOM 5816 N N . LEU B 1 145 ? -20.406 -58.031 -18.359 1 93.44 145 LEU B N 1
ATOM 5817 C CA . LEU B 1 145 ? -19.531 -59.156 -18.078 1 93.44 145 LEU B CA 1
ATOM 5818 C C . LEU B 1 145 ? -20.203 -60.156 -17.156 1 93.44 145 LEU B C 1
ATOM 5820 O O . LEU B 1 145 ? -20.125 -61.375 -17.391 1 93.44 145 LEU B O 1
ATOM 5824 N N . GLU B 1 146 ? -20.844 -59.719 -16.109 1 91.19 146 GLU B N 1
ATOM 5825 C CA . GLU B 1 146 ? -21.562 -60.594 -15.188 1 91.19 146 GLU B CA 1
ATOM 5826 C C . GLU B 1 146 ? -22.656 -61.375 -15.906 1 91.19 146 GLU B C 1
ATOM 5828 O O . GLU B 1 146 ? -22.828 -62.562 -15.68 1 91.19 146 GLU B O 1
ATOM 5833 N N . LYS B 1 147 ? -23.344 -60.719 -16.75 1 93.12 147 LYS B N 1
ATOM 5834 C CA . LYS B 1 147 ? -24.391 -61.375 -17.516 1 93.12 147 LYS B CA 1
ATOM 5835 C C . LYS B 1 147 ? -23.797 -62.406 -18.484 1 93.12 147 LYS B C 1
ATOM 5837 O O . LYS B 1 147 ? -24.344 -63.5 -18.641 1 93.12 147 LYS B O 1
ATOM 5842 N N . HIS B 1 148 ? -22.734 -62 -19.047 1 94.19 148 HIS B N 1
ATOM 5843 C CA . HIS B 1 148 ? -22.047 -62.844 -20 1 94.19 148 HIS B CA 1
ATOM 5844 C C . HIS B 1 148 ? -21.547 -64.125 -19.359 1 94.19 148 HIS B C 1
ATOM 5846 O O . HIS B 1 148 ? -21.672 -65.188 -19.922 1 94.19 148 HIS B O 1
ATOM 5852 N N . LEU B 1 149 ? -21.047 -64.062 -18.188 1 92.25 149 LEU B N 1
ATOM 5853 C CA . LEU B 1 149 ? -20.453 -65.188 -17.5 1 92.25 149 LEU B CA 1
ATOM 5854 C C . LEU B 1 149 ? -21.547 -66.062 -16.906 1 92.25 149 LEU B C 1
ATOM 5856 O O . LEU B 1 149 ? -21.281 -67.25 -16.562 1 92.25 149 LEU B O 1
ATOM 5860 N N . SER B 1 150 ? -22.688 -65.625 -16.766 1 90 150 SER B N 1
ATOM 5861 C CA . SER B 1 150 ? -23.781 -66.375 -16.188 1 90 150 SER B CA 1
ATOM 5862 C C . SER B 1 150 ? -24.531 -67.125 -17.281 1 90 150 SER B C 1
ATOM 5864 O O . SER B 1 150 ? -25.422 -67.938 -16.969 1 90 150 SER B O 1
ATOM 5866 N N . LEU B 1 151 ? -24.188 -66.938 -18.531 1 91.19 151 LEU B N 1
ATOM 5867 C CA . LEU B 1 151 ? -24.891 -67.562 -19.641 1 91.19 151 LEU B CA 1
ATOM 5868 C C . LEU B 1 151 ? -24.625 -69.062 -19.625 1 91.19 151 LEU B C 1
ATOM 5870 O O . LEU B 1 151 ? -23.5 -69.5 -19.406 1 91.19 151 LEU B O 1
ATOM 5874 N N . SER B 1 152 ? -25.641 -69.812 -19.859 1 87.81 152 SER B N 1
ATOM 5875 C CA . SER B 1 152 ? -25.547 -71.312 -19.938 1 87.81 152 SER B CA 1
ATOM 5876 C C . SER B 1 152 ? -24.922 -71.75 -21.25 1 87.81 152 SER B C 1
ATOM 5878 O O . SER B 1 152 ? -25.156 -71.125 -22.297 1 87.81 152 SER B O 1
ATOM 5880 N N . VAL B 1 153 ? -24.125 -72.875 -21.188 1 85.81 153 VAL B N 1
ATOM 5881 C CA . VAL B 1 153 ? -23.484 -73.438 -22.359 1 85.81 153 VAL B CA 1
ATOM 5882 C C . VAL B 1 153 ? -24.531 -74 -23.297 1 85.81 153 VAL B C 1
ATOM 5884 O O . VAL B 1 153 ? -24.281 -74.188 -24.5 1 85.81 153 VAL B O 1
ATOM 5887 N N . LYS B 1 154 ? -25.703 -74.25 -22.797 1 87.12 154 LYS B N 1
ATOM 5888 C CA . LYS B 1 154 ? -26.75 -74.938 -23.531 1 87.12 154 LYS B CA 1
ATOM 5889 C C . LYS B 1 154 ? -27.5 -73.938 -24.438 1 87.12 154 LYS B C 1
ATOM 5891 O O . LYS B 1 154 ? -28.312 -74.375 -25.266 1 87.12 154 LYS B O 1
ATOM 5896 N N . LYS B 1 155 ? -27.219 -72.812 -24.328 1 87.69 155 LYS B N 1
ATOM 5897 C CA . LYS B 1 155 ? -27.875 -71.812 -25.172 1 87.69 155 LYS B CA 1
ATOM 5898 C C . LYS B 1 155 ? -27.469 -71.938 -26.625 1 87.69 155 LYS B C 1
ATOM 5900 O O . LYS B 1 155 ? -26.453 -72.562 -26.922 1 87.69 155 LYS B O 1
ATOM 5905 N N . LYS B 1 156 ? -28.25 -71.375 -27.562 1 91 156 LYS B N 1
ATOM 5906 C CA . LYS B 1 156 ? -27.969 -71.438 -28.984 1 91 156 LYS B CA 1
ATOM 5907 C C . LYS B 1 156 ? -26.641 -70.75 -29.312 1 91 156 LYS B C 1
ATOM 5909 O O . LYS B 1 156 ? -26.297 -69.688 -28.734 1 91 156 LYS B O 1
ATOM 5914 N N . ASP B 1 157 ? -25.984 -71.312 -30.219 1 89.75 157 ASP B N 1
ATOM 5915 C CA . ASP B 1 157 ? -24.672 -70.812 -30.609 1 89.75 157 ASP B CA 1
ATOM 5916 C C . ASP B 1 157 ? -24.719 -69.375 -31.109 1 89.75 157 ASP B C 1
ATOM 5918 O O . ASP B 1 157 ? -23.797 -68.625 -30.859 1 89.75 157 ASP B O 1
ATOM 5922 N N . SER B 1 158 ? -25.766 -69.062 -31.766 1 91.44 158 SER B N 1
ATOM 5923 C CA . SER B 1 158 ? -25.922 -67.688 -32.281 1 91.44 158 SER B CA 1
ATOM 5924 C C . SER B 1 158 ? -26.016 -66.688 -31.141 1 91.44 158 SER B C 1
ATOM 5926 O O . SER B 1 158 ? -25.469 -65.562 -31.234 1 91.44 158 SER B O 1
ATOM 5928 N N . GLN B 1 159 ? -26.703 -67.125 -30.125 1 91.75 159 GLN B N 1
ATOM 5929 C CA . GLN B 1 159 ? -26.859 -66.25 -28.969 1 91.75 159 GLN B CA 1
ATOM 5930 C C . GLN B 1 159 ? -25.547 -66.125 -28.219 1 91.75 159 GLN B C 1
ATOM 5932 O O . GLN B 1 159 ? -25.25 -65 -27.719 1 91.75 159 GLN B O 1
ATOM 5937 N N . LEU B 1 160 ? -24.844 -67.125 -28.156 1 92.56 160 LEU B N 1
ATOM 5938 C CA . LEU B 1 160 ? -23.562 -67.062 -27.453 1 92.56 160 LEU B CA 1
ATOM 5939 C C . LEU B 1 160 ? -22.562 -66.25 -28.219 1 92.56 160 LEU B C 1
ATOM 5941 O O . LEU B 1 160 ? -21.797 -65.438 -27.609 1 92.56 160 LEU B O 1
ATOM 5945 N N . GLN B 1 161 ? -22.625 -66.312 -29.516 1 92.62 161 GLN B N 1
ATOM 5946 C CA . GLN B 1 161 ? -21.734 -65.5 -30.359 1 92.62 161 GLN B CA 1
ATOM 5947 C C . GLN B 1 161 ? -22.078 -64 -30.25 1 92.62 161 GLN B C 1
ATOM 5949 O O . GLN B 1 161 ? -21.188 -63.156 -30.234 1 92.62 161 GLN B O 1
ATOM 5954 N N . GLU B 1 162 ? -23.328 -63.719 -30.219 1 93.44 162 GLU B N 1
ATOM 5955 C CA . GLU B 1 162 ? -23.766 -62.344 -30.062 1 93.44 162 GLU B CA 1
ATOM 5956 C C . GLU B 1 162 ? -23.344 -61.781 -28.719 1 93.44 162 GLU B C 1
ATOM 5958 O O . GLU B 1 162 ? -22.969 -60.625 -28.609 1 93.44 162 GLU B O 1
ATOM 5963 N N . ALA B 1 163 ? -23.422 -62.594 -27.734 1 93.31 163 ALA B N 1
ATOM 5964 C CA . ALA B 1 163 ? -23.016 -62.188 -26.406 1 93.31 163 ALA B CA 1
ATOM 5965 C C . ALA B 1 163 ? -21.516 -61.906 -26.359 1 93.31 163 ALA B C 1
ATOM 5967 O O . ALA B 1 163 ? -21.062 -60.969 -25.703 1 93.31 163 ALA B O 1
ATOM 5968 N N . ASP B 1 164 ? -20.766 -62.688 -27.031 1 92.81 164 ASP B N 1
ATOM 5969 C CA . ASP B 1 164 ? -19.328 -62.5 -27.094 1 92.81 164 ASP B CA 1
ATOM 5970 C C . ASP B 1 164 ? -18.984 -61.188 -27.797 1 92.81 164 ASP B C 1
ATOM 5972 O O . ASP B 1 164 ? -18.125 -60.438 -27.328 1 92.81 164 ASP B O 1
ATOM 5976 N N . GLU B 1 165 ? -19.656 -60.938 -28.875 1 92.31 165 GLU B N 1
ATOM 5977 C CA . GLU B 1 165 ? -19.422 -59.719 -29.641 1 92.31 165 GLU B CA 1
ATOM 5978 C C . GLU B 1 165 ? -19.812 -58.469 -28.828 1 92.31 165 GLU B C 1
ATOM 5980 O O . GLU B 1 165 ? -19.109 -57.469 -28.859 1 92.31 165 GLU B O 1
ATOM 5985 N N . GLN B 1 166 ? -20.875 -58.625 -28.172 1 93.31 166 GLN B N 1
ATOM 5986 C CA . GLN B 1 166 ? -21.328 -57.5 -27.344 1 93.31 166 GLN B CA 1
ATOM 5987 C C . GLN B 1 166 ? -20.344 -57.219 -26.203 1 93.31 166 GLN B C 1
ATOM 5989 O O . GLN B 1 166 ? -20.094 -56.062 -25.875 1 93.31 166 GLN B O 1
ATOM 5994 N N . LEU B 1 167 ? -19.859 -58.188 -25.594 1 92.56 167 LEU B N 1
ATOM 5995 C CA . LEU B 1 167 ? -18.891 -58.031 -24.516 1 92.56 167 LEU B CA 1
ATOM 5996 C C . LEU B 1 167 ? -17.609 -57.344 -25.031 1 92.56 167 LEU B C 1
ATOM 5998 O O . LEU B 1 167 ? -17.047 -56.469 -24.359 1 92.56 167 LEU B O 1
ATOM 6002 N N . ASP B 1 168 ? -17.219 -57.75 -26.234 1 88.81 168 ASP B N 1
ATOM 6003 C CA . ASP B 1 168 ? -16.016 -57.188 -26.828 1 88.81 168 ASP B CA 1
ATOM 6004 C C . ASP B 1 168 ? -16.203 -55.688 -27.109 1 88.81 168 ASP B C 1
ATOM 6006 O O . ASP B 1 168 ? -15.289 -54.906 -26.906 1 88.81 168 ASP B O 1
ATOM 6010 N N . LYS B 1 169 ? -17.281 -55.406 -27.562 1 90.62 169 LYS B N 1
ATOM 6011 C CA . LYS B 1 169 ? -17.609 -54 -27.844 1 90.62 169 LYS B CA 1
ATOM 6012 C C . LYS B 1 169 ? -17.578 -53.156 -26.562 1 90.62 169 LYS B C 1
ATOM 6014 O O . LYS B 1 169 ? -17 -52.094 -26.531 1 90.62 169 LYS B O 1
ATOM 6019 N N . GLU B 1 170 ? -18.188 -53.656 -25.516 1 92.62 170 GLU B N 1
ATOM 6020 C CA . GLU B 1 170 ? -18.219 -52.938 -24.234 1 92.62 170 GLU B CA 1
ATOM 6021 C C . GLU B 1 170 ? -16.828 -52.844 -23.625 1 92.62 170 GLU B C 1
ATOM 6023 O O . GLU B 1 170 ? -16.516 -51.844 -22.953 1 92.62 170 GLU B O 1
ATOM 6028 N N . ARG B 1 171 ? -16.062 -53.812 -23.844 1 89.81 171 ARG B N 1
ATOM 6029 C CA . ARG B 1 171 ? -14.688 -53.812 -23.344 1 89.81 171 ARG B CA 1
ATOM 6030 C C . ARG B 1 171 ? -13.875 -52.688 -24.016 1 89.81 171 ARG B C 1
ATOM 6032 O O . ARG B 1 171 ? -13.125 -52 -23.344 1 89.81 171 ARG B O 1
ATOM 6039 N N . VAL B 1 172 ? -14.023 -52.594 -25.344 1 89.12 172 VAL B N 1
ATOM 6040 C CA . VAL B 1 172 ? -13.312 -51.594 -26.094 1 89.12 172 VAL B CA 1
ATOM 6041 C C . VAL B 1 172 ? -13.742 -50.188 -25.625 1 89.12 172 VAL B C 1
ATOM 6043 O O . VAL B 1 172 ? -12.906 -49.312 -25.438 1 89.12 172 VAL B O 1
ATOM 6046 N N . ASN B 1 173 ? -15.008 -50.031 -25.406 1 92 173 ASN B N 1
ATOM 6047 C CA . ASN B 1 173 ? -15.523 -48.75 -24.922 1 92 173 ASN B CA 1
ATOM 6048 C C . ASN B 1 173 ? -14.969 -48.406 -23.547 1 92 173 ASN B C 1
ATOM 6050 O O . ASN B 1 173 ? -14.602 -47.25 -23.297 1 92 173 ASN B O 1
ATOM 6054 N N . PHE B 1 174 ? -14.953 -49.344 -22.703 1 94.44 174 PHE B N 1
ATOM 6055 C CA . PHE B 1 174 ? -14.43 -49.156 -21.359 1 94.44 174 PHE B CA 1
ATOM 6056 C C . PHE B 1 174 ? -12.953 -48.781 -21.406 1 94.44 174 PHE B C 1
ATOM 6058 O O . PHE B 1 174 ? -12.516 -47.844 -20.719 1 94.44 174 PHE B O 1
ATOM 6065 N N . TYR B 1 175 ? -12.242 -49.531 -22.172 1 92.25 175 TYR B N 1
ATOM 6066 C CA . TYR B 1 175 ? -10.812 -49.281 -22.281 1 92.25 175 TYR B CA 1
ATOM 6067 C C . TYR B 1 175 ? -10.531 -47.875 -22.812 1 92.25 175 TYR B C 1
ATOM 6069 O O . TYR B 1 175 ? -9.688 -47.156 -22.266 1 92.25 175 TYR B O 1
ATOM 6077 N N . GLU B 1 176 ? -11.211 -47.469 -23.828 1 92.31 176 GLU B N 1
ATOM 6078 C CA . GLU B 1 176 ? -11.039 -46.156 -24.406 1 92.31 176 GLU B CA 1
ATOM 6079 C C . GLU B 1 176 ? -11.336 -45.062 -23.375 1 92.31 176 GLU B C 1
ATOM 6081 O O . GLU B 1 176 ? -10.594 -44.094 -23.266 1 92.31 176 GLU B O 1
ATOM 6086 N N . ALA B 1 177 ? -12.43 -45.219 -22.672 1 95.44 177 ALA B N 1
ATOM 6087 C CA . ALA B 1 177 ? -12.805 -44.25 -21.641 1 95.44 177 ALA B CA 1
ATOM 6088 C C . ALA B 1 177 ? -11.75 -44.188 -20.547 1 95.44 177 ALA B C 1
ATOM 6090 O O . ALA B 1 177 ? -11.453 -43.094 -20.031 1 95.44 177 ALA B O 1
ATOM 6091 N N . SER B 1 178 ? -11.227 -45.312 -20.172 1 96.06 178 SER B N 1
ATOM 6092 C CA . SER B 1 178 ? -10.219 -45.375 -19.125 1 96.06 178 SER B CA 1
ATOM 6093 C C . SER B 1 178 ? -8.93 -44.688 -19.547 1 96.06 178 SER B C 1
ATOM 6095 O O . SER B 1 178 ? -8.352 -43.906 -18.781 1 96.06 178 SER B O 1
ATOM 6097 N N . VAL B 1 179 ? -8.508 -44.969 -20.719 1 95.12 179 VAL B N 1
ATOM 6098 C CA . VAL B 1 179 ? -7.27 -44.406 -21.234 1 95.12 179 VAL B CA 1
ATOM 6099 C C . VAL B 1 179 ? -7.422 -42.875 -21.359 1 95.12 179 VAL B C 1
ATOM 6101 O O . VAL B 1 179 ? -6.508 -42.125 -21.016 1 95.12 179 VAL B O 1
ATOM 6104 N N . GLU B 1 180 ? -8.492 -42.438 -21.844 1 95.19 180 GLU B N 1
ATOM 6105 C CA . GLU B 1 180 ? -8.742 -41 -21.969 1 95.19 180 GLU B CA 1
ATOM 6106 C C . GLU B 1 180 ? -8.742 -40.312 -20.609 1 95.19 180 GLU B C 1
ATOM 6108 O O . GLU B 1 180 ? -8.242 -39.188 -20.469 1 95.19 180 GLU B O 1
ATOM 6113 N N . TYR B 1 181 ? -9.375 -40.938 -19.672 1 97.38 181 TYR B N 1
ATOM 6114 C CA . TYR B 1 181 ? -9.422 -40.406 -18.312 1 97.38 181 TYR B CA 1
ATOM 6115 C C . TYR B 1 181 ? -8.023 -40.281 -17.734 1 97.38 181 TYR B C 1
ATOM 6117 O O . TYR B 1 181 ? -7.656 -39.25 -17.172 1 97.38 181 TYR B O 1
ATOM 6125 N N . VAL B 1 182 ? -7.25 -41.344 -17.859 1 96.12 182 VAL B N 1
ATOM 6126 C CA . VAL B 1 182 ? -5.879 -41.375 -17.344 1 96.12 182 VAL B CA 1
ATOM 6127 C C . VAL B 1 182 ? -5.07 -40.25 -18.031 1 96.12 182 VAL B C 1
ATOM 6129 O O . VAL B 1 182 ? -4.289 -39.562 -17.391 1 96.12 182 VAL B O 1
ATOM 6132 N N . TYR B 1 183 ? -5.242 -40.125 -19.297 1 95.38 183 TYR B N 1
ATOM 6133 C CA . TYR B 1 183 ? -4.582 -39.062 -20.062 1 95.38 183 TYR B CA 1
ATOM 6134 C C . TYR B 1 183 ? -4.914 -37.688 -19.484 1 95.38 183 TYR B C 1
ATOM 6136 O O . TYR B 1 183 ? -4.023 -36.875 -19.281 1 95.38 183 TYR B O 1
ATOM 6144 N N . GLN B 1 184 ? -6.152 -37.469 -19.266 1 95.69 184 GLN B N 1
ATOM 6145 C CA . GLN B 1 184 ? -6.609 -36.188 -18.75 1 95.69 184 GLN B CA 1
ATOM 6146 C C . GLN B 1 184 ? -6.035 -35.906 -17.359 1 95.69 184 GLN B C 1
ATOM 6148 O O . GLN B 1 184 ? -5.684 -34.781 -17.047 1 95.69 184 GLN B O 1
ATOM 6153 N N . ILE B 1 185 ? -6.008 -36.875 -16.547 1 95.06 185 ILE B N 1
ATOM 6154 C CA . ILE B 1 185 ? -5.465 -36.75 -15.203 1 95.06 185 ILE B CA 1
ATOM 6155 C C . ILE B 1 185 ? -4.008 -36.281 -15.281 1 95.06 185 ILE B C 1
ATOM 6157 O O . ILE B 1 185 ? -3.596 -35.406 -14.539 1 95.06 185 ILE B O 1
ATOM 6161 N N . HIS B 1 186 ? -3.223 -36.906 -16.125 1 93 186 HIS B N 1
ATOM 6162 C CA . HIS B 1 186 ? -1.826 -36.531 -16.281 1 93 186 HIS B CA 1
ATOM 6163 C C . HIS B 1 186 ? -1.705 -35.094 -16.781 1 93 186 HIS B C 1
ATOM 6165 O O . HIS B 1 186 ? -0.816 -34.344 -16.359 1 93 186 HIS B O 1
ATOM 6171 N N . GLN B 1 187 ? -2.596 -34.719 -17.719 1 92.62 187 GLN B N 1
ATOM 6172 C CA . GLN B 1 187 ? -2.582 -33.344 -18.266 1 92.62 187 GLN B CA 1
ATOM 6173 C C . GLN B 1 187 ? -2.809 -32.312 -17.156 1 92.62 187 GLN B C 1
ATOM 6175 O O . GLN B 1 187 ? -2.076 -31.328 -17.062 1 92.62 187 GLN B O 1
ATOM 6180 N N . VAL B 1 188 ? -3.785 -32.562 -16.375 1 93.94 188 VAL B N 1
ATOM 6181 C CA . VAL B 1 188 ? -4.137 -31.609 -15.32 1 93.94 188 VAL B CA 1
ATOM 6182 C C . VAL B 1 188 ? -2.99 -31.5 -14.312 1 93.94 188 VAL B C 1
ATOM 6184 O O . VAL B 1 188 ? -2.652 -30.406 -13.859 1 93.94 188 VAL B O 1
ATOM 6187 N N . GLN B 1 189 ? -2.395 -32.625 -13.953 1 91.44 189 GLN B N 1
ATOM 6188 C CA . GLN B 1 189 ? -1.314 -32.656 -12.977 1 91.44 189 GLN B CA 1
ATOM 6189 C C . GLN B 1 189 ? -0.096 -31.891 -13.469 1 91.44 189 GLN B C 1
ATOM 6191 O O . GLN B 1 189 ? 0.593 -31.234 -12.68 1 91.44 189 GLN B O 1
ATOM 6196 N N . ASP B 1 190 ? 0.146 -31.953 -14.695 1 91.31 190 ASP B N 1
ATOM 6197 C CA . ASP B 1 190 ? 1.315 -31.281 -15.242 1 91.31 190 ASP B CA 1
ATOM 6198 C C . ASP B 1 190 ? 1.026 -29.797 -15.5 1 91.31 190 ASP B C 1
ATOM 6200 O O . ASP B 1 190 ? 1.875 -28.938 -15.242 1 91.31 190 ASP B O 1
ATOM 6204 N N . ARG B 1 191 ? -0.106 -29.484 -16.016 1 93.25 191 ARG B N 1
ATOM 6205 C CA . ARG B 1 191 ? -0.447 -28.125 -16.422 1 93.25 191 ARG B CA 1
ATOM 6206 C C . ARG B 1 191 ? -0.606 -27.219 -15.195 1 93.25 191 ARG B C 1
ATOM 6208 O O . ARG B 1 191 ? -0.398 -26.016 -15.273 1 93.25 191 ARG B O 1
ATOM 6215 N N . LYS B 1 192 ? -1.029 -27.719 -14.07 1 93.75 192 LYS B N 1
ATOM 6216 C CA . LYS B 1 192 ? -1.262 -26.906 -12.883 1 93.75 192 LYS B CA 1
ATOM 6217 C C . LYS B 1 192 ? 0.021 -26.219 -12.43 1 93.75 192 LYS B C 1
ATOM 6219 O O . LYS B 1 192 ? -0.028 -25.172 -11.781 1 93.75 192 LYS B O 1
ATOM 6224 N N . LYS B 1 193 ? 1.197 -26.812 -12.805 1 92.5 193 LYS B N 1
ATOM 6225 C CA . LYS B 1 193 ? 2.5 -26.297 -12.383 1 92.5 193 LYS B CA 1
ATOM 6226 C C . LYS B 1 193 ? 2.742 -24.891 -12.93 1 92.5 193 LYS B C 1
ATOM 6228 O O . LYS B 1 193 ? 3.373 -24.062 -12.266 1 92.5 193 LYS B O 1
ATOM 6233 N N . PHE B 1 194 ? 2.254 -24.641 -14.102 1 94.69 194 PHE B N 1
ATOM 6234 C CA . PHE B 1 194 ? 2.561 -23.328 -14.656 1 94.69 194 PHE B CA 1
ATOM 6235 C C . PHE B 1 194 ? 1.288 -22.5 -14.852 1 94.69 194 PHE B C 1
ATOM 6237 O O . PHE B 1 194 ? 1.301 -21.281 -14.703 1 94.69 194 PHE B O 1
ATOM 6244 N N . ASP B 1 195 ? 0.12 -23.125 -15.094 1 95.81 195 ASP B N 1
ATOM 6245 C CA . ASP B 1 195 ? -1.126 -22.406 -15.344 1 95.81 195 ASP B CA 1
ATOM 6246 C C . ASP B 1 195 ? -1.654 -21.75 -14.07 1 95.81 195 ASP B C 1
ATOM 6248 O O . ASP B 1 195 ? -2.412 -20.781 -14.125 1 95.81 195 ASP B O 1
ATOM 6252 N N . VAL B 1 196 ? -1.304 -22.266 -12.938 1 95.81 196 VAL B N 1
ATOM 6253 C CA . VAL B 1 196 ? -1.797 -21.734 -11.68 1 95.81 196 VAL B CA 1
ATOM 6254 C C . VAL B 1 196 ? -0.771 -20.766 -11.086 1 95.81 196 VAL B C 1
ATOM 6256 O O . VAL B 1 196 ? -1.137 -19.75 -10.492 1 95.81 196 VAL B O 1
ATOM 6259 N N . VAL B 1 197 ? 0.498 -21.016 -11.211 1 96.94 197 VAL B N 1
ATOM 6260 C CA . VAL B 1 197 ? 1.562 -20.234 -10.594 1 96.94 197 VAL B CA 1
ATOM 6261 C C . VAL B 1 197 ? 1.749 -18.922 -11.359 1 96.94 197 VAL B C 1
ATOM 6263 O O . VAL B 1 197 ? 1.976 -17.875 -10.75 1 96.94 197 VAL B O 1
ATOM 6266 N N . GLU B 1 198 ? 1.544 -18.969 -12.648 1 97.31 198 GLU B N 1
ATOM 6267 C CA . GLU B 1 198 ? 1.816 -17.812 -13.492 1 97.31 198 GLU B CA 1
ATOM 6268 C C . GLU B 1 198 ? 0.893 -16.656 -13.148 1 97.31 198 GLU B C 1
ATOM 6270 O O . GLU B 1 198 ? 1.348 -15.516 -12.984 1 97.31 198 GLU B O 1
ATOM 6275 N N . PRO B 1 199 ? -0.409 -16.875 -13.055 1 97.31 199 PRO B N 1
ATOM 6276 C CA . PRO B 1 199 ? -1.294 -15.773 -12.68 1 97.31 199 PRO B CA 1
ATOM 6277 C C . PRO B 1 199 ? -0.969 -15.195 -11.305 1 97.31 199 PRO B C 1
ATOM 6279 O O . PRO B 1 199 ? -1.037 -13.977 -11.117 1 97.31 199 PRO B O 1
ATOM 6282 N N . VAL B 1 200 ? -0.619 -16 -10.367 1 97.38 200 VAL B N 1
ATOM 6283 C CA . VAL B 1 200 ? -0.28 -15.531 -9.023 1 97.38 200 VAL B CA 1
ATOM 6284 C C . VAL B 1 200 ? 0.988 -14.68 -9.078 1 97.38 200 VAL B C 1
ATOM 6286 O O . VAL B 1 200 ? 1.056 -13.617 -8.453 1 97.38 200 VAL B O 1
ATOM 6289 N N . LEU B 1 201 ? 1.946 -15.18 -9.812 1 96.94 201 LEU B N 1
ATOM 6290 C CA . LEU B 1 201 ? 3.189 -14.438 -9.992 1 96.94 201 LEU B CA 1
ATOM 6291 C C . LEU B 1 201 ? 2.926 -13.078 -10.625 1 96.94 201 LEU B C 1
ATOM 6293 O O . LEU B 1 201 ? 3.48 -12.07 -10.188 1 96.94 201 LEU B O 1
ATOM 6297 N N . ALA B 1 202 ? 2.119 -13.094 -11.648 1 95.5 202 ALA B N 1
ATOM 6298 C CA . ALA B 1 202 ? 1.783 -11.852 -12.344 1 95.5 202 ALA B CA 1
ATOM 6299 C C . ALA B 1 202 ? 1.07 -10.875 -11.406 1 95.5 202 ALA B C 1
ATOM 6301 O O . ALA B 1 202 ? 1.34 -9.672 -11.438 1 95.5 202 ALA B O 1
ATOM 6302 N N . PHE B 1 203 ? 0.208 -11.367 -10.609 1 96.19 203 PHE B N 1
ATOM 6303 C CA . PHE B 1 203 ? -0.534 -10.562 -9.648 1 96.19 203 PHE B CA 1
ATOM 6304 C C . PHE B 1 203 ? 0.405 -9.945 -8.617 1 96.19 203 PHE B C 1
ATOM 6306 O O . PHE B 1 203 ? 0.332 -8.75 -8.336 1 96.19 203 PHE B O 1
ATOM 6313 N N . LEU B 1 204 ? 1.228 -10.734 -8.07 1 94.56 204 LEU B N 1
ATOM 6314 C CA . LEU B 1 204 ? 2.188 -10.258 -7.078 1 94.56 204 LEU B CA 1
ATOM 6315 C C . LEU B 1 204 ? 3.107 -9.195 -7.684 1 94.56 204 LEU B C 1
ATOM 6317 O O . LEU B 1 204 ? 3.418 -8.195 -7.035 1 94.56 204 LEU B O 1
ATOM 6321 N N . HIS B 1 205 ? 3.523 -9.484 -8.898 1 93.38 205 HIS B N 1
ATOM 6322 C CA . HIS B 1 205 ? 4.352 -8.508 -9.602 1 93.38 205 HIS B CA 1
ATOM 6323 C C . HIS B 1 205 ? 3.637 -7.172 -9.734 1 93.38 205 HIS B C 1
ATOM 6325 O O . HIS B 1 205 ? 4.254 -6.113 -9.57 1 93.38 205 HIS B O 1
ATOM 6331 N N . SER B 1 206 ? 2.436 -7.238 -10.055 1 92.75 206 SER B N 1
ATOM 6332 C CA . SER B 1 206 ? 1.645 -6.023 -10.227 1 92.75 206 SER B CA 1
ATOM 6333 C C . SER B 1 206 ? 1.548 -5.238 -8.922 1 92.75 206 SER B C 1
ATOM 6335 O O . SER B 1 206 ? 1.718 -4.016 -8.914 1 92.75 206 SER B O 1
ATOM 6337 N N . ILE B 1 207 ? 1.295 -5.871 -7.824 1 89.5 207 ILE B N 1
ATOM 6338 C CA . ILE B 1 207 ? 1.16 -5.246 -6.516 1 89.5 207 ILE B CA 1
ATOM 6339 C C . ILE B 1 207 ? 2.484 -4.602 -6.109 1 89.5 207 ILE B C 1
ATOM 6341 O O . ILE B 1 207 ? 2.51 -3.467 -5.625 1 89.5 207 ILE B O 1
ATOM 6345 N N . LEU B 1 208 ? 3.527 -5.277 -6.277 1 89.19 208 LEU B N 1
ATOM 6346 C CA . LEU B 1 208 ? 4.84 -4.785 -5.871 1 89.19 208 LEU B CA 1
ATOM 6347 C C . LEU B 1 208 ? 5.285 -3.629 -6.762 1 89.19 208 LEU B C 1
ATOM 6349 O O . LEU B 1 208 ? 5.938 -2.695 -6.293 1 89.19 208 LEU B O 1
ATOM 6353 N N . THR B 1 209 ? 4.988 -3.754 -8.016 1 89.06 209 THR B N 1
ATOM 6354 C CA . THR B 1 209 ? 5.301 -2.662 -8.93 1 89.06 209 THR B CA 1
ATOM 6355 C C . THR B 1 209 ? 4.586 -1.382 -8.508 1 89.06 209 THR B C 1
ATOM 6357 O O . THR B 1 209 ? 5.129 -0.285 -8.641 1 89.06 209 THR B O 1
ATOM 6360 N N . LEU B 1 210 ? 3.416 -1.564 -8.102 1 87.5 210 LEU B N 1
ATOM 6361 C CA . LEU B 1 210 ? 2.666 -0.411 -7.613 1 87.5 210 LEU B CA 1
ATOM 6362 C C . LEU B 1 210 ? 3.379 0.244 -6.434 1 87.5 210 LEU B C 1
ATOM 6364 O O . LEU B 1 210 ? 3.422 1.472 -6.336 1 87.5 210 LEU B O 1
ATOM 6368 N N . ASN B 1 211 ? 3.848 -0.467 -5.531 1 87.69 211 ASN B N 1
ATOM 6369 C CA . ASN B 1 211 ? 4.609 0.062 -4.406 1 87.69 211 ASN B CA 1
ATOM 6370 C C . ASN B 1 211 ? 5.844 0.827 -4.871 1 87.69 211 ASN B C 1
ATOM 6372 O O . ASN B 1 211 ? 6.168 1.885 -4.328 1 87.69 211 ASN B O 1
ATOM 6376 N N . ASN B 1 212 ? 6.469 0.269 -5.828 1 88.06 212 ASN B N 1
ATOM 6377 C CA . ASN B 1 212 ? 7.641 0.938 -6.383 1 88.06 212 ASN B CA 1
ATOM 6378 C C . ASN B 1 212 ? 7.27 2.273 -7.027 1 88.06 212 ASN B C 1
ATOM 6380 O O . ASN B 1 212 ? 7.988 3.262 -6.867 1 88.06 212 ASN B O 1
ATOM 6384 N N . LEU B 1 213 ? 6.223 2.232 -7.723 1 87.25 213 LEU B N 1
ATOM 6385 C CA . LEU B 1 213 ? 5.75 3.449 -8.375 1 87.25 213 LEU B CA 1
ATOM 6386 C C . LEU B 1 213 ? 5.383 4.512 -7.34 1 87.25 213 LEU B C 1
ATOM 6388 O O . LEU B 1 213 ? 5.668 5.695 -7.531 1 87.25 213 LEU B O 1
ATOM 6392 N N . THR B 1 214 ? 4.762 4.109 -6.324 1 88.44 214 THR B N 1
ATOM 6393 C CA . THR B 1 214 ? 4.371 5.027 -5.258 1 88.44 214 THR B CA 1
ATOM 6394 C C . THR B 1 214 ? 5.598 5.684 -4.633 1 88.44 214 THR B C 1
ATOM 6396 O O . THR B 1 214 ? 5.605 6.891 -4.387 1 88.44 214 THR B O 1
ATOM 6399 N N . VAL B 1 215 ? 6.598 4.965 -4.371 1 89.19 215 VAL B N 1
ATOM 6400 C CA . VAL B 1 215 ? 7.828 5.488 -3.785 1 89.19 215 VAL B CA 1
ATOM 6401 C C . VAL B 1 215 ? 8.477 6.484 -4.746 1 89.19 215 VAL B C 1
ATOM 6403 O O . VAL B 1 215 ? 8.945 7.543 -4.328 1 89.19 215 VAL B O 1
ATOM 6406 N N . GLU B 1 216 ? 8.445 6.141 -5.977 1 88.62 216 GLU B N 1
ATOM 6407 C CA . GLU B 1 216 ? 9.023 7.027 -6.98 1 88.62 216 GLU B CA 1
ATOM 6408 C C . GLU B 1 216 ? 8.25 8.336 -7.07 1 88.62 216 GLU B C 1
ATOM 6410 O O . GLU B 1 216 ? 8.844 9.414 -7.191 1 88.62 216 GLU B O 1
ATOM 6415 N N . MET B 1 217 ? 6.988 8.273 -7 1 87 217 MET B N 1
ATOM 6416 C CA . MET B 1 217 ? 6.121 9.445 -7.129 1 87 217 MET B CA 1
ATOM 6417 C C . MET B 1 217 ? 6.199 10.32 -5.883 1 87 217 MET B C 1
ATOM 6419 O O . MET B 1 217 ? 5.895 11.516 -5.938 1 87 217 MET B O 1
ATOM 6423 N N . THR B 1 218 ? 6.602 9.742 -4.754 1 88.5 218 THR B N 1
ATOM 6424 C CA . THR B 1 218 ? 6.594 10.484 -3.5 1 88.5 218 THR B CA 1
ATOM 6425 C C . THR B 1 218 ? 8.016 10.812 -3.055 1 88.5 218 THR B C 1
ATOM 6427 O O . THR B 1 218 ? 8.258 11.078 -1.873 1 88.5 218 THR B O 1
ATOM 6430 N N . GLN B 1 219 ? 8.906 10.805 -3.957 1 89.06 219 GLN B N 1
ATOM 6431 C CA . GLN B 1 219 ? 10.312 11.039 -3.627 1 89.06 219 GLN B CA 1
ATOM 6432 C C . GLN B 1 219 ? 10.523 12.469 -3.121 1 89.06 219 GLN B C 1
ATOM 6434 O O . GLN B 1 219 ? 11.375 12.703 -2.266 1 89.06 219 GLN B O 1
ATOM 6439 N N . ASP B 1 220 ? 9.719 13.406 -3.598 1 90 220 ASP B N 1
ATOM 6440 C CA . ASP B 1 220 ? 9.883 14.812 -3.242 1 90 220 ASP B CA 1
ATOM 6441 C C . ASP B 1 220 ? 9.141 15.141 -1.945 1 90 220 ASP B C 1
ATOM 6443 O O . ASP B 1 220 ? 9.188 16.281 -1.466 1 90 220 ASP B O 1
ATOM 6447 N N . PHE B 1 221 ? 8.547 14.211 -1.401 1 90.75 221 PHE B N 1
ATOM 6448 C CA . PHE B 1 221 ? 7.793 14.453 -0.177 1 90.75 221 PHE B CA 1
ATOM 6449 C C . PHE B 1 221 ? 8.734 14.68 1.001 1 90.75 221 PHE B C 1
ATOM 6451 O O . PHE B 1 221 ? 8.453 15.516 1.869 1 90.75 221 PHE B O 1
ATOM 6458 N N . MET B 1 222 ? 9.812 14.008 1.069 1 89.81 222 MET B N 1
ATOM 6459 C CA . MET B 1 222 ? 10.695 14.07 2.234 1 89.81 222 MET B CA 1
ATOM 6460 C C . MET B 1 222 ? 11.305 15.461 2.377 1 89.81 222 MET B C 1
ATOM 6462 O O . MET B 1 222 ? 11.234 16.062 3.449 1 89.81 222 MET B O 1
ATOM 6466 N N . PRO B 1 223 ? 11.844 16.016 1.284 1 92.94 223 PRO B N 1
ATOM 6467 C CA . PRO B 1 223 ? 12.312 17.406 1.408 1 92.94 223 PRO B CA 1
ATOM 6468 C C . PRO B 1 223 ? 11.195 18.375 1.77 1 92.94 223 PRO B C 1
ATOM 6470 O O . PRO B 1 223 ? 11.398 19.297 2.562 1 92.94 223 PRO B O 1
ATOM 6473 N N . TYR B 1 224 ? 10.078 18.188 1.205 1 94.69 224 TYR B N 1
ATOM 6474 C CA . TYR B 1 224 ? 8.938 19.047 1.523 1 94.69 224 TYR B CA 1
ATOM 6475 C C . TYR B 1 224 ? 8.539 18.906 2.988 1 94.69 224 TYR B C 1
ATOM 6477 O O . TYR B 1 224 ? 8.242 19.891 3.658 1 94.69 224 TYR B O 1
ATOM 6485 N N . LYS B 1 225 ? 8.484 17.703 3.447 1 94.25 225 LYS B N 1
ATOM 6486 C CA . LYS B 1 225 ? 8.156 17.422 4.84 1 94.25 225 LYS B CA 1
ATOM 6487 C C . LYS B 1 225 ? 9.094 18.156 5.789 1 94.25 225 LYS B C 1
ATOM 6489 O O . LYS B 1 225 ? 8.656 18.75 6.781 1 94.25 225 LYS B O 1
ATOM 6494 N N . GLN B 1 226 ? 10.359 18.125 5.488 1 94.44 226 GLN B N 1
ATOM 6495 C CA . GLN B 1 226 ? 11.352 18.781 6.332 1 94.44 226 GLN B CA 1
ATOM 6496 C C . GLN B 1 226 ? 11.141 20.297 6.355 1 94.44 226 GLN B C 1
ATOM 6498 O O . GLN B 1 226 ? 11.203 20.922 7.418 1 94.44 226 GLN B O 1
ATOM 6503 N N . GLU B 1 227 ? 10.859 20.797 5.223 1 95.31 227 GLU B N 1
ATOM 6504 C CA . GLU B 1 227 ? 10.586 22.234 5.117 1 95.31 227 GLU B CA 1
ATOM 6505 C C . GLU B 1 227 ? 9.328 22.609 5.895 1 95.31 227 GLU B C 1
ATOM 6507 O O . GLU B 1 227 ? 9.305 23.625 6.59 1 95.31 227 GLU B O 1
ATOM 6512 N N . LEU B 1 228 ? 8.297 21.828 5.699 1 96.19 228 LEU B N 1
ATOM 6513 C CA . LEU B 1 228 ? 7.031 22.094 6.375 1 96.19 228 LEU B CA 1
ATOM 6514 C C . LEU B 1 228 ? 7.18 21.953 7.887 1 96.19 228 LEU B C 1
ATOM 6516 O O . LEU B 1 228 ? 6.598 22.734 8.648 1 96.19 228 LEU B O 1
ATOM 6520 N N . GLN B 1 229 ? 7.945 21 8.32 1 95.81 229 GLN B N 1
ATOM 6521 C CA . GLN B 1 229 ? 8.203 20.812 9.742 1 95.81 229 GLN B CA 1
ATOM 6522 C C . GLN B 1 229 ? 8.891 22.031 10.352 1 95.81 229 GLN B C 1
ATOM 6524 O O . GLN B 1 229 ? 8.578 22.422 11.477 1 95.81 229 GLN B O 1
ATOM 6529 N N . LEU B 1 230 ? 9.781 22.562 9.594 1 93.88 230 LEU B N 1
ATOM 6530 C CA . LEU B 1 230 ? 10.453 23.781 10.039 1 93.88 230 LEU B CA 1
ATOM 6531 C C . LEU B 1 230 ? 9.469 24.938 10.125 1 93.88 230 LEU B C 1
ATOM 6533 O O . LEU B 1 230 ? 9.492 25.703 11.086 1 93.88 230 LEU B O 1
ATOM 6537 N N . SER B 1 231 ? 8.648 25.062 9.156 1 94.62 231 SER B N 1
ATOM 6538 C CA . SER B 1 231 ? 7.637 26.109 9.156 1 94.62 231 SER B CA 1
ATOM 6539 C C . SER B 1 231 ? 6.695 25.969 10.344 1 94.62 231 SER B C 1
ATOM 6541 O O . SER B 1 231 ? 6.328 26.969 10.969 1 94.62 231 SER B O 1
ATOM 6543 N N . LEU B 1 232 ? 6.309 24.766 10.602 1 95.88 232 LEU B N 1
ATOM 6544 C CA . LEU B 1 232 ? 5.418 24.5 11.727 1 95.88 232 LEU B CA 1
ATOM 6545 C C . LEU B 1 232 ? 6.09 24.875 13.047 1 95.88 232 LEU B C 1
ATOM 6547 O O . LEU B 1 232 ? 5.469 25.5 13.914 1 95.88 232 LEU B O 1
ATOM 6551 N N . GLN B 1 233 ? 7.324 24.547 13.188 1 93.31 233 GLN B N 1
ATOM 6552 C CA . GLN B 1 233 ? 8.07 24.859 14.398 1 93.31 233 GLN B CA 1
ATOM 6553 C C . GLN B 1 233 ? 8.234 26.375 14.578 1 93.31 233 GLN B C 1
ATOM 6555 O O . GLN B 1 233 ? 8.062 26.891 15.68 1 93.31 233 GLN B O 1
ATOM 6560 N N . ASN B 1 234 ? 8.562 27.031 13.516 1 90.94 234 ASN B N 1
ATOM 6561 C CA . ASN B 1 234 ? 8.703 28.484 13.562 1 90.94 234 ASN B CA 1
ATOM 6562 C C . ASN B 1 234 ? 7.391 29.172 13.93 1 90.94 234 ASN B C 1
ATOM 6564 O O . ASN B 1 234 ? 7.375 30.109 14.727 1 90.94 234 ASN B O 1
ATOM 6568 N N . THR B 1 235 ? 6.352 28.688 13.328 1 92.5 235 THR B N 1
ATOM 6569 C CA . THR B 1 235 ? 5.039 29.25 13.602 1 92.5 235 THR B CA 1
ATOM 6570 C C . THR B 1 235 ? 4.637 29.016 15.055 1 92.5 235 THR B C 1
ATOM 6572 O O . THR B 1 235 ? 4.059 29.891 15.695 1 92.5 235 THR B O 1
ATOM 6575 N N . ARG B 1 236 ? 4.941 27.844 15.57 1 93.44 236 ARG B N 1
ATOM 6576 C CA . ARG B 1 236 ? 4.66 27.531 16.969 1 93.44 236 ARG B CA 1
ATOM 6577 C C . ARG B 1 236 ? 5.461 28.422 17.906 1 93.44 236 ARG B C 1
ATOM 6579 O O . ARG B 1 236 ? 4.918 28.953 18.875 1 93.44 236 ARG B O 1
ATOM 6586 N N . ASN B 1 237 ? 6.727 28.625 17.594 1 89.69 237 ASN B N 1
ATOM 6587 C CA . ASN B 1 237 ? 7.57 29.5 18.406 1 89.69 237 ASN B CA 1
ATOM 6588 C C . ASN B 1 237 ? 7.047 30.938 18.422 1 89.69 237 ASN B C 1
ATOM 6590 O O . ASN B 1 237 ? 7.031 31.578 19.469 1 89.69 237 ASN B O 1
ATOM 6594 N N . ASN B 1 238 ? 6.645 31.375 17.25 1 89.25 238 ASN B N 1
ATOM 6595 C CA . ASN B 1 238 ? 6.062 32.719 17.141 1 89.25 238 ASN B CA 1
ATOM 6596 C C . ASN B 1 238 ? 4.785 32.844 17.969 1 89.25 238 ASN B C 1
ATOM 6598 O O . ASN B 1 238 ? 4.566 33.844 18.641 1 89.25 238 ASN B O 1
ATOM 6602 N N . TYR B 1 239 ? 4.035 31.812 17.906 1 91.25 239 TYR B N 1
ATOM 6603 C CA . TYR B 1 239 ? 2.785 31.797 18.656 1 91.25 239 TYR B CA 1
ATOM 6604 C C . TYR B 1 239 ? 3.045 31.859 20.156 1 91.25 239 TYR B C 1
ATOM 6606 O O . TYR B 1 239 ? 2.398 32.625 20.859 1 91.25 239 TYR B O 1
ATOM 6614 N N . GLU B 1 240 ? 3.938 31.078 20.656 1 89.44 240 GLU B N 1
ATOM 6615 C CA . GLU B 1 240 ? 4.223 31.016 22.078 1 89.44 240 GLU B CA 1
ATOM 6616 C C . GLU B 1 240 ? 4.699 32.375 22.609 1 89.44 240 GLU B C 1
ATOM 6618 O O . GLU B 1 240 ? 4.273 32.812 23.672 1 89.44 240 GLU B O 1
ATOM 6623 N N . SER B 1 241 ? 5.484 32.969 21.812 1 84.62 241 SER B N 1
ATOM 6624 C CA . SER B 1 241 ? 5.98 34.312 22.172 1 84.62 241 SER B CA 1
ATOM 6625 C C . SER B 1 241 ? 4.863 35.344 22.141 1 84.62 241 SER B C 1
ATOM 6627 O O . SER B 1 241 ? 4.73 36.156 23.062 1 84.62 241 SER B O 1
ATOM 6629 N N . THR B 1 242 ? 4.07 35.281 21.109 1 88.31 242 THR B N 1
ATOM 6630 C CA . THR B 1 242 ? 2.975 36.219 20.953 1 88.31 242 THR B CA 1
ATOM 6631 C C . THR B 1 242 ? 1.905 36 22.016 1 88.31 242 THR B C 1
ATOM 6633 O O . THR B 1 242 ? 1.3 36.938 22.5 1 88.31 242 THR B O 1
ATOM 6636 N N . CYS B 1 243 ? 1.682 34.781 22.328 1 89.94 243 CYS B N 1
ATOM 6637 C CA . CYS B 1 243 ? 0.666 34.406 23.312 1 89.94 243 CYS B CA 1
ATOM 6638 C C . CYS B 1 243 ? 0.994 35 24.672 1 89.94 243 CYS B C 1
ATOM 6640 O O . CYS B 1 243 ? 0.1 35.469 25.391 1 89.94 243 CYS B O 1
ATOM 6642 N N . GLU B 1 244 ? 2.246 35 25.047 1 87.12 244 GLU B N 1
ATOM 6643 C CA . GLU B 1 244 ? 2.664 35.594 26.328 1 87.12 244 GLU B CA 1
ATOM 6644 C C . GLU B 1 244 ? 2.373 37.094 26.375 1 87.12 244 GLU B C 1
ATOM 6646 O O . GLU B 1 244 ? 1.854 37.594 27.375 1 87.12 244 GLU B O 1
ATOM 6651 N N . GLU B 1 245 ? 2.697 37.719 25.25 1 86.88 245 GLU B N 1
ATOM 6652 C CA . GLU B 1 245 ? 2.457 39.156 25.172 1 86.88 245 GLU B CA 1
ATOM 6653 C C . GLU B 1 245 ? 0.962 39.469 25.172 1 86.88 245 GLU B C 1
ATOM 6655 O O . GLU B 1 245 ? 0.523 40.438 25.781 1 86.88 245 GLU B O 1
ATOM 6660 N N . LEU B 1 246 ? 0.242 38.656 24.484 1 90.06 246 LEU B N 1
ATOM 6661 C CA . LEU B 1 246 ? -1.2 38.844 24.375 1 90.06 246 LEU B CA 1
ATOM 6662 C C . LEU B 1 246 ? -1.885 38.625 25.719 1 90.06 246 LEU B C 1
ATOM 6664 O O . LEU B 1 246 ? -2.832 39.312 26.062 1 90.06 246 LEU B O 1
ATOM 6668 N N . GLU B 1 247 ? -1.456 37.656 26.453 1 90.06 247 GLU B N 1
ATOM 6669 C CA . GLU B 1 247 ? -2.008 37.375 27.781 1 90.06 247 GLU B CA 1
ATOM 6670 C C . GLU B 1 247 ? -1.758 38.531 28.734 1 90.06 247 GLU B C 1
ATOM 6672 O O . GLU B 1 247 ? -2.623 38.875 29.547 1 90.06 247 GLU B O 1
ATOM 6677 N N . GLU B 1 248 ? -0.591 39.062 28.672 1 88.44 248 GLU B N 1
ATOM 6678 C CA . GLU B 1 248 ? -0.28 40.25 29.5 1 88.44 248 GLU B CA 1
ATOM 6679 C C . GLU B 1 248 ? -1.18 41.406 29.141 1 88.44 248 GLU B C 1
ATOM 6681 O O . GLU B 1 248 ? -1.644 42.125 30.031 1 88.44 248 GLU B O 1
ATOM 6686 N N . LEU B 1 249 ? -1.355 41.625 27.891 1 87.69 249 LEU B N 1
ATOM 6687 C CA . LEU B 1 249 ? -2.256 42.688 27.453 1 87.69 249 LEU B CA 1
ATOM 6688 C C . LEU B 1 249 ? -3.674 42.438 27.953 1 87.69 249 LEU B C 1
ATOM 6690 O O . LEU B 1 249 ? -4.355 43.344 28.391 1 87.69 249 LEU B O 1
ATOM 6694 N N . MET B 1 250 ? -4.137 41.25 27.844 1 90.62 250 MET B N 1
ATOM 6695 C CA . MET B 1 250 ? -5.465 40.875 28.312 1 90.62 250 MET B CA 1
ATOM 6696 C C . MET B 1 250 ? -5.629 41.188 29.797 1 90.62 250 MET B C 1
ATOM 6698 O O . MET B 1 250 ? -6.648 41.75 30.203 1 90.62 250 MET B O 1
ATOM 6702 N N . LYS B 1 251 ? -4.625 40.875 30.609 1 88.31 251 LYS B N 1
ATOM 6703 C CA . LYS B 1 251 ? -4.656 41.125 32.062 1 88.31 251 LYS B CA 1
ATOM 6704 C C . LYS B 1 251 ? -4.719 42.625 32.344 1 88.31 251 LYS B C 1
ATOM 6706 O O . LYS B 1 251 ? -5.445 43.062 33.219 1 88.31 251 LYS B O 1
ATOM 6711 N N . ARG B 1 252 ? -4.008 43.375 31.547 1 84.62 252 ARG B N 1
ATOM 6712 C CA . ARG B 1 252 ? -4.008 44.812 31.719 1 84.62 252 ARG B CA 1
ATOM 6713 C C . ARG B 1 252 ? -5.359 45.406 31.344 1 84.62 252 ARG B C 1
ATOM 6715 O O . ARG B 1 252 ? -5.836 46.344 31.984 1 84.62 252 ARG B O 1
ATOM 6722 N N . MET B 1 253 ? -5.879 44.844 30.297 1 84.94 253 MET B N 1
ATOM 6723 C CA . MET B 1 253 ? -7.129 45.406 29.781 1 84.94 253 MET B CA 1
ATOM 6724 C C . MET B 1 253 ? -8.305 45 30.656 1 84.94 253 MET B C 1
ATOM 6726 O O . MET B 1 253 ? -9.352 45.688 30.641 1 84.94 253 MET B O 1
ATOM 6730 N N . THR B 1 254 ? -8.195 44 31.422 1 85.31 254 THR B N 1
ATOM 6731 C CA . THR B 1 254 ? -9.297 43.531 32.25 1 85.31 254 THR B CA 1
ATOM 6732 C C . THR B 1 254 ? -9.156 44.094 33.688 1 85.31 254 THR B C 1
ATOM 6734 O O . THR B 1 254 ? -10.008 43.844 34.531 1 85.31 254 THR B O 1
ATOM 6737 N N . ASN B 1 255 ? -8.117 44.844 33.812 1 80.88 255 ASN B N 1
ATOM 6738 C CA . ASN B 1 255 ? -7.992 45.531 35.094 1 80.88 255 ASN B CA 1
ATOM 6739 C C . ASN B 1 255 ? -9.062 46.594 35.281 1 80.88 255 ASN B C 1
ATOM 6741 O O . ASN B 1 255 ? -9.281 47.438 34.375 1 80.88 255 ASN B O 1
ATOM 6745 N N . PRO B 1 256 ? -9.766 46.656 36.344 1 69.75 256 PRO B N 1
ATOM 6746 C CA . PRO B 1 256 ? -10.883 47.594 36.594 1 69.75 256 PRO B CA 1
ATOM 6747 C C . PRO B 1 256 ? -10.469 49.062 36.438 1 69.75 256 PRO B C 1
ATOM 6749 O O . PRO B 1 256 ? -11.242 49.875 35.938 1 69.75 256 PRO B O 1
ATOM 6752 N N . THR B 1 257 ? -9.344 49.344 36.906 1 65.94 257 THR B N 1
ATOM 6753 C CA . THR B 1 257 ? -8.875 50.719 36.844 1 65.94 257 THR B CA 1
ATOM 6754 C C . THR B 1 257 ? -8.773 51.156 35.375 1 65.94 257 THR B C 1
ATOM 6756 O O . THR B 1 257 ? -9.141 52.312 35.062 1 65.94 257 THR B O 1
ATOM 6759 N N . LYS B 1 258 ? -8.367 50.344 34.562 1 67.69 258 LYS B N 1
ATOM 6760 C CA . LYS B 1 258 ? -8.18 50.688 33.156 1 67.69 258 LYS B CA 1
ATOM 6761 C C . LYS B 1 258 ? -9.516 50.75 32.438 1 67.69 258 LYS B C 1
ATOM 6763 O O . LYS B 1 258 ? -9.711 51.594 31.531 1 67.69 258 LYS B O 1
ATOM 6768 N N . VAL B 1 259 ? -10.281 49.938 32.844 1 62.09 259 VAL B N 1
ATOM 6769 C CA . VAL B 1 259 ? -11.594 49.875 32.188 1 62.09 259 VAL B CA 1
ATOM 6770 C C . VAL B 1 259 ? -12.289 51.219 32.375 1 62.09 259 VAL B C 1
ATOM 6772 O O . VAL B 1 259 ? -12.898 51.75 31.422 1 62.09 259 VAL B O 1
ATOM 6775 N N . ILE B 1 260 ? -12.078 51.688 33.5 1 58.81 260 ILE B N 1
ATOM 6776 C CA . ILE B 1 260 ? -12.711 52.969 33.844 1 58.81 260 ILE B CA 1
ATOM 6777 C C . ILE B 1 260 ? -12.055 54.094 33.062 1 58.81 260 ILE B C 1
ATOM 6779 O O . ILE B 1 260 ? -12.727 55.031 32.625 1 58.81 260 ILE B O 1
ATOM 6783 N N . GLN B 1 261 ? -10.734 53.906 32.844 1 58.59 261 GLN B N 1
ATOM 6784 C CA . GLN B 1 261 ? -9.969 54.938 32.188 1 58.59 261 GLN B CA 1
ATOM 6785 C C . GLN B 1 261 ? -10.18 54.875 30.672 1 58.59 261 GLN B C 1
ATOM 6787 O O . GLN B 1 261 ? -10.023 55.875 29.984 1 58.59 261 GLN B O 1
ATOM 6792 N N . MET B 1 262 ? -10.492 53.812 30.156 1 57.91 262 MET B N 1
ATOM 6793 C CA . MET B 1 262 ? -10.625 53.594 28.719 1 57.91 262 MET B CA 1
ATOM 6794 C C . MET B 1 262 ? -11.703 54.5 28.141 1 57.91 262 MET B C 1
ATOM 6796 O O . MET B 1 262 ? -11.602 54.938 27 1 57.91 262 MET B O 1
ATOM 6800 N N . HIS B 1 263 ? -12.617 54.875 28.984 1 53.81 263 HIS B N 1
ATOM 6801 C CA . HIS B 1 263 ? -13.703 55.781 28.562 1 53.81 263 HIS B CA 1
ATOM 6802 C C . HIS B 1 263 ? -13.164 57.094 28.062 1 53.81 263 HIS B C 1
ATOM 6804 O O . HIS B 1 263 ? -13.734 57.719 27.156 1 53.81 263 HIS B O 1
ATOM 6810 N N . SER B 1 264 ? -12.078 57.438 28.641 1 52 264 SER B N 1
ATOM 6811 C CA . SER B 1 264 ? -11.617 58.781 28.375 1 52 264 SER B CA 1
ATOM 6812 C C . SER B 1 264 ? -10.703 58.812 27.156 1 52 264 SER B C 1
ATOM 6814 O O . SER B 1 264 ? -10.422 59.906 26.609 1 52 264 SER B O 1
ATOM 6816 N N . LEU B 1 265 ? -10.242 57.688 26.641 1 53.88 265 LEU B N 1
ATOM 6817 C CA . LEU B 1 265 ? -9.172 57.719 25.656 1 53.88 265 LEU B CA 1
ATOM 6818 C C . LEU B 1 265 ? -9.734 57.531 24.25 1 53.88 265 LEU B C 1
ATOM 6820 O O . LEU B 1 265 ? -9.031 57.75 23.266 1 53.88 265 LEU B O 1
ATOM 6824 N N . LEU B 1 266 ? -10.938 57.125 24.094 1 58.09 266 LEU B N 1
ATOM 6825 C CA . LEU B 1 266 ? -11.445 56.781 22.781 1 58.09 266 LEU B CA 1
ATOM 6826 C C . LEU B 1 266 ? -12.234 57.938 22.172 1 58.09 266 LEU B C 1
ATOM 6828 O O . LEU B 1 266 ? -12.758 58.781 22.891 1 58.09 266 LEU B O 1
ATOM 6832 N N . PRO B 1 267 ? -11.961 58.094 20.781 1 63.47 267 PRO B N 1
ATOM 6833 C CA . PRO B 1 267 ? -12.875 59.031 20.141 1 63.47 267 PRO B CA 1
ATOM 6834 C C . PRO B 1 267 ? -14.32 58.875 20.609 1 63.47 267 PRO B C 1
ATOM 6836 O O . PRO B 1 267 ? -14.719 57.781 21.016 1 63.47 267 PRO B O 1
ATOM 6839 N N . MET B 1 268 ? -14.961 59.938 20.75 1 80.69 268 MET B N 1
ATOM 6840 C CA . MET B 1 268 ? -16.281 59.906 21.359 1 80.69 268 MET B CA 1
ATOM 6841 C C . MET B 1 268 ? -17.25 59.062 20.531 1 80.69 268 MET B C 1
ATOM 6843 O O . MET B 1 268 ? -17.766 59.5 19.5 1 80.69 268 MET B O 1
ATOM 6847 N N . GLU B 1 269 ? -17.312 57.812 20.859 1 87.19 269 GLU B N 1
ATOM 6848 C CA . GLU B 1 269 ? -18.266 56.875 20.281 1 87.19 269 GLU B CA 1
ATOM 6849 C C . GLU B 1 269 ? -18.906 56 21.359 1 87.19 269 GLU B C 1
ATOM 6851 O O . GLU B 1 269 ? -18.297 55.781 22.406 1 87.19 269 GLU B O 1
ATOM 6856 N N . GLY B 1 270 ? -20.141 55.594 21.141 1 89 270 GLY B N 1
ATOM 6857 C CA . GLY B 1 270 ? -20.875 54.781 22.094 1 89 270 GLY B CA 1
ATOM 6858 C C . GLY B 1 270 ? -22.359 54.719 21.844 1 89 270 GLY B C 1
ATOM 6859 O O . GLY B 1 270 ? -22.844 55.281 20.859 1 89 270 GLY B O 1
ATOM 6860 N N . TYR B 1 271 ? -23.062 54.062 22.719 1 91.38 271 TYR B N 1
ATOM 6861 C CA . TYR B 1 271 ? -24.5 53.906 22.578 1 91.38 271 TYR B CA 1
ATOM 6862 C C . TYR B 1 271 ? -25.219 55.094 23.25 1 91.38 271 TYR B C 1
ATOM 6864 O O . TYR B 1 271 ? -24.844 55.531 24.328 1 91.38 271 TYR B O 1
ATOM 6872 N N . LEU B 1 272 ? -26.172 55.562 22.531 1 93 272 LEU B N 1
ATOM 6873 C CA . LEU B 1 272 ? -27.078 56.594 23.031 1 93 272 LEU B CA 1
ATOM 6874 C C . LEU B 1 272 ? -28.531 56.219 22.703 1 93 272 LEU B C 1
ATOM 6876 O O . LEU B 1 272 ? -28.797 55.562 21.719 1 93 272 LEU B O 1
ATOM 6880 N N . TYR B 1 273 ? -29.344 56.625 23.609 1 92.88 273 TYR B N 1
ATOM 6881 C CA . TYR B 1 273 ? -30.781 56.469 23.375 1 92.88 273 TYR B CA 1
ATOM 6882 C C . TYR B 1 273 ? -31.406 57.812 22.953 1 92.88 273 TYR B C 1
ATOM 6884 O O . TYR B 1 273 ? -31.328 58.781 23.672 1 92.88 273 TYR B O 1
ATOM 6892 N N . CYS B 1 274 ? -32.031 57.812 21.859 1 92 274 CYS B N 1
ATOM 6893 C CA . CYS B 1 274 ? -32.625 59 21.297 1 92 274 CYS B CA 1
ATOM 6894 C C . CYS B 1 274 ? -34.125 59.031 21.469 1 92 274 CYS B C 1
ATOM 6896 O O . CYS B 1 274 ? -34.812 58.062 21.188 1 92 274 CYS B O 1
ATOM 6898 N N . GLN B 1 275 ? -34.531 60.281 21.859 1 89.69 275 GLN B N 1
ATOM 6899 C CA . GLN B 1 275 ? -35.969 60.469 22 1 89.69 275 GLN B CA 1
ATOM 6900 C C . GLN B 1 275 ? -36.625 60.781 20.656 1 89.69 275 GLN B C 1
ATOM 6902 O O . GLN B 1 275 ? -36.281 61.781 20.031 1 89.69 275 GLN B O 1
ATOM 6907 N N . GLU B 1 276 ? -37.438 59.906 20.25 1 86.81 276 GLU B N 1
ATOM 6908 C CA . GLU B 1 276 ? -38.188 60.125 19 1 86.81 276 GLU B CA 1
ATOM 6909 C C . GLU B 1 276 ? -39.656 60.438 19.281 1 86.81 276 GLU B C 1
ATOM 6911 O O . GLU B 1 276 ? -40.344 59.656 19.984 1 86.81 276 GLU B O 1
ATOM 6916 N N . LYS B 1 277 ? -40 61.562 18.75 1 83.5 277 LYS B N 1
ATOM 6917 C CA . LYS B 1 277 ? -41.375 62 18.938 1 83.5 277 LYS B CA 1
ATOM 6918 C C . LYS B 1 277 ? -42.25 61.625 17.734 1 83.5 277 LYS B C 1
ATOM 6920 O O . LYS B 1 277 ? -41.812 61.781 16.594 1 83.5 277 LYS B O 1
ATOM 6925 N N . TRP B 1 278 ? -43.344 60.969 18.062 1 80.75 278 TRP B N 1
ATOM 6926 C CA . TRP B 1 278 ? -44.344 60.656 17.031 1 80.75 278 TRP B CA 1
ATOM 6927 C C . TRP B 1 278 ? -45.75 61.031 17.469 1 80.75 278 TRP B C 1
ATOM 6929 O O . TRP B 1 278 ? -45.938 61.562 18.578 1 80.75 278 TRP B O 1
ATOM 6939 N N . ALA B 1 279 ? -46.656 61 16.578 1 79.06 279 ALA B N 1
ATOM 6940 C CA . ALA B 1 279 ? -48.031 61.531 16.719 1 79.06 279 ALA B CA 1
ATOM 6941 C C . ALA B 1 279 ? -48.656 61.062 18.016 1 79.06 279 ALA B C 1
ATOM 6943 O O . ALA B 1 279 ? -49.344 61.812 18.703 1 79.06 279 ALA B O 1
ATOM 6944 N N . LEU B 1 280 ? -48.375 59.875 18.328 1 81.06 280 LEU B N 1
ATOM 6945 C CA . LEU B 1 280 ? -49.094 59.281 19.438 1 81.06 280 LEU B CA 1
ATOM 6946 C C . LEU B 1 280 ? -48.219 59.219 20.688 1 81.06 280 LEU B C 1
ATOM 6948 O O . LEU B 1 280 ? -48.656 58.688 21.719 1 81.06 280 LEU B O 1
ATOM 6952 N N . GLY B 1 281 ? -46.938 59.781 20.578 1 84.94 281 GLY B N 1
ATOM 6953 C CA . GLY B 1 281 ? -46.188 59.656 21.812 1 84.94 281 GLY B CA 1
ATOM 6954 C C . GLY B 1 281 ? -44.688 59.781 21.594 1 84.94 281 GLY B C 1
ATOM 6955 O O . GLY B 1 281 ? -44.219 60.375 20.625 1 84.94 281 GLY B O 1
ATOM 6956 N N . VAL B 1 282 ? -43.844 59.375 22.703 1 86.19 282 VAL B N 1
ATOM 6957 C CA . VAL B 1 282 ? -42.406 59.469 22.703 1 86.19 282 VAL B CA 1
ATOM 6958 C C . VAL B 1 282 ? -41.781 58.094 22.844 1 86.19 282 VAL B C 1
ATOM 6960 O O . VAL B 1 282 ? -42.281 57.25 23.609 1 86.19 282 VAL B O 1
ATOM 6963 N N . THR B 1 283 ? -40.969 57.719 21.891 1 87.69 283 THR B N 1
ATOM 6964 C CA . THR B 1 283 ? -40.25 56.438 22 1 87.69 283 THR B CA 1
ATOM 6965 C C . THR B 1 283 ? -38.75 56.688 22.062 1 87.69 283 THR B C 1
ATOM 6967 O O . THR B 1 283 ? -38.219 57.688 21.531 1 87.69 283 THR B O 1
ATOM 6970 N N . TRP B 1 284 ? -38.094 55.812 22.812 1 90.44 284 TRP B N 1
ATOM 6971 C CA . TRP B 1 284 ? -36.625 55.906 22.906 1 90.44 284 TRP B CA 1
ATOM 6972 C C . TRP B 1 284 ? -35.969 54.812 22.094 1 90.44 284 TRP B C 1
ATOM 6974 O O . TRP B 1 284 ? -36.25 53.625 22.281 1 90.44 284 TRP B O 1
ATOM 6984 N N . VAL B 1 285 ? -35.125 55.25 21.172 1 89.25 285 VAL B N 1
ATOM 6985 C CA . VAL B 1 285 ? -34.5 54.312 20.266 1 89.25 285 VAL B CA 1
ATOM 6986 C C . VAL B 1 285 ? -33 54.281 20.531 1 89.25 285 VAL B C 1
ATOM 6988 O O . VAL B 1 285 ? -32.375 55.312 20.719 1 89.25 285 VAL B O 1
ATOM 6991 N N . LYS B 1 286 ? -32.469 53.031 20.531 1 91.12 286 LYS B N 1
ATOM 6992 C CA . LYS B 1 286 ? -31.047 52.844 20.797 1 91.12 286 LYS B CA 1
ATOM 6993 C C . LYS B 1 286 ? -30.203 53.031 19.531 1 91.12 286 LYS B C 1
ATOM 6995 O O . LYS B 1 286 ? -30.453 52.375 18.516 1 91.12 286 LYS B O 1
ATOM 7000 N N . TYR B 1 287 ? -29.219 53.938 19.516 1 92.31 287 TYR B N 1
ATOM 7001 C CA . TYR B 1 287 ? -28.312 54.156 18.406 1 92.31 287 TYR B CA 1
ATOM 7002 C C . TYR B 1 287 ? -26.859 54 18.844 1 92.31 287 TYR B C 1
ATOM 7004 O O . TYR B 1 287 ? -26.5 54.281 19.984 1 92.31 287 TYR B O 1
ATOM 7012 N N . TYR B 1 288 ? -26.094 53.438 17.969 1 93.12 288 TYR B N 1
ATOM 7013 C CA . TYR B 1 288 ? -24.641 53.562 18.125 1 93.12 288 TYR B CA 1
ATOM 7014 C C . TYR B 1 288 ? -24.156 54.844 17.469 1 93.12 288 TYR B C 1
ATOM 7016 O O . TYR B 1 288 ? -24.328 55.062 16.266 1 93.12 288 TYR B O 1
ATOM 7024 N N . CYS B 1 289 ? -23.516 55.688 18.203 1 92.38 289 CYS B N 1
ATOM 7025 C CA . CYS B 1 289 ? -23.219 57.031 17.719 1 92.38 289 CYS B CA 1
ATOM 7026 C C . CYS B 1 289 ? -21.703 57.281 17.703 1 92.38 289 CYS B C 1
ATOM 7028 O O . CYS B 1 289 ? -20.984 56.812 18.594 1 92.38 289 CYS B O 1
ATOM 7030 N N . LYS B 1 290 ? -21.234 57.938 16.688 1 89.94 290 LYS B N 1
ATOM 7031 C CA . LYS B 1 290 ? -19.859 58.375 16.531 1 89.94 290 LYS B CA 1
ATOM 7032 C C . LYS B 1 290 ? -19.797 59.875 16.25 1 89.94 290 LYS B C 1
ATOM 7034 O O . LYS B 1 290 ? -20.438 60.375 15.312 1 89.94 290 LYS B O 1
ATOM 7039 N N . TYR B 1 291 ? -19.109 60.562 17.109 1 89.69 291 TYR B N 1
ATOM 7040 C CA . TYR B 1 291 ? -19.047 62 16.922 1 89.69 291 TYR B CA 1
ATOM 7041 C C . TYR B 1 291 ? -17.672 62.406 16.391 1 89.69 291 TYR B C 1
ATOM 7043 O O . TYR B 1 291 ? -16.641 62.031 16.953 1 89.69 291 TYR B O 1
ATOM 7051 N N . HIS B 1 292 ? -17.625 63.125 15.359 1 84.19 292 HIS B N 1
ATOM 7052 C CA . HIS B 1 292 ? -16.406 63.719 14.797 1 84.19 292 HIS B CA 1
ATOM 7053 C C . HIS B 1 292 ? -16.312 65.188 15.109 1 84.19 292 HIS B C 1
ATOM 7055 O O . HIS B 1 292 ? -16.984 66 14.492 1 84.19 292 HIS B O 1
ATOM 7061 N N . LYS B 1 293 ? -15.398 65.438 15.922 1 79.19 293 LYS B N 1
ATOM 7062 C CA . LYS B 1 293 ? -15.289 66.812 16.438 1 79.19 293 LYS B CA 1
ATOM 7063 C C . LYS B 1 293 ? -14.922 67.812 15.328 1 79.19 293 LYS B C 1
ATOM 7065 O O . LYS B 1 293 ? -15.422 68.938 15.297 1 79.19 293 LYS B O 1
ATOM 7070 N N . GLU B 1 294 ? -14.023 67.375 14.477 1 79.56 294 GLU B N 1
ATOM 7071 C CA . GLU B 1 294 ? -13.531 68.25 13.43 1 79.56 294 GLU B CA 1
ATOM 7072 C C . GLU B 1 294 ? -14.664 68.688 12.492 1 79.56 294 GLU B C 1
ATOM 7074 O O . GLU B 1 294 ? -14.75 69.875 12.117 1 79.56 294 GLU B O 1
ATOM 7079 N N . SER B 1 295 ? -15.5 67.875 12.203 1 82.75 295 SER B N 1
ATOM 7080 C CA . SER B 1 295 ? -16.578 68.125 11.266 1 82.75 295 SER B CA 1
ATOM 7081 C C . SER B 1 295 ? -17.891 68.438 12 1 82.75 295 SER B C 1
ATOM 7083 O O . SER B 1 295 ? -18.891 68.812 11.375 1 82.75 295 SER B O 1
ATOM 7085 N N . GLN B 1 296 ? -17.906 68.25 13.297 1 86.06 296 GLN B N 1
ATOM 7086 C CA . GLN B 1 296 ? -19.078 68.438 14.141 1 86.06 296 GLN B CA 1
ATOM 7087 C C . GLN B 1 296 ? -20.25 67.562 13.648 1 86.06 296 GLN B C 1
ATOM 7089 O O . GLN B 1 296 ? -21.375 68.062 13.547 1 86.06 296 GLN B O 1
ATOM 7094 N N . GLN B 1 297 ? -19.812 66.438 13.32 1 89.5 297 GLN B N 1
ATOM 7095 C CA . GLN B 1 297 ? -20.812 65.5 12.773 1 89.5 297 GLN B CA 1
ATOM 7096 C C . GLN B 1 297 ? -21.047 64.312 13.703 1 89.5 297 GLN B C 1
ATOM 7098 O O . GLN B 1 297 ? -20.094 63.781 14.242 1 89.5 297 GLN B O 1
ATOM 7103 N N . LEU B 1 298 ? -22.281 64.062 13.93 1 91.19 298 LEU B N 1
ATOM 7104 C CA . LEU B 1 298 ? -22.688 62.906 14.711 1 91.19 298 LEU B CA 1
ATOM 7105 C C . LEU B 1 298 ? -23.281 61.844 13.805 1 91.19 298 LEU B C 1
ATOM 7107 O O . LEU B 1 298 ? -24.328 62.062 13.188 1 91.19 298 LEU B O 1
ATOM 7111 N N . CYS B 1 299 ? -22.578 60.719 13.711 1 91.12 299 CYS B N 1
ATOM 7112 C CA . CYS B 1 299 ? -23.047 59.594 12.93 1 91.12 299 CYS B CA 1
ATOM 7113 C C . CYS B 1 299 ? -23.781 58.594 13.805 1 91.12 299 CYS B C 1
ATOM 7115 O O . CYS B 1 299 ? -23.234 58.125 14.82 1 91.12 299 CYS B O 1
ATOM 7117 N N . MET B 1 300 ? -25.031 58.219 13.453 1 91.56 300 MET B N 1
ATOM 7118 C CA . MET B 1 300 ? -25.844 57.344 14.273 1 91.56 300 MET B CA 1
ATOM 7119 C C . MET B 1 300 ? -26.281 56.125 13.469 1 91.56 300 MET B C 1
ATOM 7121 O O . MET B 1 300 ? -26.781 56.25 12.344 1 91.56 300 MET B O 1
ATOM 7125 N N . VAL B 1 301 ? -26.016 55 14.016 1 90.5 301 VAL B N 1
ATOM 7126 C CA . VAL B 1 301 ? -26.469 53.75 13.422 1 90.5 301 VAL B CA 1
ATOM 7127 C C . VAL B 1 301 ? -27.5 53.094 14.328 1 90.5 301 VAL B C 1
ATOM 7129 O O . VAL B 1 301 ? -27.266 52.906 15.523 1 90.5 301 VAL B O 1
ATOM 7132 N N . SER B 1 302 ? -28.656 52.75 13.812 1 87.25 302 SER B N 1
ATOM 7133 C CA . SER B 1 302 ? -29.734 52.188 14.609 1 87.25 302 SER B CA 1
ATOM 7134 C C . SER B 1 302 ? -29.438 50.719 14.969 1 87.25 302 SER B C 1
ATOM 7136 O O . SER B 1 302 ? -28.984 49.969 14.133 1 87.25 302 SER B O 1
ATOM 7138 N N . CYS B 1 303 ? -29.5 50.406 16.25 1 79.19 303 CYS B N 1
ATOM 7139 C CA . CYS B 1 303 ? -29.234 49.062 16.719 1 79.19 303 CYS B CA 1
ATOM 7140 C C . CYS B 1 303 ? -30.5 48.406 17.25 1 79.19 303 CYS B C 1
ATOM 7142 O O . CYS B 1 303 ? -30.438 47.406 18 1 79.19 303 CYS B O 1
ATOM 7144 N N . ASP B 1 304 ? -31.703 48.875 16.906 1 70.12 304 ASP B N 1
ATOM 7145 C CA . ASP B 1 304 ? -32.969 48.312 17.406 1 70.12 304 ASP B CA 1
ATOM 7146 C C . ASP B 1 304 ? -33.312 47.031 16.641 1 70.12 304 ASP B C 1
ATOM 7148 O O . ASP B 1 304 ? -33.344 47.031 15.414 1 70.12 304 ASP B O 1
ATOM 7152 N N . GLN B 1 305 ? -33.125 45.906 17.328 1 58.88 305 GLN B N 1
ATOM 7153 C CA . GLN B 1 305 ? -33.406 44.594 16.766 1 58.88 305 GLN B CA 1
ATOM 7154 C C . GLN B 1 305 ? -34.812 44.5 16.25 1 58.88 305 GLN B C 1
ATOM 7156 O O . GLN B 1 305 ? -35.156 43.562 15.508 1 58.88 305 GLN B O 1
ATOM 7161 N N . LYS B 1 306 ? -35.75 45.188 16.938 1 54.25 306 LYS B N 1
ATOM 7162 C CA . LYS B 1 306 ? -37.156 44.969 16.609 1 54.25 306 LYS B CA 1
ATOM 7163 C C . LYS B 1 306 ? -37.531 45.594 15.273 1 54.25 306 LYS B C 1
ATOM 7165 O O . LYS B 1 306 ? -38.656 45.5 14.805 1 54.25 306 LYS B O 1
ATOM 7170 N N . ALA B 1 307 ? -36.719 46.594 14.836 1 50.75 307 ALA B N 1
ATOM 7171 C CA . ALA B 1 307 ? -37.25 47.281 13.664 1 50.75 307 ALA B CA 1
ATOM 7172 C C . ALA B 1 307 ? -37.031 46.469 12.391 1 50.75 307 ALA B C 1
ATOM 7174 O O . ALA B 1 307 ? -35.875 46.094 12.109 1 50.75 307 ALA B O 1
ATOM 7175 N N . THR B 1 308 ? -37.875 45.875 11.945 1 51.28 308 THR B N 1
ATOM 7176 C CA . THR B 1 308 ? -37.969 45.156 10.68 1 51.28 308 THR B CA 1
ATOM 7177 C C . THR B 1 308 ? -37.344 45.969 9.555 1 51.28 308 THR B C 1
ATOM 7179 O O . THR B 1 308 ? -36.969 45.406 8.516 1 51.28 308 THR B O 1
ATOM 7182 N N . VAL B 1 309 ? -37.406 47.312 9.602 1 52.5 309 VAL B N 1
ATOM 7183 C CA . VAL B 1 309 ? -36.938 48.125 8.5 1 52.5 309 VAL B CA 1
ATOM 7184 C C . VAL B 1 309 ? -35.594 48.75 8.859 1 52.5 309 VAL B C 1
ATOM 7186 O O . VAL B 1 309 ? -35.469 49.406 9.898 1 52.5 309 VAL B O 1
ATOM 7189 N N . LYS B 1 310 ? -34.625 48.438 8.203 1 56.22 310 LYS B N 1
ATOM 7190 C CA . LYS B 1 310 ? -33.281 48.969 8.328 1 56.22 310 LYS B CA 1
ATOM 7191 C C . LYS B 1 310 ? -33.281 50.5 8.25 1 56.22 310 LYS B C 1
ATOM 7193 O O . LYS B 1 310 ? -33.625 51.062 7.219 1 56.22 310 LYS B O 1
ATOM 7198 N N . GLN B 1 311 ? -33.312 51.188 9.289 1 61.88 311 GLN B N 1
ATOM 7199 C CA . GLN B 1 311 ? -33.281 52.656 9.211 1 61.88 311 GLN B CA 1
ATOM 7200 C C . GLN B 1 311 ? -31.906 53.156 8.742 1 61.88 311 GLN B C 1
ATOM 7202 O O . GLN B 1 311 ? -30.875 52.594 9.133 1 61.88 311 GLN B O 1
ATOM 7207 N N . PRO B 1 312 ? -31.766 53.938 7.723 1 67 312 PRO B N 1
ATOM 7208 C CA . PRO B 1 312 ? -30.516 54.438 7.168 1 67 312 PRO B CA 1
ATOM 7209 C C . PRO B 1 312 ? -29.656 55.156 8.203 1 67 312 PRO B C 1
ATOM 7211 O O . PRO B 1 312 ? -30.172 55.656 9.195 1 67 312 PRO B O 1
ATOM 7214 N N . ASN B 1 313 ? -28.344 54.938 8.133 1 81.81 313 ASN B N 1
ATOM 7215 C CA . ASN B 1 313 ? -27.406 55.688 8.938 1 81.81 313 ASN B CA 1
ATOM 7216 C C . ASN B 1 313 ? -27.719 57.188 8.914 1 81.81 313 ASN B C 1
ATOM 7218 O O . ASN B 1 313 ? -28.047 57.719 7.863 1 81.81 313 ASN B O 1
ATOM 7222 N N . THR B 1 314 ? -27.969 57.719 10.094 1 87.06 314 THR B N 1
ATOM 7223 C CA . THR B 1 314 ? -28.312 59.125 10.211 1 87.06 314 THR B CA 1
ATOM 7224 C C . THR B 1 314 ? -27.078 59.969 10.578 1 87.06 314 THR B C 1
ATOM 7226 O O . THR B 1 314 ? -26.266 59.531 11.398 1 87.06 314 THR B O 1
ATOM 7229 N N . GLN B 1 315 ? -26.922 61.031 9.836 1 89.94 315 GLN B N 1
ATOM 7230 C CA . GLN B 1 315 ? -25.844 61.969 10.125 1 89.94 315 GLN B CA 1
ATOM 7231 C C . GLN B 1 315 ? -26.406 63.344 10.547 1 89.94 315 GLN B C 1
ATOM 7233 O O . GLN B 1 315 ? -27.234 63.906 9.844 1 89.94 315 GLN B O 1
ATOM 7238 N N . LEU B 1 316 ? -26 63.75 11.766 1 90.94 316 LEU B N 1
ATOM 7239 C CA . LEU B 1 316 ? -26.484 65 12.297 1 90.94 316 LEU B CA 1
ATOM 7240 C C . LEU B 1 316 ? -25.328 66 12.477 1 90.94 316 LEU B C 1
ATOM 7242 O O . LEU B 1 316 ? -24.234 65.625 12.875 1 90.94 316 LEU B O 1
ATOM 7246 N N . THR B 1 317 ? -25.578 67.188 12.008 1 91.5 317 THR B N 1
ATOM 7247 C CA . THR B 1 317 ? -24.594 68.25 12.211 1 91.5 317 THR B CA 1
ATOM 7248 C C . THR B 1 317 ? -24.906 69 13.477 1 91.5 317 THR B C 1
ATOM 7250 O O . THR B 1 317 ? -25.969 69.625 13.578 1 91.5 317 THR B O 1
ATOM 7253 N N . LEU B 1 318 ? -24 69.125 14.367 1 89.62 318 LEU B N 1
ATOM 7254 C CA . LEU B 1 318 ? -24.234 69.688 15.695 1 89.62 318 LEU B CA 1
ATOM 7255 C C . LEU B 1 318 ? -24.094 71.188 15.672 1 89.62 318 LEU B C 1
ATOM 7257 O O . LEU B 1 318 ? -23.156 71.688 15.086 1 89.62 318 LEU B O 1
ATOM 7261 N N . LYS B 1 319 ? -25.047 71.812 16.297 1 85.38 319 LYS B N 1
ATOM 7262 C CA . LYS B 1 319 ? -24.984 73.25 16.531 1 85.38 319 LYS B CA 1
ATOM 7263 C C . LYS B 1 319 ? -24.547 73.562 17.953 1 85.38 319 LYS B C 1
ATOM 7265 O O . LYS B 1 319 ? -23.594 74.312 18.172 1 85.38 319 LYS B O 1
ATOM 7270 N N . SER B 1 320 ? -25.234 73.062 18.844 1 82.88 320 SER B N 1
ATOM 7271 C CA . SER B 1 320 ? -24.938 73.25 20.25 1 82.88 320 SER B CA 1
ATOM 7272 C C . SER B 1 320 ? -25.438 72.062 21.078 1 82.88 320 SER B C 1
ATOM 7274 O O . SER B 1 320 ? -26.234 71.25 20.594 1 82.88 320 SER B O 1
ATOM 7276 N N . CYS B 1 3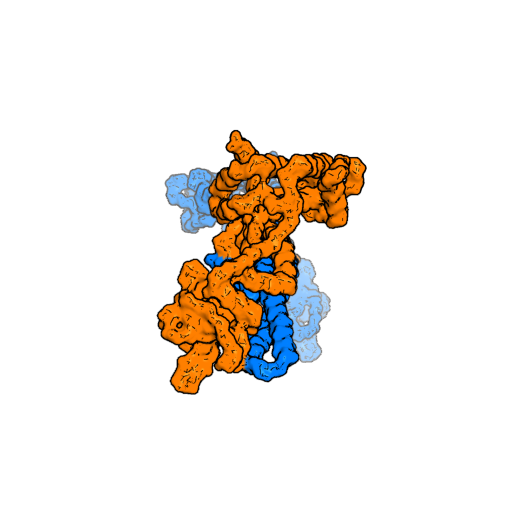21 ? -24.844 71.875 22.25 1 84.06 321 CYS B N 1
ATOM 7277 C CA . CYS B 1 321 ? -25.234 70.875 23.188 1 84.06 321 CYS B CA 1
ATOM 7278 C C . CYS B 1 321 ? -25.469 71.438 24.578 1 84.06 321 CYS B C 1
ATOM 7280 O O . CYS B 1 321 ? -24.641 72.188 25.094 1 84.06 321 CYS B O 1
ATOM 7282 N N . VAL B 1 322 ? -26.656 71.188 25.125 1 78.06 322 VAL B N 1
ATOM 7283 C CA . VAL B 1 322 ? -26.969 71.688 26.453 1 78.06 322 VAL B CA 1
ATOM 7284 C C . VAL B 1 322 ? -27.531 70.562 27.312 1 78.06 322 VAL B C 1
ATOM 7286 O O . VAL B 1 322 ? -28.234 69.688 26.812 1 78.06 322 VAL B O 1
ATOM 7289 N N . ARG B 1 323 ? -27.172 70.562 28.516 1 77.12 323 ARG B N 1
ATOM 7290 C CA . ARG B 1 323 ? -27.734 69.625 29.453 1 77.12 323 ARG B CA 1
ATOM 7291 C C . ARG B 1 323 ? -29.234 69.875 29.625 1 77.12 323 ARG B C 1
ATOM 7293 O O . ARG B 1 323 ? -29.688 71 29.672 1 77.12 323 ARG B O 1
ATOM 7300 N N . ARG B 1 324 ? -30.016 68.812 29.562 1 73.69 324 ARG B N 1
ATOM 7301 C CA . ARG B 1 324 ? -31.453 68.938 29.797 1 73.69 324 ARG B CA 1
ATOM 7302 C C . ARG B 1 324 ? -31.766 69.062 31.281 1 73.69 324 ARG B C 1
ATOM 7304 O O . ARG B 1 324 ? -31.156 68.375 32.094 1 73.69 324 ARG B O 1
ATOM 7311 N N . LYS B 1 325 ? -32.562 69.938 31.562 1 72.25 325 LYS B N 1
ATOM 7312 C CA . LYS B 1 325 ? -32.938 70.125 32.969 1 72.25 325 LYS B CA 1
ATOM 7313 C C . LYS B 1 325 ? -33.656 68.875 33.5 1 72.25 325 LYS B C 1
ATOM 7315 O O . LYS B 1 325 ? -34.562 68.375 32.875 1 72.25 325 LYS B O 1
ATOM 7320 N N . SER B 1 326 ? -33.281 68.5 34.562 1 70.25 326 SER B N 1
ATOM 7321 C CA . SER B 1 326 ? -33.781 67.25 35.188 1 70.25 326 SER B CA 1
ATOM 7322 C C . SER B 1 326 ? -35.281 67.375 35.469 1 70.25 326 SER B C 1
ATOM 7324 O O . SER B 1 326 ? -36 66.375 35.469 1 70.25 326 SER B O 1
ATOM 7326 N N . GLU B 1 327 ? -35.688 68.5 35.594 1 75.56 327 GLU B N 1
ATOM 7327 C CA . GLU B 1 327 ? -37.094 68.688 36 1 75.56 327 GLU B CA 1
ATOM 7328 C C . GLU B 1 327 ? -38.031 68.562 34.781 1 75.56 327 GLU B C 1
ATOM 7330 O O . GLU B 1 327 ? -39.219 68.25 34.969 1 75.56 327 GLU B O 1
ATOM 7335 N N . SER B 1 328 ? -37.469 68.562 33.656 1 79.12 328 SER B N 1
ATOM 7336 C CA . SER B 1 328 ? -38.312 68.625 32.469 1 79.12 328 SER B CA 1
ATOM 7337 C C . SER B 1 328 ? -38.562 67.188 31.922 1 79.12 328 SER B C 1
ATOM 7339 O O . SER B 1 328 ? -39.469 67 31.109 1 79.12 328 SER B O 1
ATOM 7341 N N . ILE B 1 329 ? -37.75 66.25 32.406 1 85.19 329 ILE B N 1
ATOM 7342 C CA . ILE B 1 329 ? -37.875 64.938 31.859 1 85.19 329 ILE B CA 1
ATOM 7343 C C . ILE B 1 329 ? -37.625 63.906 32.969 1 85.19 329 ILE B C 1
ATOM 7345 O O . ILE B 1 329 ? -36.781 64.125 33.812 1 85.19 329 ILE B O 1
ATOM 7349 N N . ASP B 1 330 ? -38.469 62.875 33.031 1 87.19 330 ASP B N 1
ATOM 7350 C CA . ASP B 1 330 ? -38.344 61.844 34.062 1 87.19 330 ASP B CA 1
ATOM 7351 C C . ASP B 1 330 ? -37.375 60.75 33.625 1 87.19 330 ASP B C 1
ATOM 7353 O O . ASP B 1 330 ? -37.719 59.562 33.656 1 87.19 330 ASP B O 1
ATOM 7357 N N . LYS B 1 331 ? -36.281 61.125 33.094 1 90.12 331 LYS B N 1
ATOM 7358 C CA . LYS B 1 331 ? -35.219 60.188 32.719 1 90.12 331 LYS B CA 1
ATOM 7359 C C . LYS B 1 331 ? -33.875 60.719 33.188 1 90.12 331 LYS B C 1
ATOM 7361 O O . LYS B 1 331 ? -33.656 61.938 33.25 1 90.12 331 LYS B O 1
ATOM 7366 N N . ARG B 1 332 ? -33.094 59.844 33.469 1 90.12 332 ARG B N 1
ATOM 7367 C CA . ARG B 1 332 ? -31.781 60.219 33.969 1 90.12 332 ARG B CA 1
ATOM 7368 C C . ARG B 1 332 ? -30.781 60.375 32.812 1 90.12 332 ARG B C 1
ATOM 7370 O O . ARG B 1 332 ? -30.953 59.75 31.766 1 90.12 332 ARG B O 1
ATOM 7377 N N . PHE B 1 333 ? -29.797 61.188 33 1 92.38 333 PHE B N 1
ATOM 7378 C CA . PHE B 1 333 ? -28.625 61.312 32.156 1 92.38 333 PHE B CA 1
ATOM 7379 C C . PHE B 1 333 ? -28.984 61.844 30.766 1 92.38 333 PHE B C 1
ATOM 7381 O O . PHE B 1 333 ? -28.484 61.344 29.75 1 92.38 333 PHE B O 1
ATOM 7388 N N . CYS B 1 334 ? -29.906 62.688 30.609 1 92.25 334 CYS B N 1
ATOM 7389 C CA . CYS B 1 334 ? -30.375 63.188 29.328 1 92.25 334 CYS B CA 1
ATOM 7390 C C . CYS B 1 334 ? -29.703 64.5 28.984 1 92.25 334 CYS B C 1
ATOM 7392 O O . CYS B 1 334 ? -29.281 65.25 29.891 1 92.25 334 CYS B O 1
ATOM 7394 N N . PHE B 1 335 ? -29.531 64.75 27.781 1 91.44 335 PHE B N 1
ATOM 7395 C CA . PHE B 1 335 ? -29.031 66.062 27.281 1 91.44 335 PHE B CA 1
ATOM 7396 C C . PHE B 1 335 ? -29.625 66.375 25.906 1 91.44 335 PHE B C 1
ATOM 7398 O O . PHE B 1 335 ? -30.094 65.438 25.219 1 91.44 335 PHE B O 1
ATOM 7405 N N . ASP B 1 336 ? -29.641 67.562 25.562 1 91.25 336 ASP B N 1
ATOM 7406 C CA . ASP B 1 336 ? -30.234 68.062 24.312 1 91.25 336 ASP B CA 1
ATOM 7407 C C . ASP B 1 336 ? -29.172 68.5 23.328 1 91.25 336 ASP B C 1
ATOM 7409 O O . ASP B 1 336 ? -28.188 69.125 23.734 1 91.25 336 ASP B O 1
ATOM 7413 N N . VAL B 1 337 ? -29.406 68.125 22.141 1 91.31 337 VAL B N 1
ATOM 7414 C CA . VAL B 1 337 ? -28.484 68.562 21.078 1 91.31 337 VAL B CA 1
ATOM 7415 C C . VAL B 1 337 ? -29.25 69.25 19.969 1 91.31 337 VAL B C 1
ATOM 7417 O O . VAL B 1 337 ? -30.25 68.75 19.469 1 91.31 337 VAL B O 1
ATOM 7420 N N . GLU B 1 338 ? -28.766 70.438 19.719 1 90.19 338 GLU B N 1
ATOM 7421 C CA . GLU B 1 338 ? -29.328 71.188 18.594 1 90.19 338 GLU B CA 1
ATOM 7422 C C . GLU B 1 338 ? -28.578 70.875 17.297 1 90.19 338 GLU B C 1
ATOM 7424 O O . GLU B 1 338 ? -27.359 70.938 17.25 1 90.19 338 GLU B O 1
ATOM 7429 N N . VAL B 1 339 ? -29.344 70.5 16.375 1 90.75 339 VAL B N 1
ATOM 7430 C CA . VAL B 1 339 ? -28.734 70.125 15.102 1 90.75 339 VAL B CA 1
ATOM 7431 C C . VAL B 1 339 ? -29.328 70.938 13.961 1 90.75 339 VAL B C 1
ATOM 7433 O O . VAL B 1 339 ? -30.406 71.5 14.102 1 90.75 339 VAL B O 1
ATOM 7436 N N . ILE B 1 340 ? -28.578 70.938 12.922 1 89.19 340 ILE B N 1
ATOM 7437 C CA . ILE B 1 340 ? -28.969 71.75 11.781 1 89.19 340 ILE B CA 1
ATOM 7438 C C . ILE B 1 340 ? -30.141 71.125 11.055 1 89.19 340 ILE B C 1
ATOM 7440 O O . ILE B 1 340 ? -31.031 71.812 10.555 1 89.19 340 ILE B O 1
ATOM 7444 N N . GLU B 1 341 ? -30.156 69.812 11.055 1 87.25 341 GLU B N 1
ATOM 7445 C CA . GLU B 1 341 ? -31.109 69.062 10.242 1 87.25 341 GLU B CA 1
ATOM 7446 C C . GLU B 1 341 ? -32.5 69.062 10.867 1 87.25 341 GLU B C 1
ATOM 7448 O O . GLU B 1 341 ? -33.5 68.75 10.195 1 87.25 341 GLU B O 1
ATOM 7453 N N . ARG B 1 342 ? -32.469 69.438 12.125 1 85.06 342 ARG B N 1
ATOM 7454 C CA . ARG B 1 342 ? -33.75 69.438 12.82 1 85.06 342 ARG B CA 1
ATOM 7455 C C . ARG B 1 342 ? -34.031 70.75 13.477 1 85.06 342 ARG B C 1
ATOM 7457 O O . ARG B 1 342 ? -33.094 71.5 13.898 1 85.06 342 ARG B O 1
ATOM 7464 N N . SER B 1 343 ? -35.25 71.125 13.523 1 83.94 343 SER B N 1
ATOM 7465 C CA . SER B 1 343 ? -35.656 72.438 14.102 1 83.94 343 SER B CA 1
ATOM 7466 C C . SER B 1 343 ? -35.688 72.312 15.625 1 83.94 343 SER B C 1
ATOM 7468 O O . SER B 1 343 ? -35.406 73.312 16.312 1 83.94 343 SER B O 1
ATOM 7470 N N . ALA B 1 344 ? -36.062 71.188 16.078 1 84.62 344 ALA B N 1
ATOM 7471 C CA . ALA B 1 344 ? -36.156 71.062 17.531 1 84.62 344 ALA B CA 1
ATOM 7472 C C . ALA B 1 344 ? -34.938 70.25 18.047 1 84.62 344 ALA B C 1
ATOM 7474 O O . ALA B 1 344 ? -34.344 69.438 17.312 1 84.62 344 ALA B O 1
ATOM 7475 N N . PRO B 1 345 ? -34.562 70.625 19.203 1 89.12 345 PRO B N 1
ATOM 7476 C CA . PRO B 1 345 ? -33.438 69.875 19.781 1 89.12 345 PRO B CA 1
ATOM 7477 C C . PRO B 1 345 ? -33.719 68.375 19.938 1 89.12 345 PRO B C 1
ATOM 7479 O O . PRO B 1 345 ? -34.875 68 20.172 1 89.12 345 PRO B O 1
ATOM 7482 N N . VAL B 1 346 ? -32.719 67.688 19.75 1 91 346 VAL B N 1
ATOM 7483 C CA . VAL B 1 346 ? -32.844 66.188 19.922 1 91 346 VAL B CA 1
ATOM 7484 C C . VAL B 1 346 ? -32.344 65.812 21.312 1 91 346 VAL B C 1
ATOM 7486 O O . VAL B 1 346 ? -31.219 66.188 21.703 1 91 346 VAL B O 1
ATOM 7489 N N . THR B 1 347 ? -33.156 65.062 22.031 1 92.38 347 THR B N 1
ATOM 7490 C CA . THR B 1 347 ? -32.781 64.625 23.375 1 92.38 347 THR B CA 1
ATOM 7491 C C . THR B 1 347 ? -32.156 63.25 23.359 1 92.38 347 THR B C 1
ATOM 7493 O O . THR B 1 347 ? -32.719 62.312 22.812 1 92.38 347 THR B O 1
ATOM 7496 N N . PHE B 1 348 ? -31.016 63.188 23.953 1 93.38 348 PHE B N 1
ATOM 7497 C CA . PHE B 1 348 ? -30.297 61.938 24.062 1 93.38 348 PHE B CA 1
ATOM 7498 C C . PHE B 1 348 ? -30.172 61.5 25.531 1 93.38 348 PHE B C 1
ATOM 7500 O O . PHE B 1 348 ? -30.172 62.375 26.422 1 93.38 348 PHE B O 1
ATOM 7507 N N . GLN B 1 349 ? -30.188 60.25 25.75 1 93.5 349 GLN B N 1
ATOM 7508 C CA . GLN B 1 349 ? -29.891 59.688 27.062 1 93.5 349 GLN B CA 1
ATOM 7509 C C . GLN B 1 349 ? -28.656 58.781 27.016 1 93.5 349 GLN B C 1
ATOM 7511 O O . GLN B 1 349 ? -28.547 57.906 26.172 1 93.5 349 GLN B O 1
ATOM 7516 N N . ALA B 1 350 ? -27.672 59.094 27.828 1 91.31 350 ALA B N 1
ATOM 7517 C CA . ALA B 1 350 ? -26.469 58.281 27.953 1 91.31 350 ALA B CA 1
ATOM 7518 C C . ALA B 1 350 ? -26.672 57.188 28.969 1 91.31 350 ALA B C 1
ATOM 7520 O O . ALA B 1 350 ? -27.547 57.25 29.828 1 91.31 350 ALA B O 1
ATOM 7521 N N . PRO B 1 351 ? -25.906 56.188 28.906 1 90.5 351 PRO B N 1
ATOM 7522 C CA . PRO B 1 351 ? -26.047 55.062 29.859 1 90.5 351 PRO B CA 1
ATOM 7523 C C . PRO B 1 351 ? -25.672 55.469 31.281 1 90.5 351 PRO B C 1
ATOM 7525 O O . PRO B 1 351 ? -26.234 54.906 32.25 1 90.5 351 PRO B O 1
ATOM 7528 N N . THR B 1 352 ? -24.734 56.281 31.438 1 88.56 352 THR B N 1
ATOM 7529 C CA . THR B 1 352 ? -24.297 56.688 32.75 1 88.56 352 THR B CA 1
ATOM 7530 C C . THR B 1 352 ? -24.047 58.188 32.812 1 88.56 352 THR B C 1
ATOM 7532 O O . THR B 1 352 ? -23.984 58.844 31.766 1 88.56 352 THR B O 1
ATOM 7535 N N . GLU B 1 353 ? -23.984 58.625 34.031 1 88.19 353 GLU B N 1
ATOM 7536 C CA . GLU B 1 353 ? -23.688 60.031 34.25 1 88.19 353 GLU B CA 1
ATOM 7537 C C . GLU B 1 353 ? -22.312 60.406 33.688 1 88.19 353 GLU B C 1
ATOM 7539 O O . GLU B 1 353 ? -22.141 61.469 33.094 1 88.19 353 GLU B O 1
ATOM 7544 N N . ALA B 1 354 ? -21.375 59.531 33.906 1 83.81 354 ALA B N 1
ATOM 7545 C CA . ALA B 1 354 ? -20.031 59.75 33.406 1 83.81 354 ALA B CA 1
ATOM 7546 C C . ALA B 1 354 ? -20.016 59.875 31.891 1 83.81 354 ALA B C 1
ATOM 7548 O O . ALA B 1 354 ? -19.328 60.75 31.344 1 83.81 354 ALA B O 1
ATOM 7549 N N . GLU B 1 355 ? -20.734 59.094 31.234 1 86.12 355 GLU B N 1
ATOM 7550 C CA . GLU B 1 355 ? -20.797 59.125 29.781 1 86.12 355 GLU B CA 1
ATOM 7551 C C . GLU B 1 355 ? -21.531 60.375 29.281 1 86.12 355 GLU B C 1
ATOM 7553 O O . GLU B 1 355 ? -21.172 60.938 28.25 1 86.12 355 GLU B O 1
ATOM 7558 N N . ARG B 1 356 ? -22.562 60.688 29.969 1 88.69 356 ARG B N 1
ATOM 7559 C CA . ARG B 1 356 ? -23.266 61.906 29.609 1 88.69 356 ARG B CA 1
ATOM 7560 C C . ARG B 1 356 ? -22.328 63.094 29.625 1 88.69 356 ARG B C 1
ATOM 7562 O O . ARG B 1 356 ? -22.328 63.906 28.688 1 88.69 356 ARG B O 1
ATOM 7569 N N . LYS B 1 357 ? -21.578 63.125 30.656 1 85 357 LYS B N 1
ATOM 7570 C CA . LYS B 1 357 ? -20.625 64.25 30.797 1 85 357 LYS B CA 1
ATOM 7571 C C . LYS B 1 357 ? -19.609 64.188 29.656 1 85 357 LYS B C 1
ATOM 7573 O O . LYS B 1 357 ? -19.25 65.25 29.109 1 85 357 LYS B O 1
ATOM 7578 N N . LEU B 1 358 ? -19.141 63.094 29.328 1 83.44 358 LEU B N 1
ATOM 7579 C CA . LEU B 1 358 ? -18.156 62.938 28.266 1 83.44 358 LEU B CA 1
ATOM 7580 C C . LEU B 1 358 ? -18.734 63.375 26.922 1 83.44 358 LEU B C 1
ATOM 7582 O O . LEU B 1 358 ? -18.047 64.062 26.156 1 83.44 358 LEU B O 1
ATOM 7586 N N . TRP B 1 359 ? -19.891 62.969 26.641 1 87.81 359 TRP B N 1
ATOM 7587 C CA . TRP B 1 359 ? -20.547 63.344 25.391 1 87.81 359 TRP B CA 1
ATOM 7588 C C . TRP B 1 359 ? -20.75 64.875 25.312 1 87.81 359 TRP B C 1
ATOM 7590 O O . TRP B 1 359 ? -20.5 65.5 24.281 1 87.81 359 TRP B O 1
ATOM 7600 N N . MET B 1 360 ? -21.188 65.375 26.359 1 86.06 360 MET B N 1
ATOM 7601 C CA . MET B 1 360 ? -21.438 66.812 26.391 1 86.06 360 MET B CA 1
ATOM 7602 C C . MET B 1 360 ? -20.141 67.625 26.234 1 86.06 360 MET B C 1
ATOM 7604 O O . MET B 1 360 ? -20.109 68.625 25.531 1 86.06 360 MET B O 1
ATOM 7608 N N . GLU B 1 361 ? -19.141 67.125 26.891 1 83.06 361 GLU B N 1
ATOM 7609 C CA . GLU B 1 361 ? -17.828 67.75 26.766 1 83.06 361 GLU B CA 1
ATOM 7610 C C . GLU B 1 361 ? -17.297 67.688 25.344 1 83.06 361 GLU B C 1
ATOM 7612 O O . GLU B 1 361 ? -16.703 68.625 24.844 1 83.06 361 GLU B O 1
ATOM 7617 N N . ALA B 1 362 ? -17.469 66.625 24.766 1 82.31 362 ALA B N 1
ATOM 7618 C CA . ALA B 1 362 ? -17 66.438 23.391 1 82.31 362 ALA B CA 1
ATOM 7619 C C . ALA B 1 362 ? -17.781 67.312 22.422 1 82.31 362 ALA B C 1
ATOM 7621 O O . ALA B 1 362 ? -17.219 67.812 21.453 1 82.31 362 ALA B O 1
ATOM 7622 N N . MET B 1 363 ? -18.953 67.5 22.672 1 84.25 363 MET B N 1
ATOM 7623 C CA . MET B 1 363 ? -19.812 68.188 21.75 1 84.25 363 MET B CA 1
ATOM 7624 C C . MET B 1 363 ? -19.75 69.688 22.031 1 84.25 363 MET B C 1
ATOM 7626 O O . MET B 1 363 ? -20.219 70.5 21.219 1 84.25 363 MET B O 1
ATOM 7630 N N . ASP B 1 364 ? -19.359 70.125 23.281 1 74.25 364 ASP B N 1
ATOM 7631 C CA . ASP B 1 364 ? -19.312 71.5 23.656 1 74.25 364 ASP B CA 1
ATOM 7632 C C . ASP B 1 364 ? -17.922 72.125 23.469 1 74.25 364 ASP B C 1
ATOM 7634 O O . ASP B 1 364 ? -17.625 73.188 23.953 1 74.25 364 ASP B O 1
ATOM 7638 N N . GLY B 1 365 ? -17.078 71.5 22.578 1 57.94 365 GLY B N 1
ATOM 7639 C CA . GLY B 1 365 ? -15.781 72 22.141 1 57.94 365 GLY B CA 1
ATOM 7640 C C . GLY B 1 365 ? -14.719 71.938 23.219 1 57.94 365 GLY B C 1
ATOM 7641 O O . GLY B 1 365 ? -13.641 72.5 23.062 1 57.94 365 GLY B O 1
ATOM 7642 N N . LYS B 1 366 ? -15.086 71.562 24.531 1 52.81 366 LYS B N 1
ATOM 7643 C CA . LYS B 1 366 ? -13.938 71.438 25.438 1 52.81 366 LYS B CA 1
ATOM 7644 C C . LYS B 1 366 ? -13.141 70.188 25.203 1 52.81 366 LYS B C 1
ATOM 7646 O O . LYS B 1 366 ? -13.719 69.125 24.953 1 52.81 366 LYS B O 1
ATOM 7651 N N . GLU B 1 367 ? -12.117 70.312 24.641 1 45.28 367 GLU B N 1
ATOM 7652 C CA . GLU B 1 367 ? -11.289 69.25 24.141 1 45.28 367 GLU B CA 1
ATOM 7653 C C . GLU B 1 367 ? -11.023 68.188 25.234 1 45.28 367 GLU B C 1
ATOM 7655 O O . GLU B 1 367 ? -10.539 68.562 26.312 1 45.28 367 GLU B O 1
ATOM 7660 N N . PRO B 1 368 ? -11.805 67.188 25.281 1 45.28 368 PRO B N 1
ATOM 7661 C CA . PRO B 1 368 ? -11.336 66.188 26.234 1 45.28 368 PRO B CA 1
ATOM 7662 C C . PRO B 1 368 ? -9.859 65.812 26.047 1 45.28 368 PRO B C 1
ATOM 7664 O O . PRO B 1 368 ? -9.352 65.875 24.922 1 45.28 368 PRO B O 1
ATOM 7667 N N . ILE B 1 369 ? -9.047 66.25 26.984 1 40.47 369 ILE B N 1
ATOM 7668 C CA . ILE B 1 369 ? -7.629 65.875 26.969 1 40.47 369 ILE B CA 1
ATOM 7669 C C . ILE B 1 369 ? -7.457 64.375 26.906 1 40.47 369 ILE B C 1
ATOM 7671 O O . ILE B 1 369 ? -7.887 63.656 27.812 1 40.47 369 ILE B O 1
ATOM 7675 N N . TYR B 1 370 ? -7.508 63.844 25.812 1 38.41 370 TYR B N 1
ATOM 7676 C CA . TYR B 1 370 ? -7.238 62.438 25.594 1 38.41 370 TYR B CA 1
ATOM 7677 C C . TYR B 1 370 ? -5.883 62.031 26.172 1 38.41 370 TYR B C 1
ATOM 7679 O O . TYR B 1 370 ? -4.859 62.625 25.828 1 38.41 370 TYR B O 1
ATOM 7687 N N . HIS B 1 371 ? -5.836 61.812 27.391 1 35.88 371 HIS B N 1
ATOM 7688 C CA . HIS B 1 371 ? -4.547 61.344 27.875 1 35.88 371 HIS B CA 1
ATOM 7689 C C . HIS B 1 371 ? -4.211 59.969 27.297 1 35.88 371 HIS B C 1
ATOM 7691 O O . HIS B 1 371 ? -5.051 59.062 27.297 1 35.88 371 HIS B O 1
ATOM 7697 N N . SER B 1 372 ? -3.668 59.969 26.234 1 38.94 372 SER B N 1
ATOM 7698 C CA . SER B 1 372 ? -3.109 58.719 25.672 1 38.94 372 SER B CA 1
ATOM 7699 C C . SER B 1 372 ? -2.547 57.844 26.781 1 38.94 372 SER B C 1
ATOM 7701 O O . SER B 1 372 ? -1.755 58.281 27.609 1 38.94 372 SER B O 1
ATOM 7703 N N . PRO B 1 373 ? -3.244 56.812 27.094 1 40.91 373 PRO B N 1
ATOM 7704 C CA . PRO B 1 373 ? -2.887 55.906 28.203 1 40.91 373 PRO B CA 1
ATOM 7705 C C . PRO B 1 373 ? -1.378 55.812 28.406 1 40.91 373 PRO B C 1
ATOM 7707 O O . PRO B 1 373 ? -0.601 56.281 27.578 1 40.91 373 PRO B O 1
ATOM 7710 N N . ILE B 1 374 ? -1.005 54.562 29.078 1 43.56 374 ILE B N 1
ATOM 7711 C CA . ILE B 1 374 ? -0.06 53.969 30.016 1 43.56 374 ILE B CA 1
ATOM 7712 C C . ILE B 1 374 ? 1.241 53.625 29.297 1 43.56 374 ILE B C 1
ATOM 7714 O O . ILE B 1 374 ? 1.281 52.719 28.484 1 43.56 374 ILE B O 1
ATOM 7718 N N . GLN B 1 375 ? 1.814 54.625 28.75 1 43.22 375 GLN B N 1
ATOM 7719 C CA . GLN B 1 375 ? 3.15 54.25 28.312 1 43.22 375 GLN B CA 1
ATOM 7720 C C . GLN B 1 375 ? 3.902 53.5 29.406 1 43.22 375 GLN B C 1
ATOM 7722 O O . GLN B 1 375 ? 3.854 53.875 30.578 1 43.22 375 GLN B O 1
ATOM 7727 N N . LYS B 1 376 ? 4.145 52.312 29.234 1 48.81 376 LYS B N 1
ATOM 7728 C CA . LYS B 1 376 ? 5.117 51.625 30.062 1 48.81 376 LYS B CA 1
ATOM 7729 C C . LYS B 1 376 ? 6.258 52.531 30.484 1 48.81 376 LYS B C 1
ATOM 7731 O O . LYS B 1 376 ? 6.762 53.312 29.672 1 48.81 376 LYS B O 1
ATOM 7736 N N . GLN B 1 377 ? 6.277 52.969 31.641 1 45.25 377 GLN B N 1
ATOM 7737 C CA . GLN B 1 377 ? 7.363 53.719 32.281 1 45.25 377 GLN B CA 1
ATOM 7738 C C . GLN B 1 377 ? 8.727 53.188 31.844 1 45.25 377 GLN B C 1
ATOM 7740 O O . GLN B 1 377 ? 9.227 52.219 32.406 1 45.25 377 GLN B O 1
ATOM 7745 N N . ALA B 1 378 ? 8.922 53.094 30.625 1 54.62 378 ALA B N 1
ATOM 7746 C CA . ALA B 1 378 ? 10.273 52.688 30.234 1 54.62 378 ALA B CA 1
ATOM 7747 C C . ALA B 1 378 ? 11.297 53.719 30.719 1 54.62 378 ALA B C 1
ATOM 7749 O O . ALA B 1 378 ? 11.188 54.906 30.406 1 54.62 378 ALA B O 1
ATOM 7750 N N . GLU B 1 379 ? 11.891 53.344 31.922 1 64.75 379 GLU B N 1
ATOM 7751 C CA . GLU B 1 379 ? 12.688 54.219 32.781 1 64.75 379 GLU B CA 1
ATOM 7752 C C . GLU B 1 379 ? 14.148 54.25 32.312 1 64.75 379 GLU B C 1
ATOM 7754 O O . GLU B 1 379 ? 14.922 55.094 32.781 1 64.75 379 GLU B O 1
ATOM 7759 N N . MET B 1 380 ? 14.523 53.438 31.219 1 81.56 380 MET B N 1
ATOM 7760 C CA . MET B 1 380 ? 15.961 53.406 30.969 1 81.56 380 MET B CA 1
ATOM 7761 C C . MET B 1 380 ? 16.312 54.25 29.734 1 81.56 380 MET B C 1
ATOM 7763 O O . MET B 1 380 ? 15.445 54.531 28.906 1 81.56 380 MET B O 1
ATOM 7767 N N . GLU B 1 381 ? 17.531 54.719 29.641 1 88.19 381 GLU B N 1
ATOM 7768 C CA . GLU B 1 381 ? 17.969 55.562 28.531 1 88.19 381 GLU B CA 1
ATOM 7769 C C . GLU B 1 381 ? 19.141 54.906 27.781 1 88.19 381 GLU B C 1
ATOM 7771 O O . GLU B 1 381 ? 19.938 54.188 28.375 1 88.19 381 GLU B O 1
ATOM 7776 N N . LEU B 1 382 ? 19.156 55.156 26.516 1 93.25 382 LEU B N 1
ATOM 7777 C CA . LEU B 1 382 ? 20.281 54.75 25.688 1 93.25 382 LEU B CA 1
ATOM 7778 C C . LEU B 1 382 ? 21.453 55.719 25.828 1 93.25 382 LEU B C 1
ATOM 7780 O O . LEU B 1 382 ? 21.594 56.656 25.031 1 93.25 382 LEU B O 1
ATOM 7784 N N . ASN B 1 383 ? 22.266 55.469 26.781 1 91.25 383 ASN B N 1
ATOM 7785 C CA . ASN B 1 383 ? 23.391 56.344 27.094 1 91.25 383 ASN B CA 1
ATOM 7786 C C . ASN B 1 383 ? 24.688 55.531 27.266 1 91.25 383 ASN B C 1
ATOM 7788 O O . ASN B 1 383 ? 24.734 54.344 26.969 1 91.25 383 ASN B O 1
ATOM 7792 N N . GLU B 1 384 ? 25.719 56.188 27.672 1 90.94 384 GLU B N 1
ATOM 7793 C CA . GLU B 1 384 ? 27.031 55.531 27.766 1 90.94 384 GLU B CA 1
ATOM 7794 C C . GLU B 1 384 ? 27.031 54.406 28.797 1 90.94 384 GLU B C 1
ATOM 7796 O O . GLU B 1 384 ? 27.734 53.438 28.625 1 90.94 384 GLU B O 1
ATOM 7801 N N . ILE B 1 385 ? 26.281 54.625 29.781 1 90.19 385 ILE B N 1
ATOM 7802 C CA . ILE B 1 385 ? 26.188 53.594 30.797 1 90.19 385 ILE B CA 1
ATOM 7803 C C . ILE B 1 385 ? 25.516 52.344 30.219 1 90.19 385 ILE B C 1
ATOM 7805 O O . ILE B 1 385 ? 25.906 51.219 30.5 1 90.19 385 ILE B O 1
ATOM 7809 N N . GLY B 1 386 ? 24.484 52.656 29.438 1 93.69 386 GLY B N 1
ATOM 7810 C CA . GLY B 1 386 ? 23.812 51.562 28.766 1 93.69 386 GLY B CA 1
ATOM 7811 C C . GLY B 1 386 ? 24.719 50.781 27.828 1 93.69 386 GLY B C 1
ATOM 7812 O O . GLY B 1 386 ? 24.672 49.562 27.781 1 93.69 386 GLY B O 1
ATOM 7813 N N . PHE B 1 387 ? 25.562 51.438 27.109 1 95.62 387 PHE B N 1
ATOM 7814 C CA . PHE B 1 387 ? 26.516 50.812 26.203 1 95.62 387 PHE B CA 1
ATOM 7815 C C . PHE B 1 387 ? 27.516 49.938 26.969 1 95.62 387 PHE B C 1
ATOM 7817 O O . PHE B 1 387 ? 27.828 48.812 26.547 1 95.62 387 PHE B O 1
ATOM 7824 N N . LYS B 1 388 ? 27.938 50.531 28.062 1 93.12 388 LYS B N 1
ATOM 7825 C CA . LYS B 1 388 ? 28.875 49.781 28.906 1 93.12 388 LYS B CA 1
ATOM 7826 C C . LYS B 1 388 ? 28.234 48.5 29.438 1 93.12 388 LYS B C 1
ATOM 7828 O O . LYS B 1 388 ? 28.875 47.438 29.484 1 93.12 388 LYS B O 1
ATOM 7833 N N . PHE B 1 389 ? 27.047 48.656 29.875 1 93.81 389 PHE B N 1
ATOM 7834 C CA . PHE B 1 389 ? 26.312 47.5 30.406 1 93.81 389 PHE B CA 1
ATOM 7835 C C . PHE B 1 389 ? 26.188 46.406 29.359 1 93.81 389 PHE B C 1
ATOM 7837 O O . PHE B 1 389 ? 26.484 45.25 29.641 1 93.81 389 PHE B O 1
ATOM 7844 N N . VAL B 1 390 ? 25.75 46.75 28.141 1 95.88 390 VAL B N 1
ATOM 7845 C CA . VAL B 1 390 ? 25.531 45.781 27.062 1 95.88 390 VAL B CA 1
ATOM 7846 C C . VAL B 1 390 ? 26.859 45.156 26.656 1 95.88 390 VAL B C 1
ATOM 7848 O O . VAL B 1 390 ? 26.922 43.938 26.406 1 95.88 390 VAL B O 1
ATOM 7851 N N . ARG B 1 391 ? 27.906 45.875 26.609 1 95.81 391 ARG B N 1
ATOM 7852 C CA . ARG B 1 391 ? 29.219 45.344 26.266 1 95.81 391 ARG B CA 1
ATOM 7853 C C . ARG B 1 391 ? 29.688 44.312 27.281 1 95.81 391 ARG B C 1
ATOM 7855 O O . ARG B 1 391 ? 30.25 43.281 26.922 1 95.81 391 ARG B O 1
ATOM 7862 N N . ARG B 1 392 ? 29.422 44.656 28.484 1 93.44 392 ARG B N 1
ATOM 7863 C CA . ARG B 1 392 ? 29.844 43.719 29.531 1 93.44 392 ARG B CA 1
ATOM 7864 C C . ARG B 1 392 ? 29.047 42.438 29.469 1 93.44 392 ARG B C 1
ATOM 7866 O O . ARG B 1 392 ? 29.594 41.344 29.688 1 93.44 392 ARG B O 1
ATOM 7873 N N . CYS B 1 393 ? 27.797 42.594 29.266 1 95.19 393 CYS B N 1
ATOM 7874 C CA . CYS B 1 393 ? 26.969 41.406 29.125 1 95.19 393 CYS B CA 1
ATOM 7875 C C . CYS B 1 393 ? 27.422 40.531 27.953 1 95.19 393 CYS B C 1
ATOM 7877 O O . CYS B 1 393 ? 27.562 39.312 28.078 1 95.19 393 CYS B O 1
ATOM 7879 N N . ILE B 1 394 ? 27.641 41.188 26.812 1 96.38 394 ILE B N 1
ATOM 7880 C CA . ILE B 1 394 ? 28.062 40.5 25.594 1 96.38 394 ILE B CA 1
ATOM 7881 C C . ILE B 1 394 ? 29.359 39.781 25.844 1 96.38 394 ILE B C 1
ATOM 7883 O O . ILE B 1 394 ? 29.5 38.594 25.453 1 96.38 394 ILE B O 1
ATOM 7887 N N . ASN B 1 395 ? 30.281 40.469 26.453 1 94.06 395 ASN B N 1
ATOM 7888 C CA . ASN B 1 395 ? 31.578 39.844 26.75 1 94.06 395 ASN B CA 1
ATOM 7889 C C . ASN B 1 395 ? 31.438 38.625 27.609 1 94.06 395 ASN B C 1
ATOM 7891 O O . ASN B 1 395 ? 32.094 37.594 27.391 1 94.06 395 ASN B O 1
ATOM 7895 N N . TYR B 1 396 ? 30.672 38.688 28.562 1 93.56 396 TYR B N 1
ATOM 7896 C CA . TYR B 1 396 ? 30.438 37.562 29.438 1 93.56 396 TYR B CA 1
ATOM 7897 C C . TYR B 1 396 ? 29.828 36.375 28.672 1 93.56 396 TYR B C 1
ATOM 7899 O O . TYR B 1 396 ? 30.281 35.25 28.812 1 93.56 396 TYR B O 1
ATOM 7907 N N . ILE B 1 397 ? 28.828 36.625 27.922 1 95.31 397 ILE B N 1
ATOM 7908 C CA . ILE B 1 397 ? 28.109 35.562 27.219 1 95.31 397 ILE B CA 1
ATOM 7909 C C . ILE B 1 397 ? 29.016 34.906 26.188 1 95.31 397 ILE B C 1
ATOM 7911 O O . ILE B 1 397 ? 29.031 33.656 26.062 1 95.31 397 ILE B O 1
ATOM 7915 N N . GLU B 1 398 ? 29.75 35.688 25.438 1 95.56 398 GLU B N 1
ATOM 7916 C CA . GLU B 1 398 ? 30.609 35.156 24.391 1 95.56 398 GLU B CA 1
ATOM 7917 C C . GLU B 1 398 ? 31.781 34.375 24.984 1 95.56 398 GLU B C 1
ATOM 7919 O O . GLU B 1 398 ? 32.312 33.469 24.328 1 95.56 398 GLU B O 1
ATOM 7924 N N . THR B 1 399 ? 32.094 34.656 26.188 1 92.56 399 THR B N 1
ATOM 7925 C CA . THR B 1 399 ? 33.25 34 26.797 1 92.56 399 THR B CA 1
ATOM 7926 C C . THR B 1 399 ? 32.812 32.781 27.609 1 92.56 399 THR B C 1
ATOM 7928 O O . THR B 1 399 ? 33.469 31.734 27.594 1 92.56 399 THR B O 1
ATOM 7931 N N . LYS B 1 400 ? 31.625 32.875 28.219 1 92 400 LYS B N 1
ATOM 7932 C CA . LYS B 1 400 ? 31.312 31.844 29.203 1 92 400 LYS B CA 1
ATOM 7933 C C . LYS B 1 400 ? 30.047 31.078 28.812 1 92 400 LYS B C 1
ATOM 7935 O O . LYS B 1 400 ? 29.828 29.953 29.281 1 92 400 LYS B O 1
ATOM 7940 N N . ALA B 1 401 ? 29.234 31.672 27.969 1 93.44 401 ALA B N 1
ATOM 7941 C CA . ALA B 1 401 ? 27.891 31.094 27.891 1 93.44 401 ALA B CA 1
ATOM 7942 C C . ALA B 1 401 ? 27.469 30.891 26.438 1 93.44 401 ALA B C 1
ATOM 7944 O O . ALA B 1 401 ? 26.328 30.531 26.156 1 93.44 401 ALA B O 1
ATOM 7945 N N . VAL B 1 402 ? 28.266 30.969 25.516 1 94.31 402 VAL B N 1
ATOM 7946 C CA . VAL B 1 402 ? 27.906 31 24.094 1 94.31 402 VAL B CA 1
ATOM 7947 C C . VAL B 1 402 ? 27.422 29.609 23.656 1 94.31 402 VAL B C 1
ATOM 7949 O O . VAL B 1 402 ? 26.578 29.484 22.766 1 94.31 402 VAL B O 1
ATOM 7952 N N . THR B 1 403 ? 27.891 28.562 24.344 1 94 403 THR B N 1
ATOM 7953 C CA . THR B 1 403 ? 27.578 27.203 23.938 1 94 403 THR B CA 1
ATOM 7954 C C . THR B 1 403 ? 26.453 26.625 24.797 1 94 403 THR B C 1
ATOM 7956 O O . THR B 1 403 ? 26.031 25.484 24.609 1 94 403 THR B O 1
ATOM 7959 N N . GLN B 1 404 ? 25.953 27.406 25.656 1 92.88 404 GLN B N 1
ATOM 7960 C CA . GLN B 1 404 ? 24.891 26.922 26.531 1 92.88 404 GLN B CA 1
ATOM 7961 C C . GLN B 1 404 ? 23.578 26.734 25.766 1 92.88 404 GLN B C 1
ATOM 7963 O O . GLN B 1 404 ? 23.109 27.656 25.094 1 92.88 404 GLN B O 1
ATOM 7968 N N . GLU B 1 405 ? 22.984 25.625 26.016 1 92.88 405 GLU B N 1
ATOM 7969 C CA . GLU B 1 405 ? 21.75 25.344 25.312 1 92.88 405 GLU B CA 1
ATOM 7970 C C . GLU B 1 405 ? 20.625 26.297 25.719 1 92.88 405 GLU B C 1
ATOM 7972 O O . GLU B 1 405 ? 20.391 26.484 26.922 1 92.88 405 GLU B O 1
ATOM 7977 N N . GLY B 1 406 ? 20.094 26.938 24.75 1 92.94 406 GLY B N 1
ATOM 7978 C CA . GLY B 1 406 ? 18.984 27.828 24.984 1 92.94 406 GLY B CA 1
ATOM 7979 C C . GLY B 1 406 ? 19.406 29.172 25.531 1 92.94 406 GLY B C 1
ATOM 7980 O O . GLY B 1 406 ? 18.625 29.844 26.234 1 92.94 406 GLY B O 1
ATOM 7981 N N . VAL B 1 407 ? 20.594 29.516 25.266 1 93.69 407 VAL B N 1
ATOM 7982 C CA . VAL B 1 407 ? 21.062 30.828 25.688 1 93.69 407 VAL B CA 1
ATOM 7983 C C . VAL B 1 407 ? 20.094 31.906 25.219 1 93.69 407 VAL B C 1
ATOM 7985 O O . VAL B 1 407 ? 19.609 31.859 24.078 1 93.69 407 VAL B O 1
ATOM 7988 N N . TYR B 1 408 ? 19.594 32.844 26.109 1 93.62 408 TYR B N 1
ATOM 7989 C CA . TYR B 1 408 ? 18.641 33.938 25.922 1 93.62 408 TYR B CA 1
ATOM 7990 C C . TYR B 1 408 ? 17.203 33.438 25.984 1 93.62 408 TYR B C 1
ATOM 7992 O O . TYR B 1 408 ? 16.281 34.219 26.172 1 93.62 408 TYR B O 1
ATOM 8000 N N . ARG B 1 409 ? 17.031 32.188 25.781 1 90.31 409 ARG B N 1
ATOM 8001 C CA . ARG B 1 409 ? 15.68 31.641 25.844 1 90.31 409 ARG B CA 1
ATOM 8002 C C . ARG B 1 409 ? 15.281 31.312 27.281 1 90.31 409 ARG B C 1
ATOM 8004 O O . ARG B 1 409 ? 14.141 31.547 27.688 1 90.31 409 ARG B O 1
ATOM 8011 N N . THR B 1 410 ? 16.219 30.75 27.969 1 90.44 410 THR B N 1
ATOM 8012 C CA . THR B 1 410 ? 15.984 30.438 29.375 1 90.44 410 THR B CA 1
ATOM 8013 C C . THR B 1 410 ? 16.016 31.719 30.219 1 90.44 410 THR B C 1
ATOM 8015 O O . THR B 1 410 ? 16.906 32.562 30.047 1 90.44 410 THR B O 1
ATOM 8018 N N . VAL B 1 411 ? 15.102 31.859 31.125 1 88.75 411 VAL B N 1
ATOM 8019 C CA . VAL B 1 411 ? 14.922 33.125 31.859 1 88.75 411 VAL B CA 1
ATOM 8020 C C . VAL B 1 411 ? 15.547 33 33.25 1 88.75 411 VAL B C 1
ATOM 8022 O O . VAL B 1 411 ? 15.453 31.953 33.906 1 88.75 411 VAL B O 1
ATOM 8025 N N . GLY B 1 412 ? 16.203 34.062 33.594 1 87.88 412 GLY B N 1
ATOM 8026 C CA . GLY B 1 412 ? 16.766 34.125 34.938 1 87.88 412 GLY B CA 1
ATOM 8027 C C . GLY B 1 412 ? 15.773 34.625 35.969 1 87.88 412 GLY B C 1
ATOM 8028 O O . GLY B 1 412 ? 14.68 35.062 35.625 1 87.88 412 GLY B O 1
ATOM 8029 N N . SER B 1 413 ? 16.203 34.469 37.188 1 89.25 413 SER B N 1
ATOM 8030 C CA . SER B 1 413 ? 15.367 34.906 38.312 1 89.25 413 SER B CA 1
ATOM 8031 C C . SER B 1 413 ? 15.164 36.406 38.25 1 89.25 413 SER B C 1
ATOM 8033 O O . SER B 1 413 ? 16.125 37.188 38.156 1 89.25 413 SER B O 1
ATOM 8035 N N . ASN B 1 414 ? 13.922 36.875 38.344 1 88.94 414 ASN B N 1
ATOM 8036 C CA . ASN B 1 414 ? 13.57 38.281 38.281 1 88.94 414 ASN B CA 1
ATOM 8037 C C . ASN B 1 414 ? 14.242 39.094 39.406 1 88.94 414 ASN B C 1
ATOM 8039 O O . ASN B 1 414 ? 14.648 40.219 39.219 1 88.94 414 ASN B O 1
ATOM 8043 N N . ILE B 1 415 ? 14.391 38.469 40.469 1 89.88 415 ILE B N 1
ATOM 8044 C CA . ILE B 1 415 ? 14.992 39.125 41.625 1 89.88 415 ILE B CA 1
ATOM 8045 C C . ILE B 1 415 ? 16.469 39.406 41.375 1 89.88 415 ILE B C 1
ATOM 8047 O O . ILE B 1 415 ? 16.953 40.5 41.625 1 89.88 415 ILE B O 1
ATOM 8051 N N . GLN B 1 416 ? 17.109 38.406 40.844 1 90.12 416 GLN B N 1
ATOM 8052 C CA . GLN B 1 416 ? 18.516 38.562 40.531 1 90.12 416 GLN B CA 1
ATOM 8053 C C . GLN B 1 416 ? 18.734 39.562 39.406 1 90.12 416 GLN B C 1
ATOM 8055 O O . GLN B 1 416 ? 19.703 40.344 39.406 1 90.12 416 GLN B O 1
ATOM 8060 N N . VAL B 1 417 ? 17.859 39.594 38.469 1 91.69 417 VAL B N 1
ATOM 8061 C CA . VAL B 1 417 ? 17.953 40.531 37.344 1 91.69 417 VAL B CA 1
ATOM 8062 C C . VAL B 1 417 ? 17.797 41.969 37.812 1 91.69 417 VAL B C 1
ATOM 8064 O O . VAL B 1 417 ? 18.594 42.844 37.438 1 91.69 417 VAL B O 1
ATOM 8067 N N . GLN B 1 418 ? 16.859 42.188 38.688 1 89 418 GLN B N 1
ATOM 8068 C CA . GLN B 1 418 ? 16.625 43.531 39.219 1 89 418 GLN B CA 1
ATOM 8069 C C . GLN B 1 418 ? 17.797 44 40.094 1 89 418 GLN B C 1
ATOM 8071 O O . GLN B 1 418 ? 18.188 45.156 40.062 1 89 418 GLN B O 1
ATOM 8076 N N . LYS B 1 419 ? 18.266 43.062 40.812 1 87.56 419 LYS B N 1
ATOM 8077 C CA . LYS B 1 419 ? 19.422 43.344 41.656 1 87.56 419 LYS B CA 1
ATOM 8078 C C . LYS B 1 419 ? 20.609 43.781 40.781 1 87.56 419 LYS B C 1
ATOM 8080 O O . LYS B 1 419 ? 21.297 44.75 41.125 1 87.56 419 LYS B O 1
ATOM 8085 N N . LEU B 1 420 ? 20.859 43.062 39.75 1 89.25 420 LEU B N 1
ATOM 8086 C CA . LEU B 1 420 ? 21.953 43.375 38.812 1 89.25 420 LEU B CA 1
ATOM 8087 C C . LEU B 1 420 ? 21.734 44.75 38.188 1 89.25 420 LEU B C 1
ATOM 8089 O O . LEU B 1 420 ? 22.656 45.562 38.125 1 89.25 420 LEU B O 1
ATOM 8093 N N . ILE B 1 421 ? 20.562 45 37.688 1 89.88 421 ILE B N 1
ATOM 8094 C CA . ILE B 1 421 ? 20.234 46.25 37 1 89.88 421 ILE B CA 1
ATOM 8095 C C . ILE B 1 421 ? 20.359 47.438 38 1 89.88 421 ILE B C 1
ATOM 8097 O O . ILE B 1 421 ? 20.938 48.469 37.656 1 89.88 421 ILE B O 1
ATOM 8101 N N . ASN B 1 422 ? 19.844 47.219 39.188 1 85.94 422 ASN B N 1
ATOM 8102 C CA . ASN B 1 422 ? 19.891 48.281 40.188 1 85.94 422 ASN B CA 1
ATOM 8103 C C . ASN B 1 422 ? 21.312 48.594 40.625 1 85.94 422 ASN B C 1
ATOM 8105 O O . ASN B 1 422 ? 21.656 49.719 40.938 1 85.94 422 ASN B O 1
ATOM 8109 N N . SER B 1 423 ? 22.031 47.594 40.688 1 83.94 423 SER B N 1
ATOM 8110 C CA . SER B 1 423 ? 23.422 47.781 41.094 1 83.94 423 SER B CA 1
ATOM 8111 C C . SER B 1 423 ? 24.219 48.5 40 1 83.94 423 SER B C 1
ATOM 8113 O O . SER B 1 423 ? 25.078 49.312 40.312 1 83.94 423 SER B O 1
ATOM 8115 N N . PHE B 1 424 ? 23.969 48.219 38.812 1 87.62 424 PHE B N 1
ATOM 8116 C CA . PHE B 1 424 ? 24.75 48.781 37.719 1 87.62 424 PHE B CA 1
ATOM 8117 C C . PHE B 1 424 ? 24.297 50.188 37.375 1 87.62 424 PHE B C 1
ATOM 8119 O O . PHE B 1 424 ? 25.125 51.031 37.062 1 87.62 424 PHE B O 1
ATOM 8126 N N . PHE B 1 425 ? 23.031 50.438 37.438 1 85.75 425 PHE B N 1
ATOM 8127 C CA . PHE B 1 425 ? 22.5 51.719 37 1 85.75 425 PHE B CA 1
ATOM 8128 C C . PHE B 1 425 ? 22.203 52.625 38.188 1 85.75 425 PHE B C 1
ATOM 8130 O O . PHE B 1 425 ? 21.5 53.594 38.062 1 85.75 425 PHE B O 1
ATOM 8137 N N . ASP B 1 426 ? 22.75 52.281 39.312 1 78.06 426 ASP B N 1
ATOM 8138 C CA . ASP B 1 426 ? 22.609 53.125 40.5 1 78.06 426 ASP B CA 1
ATOM 8139 C C . ASP B 1 426 ? 23.266 54.469 40.312 1 78.06 426 ASP B C 1
ATOM 8141 O O . ASP B 1 426 ? 24.453 54.562 40.031 1 78.06 426 ASP B O 1
ATOM 8145 N N . PRO B 1 427 ? 22.547 55.594 40.312 1 69.12 427 PRO B N 1
ATOM 8146 C CA . PRO B 1 427 ? 23.094 56.938 40.062 1 69.12 427 PRO B CA 1
ATOM 8147 C C . PRO B 1 427 ? 24.109 57.375 41.125 1 69.12 427 PRO B C 1
ATOM 8149 O O . PRO B 1 427 ? 25 58.156 40.844 1 69.12 427 PRO B O 1
ATOM 8152 N N . VAL B 1 428 ? 23.875 57.031 42.344 1 67.94 428 VAL B N 1
ATOM 8153 C CA . VAL B 1 428 ? 24.688 57.531 43.438 1 67.94 428 VAL B CA 1
ATOM 8154 C C . VAL B 1 428 ? 26.047 56.844 43.438 1 67.94 428 VAL B C 1
ATOM 8156 O O . VAL B 1 428 ? 27.078 57.5 43.594 1 67.94 428 VAL B O 1
ATOM 8159 N N . ASN B 1 429 ? 26.062 55.469 43.344 1 61.25 429 ASN B N 1
ATOM 8160 C CA . ASN B 1 429 ? 27.312 54.719 43.375 1 61.25 429 ASN B CA 1
ATOM 8161 C C . ASN B 1 429 ? 27.406 53.75 42.188 1 61.25 429 ASN B C 1
ATOM 8163 O O . ASN B 1 429 ? 27.141 52.562 42.344 1 61.25 429 ASN B O 1
ATOM 8167 N N . PRO B 1 430 ? 27.625 54.438 41 1 60.59 430 PRO B N 1
ATOM 8168 C CA . PRO B 1 430 ? 27.766 53.5 39.875 1 60.59 430 PRO B CA 1
ATOM 8169 C C . PRO B 1 430 ? 28.812 52.406 40.125 1 60.59 430 PRO B C 1
ATOM 8171 O O . PRO B 1 430 ? 29.969 52.719 40.438 1 60.59 430 PRO B O 1
ATOM 8174 N N . ARG B 1 431 ? 28.281 51.344 40.844 1 57.84 431 ARG B N 1
ATOM 8175 C CA . ARG B 1 431 ? 29.234 50.281 41.156 1 57.84 431 ARG B CA 1
ATOM 8176 C C . ARG B 1 431 ? 29.688 49.594 39.875 1 57.84 431 ARG B C 1
ATOM 8178 O O . ARG B 1 431 ? 28.891 49.344 38.969 1 57.84 431 ARG B O 1
ATOM 8185 N N . ASP B 1 432 ? 30.875 49.688 39.562 1 62.91 432 ASP B N 1
ATOM 8186 C CA . ASP B 1 432 ? 31.5 48.906 38.5 1 62.91 432 ASP B CA 1
ATOM 8187 C C . ASP B 1 432 ? 31.297 47.406 38.75 1 62.91 432 ASP B C 1
ATOM 8189 O O . ASP B 1 432 ? 32.125 46.75 39.406 1 62.91 432 ASP B O 1
ATOM 8193 N N . VAL B 1 433 ? 30.047 47 38.688 1 64.19 433 VAL B N 1
ATOM 8194 C CA . VAL B 1 433 ? 29.719 45.625 38.938 1 64.19 433 VAL B CA 1
ATOM 8195 C C . VAL B 1 433 ? 30.516 44.719 37.969 1 64.19 433 VAL B C 1
ATOM 8197 O O . VAL B 1 433 ? 30.484 44.906 36.75 1 64.19 433 VAL B O 1
ATOM 8200 N N . ASP B 1 434 ? 31.516 44.094 38.469 1 66.81 434 ASP B N 1
ATOM 8201 C CA . ASP B 1 434 ? 32.281 43.125 37.688 1 66.81 434 ASP B CA 1
ATOM 8202 C C . ASP B 1 434 ? 31.469 41.875 37.406 1 66.81 434 ASP B C 1
ATOM 8204 O O . ASP B 1 434 ? 31.203 41.094 38.312 1 66.81 434 ASP B O 1
ATOM 8208 N N . LEU B 1 435 ? 30.859 41.688 36.281 1 67.44 435 LEU B N 1
ATOM 8209 C CA . LEU B 1 435 ? 30.016 40.562 35.906 1 67.44 435 LEU B CA 1
ATOM 8210 C C . LEU B 1 435 ? 30.828 39.281 35.906 1 67.44 435 LEU B C 1
ATOM 8212 O O . LEU B 1 435 ? 30.266 38.188 36.031 1 67.44 435 LEU B O 1
ATOM 8216 N N . GLN B 1 436 ? 32.219 39.375 35.75 1 62.38 436 GLN B N 1
ATOM 8217 C CA . GLN B 1 436 ? 33.062 38.188 35.656 1 62.38 436 GLN B CA 1
ATOM 8218 C C . GLN B 1 436 ? 33.312 37.562 37 1 62.38 436 GLN B C 1
ATOM 8220 O O . GLN B 1 436 ? 33.562 36.375 37.125 1 62.38 436 GLN B O 1
ATOM 8225 N N . ASN B 1 437 ? 33.375 38.406 38.062 1 58.19 437 ASN B N 1
ATOM 8226 C CA . ASN B 1 437 ? 33.844 37.938 39.344 1 58.19 437 ASN B CA 1
ATOM 8227 C C . ASN B 1 437 ? 32.688 37.375 40.188 1 58.19 437 ASN B C 1
ATOM 8229 O O . ASN B 1 437 ? 32.906 36.531 41.062 1 58.19 437 ASN B O 1
ATOM 8233 N N . ILE B 1 438 ? 31.469 37.938 40.125 1 59.69 438 ILE B N 1
ATOM 8234 C CA . ILE B 1 438 ? 30.391 37.594 41.031 1 59.69 438 ILE B CA 1
ATOM 8235 C C . ILE B 1 438 ? 29.562 36.438 40.438 1 59.69 438 ILE B C 1
ATOM 8237 O O . ILE B 1 438 ? 29.453 36.312 39.219 1 59.69 438 ILE B O 1
ATOM 8241 N N . ASP B 1 439 ? 29.266 35.438 41.188 1 68.69 439 ASP B N 1
ATOM 8242 C CA . ASP B 1 439 ? 28.578 34.188 40.875 1 68.69 439 ASP B CA 1
ATOM 8243 C C . ASP B 1 439 ? 27.219 34.438 40.25 1 68.69 439 ASP B C 1
ATOM 8245 O O . ASP B 1 439 ? 26.172 34.188 40.875 1 68.69 439 ASP B O 1
ATOM 8249 N N . TRP B 1 440 ? 27.188 35.219 39.094 1 79.81 440 TRP B N 1
ATOM 8250 C CA . TRP B 1 440 ? 25.906 35.344 38.406 1 79.81 440 TRP B CA 1
ATOM 8251 C C . TRP B 1 440 ? 25.672 34.156 37.469 1 79.81 440 TRP B C 1
ATOM 8253 O O . TRP B 1 440 ? 26.625 33.625 36.906 1 79.81 440 TRP B O 1
ATOM 8263 N N . ASP B 1 441 ? 24.516 33.781 37.469 1 87.94 441 ASP B N 1
ATOM 8264 C CA . ASP B 1 441 ? 24.109 32.75 36.5 1 87.94 441 ASP B CA 1
ATOM 8265 C C . ASP B 1 441 ? 23.953 33.344 35.125 1 87.94 441 ASP B C 1
ATOM 8267 O O . ASP B 1 441 ? 23.562 34.531 34.969 1 87.94 441 ASP B O 1
ATOM 8271 N N . GLU B 1 442 ? 24.391 32.688 34.125 1 90.5 442 GLU B N 1
ATOM 8272 C CA . GLU B 1 442 ? 24.328 33.094 32.719 1 90.5 442 GLU B CA 1
ATOM 8273 C C . GLU B 1 442 ? 22.922 33.562 32.375 1 90.5 442 GLU B C 1
ATOM 8275 O O . GLU B 1 442 ? 22.75 34.5 31.609 1 90.5 442 GLU B O 1
ATOM 8280 N N . LYS B 1 443 ? 21.938 32.906 32.969 1 93.25 443 LYS B N 1
ATOM 8281 C CA . LYS B 1 443 ? 20.547 33.25 32.656 1 93.25 443 LYS B CA 1
ATOM 8282 C C . LYS B 1 443 ? 20.188 34.625 33.188 1 93.25 443 LYS B C 1
ATOM 8284 O O . LYS B 1 443 ? 19.375 35.344 32.594 1 93.25 443 LYS B O 1
ATOM 8289 N N . THR B 1 444 ? 20.766 34.938 34.219 1 93.69 444 THR B N 1
ATOM 8290 C CA . THR B 1 444 ? 20.516 36.25 34.812 1 93.69 444 THR B CA 1
ATOM 8291 C C . THR B 1 444 ? 21.078 37.375 33.938 1 93.69 444 THR B C 1
ATOM 8293 O O . THR B 1 444 ? 20.438 38.406 33.75 1 93.69 444 THR B O 1
ATOM 8296 N N . ILE B 1 445 ? 22.234 37.125 33.406 1 93.88 445 ILE B N 1
ATOM 8297 C CA . ILE B 1 445 ? 22.906 38.125 32.562 1 93.88 445 ILE B CA 1
ATOM 8298 C C . ILE B 1 445 ? 22.141 38.312 31.266 1 93.88 445 ILE B C 1
ATOM 8300 O O . ILE B 1 445 ? 21.906 39.438 30.844 1 93.88 445 ILE B O 1
ATOM 8304 N N . THR B 1 446 ? 21.75 37.188 30.609 1 95.62 446 THR B N 1
ATOM 8305 C CA . THR B 1 446 ? 21.016 37.281 29.359 1 95.62 446 THR B CA 1
ATOM 8306 C C . THR B 1 446 ? 19.656 37.969 29.578 1 95.62 446 THR B C 1
ATOM 8308 O O . THR B 1 446 ? 19.234 38.781 28.766 1 95.62 446 THR B O 1
ATOM 8311 N N . SER B 1 447 ? 19.062 37.625 30.719 1 95.19 447 SER B N 1
ATOM 8312 C CA . SER B 1 447 ? 17.781 38.25 31.047 1 95.19 447 SER B CA 1
ATOM 8313 C C . SER B 1 447 ? 17.938 39.719 31.344 1 95.19 447 SER B C 1
ATOM 8315 O O . SER B 1 447 ? 17.062 40.531 31.016 1 95.19 447 SER B O 1
ATOM 8317 N N . ALA B 1 448 ? 18.984 40.031 31.969 1 93.94 448 ALA B N 1
ATOM 8318 C CA . ALA B 1 448 ? 19.219 41.438 32.312 1 93.94 448 ALA B CA 1
ATOM 8319 C C . ALA B 1 448 ? 19.453 42.25 31.047 1 93.94 448 ALA B C 1
ATOM 8321 O O . ALA B 1 448 ? 18.969 43.406 30.969 1 93.94 448 ALA B O 1
ATOM 8322 N N . LEU B 1 449 ? 20.203 41.75 30.172 1 95.62 449 LEU B N 1
ATOM 8323 C CA . LEU B 1 449 ? 20.438 42.438 28.906 1 95.62 449 LEU B CA 1
ATOM 8324 C C . LEU B 1 449 ? 19.109 42.688 28.172 1 95.62 449 LEU B C 1
ATOM 8326 O O . LEU B 1 449 ? 18.859 43.812 27.734 1 95.62 449 LEU B O 1
ATOM 8330 N N . LYS B 1 450 ? 18.266 41.688 28.094 1 95.06 450 LYS B N 1
ATOM 8331 C CA . LYS B 1 450 ? 16.969 41.812 27.438 1 95.06 450 LYS B CA 1
ATOM 8332 C C . LYS B 1 450 ? 16.094 42.844 28.156 1 95.06 450 LYS B C 1
ATOM 8334 O O . LYS B 1 450 ? 15.398 43.625 27.531 1 95.06 450 LYS B O 1
ATOM 8339 N N . PHE B 1 451 ? 16.172 42.719 29.453 1 93.12 451 PHE B N 1
ATOM 8340 C CA . PHE B 1 451 ? 15.367 43.625 30.266 1 93.12 451 PHE B CA 1
ATOM 8341 C C . PHE B 1 451 ? 15.75 45.062 30 1 93.12 451 PHE B C 1
ATOM 8343 O O . PHE B 1 451 ? 14.875 45.938 29.844 1 93.12 451 PHE B O 1
ATOM 8350 N N . TYR B 1 452 ? 17.031 45.375 29.984 1 94.06 452 TYR B N 1
ATOM 8351 C CA . TYR B 1 452 ? 17.5 46.719 29.703 1 94.06 452 TYR B CA 1
ATOM 8352 C C . TYR B 1 452 ? 16.969 47.219 28.375 1 94.06 452 TYR B C 1
ATOM 8354 O O . TYR B 1 452 ? 16.438 48.344 28.297 1 94.06 452 TYR B O 1
ATOM 8362 N N . LEU B 1 453 ? 17.078 46.406 27.375 1 95.12 453 LEU B N 1
ATOM 8363 C CA . LEU B 1 453 ? 16.672 46.781 26.031 1 95.12 453 LEU B CA 1
ATOM 8364 C C . LEU B 1 453 ? 15.156 47 25.969 1 95.12 453 LEU B C 1
ATOM 8366 O O . LEU B 1 453 ? 14.688 47.938 25.312 1 95.12 453 LEU B O 1
ATOM 8370 N N . ARG B 1 454 ? 14.414 46.188 26.672 1 91.88 454 ARG B N 1
ATOM 8371 C CA . ARG B 1 454 ? 12.961 46.281 26.688 1 91.88 454 ARG B CA 1
ATOM 8372 C C . ARG B 1 454 ? 12.484 47.469 27.484 1 91.88 454 ARG B C 1
ATOM 8374 O O . ARG B 1 454 ? 11.367 47.969 27.281 1 91.88 454 ARG B O 1
ATOM 8381 N N . SER B 1 455 ? 13.352 47.906 28.375 1 90.38 455 SER B N 1
ATOM 8382 C CA . SER B 1 455 ? 12.953 48.969 29.297 1 90.38 455 SER B CA 1
ATOM 8383 C C . SER B 1 455 ? 13.406 50.344 28.812 1 90.38 455 SER B C 1
ATOM 8385 O O . SER B 1 455 ? 13.281 51.344 29.516 1 90.38 455 SER B O 1
ATOM 8387 N N . LEU B 1 456 ? 13.914 50.406 27.625 1 92.69 456 LEU B N 1
ATOM 8388 C CA . LEU B 1 456 ? 14.281 51.688 27.047 1 92.69 456 LEU B CA 1
ATOM 8389 C C . LEU B 1 456 ? 13.047 52.562 26.812 1 92.69 456 LEU B C 1
ATOM 8391 O O . LEU B 1 456 ? 11.992 52.031 26.422 1 92.69 456 LEU B O 1
ATOM 8395 N N . SER B 1 457 ? 13.133 53.812 27.062 1 89.06 457 SER B N 1
ATOM 8396 C CA . SER B 1 457 ? 12.016 54.719 26.859 1 89.06 457 SER B CA 1
ATOM 8397 C C . SER B 1 457 ? 11.484 54.625 25.422 1 89.06 457 SER B C 1
ATOM 8399 O O . SER B 1 457 ? 10.273 54.688 25.203 1 89.06 457 SER B O 1
ATOM 8401 N N . GLU B 1 458 ? 12.414 54.562 24.531 1 91.94 458 GLU B N 1
ATOM 8402 C CA . GLU B 1 458 ? 12.117 54.25 23.125 1 91.94 458 GLU B CA 1
ATOM 8403 C C . GLU B 1 458 ? 12.859 53 22.656 1 91.94 458 GLU B C 1
ATOM 8405 O O . GLU B 1 458 ? 14.031 52.812 22.984 1 91.94 458 GLU B O 1
ATOM 8410 N N . PRO B 1 459 ? 12.062 52.188 22 1 94.31 459 PRO B N 1
ATOM 8411 C CA . PRO B 1 459 ? 12.742 50.969 21.531 1 94.31 459 PRO B CA 1
ATOM 8412 C C . PRO B 1 459 ? 13.969 51.25 20.672 1 94.31 459 PRO B C 1
ATOM 8414 O O . PRO B 1 459 ? 14.039 52.312 20.047 1 94.31 459 PRO B O 1
ATOM 8417 N N . LEU B 1 460 ? 14.844 50.312 20.688 1 95.44 460 LEU B N 1
ATOM 8418 C CA . LEU B 1 460 ? 16.109 50.5 19.984 1 95.44 460 LEU B CA 1
ATOM 8419 C C . LEU B 1 460 ? 15.875 50.875 18.516 1 95.44 460 LEU B C 1
ATOM 8421 O O . LEU B 1 460 ? 16.609 51.688 17.953 1 95.44 460 LEU B O 1
ATOM 8425 N N . MET B 1 461 ? 14.828 50.281 17.922 1 96.38 461 MET B N 1
ATOM 8426 C CA . MET B 1 461 ? 14.547 50.531 16.516 1 96.38 461 MET B CA 1
ATOM 8427 C C . MET B 1 461 ? 13.57 51.688 16.344 1 96.38 461 MET B C 1
ATOM 8429 O O . MET B 1 461 ? 13.047 51.906 15.242 1 96.38 461 MET B O 1
ATOM 8433 N N . THR B 1 462 ? 13.195 52.375 17.344 1 95.06 462 THR B N 1
ATOM 8434 C CA . THR B 1 462 ? 12.414 53.594 17.422 1 95.06 462 THR B CA 1
ATOM 8435 C C . THR B 1 462 ? 10.961 53.344 17.062 1 95.06 462 THR B C 1
ATOM 8437 O O . THR B 1 462 ? 10.656 52.406 16.312 1 95.06 462 THR B O 1
ATOM 8440 N N . TYR B 1 463 ? 10.07 54.188 17.562 1 93.06 463 TYR B N 1
ATOM 8441 C CA . TYR B 1 463 ? 8.656 54.125 17.234 1 93.06 463 TYR B CA 1
ATOM 8442 C C . TYR B 1 463 ? 8.406 54.625 15.812 1 93.06 463 TYR B C 1
ATOM 8444 O O . TYR B 1 463 ? 7.555 54.094 15.094 1 93.06 463 TYR B O 1
ATOM 8452 N N . ASN B 1 464 ? 9.18 55.562 15.438 1 93.12 464 ASN B N 1
ATOM 8453 C CA . ASN B 1 464 ? 8.992 56.25 14.156 1 93.12 464 ASN B CA 1
ATOM 8454 C C . ASN B 1 464 ? 9.219 55.281 12.984 1 93.12 464 ASN B C 1
ATOM 8456 O O . ASN B 1 464 ? 8.555 55.406 11.953 1 93.12 464 ASN B O 1
ATOM 8460 N N . LEU B 1 465 ? 10.133 54.406 13.148 1 95.56 465 LEU B N 1
ATOM 8461 C CA . LEU B 1 465 ? 10.484 53.531 12.047 1 95.56 465 LEU B CA 1
ATOM 8462 C C . LEU B 1 465 ? 9.742 52.188 12.172 1 95.56 465 LEU B C 1
ATOM 8464 O O . LEU B 1 465 ? 9.828 51.344 11.281 1 95.56 465 LEU B O 1
ATOM 8468 N N . HIS B 1 466 ? 9.055 52.031 13.195 1 95 466 HIS B N 1
ATOM 8469 C CA . HIS B 1 466 ? 8.414 50.781 13.484 1 95 466 HIS B CA 1
ATOM 8470 C C . HIS B 1 466 ? 7.461 50.375 12.367 1 95 466 HIS B C 1
ATOM 8472 O O . HIS B 1 466 ? 7.523 49.25 11.875 1 95 466 HIS B O 1
ATOM 8478 N N . ARG B 1 467 ? 6.621 51.25 11.969 1 93.81 467 ARG B N 1
ATOM 8479 C CA . ARG B 1 467 ? 5.625 50.938 10.945 1 93.81 467 ARG B CA 1
ATOM 8480 C C . ARG B 1 467 ? 6.293 50.562 9.625 1 93.81 467 ARG B C 1
ATOM 8482 O O . ARG B 1 467 ? 5.863 49.625 8.961 1 93.81 467 ARG B O 1
ATOM 8489 N N . ASP B 1 468 ? 7.277 51.281 9.312 1 95.06 468 ASP B N 1
ATOM 8490 C CA . ASP B 1 468 ? 7.98 51 8.062 1 95.06 468 ASP B CA 1
ATOM 8491 C C . ASP B 1 468 ? 8.695 49.656 8.109 1 95.06 468 ASP B C 1
ATOM 8493 O O . ASP B 1 468 ? 8.75 48.938 7.113 1 95.06 468 ASP B O 1
ATOM 8497 N N . LEU B 1 469 ? 9.258 49.406 9.195 1 95.44 469 LEU B N 1
ATOM 8498 C CA . LEU B 1 469 ? 9.961 48.125 9.352 1 95.44 469 LEU B CA 1
ATOM 8499 C C . LEU B 1 469 ? 8.992 46.969 9.227 1 95.44 469 LEU B C 1
ATOM 8501 O O . LEU B 1 469 ? 9.297 45.969 8.555 1 95.44 469 LEU B O 1
ATOM 8505 N N . ILE B 1 470 ? 7.875 47.062 9.852 1 94.56 470 ILE B N 1
ATOM 8506 C CA . ILE B 1 470 ? 6.863 46 9.797 1 94.56 470 ILE B CA 1
ATOM 8507 C C . ILE B 1 470 ? 6.355 45.875 8.367 1 94.56 470 ILE B C 1
ATOM 8509 O O . ILE B 1 470 ? 6.184 44.75 7.875 1 94.56 470 ILE B O 1
ATOM 8513 N N . SER B 1 471 ? 6.113 46.969 7.715 1 94.25 471 SER B N 1
ATOM 8514 C CA . SER B 1 471 ? 5.648 46.938 6.328 1 94.25 471 SER B CA 1
ATOM 8515 C C . SER B 1 471 ? 6.668 46.25 5.418 1 94.25 471 SER B C 1
ATOM 8517 O O . SER B 1 471 ? 6.297 45.531 4.484 1 94.25 471 SER B O 1
ATOM 8519 N N . ALA B 1 472 ? 7.902 46.531 5.645 1 94.62 472 ALA B N 1
ATOM 8520 C CA . ALA B 1 472 ? 8.961 45.875 4.863 1 94.62 472 ALA B CA 1
ATOM 8521 C C . ALA B 1 472 ? 8.961 44.375 5.078 1 94.62 472 ALA B C 1
ATOM 8523 O O . ALA B 1 472 ? 9.117 43.594 4.125 1 94.62 472 ALA B O 1
ATOM 8524 N N . ALA B 1 473 ? 8.867 43.969 6.297 1 93.38 473 ALA B N 1
ATOM 8525 C CA . ALA B 1 473 ? 8.883 42.562 6.645 1 93.38 473 ALA B CA 1
ATOM 8526 C C . ALA B 1 473 ? 7.684 41.844 6.031 1 93.38 473 ALA B C 1
ATOM 8528 O O . ALA B 1 473 ? 7.754 40.625 5.762 1 93.38 473 ALA B O 1
ATOM 8529 N N . LYS B 1 474 ? 6.547 42.531 5.828 1 92.38 474 LYS B N 1
ATOM 8530 C CA . LYS B 1 474 ? 5.312 41.938 5.305 1 92.38 474 LYS B CA 1
ATOM 8531 C C . LYS B 1 474 ? 5.383 41.781 3.789 1 92.38 474 LYS B C 1
ATOM 8533 O O . LYS B 1 474 ? 4.566 41.094 3.197 1 92.38 474 LYS B O 1
ATOM 8538 N N . SER B 1 475 ? 6.402 42.312 3.182 1 91.31 475 SER B N 1
ATOM 8539 C CA . SER B 1 475 ? 6.523 42.25 1.729 1 91.31 475 SER B CA 1
ATOM 8540 C C . SER B 1 475 ? 6.75 40.812 1.254 1 91.31 475 SER B C 1
ATOM 8542 O O . SER B 1 475 ? 7.449 40.062 1.909 1 91.31 475 SER B O 1
ATOM 8544 N N . ASP B 1 476 ? 6.219 40.562 0.061 1 87.31 476 ASP B N 1
ATOM 8545 C CA . ASP B 1 476 ? 6.348 39.219 -0.509 1 87.31 476 ASP B CA 1
ATOM 8546 C C . ASP B 1 476 ? 7.688 39.062 -1.219 1 87.31 476 ASP B C 1
ATOM 8548 O O . ASP B 1 476 ? 8.117 37.938 -1.488 1 87.31 476 ASP B O 1
ATOM 8552 N N . ASN B 1 477 ? 8.32 40.094 -1.508 1 89.31 477 ASN B N 1
ATOM 8553 C CA . ASN B 1 477 ? 9.594 40.062 -2.223 1 89.31 477 ASN B CA 1
ATOM 8554 C C . ASN B 1 477 ? 10.773 40.125 -1.261 1 89.31 477 ASN B C 1
ATOM 8556 O O . ASN B 1 477 ? 11.016 41.125 -0.62 1 89.31 477 ASN B O 1
ATOM 8560 N N . LEU B 1 478 ? 11.492 39.094 -1.265 1 87.94 478 LEU B N 1
ATOM 8561 C CA . LEU B 1 478 ? 12.609 38.969 -0.341 1 87.94 478 LEU B CA 1
ATOM 8562 C C . LEU B 1 478 ? 13.648 40.062 -0.592 1 87.94 478 LEU B C 1
ATOM 8564 O O . LEU B 1 478 ? 14.211 40.594 0.353 1 87.94 478 LEU B O 1
ATOM 8568 N N . ASP B 1 479 ? 13.914 40.344 -1.839 1 89.62 479 ASP B N 1
ATOM 8569 C CA . ASP B 1 479 ? 14.914 41.375 -2.184 1 89.62 479 ASP B CA 1
ATOM 8570 C C . ASP B 1 479 ? 14.5 42.75 -1.676 1 89.62 479 ASP B C 1
ATOM 8572 O O . ASP B 1 479 ? 15.336 43.5 -1.201 1 89.62 479 ASP B O 1
ATOM 8576 N N . PHE B 1 480 ? 13.25 42.906 -1.853 1 92.19 480 PHE B N 1
ATOM 8577 C CA . PHE B 1 480 ? 12.734 44.188 -1.361 1 92.19 480 PHE B CA 1
ATOM 8578 C C . PHE B 1 480 ? 12.812 44.25 0.159 1 92.19 480 PHE B C 1
ATOM 8580 O O . PHE B 1 480 ? 13.18 45.281 0.722 1 92.19 480 PHE B O 1
ATOM 8587 N N . ARG B 1 481 ? 12.477 43.156 0.896 1 93.5 481 ARG B N 1
ATOM 8588 C CA . ARG B 1 481 ? 12.562 43.094 2.352 1 93.5 481 ARG B CA 1
ATOM 8589 C C . ARG B 1 481 ? 13.969 43.438 2.836 1 93.5 481 ARG B C 1
ATOM 8591 O O . ARG B 1 481 ? 14.141 44.281 3.73 1 93.5 481 ARG B O 1
ATOM 8598 N N . LEU B 1 482 ? 14.945 42.875 2.172 1 91.12 482 LEU B N 1
ATOM 8599 C CA . LEU B 1 482 ? 16.344 43 2.572 1 91.12 482 LEU B CA 1
ATOM 8600 C C . LEU B 1 482 ? 16.812 44.438 2.359 1 91.12 482 LEU B C 1
ATOM 8602 O O . LEU B 1 482 ? 17.391 45.062 3.27 1 91.12 482 LEU B O 1
ATOM 8606 N N . SER B 1 483 ? 16.5 44.938 1.164 1 91.62 483 SER B N 1
ATOM 8607 C CA . SER B 1 483 ? 16.969 46.281 0.819 1 91.62 483 SER B CA 1
ATOM 8608 C C . SER B 1 483 ? 16.281 47.344 1.675 1 91.62 483 SER B C 1
ATOM 8610 O O . SER B 1 483 ? 16.922 48.281 2.135 1 91.62 483 SER B O 1
ATOM 8612 N N . GLU B 1 484 ? 14.969 47.156 1.853 1 94.31 484 GLU B N 1
ATOM 8613 C CA . GLU B 1 484 ? 14.203 48.156 2.602 1 94.31 484 GLU B CA 1
ATOM 8614 C C . GLU B 1 484 ? 14.609 48.156 4.074 1 94.31 484 GLU B C 1
ATOM 8616 O O . GLU B 1 484 ? 14.758 49.219 4.676 1 94.31 484 GLU B O 1
ATOM 8621 N N . ILE B 1 485 ? 14.789 47.031 4.684 1 94.12 485 ILE B N 1
ATOM 8622 C CA . ILE B 1 485 ? 15.18 46.938 6.082 1 94.12 485 ILE B CA 1
ATOM 8623 C C . ILE B 1 485 ? 16.562 47.562 6.27 1 94.12 485 ILE B C 1
ATOM 8625 O O . ILE B 1 485 ? 16.797 48.281 7.246 1 94.12 485 ILE B O 1
ATOM 8629 N N . HIS B 1 486 ? 17.406 47.344 5.34 1 91.25 486 HIS B N 1
ATOM 8630 C CA . HIS B 1 486 ? 18.734 47.906 5.379 1 91.25 486 HIS B CA 1
ATOM 8631 C C . HIS B 1 486 ? 18.672 49.438 5.344 1 91.25 486 HIS B C 1
ATOM 8633 O O . HIS B 1 486 ? 19.344 50.125 6.129 1 91.25 486 HIS B O 1
ATOM 8639 N N . THR B 1 487 ? 17.875 49.875 4.438 1 93.69 487 THR B N 1
ATOM 8640 C CA . THR B 1 487 ? 17.719 51.344 4.297 1 93.69 487 THR B CA 1
ATOM 8641 C C . THR B 1 487 ? 17.172 51.938 5.586 1 93.69 487 THR B C 1
ATOM 8643 O O . THR B 1 487 ? 17.641 53 6.02 1 93.69 487 THR B O 1
ATOM 8646 N N . LEU B 1 488 ? 16.25 51.312 6.18 1 95.38 488 LEU B N 1
ATOM 8647 C CA . LEU B 1 488 ? 15.609 51.812 7.383 1 95.38 488 LEU B CA 1
ATOM 8648 C C . LEU B 1 488 ? 16.562 51.781 8.57 1 95.38 488 LEU B C 1
ATOM 8650 O O . LEU B 1 488 ? 16.5 52.656 9.438 1 95.38 488 LEU B O 1
ATOM 8654 N N . VAL B 1 489 ? 17.484 50.812 8.617 1 93.62 489 VAL B N 1
ATOM 8655 C CA . VAL B 1 489 ? 18.484 50.719 9.688 1 93.62 489 VAL B CA 1
ATOM 8656 C C . VAL B 1 489 ? 19.406 51.938 9.641 1 93.62 489 VAL B C 1
ATOM 8658 O O . VAL B 1 489 ? 19.812 52.469 10.688 1 93.62 489 VAL B O 1
ATOM 8661 N N . TYR B 1 490 ? 19.656 52.438 8.516 1 92.12 490 TYR B N 1
ATOM 8662 C CA . TYR B 1 490 ? 20.562 53.562 8.359 1 92.12 490 TYR B CA 1
ATOM 8663 C C . TYR B 1 490 ? 19.844 54.875 8.695 1 92.12 490 TYR B C 1
ATOM 8665 O O . TYR B 1 490 ? 20.484 55.906 8.891 1 92.12 490 TYR B O 1
ATOM 8673 N N . LYS B 1 491 ? 18.562 54.812 8.789 1 94.69 491 LYS B N 1
ATOM 8674 C CA . LYS B 1 491 ? 17.797 56 9.18 1 94.69 491 LYS B CA 1
ATOM 8675 C C . LYS B 1 491 ? 17.719 56.125 10.695 1 94.69 491 LYS B C 1
ATOM 8677 O O . LYS B 1 491 ? 17.25 57.125 11.211 1 94.69 491 LYS B O 1
ATOM 8682 N N . LEU B 1 492 ? 18.234 55.125 11.414 1 95.62 492 LEU B N 1
ATOM 8683 C CA . LEU B 1 492 ? 18.25 55.156 12.867 1 95.62 492 LEU B CA 1
ATOM 8684 C C . LEU B 1 492 ? 19.188 56.25 13.383 1 95.62 492 LEU B C 1
ATOM 8686 O O . LEU B 1 492 ? 20.188 56.562 12.742 1 95.62 492 LEU B O 1
ATOM 8690 N N . PRO B 1 493 ? 18.797 56.812 14.578 1 94.75 493 PRO B N 1
ATOM 8691 C CA . PRO B 1 493 ? 19.766 57.688 15.219 1 94.75 493 PRO B CA 1
ATOM 8692 C C . PRO B 1 493 ? 21.125 57.031 15.445 1 94.75 493 PRO B C 1
ATOM 8694 O O . PRO B 1 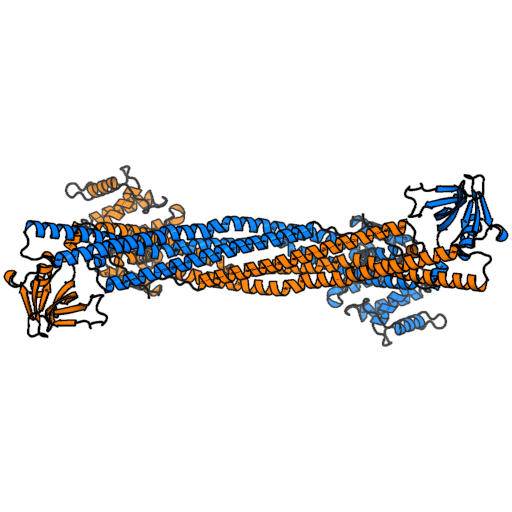493 ? 21.188 55.812 15.602 1 94.75 493 PRO B O 1
ATOM 8697 N N . GLU B 1 494 ? 22.172 57.75 15.477 1 94.31 494 GLU B N 1
ATOM 8698 C CA . GLU B 1 494 ? 23.547 57.219 15.523 1 94.31 494 GLU B CA 1
ATOM 8699 C C . GLU B 1 494 ? 23.75 56.312 16.719 1 94.31 494 GLU B C 1
ATOM 8701 O O . GLU B 1 494 ? 24.312 55.219 16.578 1 94.31 494 GLU B O 1
ATOM 8706 N N . LYS B 1 495 ? 23.281 56.719 17.844 1 95.12 495 LYS B N 1
ATOM 8707 C CA . LYS B 1 495 ? 23.453 55.906 19.047 1 95.12 495 LYS B CA 1
ATOM 8708 C C . LYS B 1 495 ? 22.688 54.562 18.922 1 95.12 495 LYS B C 1
ATOM 8710 O O . LYS B 1 495 ? 23.188 53.531 19.359 1 95.12 495 LYS B O 1
ATOM 8715 N N . ASN B 1 496 ? 21.516 54.688 18.359 1 96.06 496 ASN B N 1
ATOM 8716 C CA . ASN B 1 496 ? 20.703 53.5 18.156 1 96.06 496 ASN B CA 1
ATOM 8717 C C . ASN B 1 496 ? 21.359 52.5 17.188 1 96.06 496 ASN B C 1
ATOM 8719 O O . ASN B 1 496 ? 21.391 51.312 17.438 1 96.06 496 ASN B O 1
ATOM 8723 N N . ARG B 1 497 ? 21.859 53.062 16.172 1 95 497 ARG B N 1
ATOM 8724 C CA . ARG B 1 497 ? 22.5 52.25 15.141 1 95 497 ARG B CA 1
ATOM 8725 C C . ARG B 1 497 ? 23.75 51.562 15.68 1 95 497 ARG B C 1
ATOM 8727 O O . ARG B 1 497 ? 24 50.406 15.375 1 95 497 ARG B O 1
ATOM 8734 N N . GLU B 1 498 ? 24.5 52.281 16.438 1 95 498 GLU B N 1
ATOM 8735 C CA . GLU B 1 498 ? 25.703 51.719 17.031 1 95 498 GLU B CA 1
ATOM 8736 C C . GLU B 1 498 ? 25.375 50.562 17.953 1 95 498 GLU B C 1
ATOM 8738 O O . GLU B 1 498 ? 26.031 49.531 17.906 1 95 498 GLU B O 1
ATOM 8743 N N . MET B 1 499 ? 24.391 50.75 18.75 1 96.5 499 MET B N 1
ATOM 8744 C CA . MET B 1 499 ? 23.969 49.688 19.672 1 96.5 499 MET B CA 1
ATOM 8745 C C . MET B 1 499 ? 23.438 48.5 18.891 1 96.5 499 MET B C 1
ATOM 8747 O O . MET B 1 499 ? 23.75 47.344 19.234 1 96.5 499 MET B O 1
ATOM 8751 N N . LEU B 1 500 ? 22.672 48.812 17.906 1 96.19 500 LEU B N 1
ATOM 8752 C CA . LEU B 1 500 ? 22.109 47.75 17.094 1 96.19 500 LEU B CA 1
ATOM 8753 C C . LEU B 1 500 ? 23.219 46.906 16.453 1 96.19 500 LEU B C 1
ATOM 8755 O O . LEU B 1 500 ? 23.141 45.688 16.438 1 96.19 500 LEU B O 1
ATOM 8759 N N . GLU B 1 501 ? 24.156 47.594 15.922 1 94 501 GLU B N 1
ATOM 8760 C CA . GLU B 1 501 ? 25.266 46.906 15.273 1 94 501 GLU B CA 1
ATOM 8761 C C . GLU B 1 501 ? 26.031 46 16.25 1 94 501 GLU B C 1
ATOM 8763 O O . GLU B 1 501 ? 26.422 44.875 15.922 1 94 501 GLU B O 1
ATOM 8768 N N . MET B 1 502 ? 26.219 46.531 17.391 1 95.69 502 MET B N 1
ATOM 8769 C CA . MET B 1 502 ? 26.891 45.75 18.422 1 95.69 502 MET B CA 1
ATOM 8770 C C . MET B 1 502 ? 26.094 44.531 18.812 1 95.69 502 MET B C 1
ATOM 8772 O O . MET B 1 502 ? 26.656 43.438 18.938 1 95.69 502 MET B O 1
ATOM 8776 N N . LEU B 1 503 ? 24.859 44.688 18.938 1 96.88 503 LEU B N 1
ATOM 8777 C CA . LEU B 1 503 ? 23.984 43.594 19.328 1 96.88 503 LEU B CA 1
ATOM 8778 C C . LEU B 1 503 ? 23.891 42.562 18.234 1 96.88 503 LEU B C 1
ATOM 8780 O O . LEU B 1 503 ? 23.984 41.344 18.5 1 96.88 503 LEU B O 1
ATOM 8784 N N . ILE B 1 504 ? 23.703 42.969 17.031 1 96.31 504 ILE B N 1
ATOM 8785 C CA . ILE B 1 504 ? 23.531 42.062 15.922 1 96.31 504 ILE B CA 1
ATOM 8786 C C . ILE B 1 504 ? 24.812 41.25 15.711 1 96.31 504 ILE B C 1
ATOM 8788 O O . ILE B 1 504 ? 24.766 40.062 15.438 1 96.31 504 ILE B O 1
ATOM 8792 N N . LYS B 1 505 ? 25.922 41.938 15.805 1 95.44 505 LYS B N 1
ATOM 8793 C CA . LYS B 1 505 ? 27.188 41.219 15.719 1 95.44 505 LYS B CA 1
ATOM 8794 C C . LYS B 1 505 ? 27.281 40.125 16.766 1 95.44 505 LYS B C 1
ATOM 8796 O O . LYS B 1 505 ? 27.734 39 16.469 1 95.44 505 LYS B O 1
ATOM 8801 N N . HIS B 1 506 ? 26.875 40.438 17.875 1 96.69 506 HIS B N 1
ATOM 8802 C CA . HIS B 1 506 ? 26.859 39.469 18.969 1 96.69 506 HIS B CA 1
ATOM 8803 C C . HIS B 1 506 ? 25.906 38.312 18.672 1 96.69 506 HIS B C 1
ATOM 8805 O O . HIS B 1 506 ? 26.25 37.156 18.875 1 96.69 506 HIS B O 1
ATOM 8811 N N . LEU B 1 507 ? 24.703 38.656 18.234 1 97 507 LEU B N 1
ATOM 8812 C CA . LEU B 1 507 ? 23.703 37.625 17.938 1 97 507 LEU B CA 1
ATOM 8813 C C . LEU B 1 507 ? 24.188 36.719 16.828 1 97 507 LEU B C 1
ATOM 8815 O O . LEU B 1 507 ? 23.938 35.5 16.859 1 97 507 LEU B O 1
ATOM 8819 N N . VAL B 1 508 ? 24.844 37.281 15.875 1 96.25 508 VAL B N 1
ATOM 8820 C CA . VAL B 1 508 ? 25.422 36.469 14.797 1 96.25 508 VAL B CA 1
ATOM 8821 C C . VAL B 1 508 ? 26.438 35.5 15.375 1 96.25 508 VAL B C 1
ATOM 8823 O O . VAL B 1 508 ? 26.469 34.344 14.969 1 96.25 508 VAL B O 1
ATOM 8826 N N . ASN B 1 509 ? 27.234 35.969 16.25 1 96 509 ASN B N 1
ATOM 8827 C CA . ASN B 1 509 ? 28.234 35.125 16.891 1 96 509 ASN B CA 1
ATOM 8828 C C . ASN B 1 509 ? 27.578 33.969 17.656 1 96 509 ASN B C 1
ATOM 8830 O O . ASN B 1 509 ? 28.016 32.844 17.578 1 96 509 ASN B O 1
ATOM 8834 N N . VAL B 1 510 ? 26.578 34.25 18.375 1 96.5 510 VAL B N 1
ATOM 8835 C CA . VAL B 1 510 ? 25.875 33.25 19.172 1 96.5 510 VAL B CA 1
ATOM 8836 C C . VAL B 1 510 ? 25.234 32.219 18.25 1 96.5 510 VAL B C 1
ATOM 8838 O O . VAL B 1 510 ? 25.297 31 18.484 1 96.5 510 VAL B O 1
ATOM 8841 N N . CYS B 1 511 ? 24.562 32.688 17.188 1 96 511 CYS B N 1
ATOM 8842 C CA . CYS B 1 511 ? 23.891 31.812 16.234 1 96 511 CYS B CA 1
ATOM 8843 C C . CYS B 1 511 ? 24.906 30.938 15.5 1 96 511 CYS B C 1
ATOM 8845 O O . CYS B 1 511 ? 24.562 29.875 15.008 1 96 511 CYS B O 1
ATOM 8847 N N . GLY B 1 512 ? 26.141 31.406 15.438 1 95.31 512 GLY B N 1
ATOM 8848 C CA . GLY B 1 512 ? 27.188 30.609 14.844 1 95.31 512 GLY B CA 1
ATOM 8849 C C . GLY B 1 512 ? 27.453 29.312 15.594 1 95.31 512 GLY B C 1
ATOM 8850 O O . GLY B 1 512 ? 28.031 28.375 15.039 1 95.31 512 GLY B O 1
ATOM 8851 N N . HIS B 1 513 ? 26.984 29.25 16.812 1 96 513 HIS B N 1
ATOM 8852 C CA . HIS B 1 513 ? 27.156 28.062 17.641 1 96 513 HIS B CA 1
ATOM 8853 C C . HIS B 1 513 ? 25.828 27.328 17.812 1 96 513 HIS B C 1
ATOM 8855 O O . HIS B 1 513 ? 25.578 26.719 18.859 1 96 513 HIS B O 1
ATOM 8861 N N . SER B 1 514 ? 24.984 27.406 16.828 1 94.06 514 SER B N 1
ATOM 8862 C CA . SER B 1 514 ? 23.625 26.859 16.938 1 94.06 514 SER B CA 1
ATOM 8863 C C . SER B 1 514 ? 23.656 25.344 17.062 1 94.06 514 SER B C 1
ATOM 8865 O O . SER B 1 514 ? 22.734 24.75 17.609 1 94.06 514 SER B O 1
ATOM 8867 N N . ASN B 1 515 ? 24.688 24.672 16.641 1 93.5 515 ASN B N 1
ATOM 8868 C CA . ASN B 1 515 ? 24.797 23.234 16.781 1 93.5 515 ASN B CA 1
ATOM 8869 C C . ASN B 1 515 ? 24.891 22.828 18.25 1 93.5 515 ASN B C 1
ATOM 8871 O O . ASN B 1 515 ? 24.453 21.734 18.625 1 93.5 515 ASN B O 1
ATOM 8875 N N . ASP B 1 516 ? 25.438 23.766 19 1 94.12 516 ASP B N 1
ATOM 8876 C CA . ASP B 1 516 ? 25.625 23.484 20.422 1 94.12 516 ASP B CA 1
ATOM 8877 C C . ASP B 1 516 ? 24.484 24.094 21.25 1 94.12 516 ASP B C 1
ATOM 8879 O O . ASP B 1 516 ? 23.875 23.406 22.078 1 94.12 516 ASP B O 1
ATOM 8883 N N . ASN B 1 517 ? 24.219 25.344 21.016 1 94.88 517 ASN B N 1
ATOM 8884 C CA . ASN B 1 517 ? 23.281 26.047 21.875 1 94.88 517 ASN B CA 1
ATOM 8885 C C . ASN B 1 517 ? 21.859 25.984 21.312 1 94.88 517 ASN B C 1
ATOM 8887 O O . ASN B 1 517 ? 20.906 26.375 21.984 1 94.88 517 ASN B O 1
ATOM 8891 N N . ARG B 1 518 ? 21.578 25.547 20.062 1 91 518 ARG B N 1
ATOM 8892 C CA . ARG B 1 518 ? 20.297 25.344 19.406 1 91 518 ARG B CA 1
ATOM 8893 C C . ARG B 1 518 ? 19.625 26.672 19.094 1 91 518 ARG B C 1
ATOM 8895 O O . ARG B 1 518 ? 18.406 26.734 18.906 1 91 518 ARG B O 1
ATOM 8902 N N . MET B 1 519 ? 20.422 27.703 19.078 1 94.44 519 MET B N 1
ATOM 8903 C CA . MET B 1 519 ? 19.859 29.031 18.828 1 94.44 519 MET B CA 1
ATOM 8904 C C . MET B 1 519 ? 20.109 29.469 17.391 1 94.44 519 MET B C 1
ATOM 8906 O O . MET B 1 519 ? 21.094 30.156 17.109 1 94.44 519 MET B O 1
ATOM 8910 N N . THR B 1 520 ? 19.141 29.062 16.516 1 93.38 520 THR B N 1
ATOM 8911 C CA . THR B 1 520 ? 19.188 29.469 15.117 1 93.38 520 THR B CA 1
ATOM 8912 C C . THR B 1 520 ? 18.75 30.922 14.969 1 93.38 520 THR B C 1
ATOM 8914 O O . THR B 1 520 ? 18.172 31.5 15.898 1 93.38 520 THR B O 1
ATOM 8917 N N . PRO B 1 521 ? 19.031 31.516 13.82 1 93.31 521 PRO B N 1
ATOM 8918 C CA . PRO B 1 521 ? 18.562 32.906 13.609 1 93.31 521 PRO B CA 1
ATOM 8919 C C . PRO B 1 521 ? 17.062 33.031 13.836 1 93.31 521 PRO B C 1
ATOM 8921 O O . PRO B 1 521 ? 16.609 34.062 14.391 1 93.31 521 PRO B O 1
ATOM 8924 N N . SER B 1 522 ? 16.297 32.094 13.5 1 92.12 522 SER B N 1
ATOM 8925 C CA . SER B 1 522 ? 14.859 32.125 13.703 1 92.12 522 SER B CA 1
ATOM 8926 C C . SER B 1 522 ? 14.5 32.094 15.188 1 92.12 522 SER B C 1
ATOM 8928 O O . SER B 1 522 ? 13.648 32.844 15.648 1 92.12 522 SER B O 1
ATOM 8930 N N . ASN B 1 523 ? 15.172 31.203 15.906 1 91.69 523 ASN B N 1
ATOM 8931 C CA . ASN B 1 523 ? 14.93 31.109 17.344 1 91.69 523 ASN B CA 1
ATOM 8932 C C . ASN B 1 523 ? 15.336 32.406 18.062 1 91.69 523 ASN B C 1
ATOM 8934 O O . ASN B 1 523 ? 14.633 32.844 18.969 1 91.69 523 ASN B O 1
ATOM 8938 N N . MET B 1 524 ? 16.484 32.875 17.625 1 95.06 524 MET B N 1
ATOM 8939 C CA . MET B 1 524 ? 16.984 34.094 18.234 1 95.06 524 MET B CA 1
ATOM 8940 C C . MET B 1 524 ? 16.078 35.281 17.938 1 95.06 524 MET B C 1
ATOM 8942 O O . MET B 1 524 ? 15.852 36.156 18.781 1 95.06 524 MET B O 1
ATOM 8946 N N . ALA B 1 525 ? 15.523 35.312 16.734 1 95 525 ALA B N 1
ATOM 8947 C CA . ALA B 1 525 ? 14.656 36.375 16.281 1 95 525 ALA B CA 1
ATOM 8948 C C . ALA B 1 525 ? 13.367 36.406 17.094 1 95 525 ALA B C 1
ATOM 8950 O O . ALA B 1 525 ? 12.82 37.5 17.359 1 95 525 ALA B O 1
ATOM 8951 N N . VAL B 1 526 ? 12.883 35.312 17.531 1 93.06 526 VAL B N 1
ATOM 8952 C CA . VAL B 1 526 ? 11.656 35.219 18.328 1 93.06 526 VAL B CA 1
ATOM 8953 C C . VAL B 1 526 ? 11.859 35.938 19.672 1 93.06 526 VAL B C 1
ATOM 8955 O O . VAL B 1 526 ? 10.938 36.562 20.188 1 93.06 526 VAL B O 1
ATOM 8958 N N . ILE B 1 527 ? 13.055 35.844 20.188 1 93.5 527 ILE B N 1
ATOM 8959 C CA . ILE B 1 527 ? 13.367 36.406 21.484 1 93.5 527 ILE B CA 1
ATOM 8960 C C . ILE B 1 527 ? 13.617 37.906 21.328 1 93.5 527 ILE B C 1
ATOM 8962 O O . ILE B 1 527 ? 13.125 38.719 22.125 1 93.5 527 ILE B O 1
ATOM 8966 N N . PHE B 1 528 ? 14.297 38.344 20.312 1 96.25 528 PHE B N 1
ATOM 8967 C CA . PHE B 1 528 ? 14.789 39.688 20.219 1 96.25 528 PHE B CA 1
ATOM 8968 C C . PHE B 1 528 ? 13.867 40.562 19.375 1 96.25 528 PHE B C 1
ATOM 8970 O O . PHE B 1 528 ? 13.969 41.781 19.391 1 96.25 528 PHE B O 1
ATOM 8977 N N . GLY B 1 529 ? 12.953 39.938 18.641 1 94.81 529 GLY B N 1
ATOM 8978 C CA . GLY B 1 529 ? 11.984 40.719 17.875 1 94.81 529 GLY B CA 1
ATOM 8979 C C . GLY B 1 529 ? 11.242 41.719 18.734 1 94.81 529 GLY B C 1
ATOM 8980 O O . GLY B 1 529 ? 11.43 42.938 18.562 1 94.81 529 GLY B O 1
ATOM 8981 N N . PRO B 1 530 ? 10.539 41.156 19.703 1 92.12 530 PRO B N 1
ATOM 8982 C CA . PRO B 1 530 ? 9.797 42.062 20.578 1 92.12 530 PRO B CA 1
ATOM 8983 C C . PRO B 1 530 ? 10.703 42.844 21.516 1 92.12 530 PRO B C 1
ATOM 8985 O O . PRO B 1 530 ? 10.273 43.844 22.109 1 92.12 530 PRO B O 1
ATOM 8988 N N . THR B 1 531 ? 11.969 42.469 21.625 1 93.12 531 THR B N 1
ATOM 8989 C CA . THR B 1 531 ? 12.922 43.156 22.5 1 93.12 531 THR B CA 1
ATOM 8990 C C . THR B 1 531 ? 13.438 44.406 21.844 1 93.12 531 THR B C 1
ATOM 8992 O O . THR B 1 531 ? 13.609 45.438 22.5 1 93.12 531 THR B O 1
ATOM 8995 N N . LEU B 1 532 ? 13.641 44.375 20.562 1 95.81 532 LEU B N 1
ATOM 8996 C CA . LEU B 1 532 ? 14.25 45.469 19.859 1 95.81 532 LEU B CA 1
ATOM 8997 C C . LEU B 1 532 ? 13.188 46.375 19.219 1 95.81 532 LEU B C 1
ATOM 8999 O O . LEU B 1 532 ? 13.43 47.562 18.953 1 95.81 532 LEU B O 1
ATOM 9003 N N . LEU B 1 533 ? 12.07 45.719 18.922 1 94.69 533 LEU B N 1
ATOM 9004 C CA . LEU B 1 533 ? 10.977 46.438 18.281 1 94.69 533 LEU B CA 1
ATOM 9005 C C . LEU B 1 533 ? 9.734 46.438 19.172 1 94.69 533 LEU B C 1
ATOM 9007 O O . LEU B 1 533 ? 9.422 45.438 19.797 1 94.69 533 LEU B O 1
ATOM 9011 N N . ARG B 1 534 ? 9.141 47.531 19.297 1 91.12 534 ARG B N 1
ATOM 9012 C CA . ARG B 1 534 ? 7.898 47.656 20.047 1 91.12 534 ARG B CA 1
ATOM 9013 C C . ARG B 1 534 ? 6.977 48.688 19.422 1 91.12 534 ARG B C 1
ATOM 9015 O O . ARG B 1 534 ? 7.426 49.781 19.016 1 91.12 534 ARG B O 1
ATOM 9022 N N . ALA B 1 535 ? 5.766 48.344 19.359 1 88.25 535 ALA B N 1
ATOM 9023 C CA . ALA B 1 535 ? 4.789 49.312 18.844 1 88.25 535 ALA B CA 1
ATOM 9024 C C . ALA B 1 535 ? 4.453 50.375 19.891 1 88.25 535 ALA B C 1
ATOM 9026 O O . ALA B 1 535 ? 4.484 50.094 21.094 1 88.25 535 ALA B O 1
ATOM 9027 N N . GLN B 1 536 ? 4.086 51.469 19.391 1 84.75 536 GLN B N 1
ATOM 9028 C CA . GLN B 1 536 ? 3.719 52.562 20.297 1 84.75 536 GLN B CA 1
ATOM 9029 C C . GLN B 1 536 ? 2.369 52.312 20.953 1 84.75 536 GLN B C 1
ATOM 9031 O O . GLN B 1 536 ? 2.188 52.594 22.141 1 84.75 536 GLN B O 1
ATOM 9036 N N . GLU B 1 537 ? 1.582 51.719 20.141 1 81.69 537 GLU B N 1
ATOM 9037 C CA . GLU B 1 537 ? 0.253 51.406 20.656 1 81.69 537 GLU B CA 1
ATOM 9038 C C . GLU B 1 537 ? 0.17 49.969 21.141 1 81.69 537 GLU B C 1
ATOM 9040 O O . GLU B 1 537 ? 0.742 49.062 20.516 1 81.69 537 GLU B O 1
ATOM 9045 N N . GLU B 1 538 ? -0.456 49.812 22.25 1 83.12 538 GLU B N 1
ATOM 9046 C CA . GLU B 1 538 ? -0.678 48.469 22.781 1 83.12 538 GLU B CA 1
ATOM 9047 C C . GLU B 1 538 ? -2.021 47.906 22.312 1 83.12 538 GLU B C 1
ATOM 9049 O O . GLU B 1 538 ? -3.025 48.031 23.016 1 83.12 538 GLU B O 1
ATOM 9054 N N . THR B 1 539 ? -2.049 47.25 21.203 1 87.56 539 THR B N 1
ATOM 9055 C CA . THR B 1 539 ? -3.242 46.656 20.594 1 87.56 539 THR B CA 1
ATOM 9056 C C . THR B 1 539 ? -3.008 45.188 20.25 1 87.56 539 THR B C 1
ATOM 9058 O O . THR B 1 539 ? -1.866 44.75 20.219 1 87.56 539 THR B O 1
ATOM 9061 N N . VAL B 1 540 ? -4.055 44.5 20.094 1 88.19 540 VAL B N 1
ATOM 9062 C CA . VAL B 1 540 ? -3.967 43.125 19.656 1 88.19 540 VAL B CA 1
ATOM 9063 C C . VAL B 1 540 ? -3.287 43.062 18.281 1 88.19 540 VAL B C 1
ATOM 9065 O O . VAL B 1 540 ? -2.473 42.156 18.031 1 88.19 540 VAL B O 1
ATOM 9068 N N . ALA B 1 541 ? -3.643 43.969 17.406 1 87.81 541 ALA B N 1
ATOM 9069 C CA . ALA B 1 541 ? -3.025 44.062 16.094 1 87.81 541 ALA B CA 1
ATOM 9070 C C . ALA B 1 541 ? -1.506 44.125 16.203 1 87.81 541 ALA B C 1
ATOM 9072 O O . ALA B 1 541 ? -0.781 43.5 15.422 1 87.81 541 ALA B O 1
ATOM 9073 N N . ALA B 1 542 ? -1.068 44.938 17.109 1 88.81 542 ALA B N 1
ATOM 9074 C CA . ALA B 1 542 ? 0.369 45.094 17.312 1 88.81 542 ALA B CA 1
ATOM 9075 C C . ALA B 1 542 ? 0.994 43.781 17.781 1 88.81 542 ALA B C 1
ATOM 9077 O O . ALA B 1 542 ? 2.129 43.438 17.406 1 88.81 542 ALA B O 1
ATOM 9078 N N . MET B 1 543 ? 0.297 43.094 18.656 1 88.38 543 MET B N 1
ATOM 9079 C CA . MET B 1 543 ? 0.783 41.781 19.125 1 88.38 543 MET B CA 1
ATOM 9080 C C . MET B 1 543 ? 0.856 40.781 17.969 1 88.38 543 MET B C 1
ATOM 9082 O O . MET B 1 543 ? 1.798 40 17.891 1 88.38 543 MET B O 1
ATOM 9086 N N . MET B 1 544 ? -0.084 40.812 17.141 1 86.88 544 MET B N 1
ATOM 9087 C CA . MET B 1 544 ? -0.12 39.906 15.992 1 86.88 544 MET B CA 1
ATOM 9088 C C . MET B 1 544 ? 1.024 40.219 15.023 1 86.88 544 MET B C 1
ATOM 9090 O O . MET B 1 544 ? 1.432 39.344 14.258 1 86.88 544 MET B O 1
ATOM 9094 N N . ASP B 1 545 ? 1.532 41.406 15.062 1 89.06 545 ASP B N 1
ATOM 9095 C CA . ASP B 1 545 ? 2.607 41.812 14.164 1 89.06 545 ASP B CA 1
ATOM 9096 C C . ASP B 1 545 ? 3.971 41.406 14.727 1 89.06 545 ASP B C 1
ATOM 9098 O O . ASP B 1 545 ? 4.996 41.594 14.062 1 89.06 545 ASP B O 1
ATOM 9102 N N . ILE B 1 546 ? 3.99 40.844 15.883 1 90.38 546 ILE B N 1
ATOM 9103 C CA . ILE B 1 546 ? 5.254 40.438 16.5 1 90.38 546 ILE B CA 1
ATOM 9104 C C . ILE B 1 546 ? 5.992 39.469 15.586 1 90.38 546 ILE B C 1
ATOM 9106 O O . ILE B 1 546 ? 7.223 39.5 15.492 1 90.38 546 ILE B O 1
ATOM 9110 N N . LYS B 1 547 ? 5.25 38.656 14.914 1 90.69 547 LYS B N 1
ATOM 9111 C CA . LYS B 1 547 ? 5.867 37.688 14.008 1 90.69 547 LYS B CA 1
ATOM 9112 C C . LYS B 1 547 ? 6.688 38.406 12.93 1 90.69 547 LYS B C 1
ATOM 9114 O O . LYS B 1 547 ? 7.73 37.906 12.508 1 90.69 547 LYS B O 1
ATOM 9119 N N . PHE B 1 548 ? 6.27 39.5 12.508 1 92.62 548 PHE B N 1
ATOM 9120 C CA . PHE B 1 548 ? 6.996 40.25 11.484 1 92.62 548 PHE B CA 1
ATOM 9121 C C . PHE B 1 548 ? 8.18 41 12.102 1 92.62 548 PHE B C 1
ATOM 9123 O O . PHE B 1 548 ? 9.188 41.219 11.43 1 92.62 548 PHE B O 1
ATOM 9130 N N . GLN B 1 549 ? 8.016 41.406 13.422 1 94.88 549 GLN B N 1
ATOM 9131 C CA . GLN B 1 549 ? 9.18 41.938 14.133 1 94.88 549 GLN B CA 1
ATOM 9132 C C . GLN B 1 549 ? 10.312 40.906 14.148 1 94.88 549 GLN B C 1
ATOM 9134 O O . GLN B 1 549 ? 11.477 41.25 13.953 1 94.88 549 GLN B O 1
ATOM 9139 N N . ASN B 1 550 ? 9.883 39.688 14.375 1 93.88 550 ASN B N 1
ATOM 9140 C CA . ASN B 1 550 ? 10.852 38.594 14.391 1 93.88 550 ASN B CA 1
ATOM 9141 C C . ASN B 1 550 ? 11.547 38.469 13.047 1 93.88 550 ASN B C 1
ATOM 9143 O O . ASN B 1 550 ? 12.742 38.156 12.992 1 93.88 550 ASN B O 1
ATOM 9147 N N . ILE B 1 551 ? 10.828 38.625 11.984 1 94.12 551 ILE B N 1
ATOM 9148 C CA . ILE B 1 551 ? 11.383 38.5 10.641 1 94.12 551 ILE B CA 1
ATOM 9149 C C . ILE B 1 551 ? 12.445 39.594 10.422 1 94.12 551 ILE B C 1
ATOM 9151 O O . ILE B 1 551 ? 13.477 39.344 9.805 1 94.12 551 ILE B O 1
ATOM 9155 N N . VAL B 1 552 ? 12.195 40.781 10.898 1 95 552 VAL B N 1
ATOM 9156 C CA . VAL B 1 552 ? 13.156 41.875 10.766 1 95 552 VAL B CA 1
ATOM 9157 C C . VAL B 1 552 ? 14.477 41.5 11.414 1 95 552 VAL B C 1
ATOM 9159 O O . VAL B 1 552 ? 15.539 41.625 10.805 1 95 552 VAL B O 1
ATOM 9162 N N . VAL B 1 553 ? 14.398 41 12.633 1 95.25 553 VAL B N 1
ATOM 9163 C CA . VAL B 1 553 ? 15.594 40.656 13.391 1 95.25 553 VAL B CA 1
ATOM 9164 C C . VAL B 1 553 ? 16.297 39.469 12.727 1 95.25 553 VAL B C 1
ATOM 9166 O O . VAL B 1 553 ? 17.531 39.438 12.664 1 95.25 553 VAL B O 1
ATOM 9169 N N . GLU B 1 554 ? 15.508 38.531 12.273 1 94.5 554 GLU B N 1
ATOM 9170 C CA . GLU B 1 554 ? 16.062 37.375 11.594 1 94.5 554 GLU B CA 1
ATOM 9171 C C . GLU B 1 554 ? 16.875 37.781 10.359 1 94.5 554 GLU B C 1
ATOM 9173 O O . GLU B 1 554 ? 17.969 37.25 10.133 1 94.5 554 GLU B O 1
ATOM 9178 N N . ILE B 1 555 ? 16.344 38.656 9.625 1 94.12 555 ILE B N 1
ATOM 9179 C CA . ILE B 1 555 ? 17.016 39.156 8.422 1 94.12 555 ILE B CA 1
ATOM 9180 C C . ILE B 1 555 ? 18.312 39.875 8.805 1 94.12 555 ILE B C 1
ATOM 9182 O O . ILE B 1 555 ? 19.328 39.688 8.141 1 94.12 555 ILE B O 1
ATOM 9186 N N . LEU B 1 556 ? 18.281 40.688 9.867 1 95 556 LEU B N 1
ATOM 9187 C CA . LEU B 1 556 ? 19.453 41.406 10.312 1 95 556 LEU B CA 1
ATOM 9188 C C . LEU B 1 556 ? 20.562 40.438 10.727 1 95 556 LEU B C 1
ATOM 9190 O O . LEU B 1 556 ? 21.75 40.719 10.508 1 95 556 LEU B O 1
ATOM 9194 N N . ILE B 1 557 ? 20.188 39.312 11.32 1 95.06 557 ILE B N 1
ATOM 9195 C CA . ILE B 1 557 ? 21.172 38.344 11.758 1 95.06 557 ILE B CA 1
ATOM 9196 C C . ILE B 1 557 ? 21.719 37.562 10.555 1 95.06 557 ILE B C 1
ATOM 9198 O O . ILE B 1 557 ? 22.922 37.469 10.375 1 95.06 557 ILE B O 1
ATOM 9202 N N . GLU B 1 558 ? 20.828 37.125 9.688 1 92.88 558 GLU B N 1
ATOM 9203 C CA . GLU B 1 558 ? 21.203 36.281 8.57 1 92.88 558 GLU B CA 1
ATOM 9204 C C . GLU B 1 558 ? 21.984 37.031 7.516 1 92.88 558 GLU B C 1
ATOM 9206 O O . GLU B 1 558 ? 22.875 36.5 6.863 1 92.88 558 GLU B O 1
ATOM 9211 N N . GLU B 1 559 ? 21.625 38.219 7.328 1 89.38 559 GLU B N 1
ATOM 9212 C CA . GLU B 1 559 ? 22.234 39.031 6.27 1 89.38 559 GLU B CA 1
ATOM 9213 C C . GLU B 1 559 ? 23.172 40.094 6.844 1 89.38 559 GLU B C 1
ATOM 9215 O O . GLU B 1 559 ? 23.359 41.156 6.246 1 89.38 559 GLU B O 1
ATOM 9220 N N . TYR B 1 560 ? 23.688 39.844 7.988 1 89.25 560 TYR B N 1
ATOM 9221 C CA . TYR B 1 560 ? 24.531 40.812 8.703 1 89.25 560 TYR B CA 1
ATOM 9222 C C . TYR B 1 560 ? 25.672 41.281 7.82 1 89.25 560 TYR B C 1
ATOM 9224 O O . TYR B 1 560 ? 26 42.469 7.797 1 89.25 560 TYR B O 1
ATOM 9232 N N . LYS B 1 561 ? 26.328 40.344 7.102 1 82.12 561 LYS B N 1
ATOM 9233 C CA . LYS B 1 561 ? 27.484 40.688 6.27 1 82.12 561 LYS B CA 1
ATOM 9234 C C . LYS B 1 561 ? 27.078 41.656 5.164 1 82.12 561 LYS B C 1
ATOM 9236 O O . LYS B 1 561 ? 27.828 42.562 4.828 1 82.12 561 LYS B O 1
ATOM 9241 N N . LYS B 1 562 ? 25.891 41.438 4.711 1 74.44 562 LYS B N 1
ATOM 9242 C CA . LYS B 1 562 ? 25.422 42.312 3.635 1 74.44 562 LYS B CA 1
ATOM 9243 C C . LYS B 1 562 ? 25 43.656 4.168 1 74.44 562 LYS B C 1
ATOM 9245 O O . LYS B 1 562 ? 25.25 44.688 3.527 1 74.44 562 LYS B O 1
ATOM 9250 N N . VAL B 1 563 ? 24.5 43.656 5.277 1 63.78 563 VAL B N 1
ATOM 9251 C CA . VAL B 1 563 ? 24 44.875 5.883 1 63.78 563 VAL B CA 1
ATOM 9252 C C . VAL B 1 563 ? 25.172 45.75 6.324 1 63.78 563 VAL B C 1
ATOM 9254 O O . VAL B 1 563 ? 25.141 46.969 6.172 1 63.78 563 VAL B O 1
ATOM 9257 N N . GLN B 1 564 ? 26.188 45.219 6.859 1 63.88 564 GLN B N 1
ATOM 9258 C CA . GLN B 1 564 ? 27.359 45.938 7.297 1 63.88 564 GLN B CA 1
ATOM 9259 C C . GLN B 1 564 ? 28.141 46.531 6.105 1 63.88 564 GLN B C 1
ATOM 9261 O O . GLN B 1 564 ? 28.688 47.625 6.184 1 63.88 564 GLN B O 1
ATOM 9266 N N . ILE B 1 565 ? 28.297 45.656 5.152 1 46.09 565 ILE B N 1
ATOM 9267 C CA . ILE B 1 565 ? 29.125 46.062 4.016 1 46.09 565 ILE B CA 1
ATOM 9268 C C . ILE B 1 565 ? 28.5 47.25 3.32 1 46.09 565 ILE B C 1
ATOM 9270 O O . ILE B 1 565 ? 29.219 48.125 2.791 1 46.09 565 ILE B O 1
ATOM 9274 N N . CYS B 1 566 ? 27.312 47.406 3.17 1 41.25 566 CYS B N 1
ATOM 9275 C CA . CYS B 1 566 ? 26.781 48.531 2.412 1 41.25 566 CYS B CA 1
ATOM 9276 C C . CYS B 1 566 ? 26.891 49.812 3.215 1 41.25 566 CYS B C 1
ATOM 9278 O O . CYS B 1 566 ? 26.234 50.812 2.889 1 41.25 566 CYS B O 1
ATOM 9280 N N . LYS B 1 567 ? 27.906 49.812 4.156 1 43.72 567 LYS B N 1
ATOM 9281 C CA . LYS B 1 567 ? 28.359 51.094 4.688 1 43.72 567 LYS B CA 1
ATOM 9282 C C . LYS B 1 567 ? 29.406 51.719 3.762 1 43.72 567 LYS B C 1
ATOM 9284 O O . LYS B 1 567 ? 30.297 51.031 3.26 1 43.72 567 LYS B O 1
#

Radius of gyration: 52.82 Å; Cα contacts (8 Å, |Δi|>4): 1490; chains: 2; bounding box: 88×155×105 Å

Organism: NCBI:txid88201

Secondary structure (DSSP, 8-state):
-PBPPPPHHHHHHT-HHHHHHHHHHHHHHHHHHHHHHHHHHHHHHHHHHHHHHHHHHHHHHHHHHH-----BSS---HHHHHHHHHHHHHHHHHHHHHHHHHHHHHHHIIIIIHHHHHHIIIIIIHHHHHHHHHHHHHHHHHHHHHHHHT--TTS-HHHHHHHHHHHHHHHHHHHHHHHHHHHHHHHHHHHHHHHTHHHHHHHHHHHHHHHHHHHHHTTTHHHHHHHHHHHHHHHHHHHHHHHHHHHHHHHHHT-HHHHHHHHHHS-SEEEEEEEEEETTEEEEEEEEEEEETTTTEEEEEE--TT-SS----EEEEEEEEEEPPGGG-SSSSEEEEEESS-SSPEEEE-SSHHHHHHHHHHHTT--------------B--SHHHHHHHHHHHHHIIIIITTSTTTTTSPPPHHHHHHHHHHHS-SSS-----TTTS---HHHHHHHHHHHHHTBSS-TT-STTHHHHHHHHT-S-HHHHHHHHHHHHHTS-HHHHHHHHHHHHHHHHHHTTHHHH---HHHHHHHHHHHH---SS--HHHHHTHHHHHHHHHHHHHTHHHHHHT-/-PBPPPPHHHHHHT-HHHHHHHHHHHHHHHHHHHHHHHHHHHHHHHHHHHHHHHHHHHHHHHHHHH-----BSS---HHHHHHHHHHHHHHHHHHHHHHHHHHHHHHHIIIIIHHHHHHIIIIIIHHHHHHHHHHHHHHHHHHHHHHHHT--TTS-HHHHHHHHHHHHHHHHHHHHHHHHHHHHHHHHHHHHHHHTHHHHHHHHHHHHHHHHHHHHHTTTHHHHHHHHHHHHHHHHHHHHHHHHHHHHHHHHHT-HHHHHHHHHHS-SEEEEEEEEEETTEEEEEEEEEEEETTTTEEEEEE--TT-SS----EEEEEEEEEEPPGGG-SSSSEEEEEESS-SSPEEEE-SSHHHHHHHHHHHTT--------------B--SHHHHHHHHHHHHHIIIIITTSTTTTTSPPPHHHHHHHHHHHS-SS------TTTS---HHHHHHHHHHHHHTBSS-TT-STTHHHHHHHHT-S-HHHHHHHHHHHHHTS-HHHHHHHHHHHHHHHHHHTTHHHH---HHHHHHHHHHHH---SS--HHHHHTHHHHHHHHHHHHHTHHHHHHT-

Foldseek 3Di:
DDQDAQDLVCLLVVDPVNVVSVVVLVVVLVVVLVVLVVQLVVLVVVLVVLLVVLVVLLVVLVVLQPDADDDPDDFDAPLVVLVRCVSVVVSVLSNVLSVLSVVLSVCLCVLANVLSVCLCCVQSVVLVVLVVQLVVLVVVLVVLVVVLVPDDPPDDPVVNVVSVVVSVVSSVSNSVSSSVSSVSSVVSVVVCVCSNVRSVVVNVVSVVVSVVVSCVSCVCVVVSVVSSVVSVVLVVLLCVLLVVLVVVLVVVCPDPVVVVLVCLQDQLWDKKWWWDDDPVGTDTFIWTWGADLVQQKIWTAGPDPPDPDRDDTDIWRFDAKAQDDCVVDVDPLKIWTDTPVDPDTIIIHDPDNVSSVVVRCSNHPVPRPNPPDDQPQLPAALDPLLVVLLVQLLVCCLVPPLLAACQLNDADDPVLLVVVVCQCPPPVPNPPPNPVPDPDDNRSSSNNNLVNQQSHSAFLLGQVCQVVLLVLLSDPDPVSSLVSLLVSLVVGDPSSSVVVLVVLVSLLSSCVSCVRHVCHLSNVLSSCLCSRHDHPDDDSVRSVSSSSSSSSSSSCNVCVVVSVVVD/DDQDAQDLVCLLVVDPVSVVSVVVLVVVLVVVLVVLVVQLVVLVVVLVVLLVVLVVLLVVLVVLQPDADDDPDDFDAPLVVLVRCVSVVVSVLSNVLSVLSVVLSVCLCVLANVLSVCLCCVQSVVLVVLVVQLVVLVVVLVVLVVVLVPDDPPDDPVVNVVSVVVSVVSSVSNSVSSSVSSVSSVVSVVCCVCSNVRSVVVNVVSVVVSVVVSCVSCVCVVVSVVSSVVSVVLVVLLCVLLVVLVVVLVVVCPDPVVVVVVCLQDQLWAKKWWWDDDPVGTDTFIWTWGADLVQQKIWTAGPDPPDPDRDDTDIWRFDAKAQDDCVVDVDPLKIWTDTDVDPGTIIIHDPDVVSSVVVNCSNHPVPRPNPPDDQPPLPAALDPLLVVLLVQLLVCCLVPPLLAACQLNDADDPVLLVVVVCQCPPPVPNPPPNPVPDPDDSRSSSNNNLVNQQSHSAFLLGQVCQVVLLVLLSDPDPVSSLVSLLVSLVVGDPSSSVVVLVVLVSLLSSCVNCVRHVCHLSNVLSSCLCSRHDHPDDDSVRSVSSSSSSSSSSSCNVCVVVSVVVD

Nearest PDB structures (foldseek):
  5hpy-assembly2_D  TM=9.235E-01  e=7.741E-11  Homo sapiens
  5c5s-assembly2_B  TM=9.156E-01  e=2.845E-10  Homo sapiens
  2osa-assembly1_A  TM=9.163E-01  e=2.392E-10  Homo sapiens
  5irc-assembly1_A  TM=9.250E-01  e=6.776E-10  Rattus norvegicus
  3cxl-assembly1_A  TM=7.543E-01  e=3.535E-10  unclassified

pLDDT: mean 88.05, std 11.77, range [35.88, 98.0]

Solvent-accessible surface area (backbone atoms only — not comparable to full-atom values): 59648 Å² total; per-residue (Å²): 131,34,50,73,68,78,44,60,71,48,42,70,59,60,41,70,69,52,52,51,54,50,49,53,53,52,52,50,52,49,51,49,51,51,48,49,54,51,48,46,52,31,50,52,46,30,48,50,28,47,51,50,26,40,52,29,46,45,51,36,22,49,54,36,49,69,60,74,76,72,50,72,34,84,61,68,54,72,44,51,50,53,53,59,44,41,40,45,52,50,17,52,54,49,45,56,50,38,55,54,52,53,55,48,51,68,48,43,49,63,41,33,43,49,50,46,51,47,46,48,50,65,42,53,45,46,45,53,53,36,46,52,50,28,52,50,33,45,51,52,30,54,53,48,48,54,55,57,62,64,39,53,63,83,53,56,68,68,59,52,51,50,49,52,52,51,50,51,52,35,47,52,50,25,37,45,34,38,37,52,32,53,51,44,52,54,49,46,58,57,46,49,63,38,62,53,46,48,26,52,52,52,40,51,48,52,56,52,48,48,37,46,49,45,42,62,73,48,58,67,46,57,65,49,48,54,52,50,52,49,26,39,50,52,52,50,52,40,45,56,53,35,46,55,55,46,50,52,48,50,54,53,60,59,31,67,72,44,52,65,50,50,68,57,56,47,76,60,58,42,67,34,31,36,59,42,80,52,97,90,48,77,46,76,43,49,24,43,36,39,49,37,70,90,76,36,32,37,38,32,38,71,65,57,83,79,54,87,63,84,65,73,73,42,77,41,41,63,72,46,57,46,77,47,61,65,87,80,41,73,43,52,40,40,31,30,34,32,31,72,88,40,93,59,64,41,42,35,29,31,88,36,64,69,51,31,51,51,52,44,33,53,61,58,70,47,71,72,78,53,59,73,77,82,65,75,79,31,81,40,66,95,44,72,66,45,52,52,52,50,50,52,44,50,52,49,36,68,72,74,36,43,59,37,69,39,63,73,69,49,76,36,58,66,66,60,25,49,50,52,50,50,44,48,68,29,84,90,59,60,40,83,71,57,75,86,78,50,94,65,54,68,36,28,47,43,40,34,52,48,47,53,44,55,27,23,61,57,33,62,57,34,57,85,45,37,64,58,48,41,55,28,47,55,45,89,45,66,68,56,27,54,53,47,46,47,54,53,52,69,69,43,56,70,70,37,37,53,50,47,51,54,48,41,54,49,50,38,56,40,34,71,34,22,91,60,10,65,32,39,51,66,58,48,9,57,62,43,7,64,32,37,40,52,68,85,58,93,46,48,57,49,45,67,43,39,58,34,35,15,47,47,42,23,49,50,40,74,40,36,71,60,56,59,57,77,106,130,33,52,72,69,78,44,60,72,49,43,70,59,60,41,72,70,52,53,52,53,49,49,52,52,51,51,50,53,50,51,50,52,52,48,50,53,51,48,44,52,32,50,51,47,30,48,51,28,48,51,49,26,40,54,29,46,46,51,36,21,50,55,35,49,70,61,73,74,74,51,72,34,85,62,65,54,71,44,51,49,53,52,59,46,39,40,46,50,49,17,53,54,49,45,57,48,38,56,56,51,54,54,49,51,68,46,43,50,64,43,33,44,51,50,46,51,47,45,46,51,66,42,53,45,46,44,52,51,36,46,52,50,28,52,51,34,46,51,52,30,55,52,46,48,54,55,57,62,66,40,53,64,83,52,57,65,69,58,53,50,49,50,50,53,50,50,51,52,36,47,52,52,24,37,45,33,38,37,52,33,53,51,44,53,55,50,47,57,58,45,50,62,38,61,53,47,48,26,52,52,52,40,51,50,51,58,52,48,49,36,47,50,45,42,62,72,47,59,66,45,57,64,49,48,54,53,49,5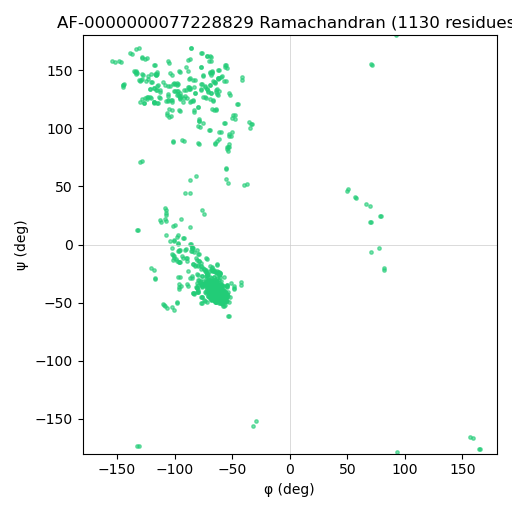1,49,26,40,51,52,51,50,52,41,44,57,54,36,48,54,55,46,50,53,50,52,55,54,61,60,30,67,72,44,51,64,49,51,68,58,53,50,77,59,58,41,65,36,32,35,59,43,79,50,97,89,47,78,46,76,44,49,23,44,34,39,50,39,69,93,77,34,31,36,38,33,36,71,66,56,83,82,53,86,63,84,66,71,73,42,77,42,41,62,72,45,55,45,78,48,60,65,87,80,42,73,43,53,40,41,31,31,33,33,32,73,87,40,93,59,61,43,41,36,28,32,89,36,62,69,51,31,50,51,52,48,35,52,61,58,72,47,71,72,75,54,57,72,77,83,65,75,79,31,82,38,67,94,44,72,66,45,52,51,51,50,50,52,45,49,52,48,35,68,72,73,36,42,58,38,69,40,63,72,68,52,76,34,56,66,66,58,24,49,51,51,51,50,44,46,67,28,83,89,58,62,40,82,71,55,76,88,78,49,96,66,54,66,35,27,47,44,39,34,51,48,47,52,45,55,27,21,62,58,33,60,56,34,58,85,45,36,62,58,48,42,54,28,45,54,45,88,45,65,69,55,26,55,53,48,46,48,54,54,52,70,69,42,57,68,70,40,37,54,51,47,52,54,47,41,53,49,51,38,55,40,33,71,34,23,90,59,10,64,33,38,52,67,57,46,9,55,61,43,8,64,32,37,40,53,69,84,59,93,45,49,58,50,43,67,43,40,58,33,34,15,47,47,42,23,47,51,38,73,41,36,72,60,56,60,56,78,104

Sequence (1134 aa):
MGHPPLEFSACYLDSPEFRETLKCYESEVEKTSKFLKDLIKDGVNVIATIKAYSVAVQKFSQTLNTFQFDFIGDSLTDDEINIAQSFQEFAGLLQEVEDDRMMLVQNASDLLIKPLEKFRKDQIGVTKEKKKKFEKESEKYYSQLEKHLSLSVKKKDSQLQEADEQLDKERVNFYEASVEYVYQIHQVQDRKKFDVVEPVLAFLHSILTLNNLTVEMTQDFMPYKQELQLSLQNTRNNYESTCEELEELMKRMTNPTKVIQMHSLLPMEGYLYCQEKWALGVTWVKYYCKYHKESQQLCMVSCDQKATVKQPNTQLTLKSCVRRKSESIDKRFCFDVEVIERSAPVTFQAPTEAERKLWMEAMDGKEPIYHSPIQKQAEMELNEIGFKFVRRCINYIETKAVTQEGVYRTVGSNIQVQKLINSFFDPVNPRDVDLQNIDWDEKTITSALKFYLRSLSEPLMTYNLHRDLISAAKSDNLDFRLSEIHTLVYKLPEKNREMLEMLIKHLVNVCGHSNDNRMTPSNMAVIFGPTLLRAQEETVAAMMDIKFQNIVVEILIEEYKKVQICKMGHPPLEFSACYLDSPEFRETLKCYESEVEKTSKFLKDLIKDGVNVIATIKAYSVAVQKFSQTLNTFQFDFIGDSLTDDEINIAQSFQEFAGLLQEVEDDRMMLVQNASDLLIKPLEKFRKDQIGVTKEKKKKFEKESEKYYSQLEKHLSLSVKKKDSQLQEADEQLDKERVNFYEASVEYVYQIHQVQDRKKFDVVEPVLAFLHSILTLNNLTVEMTQDFMPYKQELQLSLQNTRNNYESTCEELEELMKRMTNPTKVIQMHSLLPMEGYLYCQEKWALGVTWVKYYCKYHKESQQLCMVSCDQKATVKQPNTQLTLKSCVRRKSESIDKRFCFDVEVIERSAPVTFQAPTEAERKLWMEAMDGKEPIYHSPIQKQAEMELNEIGFKFVRRCINYIETKAVTQEGVYRTVGSNIQVQKLINSFFDPVNPRDVDLQNIDWDEKTITSALKFYLRSLSEPLMTYNLHRDLISAAKSDNLDFRLSEIHTLVYKLPEKNREMLEMLIKHLVNVCGHSNDNRMTPSNMAVIFGPTLLRAQEETVAAMMDIKFQNIVVEILIEEYKKVQICK